Protein AF-0000000069740193 (afdb_homodimer)

Structure (mmCIF, N/CA/C/O backbone):
data_AF-0000000069740193-model_v1
#
loop_
_entity.id
_entity.type
_entity.pdbx_description
1 polymer 'Protein tweety homolog'
#
loop_
_atom_site.group_PDB
_atom_site.id
_atom_site.type_symbol
_atom_site.label_atom_id
_atom_site.label_alt_id
_atom_site.label_comp_id
_atom_site.label_asym_id
_atom_site.label_entity_id
_atom_site.label_seq_id
_atom_site.pdbx_PDB_ins_code
_atom_site.Cartn_x
_atom_site.Cartn_y
_atom_site.Cartn_z
_atom_site.occupancy
_atom_site.B_iso_or_equiv
_atom_site.auth_seq_id
_atom_site.auth_comp_id
_atom_site.auth_asym_id
_atom_site.auth_atom_id
_atom_site.pdbx_PDB_model_num
ATOM 1 N N . MET A 1 1 ? 3.867 -19.953 10.609 1 30.92 1 MET A N 1
ATOM 2 C CA . MET A 1 1 ? 4.184 -18.828 9.734 1 30.92 1 MET A CA 1
ATOM 3 C C . MET A 1 1 ? 3.037 -17.812 9.703 1 30.92 1 MET A C 1
ATOM 5 O O . MET A 1 1 ? 1.9 -18.172 9.391 1 30.92 1 MET A O 1
ATOM 9 N N . GLY A 1 2 ? 3.014 -16.766 10.438 1 38.56 2 GLY A N 1
ATOM 10 C CA . GLY A 1 2 ? 1.891 -15.953 10.867 1 38.56 2 GLY A CA 1
ATOM 11 C C . GLY A 1 2 ? 1.225 -15.203 9.727 1 38.56 2 GLY A C 1
ATOM 12 O O . GLY A 1 2 ? 1.818 -15.031 8.656 1 38.56 2 GLY A O 1
ATOM 13 N N . THR A 1 3 ? -0.02 -15.43 9.547 1 45.03 3 THR A N 1
ATOM 14 C CA . THR A 1 3 ? -0.941 -14.742 8.656 1 45.03 3 THR A CA 1
ATOM 15 C C . THR A 1 3 ? -0.575 -13.266 8.539 1 45.03 3 THR A C 1
ATOM 17 O O . THR A 1 3 ? -0.125 -12.648 9.508 1 45.03 3 THR A O 1
ATOM 20 N N . PRO A 1 4 ? -0.164 -12.859 7.422 1 53.81 4 PRO A N 1
ATOM 21 C CA . PRO A 1 4 ? 0.025 -11.414 7.273 1 53.81 4 PRO A CA 1
ATOM 22 C C . PRO A 1 4 ? -0.957 -10.602 8.117 1 53.81 4 PRO A C 1
ATOM 24 O O . PRO A 1 4 ? -2.064 -11.07 8.398 1 53.81 4 PRO A O 1
ATOM 27 N N . PRO A 1 5 ? -0.53 -9.664 8.898 1 59.38 5 PRO A N 1
ATOM 28 C CA . PRO A 1 5 ? -1.352 -8.922 9.852 1 59.38 5 PRO A CA 1
ATOM 29 C C . PRO A 1 5 ? -2.633 -8.375 9.234 1 59.38 5 PRO A C 1
ATOM 31 O O . PRO A 1 5 ? -2.588 -7.727 8.18 1 59.38 5 PRO A O 1
ATOM 34 N N . GLY A 1 6 ? -3.744 -9.125 9.305 1 67.19 6 GLY A N 1
ATOM 35 C CA . GLY A 1 6 ? -5.07 -8.695 8.898 1 67.19 6 GLY A CA 1
ATOM 36 C C . GLY A 1 6 ? -5.461 -7.348 9.477 1 67.19 6 GLY A C 1
ATOM 37 O O . GLY A 1 6 ? -4.688 -6.734 10.219 1 67.19 6 GLY A O 1
ATOM 38 N N . TYR A 1 7 ? -6.465 -6.801 9 1 82.06 7 TYR A N 1
ATOM 39 C CA . TYR A 1 7 ? -7.043 -5.566 9.516 1 82.06 7 TYR A CA 1
ATOM 40 C C . TYR A 1 7 ? -7.559 -5.754 10.938 1 82.06 7 TYR A C 1
ATOM 42 O O . TYR A 1 7 ? -8.234 -6.742 11.234 1 82.06 7 TYR A O 1
ATOM 50 N N . ARG A 1 8 ? -7.047 -4.879 11.891 1 84.31 8 ARG A N 1
ATOM 51 C CA . ARG A 1 8 ? -7.562 -4.789 13.25 1 84.31 8 ARG A CA 1
ATOM 52 C C . ARG A 1 8 ? -8.117 -3.396 13.539 1 84.31 8 ARG A C 1
ATOM 54 O O . ARG A 1 8 ? -7.449 -2.393 13.281 1 84.31 8 ARG A O 1
ATOM 61 N N . PRO A 1 9 ? -9.391 -3.402 14.062 1 90.44 9 PRO A N 1
ATOM 62 C CA . PRO A 1 9 ? -9.977 -2.09 14.344 1 90.44 9 PRO A CA 1
ATOM 63 C C . PRO A 1 9 ? -9.18 -1.294 15.375 1 90.44 9 PRO A C 1
ATOM 65 O O . PRO A 1 9 ? -8.672 -1.863 16.344 1 90.44 9 PRO A O 1
ATOM 68 N N . SER A 1 10 ? -9.086 -0.089 15.18 1 90.06 10 SER A N 1
ATOM 69 C CA . SER A 1 10 ? -8.359 0.802 16.078 1 90.06 10 SER A CA 1
ATOM 70 C C . SER A 1 10 ? -9.211 1.155 17.297 1 90.06 10 SER A C 1
ATOM 72 O O . SER A 1 10 ? -10.391 0.804 17.375 1 90.06 10 SER A O 1
ATOM 74 N N . ALA A 1 11 ? -8.578 1.86 18.25 1 91.94 11 ALA A N 1
ATOM 75 C CA . ALA A 1 11 ? -9.266 2.277 19.469 1 91.94 11 ALA A CA 1
ATOM 76 C C . ALA A 1 11 ? -10.375 3.275 19.156 1 91.94 11 ALA A C 1
ATOM 78 O O . ALA A 1 11 ? -11.43 3.254 19.797 1 91.94 11 ALA A O 1
ATOM 79 N N . TRP A 1 12 ? -10.156 4.047 18.203 1 92.31 12 TRP A N 1
ATOM 80 C CA . TRP A 1 12 ? -11.156 5.039 17.812 1 92.31 12 TRP A CA 1
ATOM 81 C C . TRP A 1 12 ? -12.391 4.367 17.234 1 92.31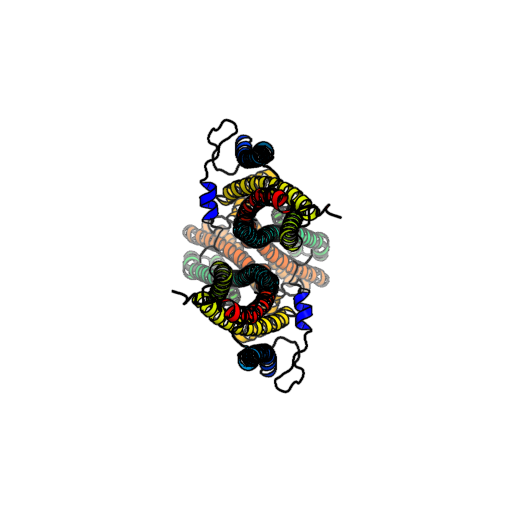 12 TRP A C 1
ATOM 83 O O . TRP A 1 12 ? -13.516 4.824 17.453 1 92.31 12 TRP A O 1
ATOM 93 N N . VAL A 1 13 ? -12.18 3.33 16.469 1 94.94 13 VAL A N 1
ATOM 94 C CA . VAL A 1 13 ? -13.305 2.588 15.898 1 94.94 13 VAL A CA 1
ATOM 95 C C . VAL A 1 13 ? -14.156 2 17.016 1 94.94 13 VAL A C 1
ATOM 97 O O . VAL A 1 13 ? -15.391 2.107 16.984 1 94.94 13 VAL A O 1
ATOM 100 N N . HIS A 1 14 ? -13.516 1.475 18.078 1 94.12 14 HIS A N 1
ATOM 101 C CA . HIS A 1 14 ? -14.242 0.867 19.188 1 94.12 14 HIS A CA 1
ATOM 102 C C . HIS A 1 14 ? -15.016 1.915 19.969 1 94.12 14 HIS A C 1
ATOM 104 O O . HIS A 1 14 ? -16.172 1.686 20.359 1 94.12 14 HIS A O 1
ATOM 110 N N . LEU A 1 15 ? -14.398 3.018 20.156 1 94.56 15 LEU A N 1
ATOM 111 C CA . LEU A 1 15 ? -15.023 4.086 20.922 1 94.56 15 LEU A CA 1
ATOM 112 C C . LEU A 1 15 ? -16.266 4.621 20.219 1 94.56 15 LEU A C 1
ATOM 114 O O . LEU A 1 15 ? -17.328 4.754 20.828 1 94.56 15 LEU A O 1
ATOM 118 N N . LEU A 1 16 ? -16.156 4.848 18.938 1 94.88 16 LEU A N 1
ATOM 119 C CA . LEU A 1 16 ? -17.25 5.426 18.188 1 94.88 16 LEU A CA 1
ATOM 120 C C . LEU A 1 16 ? -18.359 4.395 17.953 1 94.88 16 LEU A C 1
ATOM 122 O O . LEU A 1 16 ? -19.531 4.742 17.891 1 94.88 16 LEU A O 1
ATOM 126 N N . HIS A 1 17 ? -17.922 3.17 17.797 1 93.81 17 HIS A N 1
ATOM 127 C CA . HIS A 1 17 ? -18.891 2.092 17.578 1 93.81 17 HIS A CA 1
ATOM 128 C C . HIS A 1 17 ? -19.75 1.866 18.828 1 93.81 17 HIS A C 1
ATOM 130 O O . HIS A 1 17 ? -20.875 1.39 18.719 1 93.81 17 HIS A O 1
ATOM 136 N N . GLN A 1 18 ? -19.312 2.289 20 1 93.31 18 GLN A N 1
ATOM 137 C CA . GLN A 1 18 ? -20.031 2.07 21.25 1 93.31 18 GLN A CA 1
ATOM 138 C C . GLN A 1 18 ? -21.016 3.205 21.531 1 93.31 18 GLN A C 1
ATOM 140 O O . GLN A 1 18 ? -21.844 3.102 22.422 1 93.31 18 GLN A O 1
ATOM 145 N N . LEU A 1 19 ? -20.953 4.145 20.703 1 92.62 19 LEU A N 1
ATOM 146 C CA . LEU A 1 19 ? -21.875 5.262 20.906 1 92.62 19 LEU A CA 1
ATOM 147 C C . LEU A 1 19 ? -23.312 4.836 20.641 1 92.62 19 LEU A C 1
ATOM 149 O O . LEU A 1 19 ? -23.594 4.141 19.672 1 92.62 19 LEU A O 1
ATOM 153 N N . PRO A 1 20 ? -24.094 5.25 21.609 1 90.31 20 PRO A N 1
ATOM 154 C CA . PRO A 1 20 ? -25.5 4.867 21.422 1 90.31 20 PRO A CA 1
ATOM 155 C C . PRO A 1 20 ? -26.141 5.547 20.219 1 90.31 20 PRO A C 1
ATOM 157 O O . PRO A 1 20 ? -25.797 6.68 19.875 1 90.31 20 PRO A O 1
ATOM 160 N N . ARG A 1 21 ? -27.016 4.828 19.562 1 91.44 21 ARG A N 1
ATOM 161 C CA . ARG A 1 21 ? -27.734 5.316 18.391 1 91.44 21 ARG A CA 1
ATOM 162 C C . ARG A 1 21 ? -29.25 5.16 18.562 1 91.44 21 ARG A C 1
ATOM 164 O O . ARG A 1 21 ? -29.703 4.227 19.234 1 91.44 21 ARG A O 1
ATOM 171 N N . ALA A 1 22 ? -29.938 6.156 18.156 1 93.31 22 ALA A N 1
ATOM 172 C CA . ALA A 1 22 ? -31.391 6.133 18.281 1 93.31 22 ALA A CA 1
ATOM 173 C C . ALA A 1 22 ? -32.062 6.617 16.984 1 93.31 22 ALA A C 1
ATOM 175 O O . ALA A 1 22 ? -31.438 7.336 16.203 1 93.31 22 ALA A O 1
ATOM 176 N N . ASP A 1 23 ? -33.188 6.129 16.688 1 93.69 23 ASP A N 1
ATOM 177 C CA . ASP A 1 23 ? -33.969 6.59 15.531 1 93.69 23 ASP A CA 1
ATOM 178 C C . ASP A 1 23 ? -34.719 7.867 15.859 1 93.69 23 ASP A C 1
ATOM 180 O O . ASP A 1 23 ? -34.469 8.508 16.891 1 93.69 23 ASP A O 1
ATOM 184 N N . PHE A 1 24 ? -35.625 8.242 14.891 1 93 24 PHE A N 1
ATOM 185 C CA . PHE A 1 24 ? -36.375 9.5 15.078 1 93 24 PHE A CA 1
ATOM 186 C C . PHE A 1 24 ? -37.312 9.398 16.25 1 93 24 PHE A C 1
ATOM 188 O O . PHE A 1 24 ? -37.688 10.414 16.859 1 93 24 PHE A O 1
ATOM 195 N N . GLN A 1 25 ? -37.688 8.094 16.609 1 93.19 25 GLN A N 1
ATOM 196 C CA . GLN A 1 25 ? -38.562 7.852 17.75 1 93.19 25 GLN A CA 1
ATOM 197 C C . GLN A 1 25 ? -37.75 7.609 19.016 1 93.19 25 GLN A C 1
ATOM 199 O O . GLN A 1 25 ? -38.312 7.242 20.047 1 93.19 25 GLN A O 1
ATOM 204 N N . LEU A 1 26 ? -36.5 7.633 18.938 1 91.62 26 LEU A N 1
ATOM 205 C CA . LEU A 1 26 ? -35.562 7.504 20.047 1 91.62 26 LEU A CA 1
ATOM 206 C C . LEU A 1 26 ? -35.469 6.059 20.531 1 91.62 26 LEU A C 1
ATOM 208 O O . LEU A 1 26 ? -35.312 5.805 21.719 1 91.62 26 LEU A O 1
ATOM 212 N N . ARG A 1 27 ? -35.812 5.18 19.656 1 92 27 ARG A N 1
ATOM 213 C CA . ARG A 1 27 ? -35.625 3.762 19.922 1 92 27 ARG A CA 1
ATOM 214 C C . ARG A 1 27 ? -34.188 3.34 19.594 1 92 27 ARG A C 1
ATOM 216 O O . ARG A 1 27 ? -33.594 3.814 18.609 1 92 27 ARG A O 1
ATOM 223 N N . PRO A 1 28 ? -33.656 2.512 20.375 1 93.25 28 PRO A N 1
ATOM 224 C CA . PRO A 1 28 ? -32.281 2.092 20.141 1 93.25 28 PRO A CA 1
ATOM 225 C C . PRO A 1 28 ? -32.125 1.323 18.828 1 93.25 28 PRO A C 1
ATOM 227 O O . PRO A 1 28 ? -32.969 0.5 18.484 1 93.25 28 PRO A O 1
ATOM 230 N N . VAL A 1 29 ? -31.141 1.688 18.062 1 93.25 29 VAL A N 1
ATOM 231 C CA . VAL A 1 29 ? -30.797 1.035 16.797 1 93.25 29 VAL A CA 1
ATOM 232 C C . VAL A 1 29 ? -29.484 0.268 16.953 1 93.25 29 VAL A C 1
ATOM 234 O O . VAL A 1 29 ? -28.531 0.781 17.531 1 93.25 29 VAL A O 1
ATOM 237 N N . PRO A 1 30 ? -29.531 -0.948 16.5 1 90.56 30 PRO A N 1
ATOM 238 C CA . PRO A 1 30 ? -28.281 -1.711 16.594 1 90.56 30 PRO A CA 1
ATOM 239 C C . PRO A 1 30 ? -27.125 -1.04 15.852 1 90.56 30 PRO A C 1
ATOM 241 O O . PRO A 1 30 ? -27.344 -0.348 14.859 1 90.56 30 PRO A O 1
ATOM 244 N N . SER A 1 31 ? -25.875 -1.279 16.359 1 89.69 31 SER A N 1
ATOM 245 C CA . SER A 1 31 ? -24.688 -0.621 15.828 1 89.69 31 SER A CA 1
ATOM 246 C C . SER A 1 31 ? -24.156 -1.345 14.594 1 89.69 31 SER A C 1
ATOM 248 O O . SER A 1 31 ? -23.172 -0.915 13.992 1 89.69 31 SER A O 1
ATOM 250 N N . GLY A 1 32 ? -24.734 -2.412 14.172 1 91.12 32 GLY A N 1
ATOM 251 C CA . GLY A 1 32 ? -24.328 -3.09 12.945 1 91.12 32 GLY A CA 1
ATOM 252 C C . GLY A 1 32 ? -24.453 -2.223 11.711 1 91.12 32 GLY A C 1
ATOM 253 O O . GLY A 1 32 ? -25.453 -1.515 11.547 1 91.12 32 GLY A O 1
ATOM 254 N N . PHE A 1 33 ? -23.469 -2.195 10.93 1 94 33 PHE A N 1
ATOM 255 C CA . PHE A 1 33 ? -23.453 -1.357 9.734 1 94 33 PHE A CA 1
ATOM 256 C C . PHE A 1 33 ? -24.531 -1.798 8.75 1 94 33 PHE A C 1
ATOM 258 O O . PHE A 1 33 ? -24.484 -2.906 8.219 1 94 33 PHE A O 1
ATOM 265 N N . ALA A 1 34 ? -25.547 -0.989 8.586 1 92.94 34 ALA A N 1
ATOM 266 C CA . ALA A 1 34 ? -26.688 -1.279 7.715 1 92.94 34 ALA A CA 1
ATOM 267 C C . ALA A 1 34 ? -27.172 -0.019 7 1 92.94 34 ALA A C 1
ATOM 269 O O . ALA A 1 34 ? -28.266 0.472 7.258 1 92.94 34 ALA A O 1
ATOM 270 N N . PRO A 1 35 ? -26.453 0.386 5.957 1 91.69 35 PRO A N 1
ATOM 271 C CA . PRO A 1 35 ? -26.766 1.664 5.316 1 91.69 35 PRO A CA 1
ATOM 272 C C . PRO A 1 35 ? -28.062 1.618 4.523 1 91.69 35 PRO A C 1
ATOM 274 O O . PRO A 1 35 ? -28.672 2.662 4.25 1 91.69 35 PRO A O 1
ATOM 277 N N . GLN A 1 36 ? -28.578 0.521 4.246 1 91.12 36 GLN A N 1
ATOM 278 C CA . GLN A 1 36 ? -29.781 0.393 3.432 1 91.12 36 GLN A CA 1
ATOM 279 C C . GLN A 1 36 ? -31.031 0.378 4.305 1 91.12 36 GLN A C 1
ATOM 281 O O . GLN A 1 36 ? -32.125 0.642 3.82 1 91.12 36 GLN A O 1
ATOM 286 N N . GLU A 1 37 ? -30.828 0.103 5.543 1 93.75 37 GLU A N 1
ATOM 287 C CA . GLU A 1 37 ? -31.969 0.061 6.469 1 93.75 37 GLU A CA 1
ATOM 288 C C . GLU A 1 37 ? -32.406 1.467 6.867 1 93.75 37 GLU A C 1
ATOM 290 O O . GLU A 1 37 ? -31.562 2.322 7.164 1 93.75 37 GLU A O 1
ATOM 295 N N . ARG A 1 38 ? -33.688 1.696 6.941 1 94 38 ARG A N 1
ATOM 296 C CA . ARG A 1 38 ? -34.281 3.01 7.227 1 94 38 ARG A CA 1
ATOM 297 C C . ARG A 1 38 ? -33.969 3.436 8.656 1 94 38 ARG A C 1
ATOM 299 O O . ARG A 1 38 ? -33.688 4.605 8.914 1 94 38 ARG A O 1
ATOM 306 N N . GLU A 1 39 ? -34.031 2.494 9.492 1 94.75 39 GLU A N 1
ATOM 307 C CA . GLU A 1 39 ? -33.781 2.809 10.898 1 94.75 39 GLU A CA 1
ATOM 308 C C . GLU A 1 39 ? -32.344 3.258 11.094 1 94.75 39 GLU A C 1
ATOM 310 O O . GLU A 1 39 ? -32.062 4.18 11.867 1 94.75 39 GLU A O 1
ATOM 315 N N . TYR A 1 40 ? -31.453 2.643 10.422 1 95.25 40 TYR A N 1
ATOM 316 C CA . TYR A 1 40 ? -30.047 3.004 10.516 1 95.25 40 TYR A CA 1
ATOM 317 C C . TYR A 1 40 ? -29.797 4.379 9.906 1 95.25 40 TYR A C 1
ATOM 319 O O . TYR A 1 40 ? -29.031 5.18 10.461 1 95.25 40 TYR A O 1
ATOM 327 N N . GLN A 1 41 ? -30.422 4.699 8.852 1 96.31 41 GLN A N 1
ATOM 328 C CA . GLN A 1 41 ? -30.312 6.008 8.219 1 96.31 41 GLN A CA 1
ATOM 329 C C . GLN A 1 41 ? -30.844 7.109 9.133 1 96.31 41 GLN A C 1
ATOM 331 O O . GLN A 1 41 ? -30.266 8.195 9.203 1 96.31 41 GLN A O 1
ATOM 336 N N . GLN A 1 42 ? -31.938 6.781 9.758 1 95.94 42 GLN A N 1
ATOM 337 C CA . GLN A 1 42 ? -32.531 7.75 10.68 1 95.94 42 GLN A CA 1
ATOM 338 C C . GLN A 1 42 ? -31.578 8.047 11.836 1 95.94 42 GLN A C 1
ATOM 340 O O . GLN A 1 42 ? -31.5 9.18 12.305 1 95.94 42 GLN A O 1
ATOM 345 N N . ALA A 1 43 ? -30.953 7.016 12.219 1 95.62 43 ALA A N 1
ATOM 346 C CA . ALA A 1 43 ? -30 7.211 13.305 1 95.62 43 ALA A CA 1
ATOM 347 C C . ALA A 1 43 ? -28.875 8.156 12.883 1 95.62 43 ALA A C 1
ATOM 349 O O . ALA A 1 43 ? -28.438 9.008 13.664 1 95.62 43 ALA A O 1
ATOM 350 N N . LEU A 1 44 ? -28.375 8.023 11.703 1 95.62 44 LEU A N 1
ATOM 351 C CA . LEU A 1 44 ? -27.312 8.898 11.203 1 95.62 44 LEU A CA 1
ATOM 352 C C . LEU A 1 44 ? -27.844 10.312 10.977 1 95.62 44 LEU A C 1
ATOM 354 O O . LEU A 1 44 ? -27.141 11.289 11.25 1 95.62 44 LEU A O 1
ATOM 358 N N . LEU A 1 45 ? -29.062 10.414 10.516 1 96.25 45 LEU A N 1
ATOM 359 C CA . LEU A 1 45 ? -29.672 11.727 10.281 1 96.25 45 LEU A CA 1
ATOM 360 C C . LEU A 1 45 ? -29.922 12.453 11.602 1 96.25 45 LEU A C 1
ATOM 362 O O . LEU A 1 45 ? -29.875 13.68 11.656 1 96.25 45 LEU A O 1
ATOM 366 N N . LEU A 1 46 ? -30.188 11.672 12.586 1 95.56 46 LEU A N 1
ATOM 367 C CA . LEU A 1 46 ? -30.359 12.266 13.906 1 95.56 46 LEU A CA 1
ATOM 368 C C . LEU A 1 46 ? -29.078 12.922 14.383 1 95.56 46 LEU A C 1
ATOM 370 O O . LEU A 1 46 ? -29.109 13.953 15.055 1 95.56 46 LEU A O 1
ATOM 374 N N . VAL A 1 47 ? -27.938 12.32 14.078 1 94.5 47 VAL A N 1
ATOM 375 C CA . VAL A 1 47 ? -26.656 12.906 14.414 1 94.5 47 VAL A CA 1
ATOM 376 C C . VAL A 1 47 ? -26.484 14.242 13.695 1 94.5 47 VAL A C 1
ATOM 378 O O . VAL A 1 47 ? -26.031 15.227 14.297 1 94.5 47 VAL A O 1
ATOM 381 N N . VAL A 1 48 ? -26.875 14.328 12.484 1 95.69 48 VAL A N 1
ATOM 382 C CA . VAL A 1 48 ? -26.812 15.562 11.711 1 95.69 48 VAL A CA 1
ATOM 383 C C . VAL A 1 48 ? -27.766 16.594 12.312 1 95.69 48 VAL A C 1
ATOM 385 O O . VAL A 1 48 ? -27.422 17.781 12.406 1 95.69 48 VAL A O 1
ATOM 388 N N . ALA A 1 49 ? -28.906 16.094 12.766 1 95.19 49 ALA A N 1
ATOM 389 C CA . ALA A 1 49 ? -29.922 16.984 13.344 1 95.19 49 ALA A CA 1
ATOM 390 C C . ALA A 1 49 ? -29.422 17.609 14.648 1 95.19 49 ALA A C 1
ATOM 392 O O . ALA A 1 49 ? -29.734 18.75 14.969 1 95.19 49 ALA A O 1
ATOM 393 N N . LEU A 1 50 ? -28.703 16.812 15.375 1 93.88 50 LEU A N 1
ATOM 394 C CA . LEU A 1 50 ? -28.141 17.344 16.609 1 93.88 50 LEU A CA 1
ATOM 395 C C . LEU A 1 50 ? -27.203 18.516 16.328 1 93.88 50 LEU A C 1
ATOM 397 O O . LEU A 1 50 ? -27.188 19.484 17.078 1 93.88 50 LEU A O 1
ATOM 401 N N . ALA A 1 51 ? -26.422 18.406 15.25 1 94.5 51 ALA A N 1
ATOM 402 C CA . ALA A 1 51 ? -25.578 19.531 14.844 1 94.5 51 ALA A CA 1
ATOM 403 C C . ALA A 1 51 ? -26.422 20.719 14.414 1 94.5 51 ALA A C 1
ATOM 405 O O . ALA A 1 51 ? -26.062 21.875 14.68 1 94.5 51 ALA A O 1
ATOM 406 N N . GLY A 1 52 ? -27.547 20.406 13.805 1 94.06 52 GLY A N 1
ATOM 407 C CA . GLY A 1 52 ? -28.469 21.469 13.445 1 94.06 52 GLY A CA 1
ATOM 408 C C . GLY A 1 52 ? -29.047 22.188 14.656 1 94.06 52 GLY A C 1
ATOM 409 O O . GLY A 1 52 ? -29.172 23.422 14.648 1 94.06 52 GLY A O 1
ATOM 410 N N . LEU A 1 53 ? -29.344 21.422 15.656 1 94.5 53 LEU A N 1
ATOM 411 C CA . LEU A 1 53 ? -29.828 22.016 16.906 1 94.5 53 LEU A CA 1
ATOM 412 C C . LEU A 1 53 ? -28.766 22.906 17.531 1 94.5 53 LEU A C 1
ATOM 414 O O . LEU A 1 53 ? -29.078 23.969 18.078 1 94.5 53 LEU A O 1
ATOM 418 N N . GLY A 1 54 ? -27.578 22.422 17.422 1 92.62 54 GLY A N 1
ATOM 419 C CA . GLY A 1 54 ? -26.484 23.25 17.906 1 92.62 54 GLY A CA 1
ATOM 420 C C . GLY A 1 54 ? -26.359 24.562 17.156 1 92.62 54 GLY A C 1
ATOM 421 O O . GLY A 1 54 ? -26.109 25.609 17.766 1 92.62 54 GLY A O 1
ATOM 422 N N . LEU A 1 55 ? -26.547 24.516 15.805 1 92.25 55 LEU A N 1
ATOM 423 C CA . LEU A 1 55 ? -26.531 25.719 14.992 1 92.25 55 LEU A CA 1
ATOM 424 C C . LEU A 1 55 ? -27.656 26.672 15.406 1 92.25 55 LEU A C 1
ATOM 426 O O . LEU A 1 55 ? -27.422 27.859 15.602 1 92.25 55 LEU A O 1
ATOM 430 N N . GLY A 1 56 ? -28.859 26.094 15.625 1 92.94 56 GLY A N 1
ATOM 431 C CA . GLY A 1 56 ? -29.984 26.906 16.078 1 92.94 56 GLY A CA 1
ATOM 432 C C . GLY A 1 56 ? -29.75 27.578 17.406 1 92.94 56 GLY A C 1
ATOM 433 O O . GLY A 1 56 ? -30 28.781 17.562 1 92.94 56 GLY A O 1
ATOM 434 N N . LEU A 1 57 ? -29.203 26.844 18.281 1 91.81 57 LEU A N 1
ATOM 435 C CA . LEU A 1 57 ? -28.906 27.375 19.594 1 91.81 57 LEU A CA 1
ATOM 436 C C . LEU A 1 57 ? -27.859 28.484 19.5 1 91.81 57 LEU A C 1
ATOM 438 O O . LEU A 1 57 ? -27.969 29.5 20.203 1 91.81 57 LEU A O 1
ATOM 442 N N . SER A 1 58 ? -26.891 28.281 18.688 1 88.69 58 SER A N 1
ATOM 443 C CA . SER A 1 58 ? -25.844 29.281 18.531 1 88.69 58 SER A CA 1
ATOM 444 C C . SER A 1 58 ? -26.406 30.562 17.938 1 88.69 58 SER A C 1
ATOM 446 O O . SER A 1 58 ? -26.047 31.672 18.375 1 88.69 58 SER A O 1
ATOM 448 N N . LEU A 1 59 ? -27.281 30.422 17 1 87.12 59 LEU A N 1
ATOM 449 C CA . LEU A 1 59 ? -27.875 31.594 16.375 1 87.12 59 LEU A CA 1
ATOM 450 C C . LEU A 1 59 ? -28.797 32.344 17.344 1 87.12 59 LEU A C 1
ATOM 452 O O . LEU A 1 59 ? -28.828 33.562 17.359 1 87.12 59 LEU A O 1
ATOM 456 N N . ILE A 1 60 ? -29.469 31.594 18.188 1 91.12 60 ILE A N 1
ATOM 457 C CA . ILE A 1 60 ? -30.359 32.188 19.172 1 91.12 60 ILE A CA 1
ATOM 458 C C . ILE A 1 60 ? -29.531 32.938 20.203 1 91.12 60 ILE A C 1
ATOM 460 O O . ILE A 1 60 ? -29.891 34.062 20.609 1 91.12 60 ILE A O 1
ATOM 464 N N . LEU A 1 61 ? -28.469 32.344 20.625 1 86.31 61 LEU A N 1
ATOM 465 C CA . LEU A 1 61 ? -27.609 33 21.609 1 86.31 61 LEU A CA 1
ATOM 466 C C . LEU A 1 61 ? -26.969 34.25 21.047 1 86.31 61 LEU A C 1
ATOM 468 O O . LEU A 1 61 ? -26.844 35.281 21.734 1 86.31 61 LEU A O 1
ATOM 472 N N . ILE A 1 62 ? -26.609 34.188 19.797 1 81.38 62 ILE A N 1
ATOM 473 C CA . ILE A 1 62 ? -26.031 35.375 19.156 1 81.38 62 ILE A CA 1
ATOM 474 C C . ILE A 1 62 ? -27.078 36.469 19 1 81.38 62 ILE A C 1
ATOM 476 O O . ILE A 1 62 ? -26.828 37.625 19.266 1 81.38 62 ILE A O 1
ATOM 480 N N . ALA A 1 63 ? -28.297 36.062 18.641 1 83.81 63 ALA A N 1
ATOM 481 C CA . ALA A 1 63 ? -29.406 37.031 18.484 1 83.81 63 ALA A CA 1
ATOM 482 C C . ALA A 1 63 ? -29.766 37.656 19.828 1 83.81 63 ALA A C 1
ATOM 484 O O . ALA A 1 63 ? -29.969 38.875 19.922 1 83.81 63 ALA A O 1
ATOM 485 N N . ALA A 1 64 ? -29.844 36.906 20.859 1 85 64 ALA A N 1
ATOM 486 C CA . ALA A 1 64 ? -30.141 37.406 22.203 1 85 64 ALA A CA 1
ATOM 487 C C . ALA A 1 64 ? -29.078 38.375 22.688 1 85 64 ALA A C 1
ATOM 489 O O . ALA A 1 64 ? -29.406 39.406 23.281 1 85 64 ALA A O 1
ATOM 490 N N . TYR A 1 65 ? -27.891 38.031 22.391 1 77.94 65 TYR A N 1
ATOM 491 C CA . TYR A 1 65 ? -26.797 38.906 22.766 1 77.94 65 TYR A CA 1
ATOM 492 C C . TYR A 1 65 ? -26.891 40.25 22.016 1 77.94 65 TYR A C 1
ATOM 494 O O . TYR A 1 65 ? -26.703 41.312 22.609 1 77.94 65 TYR A O 1
ATOM 502 N N . LEU A 1 66 ? -27.25 40.25 20.734 1 74.38 66 LEU A N 1
ATOM 503 C CA . LEU A 1 66 ? -27.375 41.438 19.938 1 74.38 66 LEU A CA 1
ATOM 504 C C . LEU A 1 66 ? -28.547 42.312 20.406 1 74.38 66 LEU A C 1
ATOM 506 O O . LEU A 1 66 ? -28.438 43.531 20.453 1 74.38 66 LEU A O 1
ATOM 510 N N . ILE A 1 67 ? -29.531 41.719 20.828 1 80.81 67 ILE A N 1
ATOM 511 C CA . ILE A 1 67 ? -30.719 42.406 21.297 1 80.81 67 ILE A CA 1
ATOM 512 C C . ILE A 1 67 ? -30.406 43.094 22.641 1 80.81 67 ILE A C 1
ATOM 514 O O . ILE A 1 67 ? -30.766 44.25 22.859 1 80.81 67 ILE A O 1
ATOM 518 N N . ARG A 1 68 ? -29.766 42.375 23.484 1 77.56 68 ARG A N 1
ATOM 519 C CA . ARG A 1 68 ? -29.406 42.938 24.797 1 77.56 68 ARG A CA 1
ATOM 520 C C . ARG A 1 68 ? -28.484 44.125 24.656 1 77.56 68 ARG A C 1
ATOM 522 O O . ARG A 1 68 ? -28.625 45.125 25.359 1 77.56 68 ARG A O 1
ATOM 529 N N . VAL A 1 69 ? -27.578 44.031 23.781 1 68.12 69 VAL A N 1
ATOM 530 C CA . VAL A 1 69 ? -26.609 45.125 23.594 1 68.12 69 VAL A CA 1
ATOM 531 C C . VAL A 1 69 ? -27.281 46.312 22.906 1 68.12 69 VAL A C 1
ATOM 533 O O . VAL A 1 69 ? -26.984 47.469 23.219 1 68.12 69 VAL A O 1
ATOM 536 N N . CYS A 1 70 ? -28.125 46.062 22.016 1 62.78 70 CYS A N 1
ATOM 537 C CA . CYS A 1 70 ? -28.797 47.156 21.297 1 62.78 70 CYS A CA 1
ATOM 538 C C . CYS A 1 70 ? -29.828 47.812 22.188 1 62.78 70 CYS A C 1
ATOM 540 O O . CYS A 1 70 ? -29.984 49.062 22.156 1 62.78 70 CYS A O 1
ATOM 542 N N . CYS A 1 71 ? -30.5 47.062 22.938 1 61.44 71 CYS A N 1
ATOM 543 C CA . CYS A 1 71 ? -31.578 47.656 23.734 1 61.44 71 CYS A CA 1
ATOM 544 C C . CYS A 1 71 ? -31.031 48.25 25.031 1 61.44 71 CYS A C 1
ATOM 546 O O . CYS A 1 71 ? -31.578 49.25 25.531 1 61.44 71 CYS A O 1
ATOM 548 N N . CYS A 1 72 ? -30.203 47.531 25.719 1 54.22 72 CYS A N 1
ATOM 549 C CA . CYS A 1 72 ? -29.797 47.969 27.047 1 54.22 72 CYS A CA 1
ATOM 550 C C . CYS A 1 72 ? -28.766 49.094 26.938 1 54.22 72 CYS A C 1
ATOM 552 O O . CYS A 1 72 ? -28.234 49.562 27.953 1 54.22 72 CYS A O 1
ATOM 554 N N . GLN A 1 73 ? -28.188 49.344 25.828 1 51.69 73 GLN A N 1
ATOM 555 C CA . GLN A 1 73 ? -27.281 50.469 25.922 1 51.69 73 GLN A CA 1
ATOM 556 C C . GLN A 1 73 ? -28.062 51.781 26.094 1 51.69 73 GLN A C 1
ATOM 558 O O . GLN A 1 73 ? -28.766 52.219 25.172 1 51.69 73 GLN A O 1
ATOM 563 N N . PRO A 1 74 ? -28.5 52.188 27.266 1 50.69 74 PRO A N 1
ATOM 564 C CA . PRO A 1 74 ? -29.094 53.5 27.453 1 50.69 74 PRO A CA 1
ATOM 565 C C . PRO A 1 74 ? -28.312 54.594 26.734 1 50.69 74 PRO A C 1
ATOM 567 O O . PRO A 1 74 ? -27.094 54.5 26.594 1 50.69 74 PRO A O 1
ATOM 570 N N . PRO A 1 75 ? -29.047 55.344 25.875 1 49.66 75 PRO A N 1
ATOM 571 C CA . PRO A 1 75 ? -28.328 56.531 25.375 1 49.66 75 PRO A CA 1
ATOM 572 C C . PRO A 1 75 ? -27.562 57.281 26.484 1 49.66 75 PRO A C 1
ATOM 574 O O . PRO A 1 75 ? -28.188 57.844 27.391 1 49.66 75 PRO A O 1
ATOM 577 N N . GLY A 1 76 ? -26.766 56.688 27.25 1 44.75 76 GLY A N 1
ATOM 578 C CA . GLY A 1 76 ? -26.188 57.531 28.281 1 44.75 76 GLY A CA 1
ATOM 579 C C . GLY A 1 76 ? -25.625 58.844 27.734 1 44.75 76 GLY A C 1
ATOM 580 O O . GLY A 1 76 ? -25.406 58.969 26.531 1 44.75 76 GLY A O 1
ATOM 581 N N . PRO A 1 77 ? -25.812 60.031 28.484 1 46.62 77 PRO A N 1
ATOM 582 C CA . PRO A 1 77 ? -25.281 61.312 28.016 1 46.62 77 PRO A CA 1
ATOM 583 C C . PRO A 1 77 ? -23.875 61.219 27.453 1 46.62 77 PRO A C 1
ATOM 585 O O . PRO A 1 77 ? -23.125 60.281 27.797 1 46.62 77 PRO A O 1
ATOM 588 N N . PRO A 1 78 ? -23.594 61.844 26.297 1 45.16 78 PRO A N 1
ATOM 589 C CA . PRO A 1 78 ? -22.266 61.906 25.688 1 45.16 78 PRO A CA 1
ATOM 590 C C . PRO A 1 78 ? -21.141 62.125 26.703 1 45.16 78 PRO A C 1
ATOM 592 O O . PRO A 1 78 ? -20.062 62.562 26.344 1 45.16 78 PRO A O 1
ATOM 595 N N . GLY A 1 79 ? -21.391 62.094 28.047 1 41.06 79 GLY A N 1
ATOM 596 C CA . GLY A 1 79 ? -20.25 62.531 28.828 1 41.06 79 GLY A CA 1
ATOM 597 C C . GLY A 1 79 ? -18.984 61.75 28.484 1 41.06 79 GLY A C 1
ATOM 598 O O . GLY A 1 79 ? -19.016 60.812 27.719 1 41.06 79 GLY A O 1
ATOM 599 N N . THR A 1 80 ? -17.766 62.344 29.078 1 41.88 80 THR A N 1
ATOM 600 C CA . THR A 1 80 ? -16.359 61.969 28.953 1 41.88 80 THR A CA 1
ATOM 601 C C . THR A 1 80 ? -16.156 60.469 29.203 1 41.88 80 THR A C 1
ATOM 603 O O . THR A 1 80 ? -16.188 60.031 30.344 1 41.88 80 THR A O 1
ATOM 606 N N . LYS A 1 81 ? -16.812 59.625 28.625 1 45.69 81 LYS A N 1
ATOM 607 C CA . LYS A 1 81 ? -16.562 58.219 28.938 1 45.69 81 LYS A CA 1
ATOM 608 C C . LYS A 1 81 ? -15.086 57.875 28.812 1 45.69 81 LYS A C 1
ATOM 610 O O . LYS A 1 81 ? -14.484 58.094 27.766 1 45.69 81 LYS A O 1
ATOM 615 N N . SER A 1 82 ? -14.352 58.094 29.906 1 44.47 82 SER A N 1
ATOM 616 C CA . SER A 1 82 ? -12.984 57.594 29.953 1 44.47 82 SER A CA 1
ATOM 617 C C . SER A 1 82 ? -12.875 56.219 29.281 1 44.47 82 SER A C 1
ATOM 619 O O . SER A 1 82 ? -13.797 55.406 29.375 1 44.47 82 SER A O 1
ATOM 621 N N . PRO A 1 83 ? -12.023 56.156 28.281 1 45.16 83 PRO A N 1
ATOM 622 C CA . PRO A 1 83 ? -11.859 54.844 27.625 1 45.16 83 PRO A CA 1
ATOM 623 C C . PRO A 1 83 ? -11.836 53.688 28.609 1 45.16 83 PRO A C 1
ATOM 625 O O . PRO A 1 83 ? -11.148 53.75 29.641 1 45.16 83 PRO A O 1
ATOM 628 N N . PRO A 1 84 ? -12.891 53.094 29 1 44.41 84 PRO A N 1
ATOM 629 C CA . PRO A 1 84 ? -12.781 52 29.969 1 44.41 84 PRO A CA 1
ATOM 630 C C . PRO A 1 84 ? -11.484 51.219 29.812 1 44.41 84 PRO A C 1
ATOM 632 O O . PRO A 1 84 ? -10.922 51.156 28.719 1 44.41 84 PRO A O 1
ATOM 635 N N . PRO A 1 85 ? -10.664 51.125 30.859 1 46.12 85 PRO A N 1
ATOM 636 C CA . PRO A 1 85 ? -9.453 50.312 30.906 1 46.12 85 PRO A CA 1
ATOM 637 C C . PRO A 1 85 ? -9.602 49 30.141 1 46.12 85 PRO A C 1
ATOM 639 O O . PRO A 1 85 ? -8.703 48.156 30.188 1 46.12 85 PRO A O 1
ATOM 642 N N . GLY A 1 86 ? -10.664 48.688 29.531 1 47.19 86 GLY A N 1
ATOM 643 C CA . GLY A 1 86 ? -11.047 47.406 29 1 47.19 86 GLY A CA 1
ATOM 644 C C . GLY A 1 86 ? -10.438 47.094 27.641 1 47.19 86 GLY A C 1
ATOM 645 O O . GLY A 1 86 ? -10.789 46.125 27 1 47.19 86 GLY A O 1
ATOM 646 N N . GLY A 1 87 ? -9.812 48 27.047 1 52.47 87 GLY A N 1
ATOM 647 C CA . GLY A 1 87 ? -9.188 47.875 25.734 1 52.47 87 GLY A CA 1
ATOM 648 C C . GLY A 1 87 ? -8.203 46.719 25.672 1 52.47 87 GLY A C 1
ATOM 649 O O . GLY A 1 87 ? -8.125 46 24.656 1 52.47 87 GLY A O 1
ATOM 650 N N . GLY A 1 88 ? -7.453 46.469 26.766 1 60.62 88 GLY A N 1
ATOM 651 C CA . GLY A 1 88 ? -6.469 45.406 26.859 1 60.62 88 GLY A CA 1
ATOM 652 C C . GLY A 1 88 ? -7.078 44.031 26.797 1 60.62 88 GLY A C 1
ATOM 653 O O . GLY A 1 88 ? -6.535 43.125 26.141 1 60.62 88 GLY A O 1
ATOM 654 N N . CYS A 1 89 ? -8.266 43.906 27.391 1 69.38 89 CYS A N 1
ATOM 655 C CA . CYS A 1 89 ? -8.922 42.594 27.438 1 69.38 89 CYS A CA 1
ATOM 656 C C . CYS A 1 89 ? -9.445 42.188 26.078 1 69.38 89 CYS A C 1
ATOM 658 O O . CYS A 1 89 ? -9.344 41.031 25.688 1 69.38 89 CYS A O 1
ATOM 660 N N . VAL A 1 90 ? -9.875 43.188 25.297 1 70.31 90 VAL A N 1
ATOM 661 C CA . VAL A 1 90 ? -10.414 42.906 23.969 1 70.31 90 VAL A CA 1
ATOM 662 C C . VAL A 1 90 ? -9.273 42.469 23.047 1 70.31 90 VAL A C 1
ATOM 664 O O . VAL A 1 90 ? -9.43 41.531 22.25 1 70.31 90 VAL A O 1
ATOM 667 N N . THR A 1 91 ? -8.164 43.125 23.266 1 72.75 91 THR A N 1
ATOM 668 C CA . THR A 1 91 ? -7.02 42.781 22.422 1 72.75 91 THR A CA 1
ATOM 669 C C . THR A 1 91 ? -6.539 41.344 22.719 1 72.75 91 THR A C 1
ATOM 671 O O . THR A 1 91 ? -6.258 40.594 21.797 1 72.75 91 THR A O 1
ATOM 674 N N . TRP A 1 92 ? -6.578 41 23.969 1 76.12 92 TRP A N 1
ATOM 675 C CA . TRP A 1 92 ? -6.113 39.688 24.344 1 76.12 92 TRP A CA 1
ATOM 676 C C . TRP A 1 92 ? -7.113 38.594 23.906 1 76.12 92 TRP A C 1
ATOM 678 O O . TRP A 1 92 ? -6.723 37.5 23.562 1 76.12 92 TRP A O 1
ATOM 688 N N . SER A 1 93 ? -8.305 38.906 23.922 1 78.81 93 SER A N 1
ATOM 689 C CA . SER A 1 93 ? -9.312 37.969 23.453 1 78.81 93 SER A CA 1
ATOM 690 C C . SER A 1 93 ? -9.203 37.75 21.938 1 78.81 93 SER A C 1
ATOM 692 O O . SER A 1 93 ? -9.375 36.625 21.453 1 78.81 93 SER A O 1
ATOM 694 N N . CYS A 1 94 ? -8.828 38.812 21.266 1 78.25 94 CYS A N 1
ATOM 695 C CA . CYS A 1 94 ? -8.656 38.688 19.812 1 78.25 94 CYS A CA 1
ATOM 696 C C . CYS A 1 94 ? -7.418 37.875 19.469 1 78.25 94 CYS A C 1
ATOM 698 O O . CYS A 1 94 ? -7.438 37.062 18.547 1 78.25 94 CYS A O 1
ATOM 700 N N . ILE A 1 95 ? -6.438 38.125 20.25 1 78 95 ILE A N 1
ATOM 701 C CA . ILE A 1 95 ? -5.207 37.375 20.016 1 78 95 ILE A CA 1
ATOM 702 C C . ILE A 1 95 ? -5.441 35.875 20.281 1 78 95 ILE A C 1
ATOM 704 O O . ILE A 1 95 ? -5.004 35.031 19.5 1 78 95 ILE A O 1
ATOM 708 N N . ALA A 1 96 ? -6.125 35.562 21.312 1 79.75 96 ALA A N 1
ATOM 709 C CA . ALA A 1 96 ? -6.438 34.188 21.609 1 79.75 96 ALA A CA 1
ATOM 710 C C . ALA A 1 96 ? -7.281 33.562 20.516 1 79.75 96 ALA A C 1
ATOM 712 O O . ALA A 1 96 ? -7.043 32.406 20.109 1 79.75 96 ALA A O 1
ATOM 713 N N . ALA A 1 97 ? -8.172 34.281 20.031 1 81.69 97 ALA A N 1
ATOM 714 C CA . ALA A 1 97 ? -9.023 33.781 18.953 1 81.69 97 ALA A CA 1
ATOM 715 C C . ALA A 1 97 ? -8.211 33.531 17.672 1 81.69 97 ALA A C 1
ATOM 717 O O . ALA A 1 97 ? -8.453 32.562 16.953 1 81.69 97 ALA A O 1
ATOM 718 N N . LEU A 1 98 ? -7.312 34.469 17.453 1 83.19 98 LEU A N 1
ATOM 719 C CA . LEU A 1 98 ? -6.465 34.312 16.281 1 83.19 98 LEU A CA 1
ATOM 720 C C . LEU A 1 98 ? -5.582 33.062 16.391 1 83.19 98 LEU A C 1
ATOM 722 O O . LEU A 1 98 ? -5.41 32.344 15.422 1 83.19 98 LEU A O 1
ATOM 726 N N . LEU A 1 99 ? -5.098 32.812 17.578 1 83.38 99 LEU A N 1
ATOM 727 C CA . LEU A 1 99 ? -4.25 31.656 17.797 1 83.38 99 LEU A CA 1
ATOM 728 C C . LEU A 1 99 ? -5.051 30.359 17.641 1 83.38 99 LEU A C 1
ATOM 730 O O . LEU A 1 99 ? -4.574 29.406 17.031 1 83.38 99 LEU A O 1
ATOM 734 N N . ILE A 1 100 ? -6.195 30.344 18.141 1 84.12 100 ILE A N 1
ATOM 735 C CA . ILE A 1 100 ? -7.074 29.188 18.016 1 84.12 100 ILE A CA 1
ATOM 736 C C . ILE A 1 100 ? -7.461 28.984 16.547 1 84.12 100 ILE A C 1
ATOM 738 O O . ILE A 1 100 ? -7.539 27.859 16.062 1 84.12 100 ILE A O 1
ATOM 742 N N . GLY A 1 101 ? -7.684 30.094 15.883 1 84.56 101 GLY A N 1
ATOM 743 C CA . GLY A 1 101 ? -7.996 30.016 14.461 1 84.56 101 GLY A CA 1
ATOM 744 C C . GLY A 1 101 ? -6.867 29.438 13.641 1 84.56 101 GLY A C 1
ATOM 745 O O . GLY A 1 101 ? -7.102 28.578 12.773 1 84.56 101 GLY A O 1
ATOM 746 N N . CYS A 1 102 ? -5.672 29.812 13.945 1 84.12 102 CYS A N 1
ATOM 747 C CA . CYS A 1 102 ? -4.523 29.281 13.219 1 84.12 102 CYS A CA 1
ATOM 748 C C . CYS A 1 102 ? -4.328 27.797 13.516 1 84.12 102 CYS A C 1
ATOM 750 O O . CYS A 1 102 ? -4.031 27.016 12.609 1 84.12 102 CYS A O 1
ATOM 752 N N . ALA A 1 103 ? -4.508 27.484 14.789 1 85.75 103 ALA A N 1
ATOM 753 C CA . ALA A 1 103 ? -4.434 26.062 15.156 1 85.75 103 ALA A CA 1
ATOM 754 C C . ALA A 1 103 ? -5.512 25.266 14.438 1 85.75 103 ALA A C 1
ATOM 756 O O . ALA A 1 103 ? -5.254 24.156 13.961 1 85.75 103 ALA A O 1
ATOM 757 N N . GLY A 1 104 ? -6.645 25.797 14.383 1 89.75 104 GLY A N 1
ATOM 758 C CA . GLY A 1 104 ? -7.738 25.141 13.688 1 89.75 104 GLY A CA 1
ATOM 759 C C . GLY A 1 104 ? -7.465 24.953 12.203 1 89.75 104 GLY A C 1
ATOM 760 O O . GLY A 1 104 ? -7.73 23.875 11.656 1 89.75 104 GLY A O 1
ATOM 761 N N . ILE A 1 105 ? -6.949 25.906 11.578 1 90.5 105 ILE A N 1
ATOM 762 C CA . ILE A 1 105 ? -6.625 25.828 10.156 1 90.5 105 ILE A CA 1
ATOM 763 C C . ILE A 1 105 ? -5.605 24.703 9.93 1 90.5 105 ILE A C 1
ATOM 765 O O . ILE A 1 105 ? -5.746 23.906 9.008 1 90.5 105 ILE A O 1
ATOM 769 N N . GLY A 1 106 ? -4.555 24.672 10.75 1 90.38 106 GLY A N 1
ATOM 770 C CA . GLY A 1 106 ? -3.578 23.609 10.648 1 90.38 106 GLY A CA 1
ATOM 771 C C . GLY A 1 106 ? -4.184 22.219 10.805 1 90.38 106 GLY A C 1
ATOM 772 O O . GLY A 1 106 ? -3.9 21.328 10.016 1 90.38 106 GLY A O 1
ATOM 773 N N . ILE A 1 107 ? -5 22.078 11.789 1 92.94 107 ILE A N 1
ATOM 774 C CA . ILE A 1 107 ? -5.66 20.797 12.062 1 92.94 107 ILE A CA 1
ATOM 775 C C . ILE A 1 107 ? -6.59 20.453 10.898 1 92.94 107 ILE A C 1
ATOM 777 O O . ILE A 1 107 ? -6.664 19.297 10.492 1 92.94 107 ILE A O 1
ATOM 781 N N . GLY A 1 108 ? -7.301 21.453 10.406 1 94.75 108 GLY A N 1
ATOM 782 C CA . GLY A 1 108 ? -8.18 21.234 9.273 1 94.75 108 GLY A CA 1
ATOM 783 C C . GLY A 1 108 ? -7.445 20.797 8.016 1 94.75 108 GLY A C 1
ATOM 784 O O . GLY A 1 108 ? -7.914 19.906 7.297 1 94.75 108 GLY A O 1
ATOM 785 N N . PHE A 1 109 ? -6.324 21.438 7.781 1 93.75 109 PHE A N 1
ATOM 786 C CA . PHE A 1 109 ? -5.516 21.047 6.629 1 93.75 109 PHE A CA 1
ATOM 787 C C . PHE A 1 109 ? -5.023 19.609 6.77 1 93.75 109 PHE A C 1
ATOM 789 O O . PHE A 1 109 ? -5.055 18.844 5.809 1 93.75 109 PHE A O 1
ATOM 796 N N . TYR A 1 110 ? -4.547 19.312 7.988 1 92.88 110 TYR A N 1
ATOM 797 C CA . TYR A 1 110 ? -4.07 17.953 8.242 1 92.88 110 TYR A CA 1
ATOM 798 C C . TYR A 1 110 ? -5.188 16.938 8.055 1 92.88 110 TYR A C 1
ATOM 800 O O . TYR A 1 110 ? -5 15.914 7.387 1 92.88 110 TYR A O 1
ATOM 808 N N . GLY A 1 111 ? -6.32 17.172 8.617 1 95.5 111 GLY A N 1
ATOM 809 C CA . GLY A 1 111 ? -7.445 16.25 8.484 1 95.5 111 GLY A CA 1
ATOM 810 C C . GLY A 1 111 ? -7.906 16.078 7.051 1 95.5 111 GLY A C 1
ATOM 811 O O . GLY A 1 111 ? -8.227 14.961 6.633 1 95.5 111 GLY A O 1
ATOM 812 N N . ASN A 1 112 ? -7.961 17.156 6.34 1 96.62 112 ASN A N 1
ATOM 813 C CA . ASN A 1 112 ? -8.352 17.125 4.934 1 96.62 112 ASN A CA 1
ATOM 814 C C . ASN A 1 112 ? -7.371 16.297 4.109 1 96.62 112 ASN A C 1
ATOM 816 O O . ASN A 1 112 ? -7.785 15.492 3.264 1 96.62 112 ASN A O 1
ATOM 820 N N . SER A 1 113 ? -6.121 16.453 4.387 1 93.12 113 SER A N 1
ATOM 821 C CA . SER A 1 113 ? -5.086 15.727 3.66 1 93.12 113 SER A CA 1
ATOM 822 C C . SER A 1 113 ? -5.105 14.25 4.012 1 93.12 113 SER A C 1
ATOM 824 O O . SER A 1 113 ? -5 13.391 3.127 1 93.12 113 SER A O 1
ATOM 826 N N . GLU A 1 114 ? -5.258 13.969 5.301 1 93.56 114 GLU A N 1
ATOM 827 C CA . GLU A 1 114 ? -5.301 12.578 5.742 1 93.56 114 GLU A CA 1
ATOM 828 C C . GLU A 1 114 ? -6.496 11.844 5.145 1 93.56 114 GLU A C 1
ATOM 830 O O . GLU A 1 114 ? -6.375 10.688 4.723 1 93.56 114 GLU A O 1
ATOM 835 N N . THR A 1 115 ? -7.594 12.5 5.113 1 97.19 115 THR A N 1
ATOM 836 C CA . THR A 1 115 ? -8.781 11.906 4.508 1 97.19 115 THR A CA 1
ATOM 837 C C . THR A 1 115 ? -8.555 11.625 3.023 1 97.19 115 THR A C 1
ATOM 839 O O . THR A 1 115 ? -8.898 10.555 2.527 1 97.19 115 THR A O 1
ATOM 842 N N . SER A 1 116 ? -7.977 12.578 2.393 1 95.88 116 SER A N 1
ATOM 843 C CA . SER A 1 116 ? -7.703 12.422 0.968 1 95.88 116 SER A CA 1
ATOM 844 C C . SER A 1 116 ? -6.719 11.281 0.717 1 95.88 116 SER A C 1
ATOM 846 O O . SER A 1 116 ? -6.852 10.539 -0.261 1 95.88 116 SER A O 1
ATOM 848 N N . ASP A 1 117 ? -5.746 11.133 1.548 1 92 117 ASP A N 1
ATOM 849 C CA . ASP A 1 117 ? -4.785 10.031 1.445 1 92 117 ASP A CA 1
ATOM 850 C C . ASP A 1 117 ? -5.477 8.68 1.589 1 92 117 ASP A C 1
ATOM 852 O O . ASP A 1 117 ? -5.152 7.73 0.872 1 92 117 ASP A O 1
ATOM 856 N N . GLY A 1 118 ? -6.332 8.672 2.549 1 95.25 118 GLY A N 1
ATOM 857 C CA . GLY A 1 118 ? -7.074 7.434 2.732 1 95.25 118 GLY A CA 1
ATOM 858 C C . GLY A 1 118 ? -7.922 7.059 1.531 1 95.25 118 GLY A C 1
ATOM 859 O O . GLY A 1 118 ? -7.957 5.895 1.127 1 95.25 118 GLY A O 1
ATOM 860 N N . VAL A 1 119 ? -8.586 7.992 0.935 1 97.44 119 VAL A N 1
ATOM 861 C CA . VAL A 1 119 ? -9.422 7.75 -0.233 1 97.44 119 VAL A CA 1
ATOM 862 C C . VAL A 1 119 ? -8.547 7.375 -1.428 1 97.44 119 VAL A C 1
ATOM 864 O O . VAL A 1 119 ? -8.93 6.523 -2.236 1 97.44 119 VAL A O 1
ATOM 867 N N . SER A 1 120 ? -7.422 8.016 -1.527 1 93.38 120 SER A N 1
ATOM 868 C CA . SER A 1 120 ? -6.496 7.684 -2.604 1 93.38 120 SER A CA 1
ATOM 869 C C . SER A 1 120 ? -6 6.246 -2.48 1 93.38 120 SER A C 1
ATOM 871 O O . SER A 1 120 ? -5.852 5.547 -3.484 1 93.38 120 SER A O 1
ATOM 873 N N . GLN A 1 121 ? -5.727 5.891 -1.255 1 93.25 121 GLN A N 1
ATOM 874 C CA . GLN A 1 121 ? -5.309 4.512 -1.023 1 93.25 121 GLN A CA 1
ATOM 875 C C . GLN A 1 121 ? -6.418 3.531 -1.394 1 93.25 121 GLN A C 1
ATOM 877 O O . GLN A 1 121 ? -6.152 2.486 -1.993 1 93.25 121 GLN A O 1
ATOM 882 N N . LEU A 1 122 ? -7.617 3.857 -1.046 1 96.44 122 LEU A N 1
ATOM 883 C CA . LEU A 1 122 ? -8.766 3.039 -1.429 1 96.44 122 LEU A CA 1
ATOM 884 C C . LEU A 1 122 ? -8.883 2.949 -2.945 1 96.44 122 LEU A C 1
ATOM 886 O O . LEU A 1 122 ? -9.039 1.856 -3.498 1 96.44 122 LEU A O 1
ATOM 890 N N . SER A 1 123 ? -8.812 4.047 -3.566 1 96.31 123 SER A N 1
ATOM 891 C CA . SER A 1 123 ? -8.93 4.09 -5.02 1 96.31 123 SER A CA 1
ATOM 892 C C . SER A 1 123 ? -7.824 3.287 -5.691 1 96.31 123 SER A C 1
ATOM 894 O O . SER A 1 123 ? -8.078 2.541 -6.641 1 96.31 123 SER A O 1
ATOM 896 N N . SER A 1 124 ? -6.594 3.449 -5.172 1 91.69 124 SER A N 1
ATOM 897 C CA . SER A 1 124 ? -5.461 2.713 -5.723 1 91.69 124 SER A CA 1
ATOM 898 C C . SER A 1 124 ? -5.645 1.208 -5.551 1 91.69 124 SER A C 1
ATOM 900 O O . SER A 1 124 ? -5.328 0.431 -6.457 1 91.69 124 SER A O 1
ATOM 902 N N . ALA A 1 125 ? -6.094 0.781 -4.391 1 94.25 125 ALA A N 1
ATOM 903 C CA . ALA A 1 125 ? -6.344 -0.635 -4.129 1 94.25 125 ALA A CA 1
ATOM 904 C C . ALA A 1 125 ? -7.383 -1.195 -5.094 1 94.25 125 ALA A C 1
ATOM 906 O O . ALA A 1 125 ? -7.242 -2.316 -5.59 1 94.25 125 ALA A O 1
ATOM 907 N N . LEU A 1 126 ? -8.438 -0.422 -5.398 1 95.75 126 LEU A N 1
ATOM 908 C CA . LEU A 1 126 ? -9.484 -0.837 -6.324 1 95.75 126 LEU A CA 1
ATOM 909 C C . LEU A 1 126 ? -8.945 -0.947 -7.746 1 95.75 126 LEU A C 1
ATOM 911 O O . LEU A 1 126 ? -9.305 -1.867 -8.484 1 95.75 126 LEU A O 1
ATOM 915 N N . LEU A 1 127 ? -8.102 -0.056 -8.109 1 94.06 127 LEU A N 1
ATOM 916 C CA . LEU A 1 127 ? -7.5 -0.092 -9.438 1 94.06 127 LEU A CA 1
ATOM 917 C C . LEU A 1 127 ? -6.613 -1.322 -9.594 1 94.06 127 LEU A C 1
ATOM 919 O O . LEU A 1 127 ? -6.637 -1.979 -10.641 1 94.06 127 LEU A O 1
ATOM 923 N N . HIS A 1 128 ? -5.82 -1.632 -8.547 1 91.88 128 HIS A N 1
ATOM 924 C CA . HIS A 1 128 ? -4.98 -2.824 -8.586 1 91.88 128 HIS A CA 1
ATOM 925 C C . HIS A 1 128 ? -5.824 -4.09 -8.664 1 91.88 128 HIS A C 1
ATOM 927 O O . HIS A 1 128 ? -5.492 -5.02 -9.406 1 91.88 128 HIS A O 1
ATOM 933 N N . ALA A 1 129 ? -6.871 -4.098 -7.883 1 94.5 129 ALA A N 1
ATOM 934 C CA . ALA A 1 129 ? -7.773 -5.246 -7.934 1 94.5 129 ALA A CA 1
ATOM 935 C C . ALA A 1 129 ? -8.367 -5.418 -9.328 1 94.5 129 ALA A C 1
ATOM 937 O O . ALA A 1 129 ? -8.453 -6.539 -9.844 1 94.5 129 ALA A O 1
ATOM 938 N N . ASN A 1 130 ? -8.797 -4.309 -9.906 1 94.62 130 ASN A N 1
ATOM 939 C CA . ASN A 1 130 ? -9.344 -4.359 -11.266 1 94.62 130 ASN A CA 1
ATOM 940 C C . ASN A 1 130 ? -8.32 -4.883 -12.266 1 94.62 130 ASN A C 1
ATOM 942 O O . ASN A 1 130 ? -8.664 -5.641 -13.172 1 94.62 130 ASN A O 1
ATOM 946 N N . HIS A 1 131 ? -7.113 -4.445 -12.102 1 91.5 131 HIS A N 1
ATOM 947 C CA . HIS A 1 131 ? -6.051 -4.906 -12.992 1 91.5 131 HIS A CA 1
ATOM 948 C C . HIS A 1 131 ? -5.852 -6.414 -12.875 1 91.5 131 HIS A C 1
ATOM 950 O O . HIS A 1 131 ? -5.688 -7.102 -13.883 1 91.5 131 HIS A O 1
ATOM 956 N N . THR A 1 132 ? -5.801 -6.914 -11.703 1 93.81 132 THR A N 1
ATOM 957 C CA . THR A 1 132 ? -5.648 -8.344 -11.477 1 93.81 132 THR A CA 1
ATOM 958 C C . THR A 1 132 ? -6.805 -9.117 -12.102 1 93.81 132 THR A C 1
ATOM 960 O O . THR A 1 132 ? -6.586 -10.102 -12.82 1 93.81 132 THR A O 1
ATOM 963 N N . LEU A 1 133 ? -8.023 -8.664 -11.875 1 94.69 133 LEU A N 1
ATOM 964 C CA . LEU A 1 133 ? -9.211 -9.344 -12.383 1 94.69 133 LEU A CA 1
ATOM 965 C C . LEU A 1 133 ? -9.25 -9.305 -13.906 1 94.69 133 LEU A C 1
ATOM 967 O O . LEU A 1 133 ? -9.531 -10.312 -14.555 1 94.69 133 LEU A O 1
ATOM 971 N N . SER A 1 134 ? -8.93 -8.195 -14.469 1 93.44 134 SER A N 1
ATOM 972 C CA . SER A 1 134 ? -8.914 -8.062 -15.922 1 93.44 134 SER A CA 1
ATOM 973 C C . SER A 1 134 ? -7.797 -8.898 -16.531 1 93.44 134 SER A C 1
ATOM 975 O O . SER A 1 134 ? -7.953 -9.438 -17.641 1 93.44 134 SER A O 1
ATOM 977 N N . ALA A 1 135 ? -6.668 -8.961 -15.828 1 92.75 135 ALA A N 1
ATOM 978 C CA . ALA A 1 135 ? -5.543 -9.75 -16.312 1 92.75 135 ALA A CA 1
ATOM 979 C C . ALA A 1 135 ? -5.898 -11.234 -16.375 1 92.75 135 ALA A C 1
ATOM 981 O O . ALA A 1 135 ? -5.461 -11.953 -17.266 1 92.75 135 ALA A O 1
ATOM 982 N N . ILE A 1 136 ? -6.633 -11.719 -15.398 1 95.56 136 ILE A N 1
ATOM 983 C CA . ILE A 1 136 ? -7.082 -13.109 -15.398 1 95.56 136 ILE A CA 1
ATOM 984 C C . ILE A 1 136 ? -7.922 -13.375 -16.641 1 95.56 136 ILE A C 1
ATOM 986 O O . ILE A 1 136 ? -7.656 -14.328 -17.391 1 95.56 136 ILE A O 1
ATOM 990 N N . ASP A 1 137 ? -8.883 -12.516 -16.906 1 94.31 137 ASP A N 1
ATOM 991 C CA . ASP A 1 137 ? -9.789 -12.68 -18.031 1 94.31 137 ASP A CA 1
ATOM 992 C C . ASP A 1 137 ? -9.031 -12.633 -19.359 1 94.31 137 ASP A C 1
ATOM 994 O O . ASP A 1 137 ? -9.258 -13.461 -20.234 1 94.31 137 ASP A O 1
ATOM 998 N N . HIS A 1 138 ? -8.18 -11.719 -19.422 1 94.06 138 HIS A N 1
ATOM 999 C CA . HIS A 1 138 ? -7.41 -11.555 -20.656 1 94.06 138 HIS A CA 1
ATOM 1000 C C . HIS A 1 138 ? -6.5 -12.75 -20.906 1 94.06 138 HIS A C 1
ATOM 1002 O O . HIS A 1 138 ? -6.379 -13.227 -22.031 1 94.06 138 HIS A O 1
ATOM 1008 N N . LEU A 1 139 ? -5.852 -13.18 -19.875 1 95.12 139 LEU A N 1
ATOM 1009 C CA . LEU A 1 139 ? -4.93 -14.305 -20 1 95.12 139 LEU A CA 1
ATOM 1010 C C . LEU A 1 139 ? -5.672 -15.578 -20.375 1 95.12 139 LEU A C 1
ATOM 1012 O O . LEU A 1 139 ? -5.18 -16.375 -21.172 1 95.12 139 LEU A O 1
ATOM 1016 N N . VAL A 1 140 ? -6.82 -15.789 -19.797 1 96.88 140 VAL A N 1
ATOM 1017 C CA . VAL A 1 140 ? -7.629 -16.953 -20.141 1 96.88 140 VAL A CA 1
ATOM 1018 C C . VAL A 1 140 ? -8.055 -16.875 -21.609 1 96.88 140 VAL A C 1
ATOM 1020 O O . VAL A 1 140 ? -7.902 -17.859 -22.344 1 96.88 140 VAL A O 1
ATOM 1023 N N . LEU A 1 141 ? -8.539 -15.742 -22.062 1 95.62 141 LEU A N 1
ATOM 1024 C CA . LEU A 1 141 ? -8.984 -15.562 -23.438 1 95.62 141 LEU A CA 1
ATOM 1025 C C . LEU A 1 141 ? -7.836 -15.781 -24.406 1 95.62 141 LEU A C 1
ATOM 1027 O O . LEU A 1 141 ? -7.988 -16.469 -25.422 1 95.62 141 LEU A O 1
ATOM 1031 N N . GLU A 1 142 ? -6.746 -15.234 -24.078 1 95.31 142 GLU A N 1
ATOM 1032 C CA . GLU A 1 142 ? -5.574 -15.352 -24.953 1 95.31 142 GLU A CA 1
ATOM 1033 C C . GLU A 1 142 ? -5.102 -16.797 -25.047 1 95.31 142 GLU A C 1
ATOM 1035 O O . GLU A 1 142 ? -4.773 -17.281 -26.125 1 95.31 142 GLU A O 1
ATOM 1040 N N . THR A 1 143 ? -5.02 -17.484 -23.922 1 97.06 143 THR A N 1
ATOM 1041 C CA . THR A 1 143 ? -4.551 -18.875 -23.891 1 97.06 143 THR A CA 1
ATOM 1042 C C . THR A 1 143 ? -5.52 -19.781 -24.625 1 97.06 143 THR A C 1
ATOM 1044 O O . THR A 1 143 ? -5.102 -20.672 -25.375 1 97.06 143 THR A O 1
ATOM 1047 N N . VAL A 1 144 ? -6.809 -19.578 -24.422 1 96.5 144 VAL A N 1
ATOM 1048 C CA . VAL A 1 144 ? -7.828 -20.391 -25.078 1 96.5 144 VAL A CA 1
ATOM 1049 C C . VAL A 1 144 ? -7.762 -20.172 -26.594 1 96.5 144 VAL A C 1
ATOM 1051 O O . VAL A 1 144 ? -7.875 -21.125 -27.375 1 96.5 144 VAL A O 1
ATOM 1054 N N . GLU A 1 145 ? -7.574 -18.984 -26.984 1 96.19 145 GLU A N 1
ATOM 1055 C CA . GLU A 1 145 ? -7.477 -18.672 -28.406 1 96.19 145 GLU A CA 1
ATOM 1056 C C . GLU A 1 145 ? -6.23 -19.297 -29.031 1 96.19 145 GLU A C 1
ATOM 1058 O O . GLU A 1 145 ? -6.281 -19.828 -30.141 1 96.19 145 GLU A O 1
ATOM 1063 N N . ARG A 1 146 ? -5.141 -19.234 -28.328 1 95.5 146 ARG A N 1
ATOM 1064 C CA . ARG A 1 146 ? -3.891 -19.812 -28.812 1 95.5 146 ARG A CA 1
ATOM 1065 C C . ARG A 1 146 ? -4.008 -21.328 -28.938 1 95.5 146 ARG A C 1
ATOM 1067 O O . ARG A 1 146 ? -3.549 -21.922 -29.922 1 95.5 146 ARG A O 1
ATOM 1074 N N . LEU A 1 147 ? -4.574 -21.969 -27.953 1 95.88 147 LEU A N 1
ATOM 1075 C CA . LEU A 1 147 ? -4.785 -23.406 -27.984 1 95.88 147 LEU A CA 1
ATOM 1076 C C . LEU A 1 147 ? -5.754 -23.797 -29.094 1 95.88 147 LEU A C 1
ATOM 1078 O O . LEU A 1 147 ? -5.57 -24.812 -29.766 1 95.88 147 LEU A O 1
ATOM 1082 N N . GLY A 1 148 ? -6.766 -22.969 -29.25 1 94.88 148 GLY A N 1
ATOM 1083 C CA . GLY A 1 148 ? -7.719 -23.219 -30.328 1 94.88 148 GLY A CA 1
ATOM 1084 C C . GLY A 1 148 ? -7.09 -23.141 -31.703 1 94.88 148 GLY A C 1
ATOM 1085 O O . GLY A 1 148 ? -7.418 -23.953 -32.594 1 94.88 148 GLY A O 1
ATOM 1086 N N . GLU A 1 149 ? -6.277 -22.25 -31.891 1 95.38 149 GLU A N 1
ATOM 1087 C CA . GLU A 1 149 ? -5.574 -22.109 -33.156 1 95.38 149 GLU A CA 1
ATOM 1088 C C . GLU A 1 149 ? -4.656 -23.297 -33.406 1 95.38 149 GLU A C 1
ATOM 1090 O O . GLU A 1 149 ? -4.57 -23.797 -34.531 1 95.38 149 GLU A O 1
ATOM 1095 N N . ALA A 1 150 ? -3.947 -23.734 -32.375 1 95.06 150 ALA A N 1
ATOM 1096 C CA . ALA A 1 150 ? -3.064 -24.906 -32.5 1 95.06 150 ALA A CA 1
ATOM 1097 C C . ALA A 1 150 ? -3.85 -26.156 -32.875 1 95.06 150 ALA A C 1
ATOM 1099 O O . ALA A 1 150 ? -3.367 -26.984 -33.656 1 95.06 150 ALA A O 1
ATOM 1100 N N . VAL A 1 151 ? -5.027 -26.297 -32.375 1 93.25 151 VAL A N 1
ATOM 1101 C CA . VAL A 1 151 ? -5.883 -27.453 -32.656 1 93.25 151 VAL A CA 1
ATOM 1102 C C . VAL A 1 151 ? -6.379 -27.375 -34.094 1 93.25 151 VAL A C 1
ATOM 1104 O O . VAL A 1 151 ? -6.355 -28.375 -34.812 1 93.25 151 VAL A O 1
ATOM 1107 N N . ARG A 1 152 ? -6.691 -26.203 -34.594 1 94.19 152 ARG A N 1
ATOM 1108 C CA . ARG A 1 152 ? -7.293 -26.016 -35.906 1 94.19 152 ARG A CA 1
ATOM 1109 C C . ARG A 1 152 ? -6.238 -26.109 -37 1 94.19 152 ARG A C 1
ATOM 1111 O O . ARG A 1 152 ? -6.52 -26.578 -38.125 1 94.19 152 ARG A O 1
ATOM 1118 N N . THR A 1 153 ? -5.062 -25.781 -36.688 1 94.75 153 THR A N 1
ATOM 1119 C CA . THR A 1 153 ? -4.07 -25.672 -37.75 1 94.75 153 THR A CA 1
ATOM 1120 C C . THR A 1 153 ? -3.02 -26.781 -37.625 1 94.75 153 THR A C 1
ATOM 1122 O O . THR A 1 153 ? -3.076 -27.781 -38.344 1 94.75 153 THR A O 1
ATOM 1125 N N . GLU A 1 154 ? -2.252 -26.719 -36.5 1 95.31 154 GLU A N 1
ATOM 1126 C CA . GLU A 1 154 ? -1.096 -27.609 -36.375 1 95.31 154 GLU A CA 1
ATOM 1127 C C . GLU A 1 154 ? -1.525 -29.047 -36.125 1 95.31 154 GLU A C 1
ATOM 1129 O O . GLU A 1 154 ? -1 -29.969 -36.75 1 95.31 154 GLU A O 1
ATOM 1134 N N . LEU A 1 155 ? -2.473 -29.25 -35.281 1 95.5 155 LEU A N 1
ATOM 1135 C CA . LEU A 1 155 ? -2.889 -30.609 -34.969 1 95.5 155 LEU A CA 1
ATOM 1136 C C . LEU A 1 155 ? -3.643 -31.234 -36.156 1 95.5 155 LEU A C 1
ATOM 1138 O O . LEU A 1 155 ? -3.547 -32.438 -36.375 1 95.5 155 LEU A O 1
ATOM 1142 N N . THR A 1 156 ? -4.371 -30.438 -36.875 1 94.94 156 THR A N 1
ATOM 1143 C CA . THR A 1 156 ? -5.074 -30.922 -38.062 1 94.94 156 THR A CA 1
ATOM 1144 C C . THR A 1 156 ? -4.09 -31.281 -39.156 1 94.94 156 THR A C 1
ATOM 1146 O O . THR A 1 156 ? -4.238 -32.312 -39.812 1 94.94 156 THR A O 1
ATOM 1149 N N . THR A 1 157 ? -3.135 -30.469 -39.375 1 94.94 157 THR A N 1
ATOM 1150 C CA . THR A 1 157 ? -2.104 -30.766 -40.375 1 94.94 157 THR A CA 1
ATOM 1151 C C . THR A 1 157 ? -1.353 -32.031 -40 1 94.94 157 THR A C 1
ATOM 1153 O O . THR A 1 157 ? -1.04 -32.844 -40.875 1 94.94 157 THR A O 1
ATOM 1156 N N . LEU A 1 158 ? -1.027 -32.219 -38.75 1 94.62 158 LEU A N 1
ATOM 1157 C CA . LEU A 1 158 ? -0.305 -33.406 -38.281 1 94.62 158 LEU A CA 1
ATOM 1158 C C . LEU A 1 158 ? -1.133 -34.688 -38.531 1 94.62 158 LEU A C 1
ATOM 1160 O O . LEU A 1 158 ? -0.593 -35.719 -38.875 1 94.62 158 LEU A O 1
ATOM 1164 N N . GLU A 1 159 ? -2.426 -34.594 -38.25 1 94.06 159 GLU A N 1
ATOM 1165 C CA . GLU A 1 159 ? -3.307 -35.719 -38.469 1 94.06 159 GLU A CA 1
ATOM 1166 C C . GLU A 1 159 ? -3.322 -36.125 -39.969 1 94.06 159 GLU A C 1
ATOM 1168 O O . GLU A 1 159 ? -3.389 -37.312 -40.281 1 94.06 159 GLU A O 1
ATOM 1173 N N . GLU A 1 160 ? -3.213 -35.156 -40.875 1 93.5 160 GLU A N 1
ATOM 1174 C CA . GLU A 1 160 ? -3.213 -35.375 -42.312 1 93.5 160 GLU A CA 1
ATOM 1175 C C . GLU A 1 160 ? -1.892 -36 -42.75 1 93.5 160 GLU A C 1
ATOM 1177 O O . GLU A 1 160 ? -1.877 -36.906 -43.594 1 93.5 160 GLU A O 1
ATOM 1182 N N . VAL A 1 161 ? -0.868 -35.562 -42.188 1 93.44 161 VAL A N 1
ATOM 1183 C CA . VAL A 1 161 ? 0.459 -36.031 -42.594 1 93.44 161 VAL A CA 1
ATOM 1184 C C . VAL A 1 161 ? 0.677 -37.438 -42.094 1 93.44 161 VAL A C 1
ATOM 1186 O O . VAL A 1 161 ? 1.338 -38.25 -42.781 1 93.44 161 VAL A O 1
ATOM 1189 N N . LEU A 1 162 ? 0.072 -37.781 -40.938 1 94.31 162 LEU A N 1
ATOM 1190 C CA . LEU A 1 162 ? 0.326 -39.062 -40.281 1 94.31 162 LEU A CA 1
ATOM 1191 C C . LEU A 1 162 ? -0.804 -40.062 -40.594 1 94.31 162 LEU A C 1
ATOM 1193 O O . LEU A 1 162 ? -0.937 -41.094 -39.906 1 94.31 162 LEU A O 1
ATOM 1197 N N . THR A 1 163 ? -1.556 -39.875 -41.594 1 91.56 163 THR A N 1
ATOM 1198 C CA . THR A 1 163 ? -2.754 -40.656 -41.906 1 91.56 163 THR A CA 1
ATOM 1199 C C . THR A 1 163 ? -2.4 -42.125 -42.156 1 91.56 163 THR A C 1
ATOM 1201 O O . THR A 1 163 ? -3.207 -43 -41.906 1 91.56 163 THR A O 1
ATOM 1204 N N . GLN A 1 164 ? -1.243 -42.438 -42.531 1 91.62 164 GLN A N 1
ATOM 1205 C CA . GLN A 1 164 ? -0.844 -43.781 -42.938 1 91.62 164 GLN A CA 1
ATOM 1206 C C . GLN A 1 164 ? -0.553 -44.656 -41.719 1 91.62 164 GLN A C 1
ATOM 1208 O O . GLN A 1 164 ? -0.583 -45.875 -41.781 1 91.62 164 GLN A O 1
ATOM 1213 N N . ARG A 1 165 ? -0.224 -44 -40.656 1 93.5 165 ARG A N 1
ATOM 1214 C CA . ARG A 1 165 ? 0.09 -44.75 -39.438 1 93.5 165 ARG A CA 1
ATOM 1215 C C . ARG A 1 165 ? -0.978 -44.5 -38.375 1 93.5 165 ARG A C 1
ATOM 1217 O O . ARG A 1 165 ? -0.963 -43.5 -37.688 1 93.5 165 ARG A O 1
ATOM 1224 N N . THR A 1 166 ? -1.709 -45.406 -38.094 1 92.12 166 THR A N 1
ATOM 1225 C CA . THR A 1 166 ? -2.887 -45.281 -37.25 1 92.12 166 THR A CA 1
ATOM 1226 C C . THR A 1 166 ? -2.484 -44.969 -35.812 1 92.12 166 THR A C 1
ATOM 1228 O O . THR A 1 166 ? -3.197 -44.281 -35.094 1 92.12 166 THR A O 1
ATOM 1231 N N . GLU A 1 167 ? -1.372 -45.5 -35.344 1 92.31 167 GLU A N 1
ATOM 1232 C CA . GLU A 1 167 ? -0.918 -45.281 -33.969 1 92.31 167 GLU A CA 1
ATOM 1233 C C . GLU A 1 167 ? -0.541 -43.812 -33.75 1 92.31 167 GLU A C 1
ATOM 1235 O O . GLU A 1 167 ? -0.818 -43.281 -32.688 1 92.31 167 GLU A O 1
ATOM 1240 N N . LEU A 1 168 ? 0.028 -43.281 -34.781 1 94 168 LEU A N 1
ATOM 1241 C CA . LEU A 1 168 ? 0.45 -41.875 -34.688 1 94 168 LEU A CA 1
ATOM 1242 C C . LEU A 1 168 ? -0.749 -40.938 -34.75 1 94 168 LEU A C 1
ATOM 1244 O O . LEU A 1 168 ? -0.776 -39.906 -34.094 1 94 168 LEU A O 1
ATOM 1248 N N . VAL A 1 169 ? -1.755 -41.281 -35.531 1 94.62 169 VAL A N 1
ATOM 1249 C CA . VAL A 1 169 ? -2.984 -40.5 -35.625 1 94.62 169 VAL A CA 1
ATOM 1250 C C . VAL A 1 169 ? -3.717 -40.562 -34.281 1 94.62 169 VAL A C 1
ATOM 1252 O O . VAL A 1 169 ? -4.277 -39.531 -33.844 1 94.62 169 VAL A O 1
ATOM 1255 N N . ALA A 1 170 ? -3.688 -41.656 -33.594 1 93.94 170 ALA A N 1
ATOM 1256 C CA . ALA A 1 170 ? -4.324 -41.781 -32.281 1 93.94 170 ALA A CA 1
ATOM 1257 C C . ALA A 1 170 ? -3.652 -40.875 -31.25 1 93.94 170 ALA A C 1
ATOM 1259 O O . ALA A 1 170 ? -4.324 -40.281 -30.406 1 93.94 170 ALA A O 1
ATOM 1260 N N . ALA A 1 171 ? -2.379 -40.812 -31.281 1 93.31 171 ALA A N 1
ATOM 1261 C CA . ALA A 1 171 ? -1.641 -39.938 -30.375 1 93.31 171 ALA A CA 1
ATOM 1262 C C . ALA A 1 171 ? -1.981 -38.469 -30.625 1 93.31 171 ALA A C 1
ATOM 1264 O O . ALA A 1 171 ? -2.084 -37.688 -29.688 1 93.31 171 ALA A O 1
ATOM 1265 N N . THR A 1 172 ? -2.104 -38.094 -31.922 1 95.38 172 THR A N 1
ATOM 1266 C CA . THR A 1 172 ? -2.465 -36.719 -32.281 1 95.38 172 THR A CA 1
ATOM 1267 C C . THR A 1 172 ? -3.875 -36.375 -31.797 1 95.38 172 THR A C 1
ATOM 1269 O O . THR A 1 172 ? -4.125 -35.281 -31.297 1 95.38 172 THR A O 1
ATOM 1272 N N . ARG A 1 173 ? -4.762 -37.344 -31.938 1 95.19 173 ARG A N 1
ATOM 1273 C CA . ARG A 1 173 ? -6.125 -37.125 -31.469 1 95.19 173 ARG A CA 1
ATOM 1274 C C . ARG A 1 173 ? -6.164 -37.062 -29.938 1 95.19 173 ARG A C 1
ATOM 1276 O O . ARG A 1 173 ? -7 -36.344 -29.375 1 95.19 173 ARG A O 1
ATOM 1283 N N . GLY A 1 174 ? -5.293 -37.812 -29.297 1 94.25 174 GLY A N 1
ATOM 1284 C CA . GLY A 1 174 ? -5.16 -37.719 -27.859 1 94.25 174 GLY A CA 1
ATOM 1285 C C . GLY A 1 174 ? -4.73 -36.344 -27.391 1 94.25 174 GLY A C 1
ATOM 1286 O O . GLY A 1 174 ? -5.262 -35.812 -26.406 1 94.25 174 GLY A O 1
ATOM 1287 N N . ALA A 1 175 ? -3.777 -35.781 -28.094 1 95.5 175 ALA A N 1
ATOM 1288 C CA . ALA A 1 175 ? -3.33 -34.406 -27.797 1 95.5 175 ALA A CA 1
ATOM 1289 C C . ALA A 1 175 ? -4.453 -33.406 -28.016 1 95.5 175 ALA A C 1
ATOM 1291 O O . ALA A 1 175 ? -4.582 -32.438 -27.266 1 95.5 175 ALA A O 1
ATOM 1292 N N . ARG A 1 176 ? -5.219 -33.594 -29.031 1 95.81 176 ARG A N 1
ATOM 1293 C CA . ARG A 1 176 ? -6.363 -32.75 -29.328 1 95.81 176 ARG A CA 1
ATOM 1294 C C . ARG A 1 176 ? -7.383 -32.781 -28.188 1 95.81 176 ARG A C 1
ATOM 1296 O O . ARG A 1 176 ? -7.871 -31.734 -27.75 1 95.81 176 ARG A O 1
ATOM 1303 N N . ARG A 1 177 ? -7.664 -33.969 -27.688 1 95.69 177 ARG A N 1
ATOM 1304 C CA . ARG A 1 177 ? -8.609 -34.125 -26.578 1 95.69 177 ARG A CA 1
ATOM 1305 C C . ARG A 1 177 ? -8.109 -33.438 -25.328 1 95.69 177 ARG A C 1
ATOM 1307 O O . ARG A 1 177 ? -8.891 -32.812 -24.609 1 95.69 177 ARG A O 1
ATOM 1314 N N . GLN A 1 178 ? -6.863 -33.594 -25.125 1 96 178 GLN A N 1
ATOM 1315 C CA . GLN A 1 178 ? -6.285 -32.938 -23.953 1 96 178 GLN A CA 1
ATOM 1316 C C . GLN A 1 178 ? -6.328 -31.406 -24.094 1 96 178 GLN A C 1
ATOM 1318 O O . GLN A 1 178 ? -6.566 -30.688 -23.109 1 96 178 GLN A O 1
ATOM 1323 N N . ALA A 1 179 ? -5.984 -30.891 -25.25 1 96.75 179 ALA A N 1
ATOM 1324 C CA . ALA A 1 179 ? -6.039 -29.453 -25.484 1 96.75 179 ALA A CA 1
ATOM 1325 C C . ALA A 1 179 ? -7.449 -28.906 -25.266 1 96.75 179 ALA A C 1
ATOM 1327 O O . ALA A 1 179 ? -7.625 -27.812 -24.719 1 96.75 179 ALA A O 1
ATOM 1328 N N . GLU A 1 180 ? -8.438 -29.641 -25.703 1 95.56 180 GLU A N 1
ATOM 1329 C CA . GLU A 1 180 ? -9.828 -29.234 -25.5 1 95.56 180 GLU A CA 1
ATOM 1330 C C . GLU A 1 180 ? -10.195 -29.266 -24.016 1 95.56 180 GLU A C 1
ATOM 1332 O O . GLU A 1 180 ? -10.961 -28.422 -23.547 1 95.56 180 GLU A O 1
ATOM 1337 N N . ALA A 1 181 ? -9.68 -30.234 -23.328 1 95.25 181 ALA A N 1
ATOM 1338 C CA . ALA A 1 181 ? -9.922 -30.328 -21.891 1 95.25 181 ALA A CA 1
ATOM 1339 C C . ALA A 1 181 ? -9.336 -29.109 -21.156 1 95.25 181 ALA A C 1
ATOM 1341 O O . ALA A 1 181 ? -9.969 -28.562 -20.25 1 95.25 181 ALA A O 1
ATOM 1342 N N . VAL A 1 182 ? -8.133 -28.75 -21.516 1 97.25 182 VAL A N 1
ATOM 1343 C CA . VAL A 1 182 ? -7.5 -27.578 -20.906 1 97.25 182 VAL A CA 1
ATOM 1344 C C . VAL A 1 182 ? -8.336 -26.344 -21.188 1 97.25 182 VAL A C 1
ATOM 1346 O O . VAL A 1 182 ? -8.547 -25.516 -20.281 1 97.25 182 VAL A O 1
ATOM 1349 N N . THR A 1 183 ? -8.797 -26.156 -22.406 1 96.69 183 THR A N 1
ATOM 1350 C CA . THR A 1 183 ? -9.609 -25 -22.797 1 96.69 183 THR A CA 1
ATOM 1351 C C . THR A 1 183 ? -10.875 -24.922 -21.969 1 96.69 183 THR A C 1
ATOM 1353 O O . THR A 1 183 ? -11.258 -23.844 -21.5 1 96.69 183 THR A O 1
ATOM 1356 N N . GLN A 1 184 ? -11.477 -26.031 -21.75 1 96 184 GLN A N 1
ATOM 1357 C CA . GLN A 1 184 ? -12.703 -26.078 -20.953 1 96 184 GLN A CA 1
ATOM 1358 C C . GLN A 1 184 ? -12.43 -25.688 -19.5 1 96 184 GLN A C 1
ATOM 1360 O O . GLN A 1 184 ? -13.195 -24.938 -18.891 1 96 184 GLN A O 1
ATOM 1365 N N . GLN A 1 185 ? -11.344 -26.25 -18.953 1 96.69 185 GLN A N 1
ATOM 1366 C CA . GLN A 1 185 ? -11 -25.938 -17.578 1 96.69 185 GLN A CA 1
ATOM 1367 C C . GLN A 1 185 ? -10.625 -24.469 -17.422 1 96.69 185 GLN A C 1
ATOM 1369 O O . GLN A 1 185 ? -11 -23.828 -16.438 1 96.69 185 GLN A O 1
ATOM 1374 N N . LEU A 1 186 ? -9.867 -23.922 -18.375 1 96.69 186 LEU A N 1
ATOM 1375 C CA . LEU A 1 186 ? -9.422 -22.531 -18.312 1 96.69 186 LEU A CA 1
ATOM 1376 C C . LEU A 1 186 ? -10.602 -21.578 -18.391 1 96.69 186 LEU A C 1
ATOM 1378 O O . LEU A 1 186 ? -10.617 -20.531 -17.734 1 96.69 186 LEU A O 1
ATOM 1382 N N . GLN A 1 187 ? -11.578 -21.859 -19.203 1 94.5 187 GLN A N 1
ATOM 1383 C CA . GLN A 1 187 ? -12.766 -21.016 -19.328 1 94.5 187 GLN A CA 1
ATOM 1384 C C . GLN A 1 187 ? -13.508 -20.922 -18 1 94.5 187 GLN A C 1
ATOM 1386 O O . GLN A 1 187 ? -14.109 -19.891 -17.688 1 94.5 187 GLN A O 1
ATOM 1391 N N . GLY A 1 188 ? -13.383 -21.938 -17.219 1 92.31 188 GLY A N 1
ATOM 1392 C CA . GLY A 1 188 ? -14.016 -21.953 -15.914 1 92.31 188 GLY A CA 1
ATOM 1393 C C . GLY A 1 188 ? -13.273 -21.109 -14.883 1 92.31 188 GLY A C 1
ATOM 1394 O O . GLY A 1 188 ? -13.82 -20.797 -13.828 1 92.31 188 GLY A O 1
ATOM 1395 N N . LEU A 1 189 ? -12.078 -20.75 -15.242 1 94.88 189 LEU A N 1
ATOM 1396 C CA . LEU A 1 189 ? -11.266 -19.969 -14.312 1 94.88 189 LEU A CA 1
ATOM 1397 C C . LEU A 1 189 ? -11.555 -18.484 -14.453 1 94.88 189 LEU A C 1
ATOM 1399 O O . LEU A 1 189 ? -11.203 -17.688 -13.57 1 94.88 189 LEU A O 1
ATOM 1403 N N . ALA A 1 190 ? -12.156 -18.078 -15.562 1 93.06 190 ALA A N 1
ATOM 1404 C CA . ALA A 1 190 ? -12.516 -16.688 -15.781 1 93.06 190 ALA A CA 1
ATOM 1405 C C . ALA A 1 190 ? -13.805 -16.328 -15.047 1 93.06 190 ALA A C 1
ATOM 1407 O O . ALA A 1 190 ? -14.812 -15.992 -15.672 1 93.06 190 ALA A O 1
ATOM 1408 N N . PHE A 1 191 ? -13.766 -16.281 -13.727 1 91.25 191 PHE A N 1
ATOM 1409 C CA . PHE A 1 191 ? -14.953 -16.156 -12.875 1 91.25 191 PHE A CA 1
ATOM 1410 C C . PHE A 1 191 ? -15.484 -14.727 -12.906 1 91.25 191 PHE A C 1
ATOM 1412 O O . PHE A 1 191 ? -16.641 -14.492 -12.555 1 91.25 191 PHE A O 1
ATOM 1419 N N . TRP A 1 192 ? -14.711 -13.75 -13.297 1 91.06 192 TRP A N 1
ATOM 1420 C CA . TRP A 1 192 ? -15.094 -12.344 -13.258 1 91.06 192 TRP A CA 1
ATOM 1421 C C . TRP A 1 192 ? -15.68 -11.898 -14.594 1 91.06 192 TRP A C 1
ATOM 1423 O O . TRP A 1 192 ? -16.172 -10.773 -14.719 1 91.06 192 TRP A O 1
ATOM 1433 N N . GLN A 1 193 ? -15.625 -12.742 -15.5 1 88.06 193 GLN A N 1
ATOM 1434 C CA . GLN A 1 193 ? -16.156 -12.406 -16.812 1 88.06 193 GLN A CA 1
ATOM 1435 C C . GLN A 1 193 ? -17.672 -12.188 -16.75 1 88.06 193 GLN A C 1
ATOM 1437 O O . GLN A 1 193 ? -18.406 -13.031 -16.234 1 88.06 193 GLN A O 1
ATOM 1442 N N . GLY A 1 194 ? -18.125 -11.031 -17.172 1 84.56 194 GLY A N 1
ATOM 1443 C CA . GLY A 1 194 ? -19.547 -10.75 -17.234 1 84.56 194 GLY A CA 1
ATOM 1444 C C . GLY A 1 194 ? -20.094 -10.156 -15.945 1 84.56 194 GLY A C 1
ATOM 1445 O O . GLY A 1 194 ? -21.297 -9.898 -15.836 1 84.56 194 GLY A O 1
ATOM 1446 N N . VAL A 1 195 ? -19.25 -10.047 -14.984 1 88.94 195 VAL A N 1
ATOM 1447 C CA . VAL A 1 195 ? -19.688 -9.461 -13.727 1 88.94 195 VAL A CA 1
ATOM 1448 C C . VAL A 1 195 ? -19.969 -7.969 -13.922 1 88.94 195 VAL A C 1
ATOM 1450 O O . VAL A 1 195 ? -19.141 -7.25 -14.484 1 88.94 195 VAL A O 1
ATOM 1453 N N . PRO A 1 196 ? -21.078 -7.586 -13.453 1 86.38 196 PRO A N 1
ATOM 1454 C CA . PRO A 1 196 ? -21.484 -6.195 -13.68 1 86.38 196 PRO A CA 1
ATOM 1455 C C . PRO A 1 196 ? -20.719 -5.211 -12.797 1 86.38 196 PRO A C 1
ATOM 1457 O O . PRO A 1 196 ? -20.594 -4.031 -13.148 1 86.38 196 PRO A O 1
ATOM 1460 N N . LEU A 1 197 ? -20.172 -5.633 -11.766 1 84.75 197 LEU A N 1
ATOM 1461 C CA . LEU A 1 197 ? -19.453 -4.758 -10.852 1 84.75 197 LEU A CA 1
ATOM 1462 C C . LEU A 1 197 ? -18.031 -4.512 -11.352 1 84.75 197 LEU A C 1
ATOM 1464 O O . LEU A 1 197 ? -17.281 -5.461 -11.617 1 84.75 197 LEU A O 1
ATOM 1468 N N . SER A 1 198 ? -17.734 -3.242 -11.602 1 90 198 SER A N 1
ATOM 1469 C CA . SER A 1 198 ? -16.375 -2.883 -12.016 1 90 198 SER A CA 1
ATOM 1470 C C . SER A 1 198 ? -15.664 -2.09 -10.93 1 90 198 SER A C 1
ATOM 1472 O O . SER A 1 198 ? -16.031 -0.95 -10.641 1 90 198 SER A O 1
ATOM 1474 N N . PRO A 1 199 ? -14.648 -2.676 -10.328 1 93.56 199 PRO A N 1
ATOM 1475 C CA . PRO A 1 199 ? -13.875 -1.919 -9.336 1 93.56 199 PRO A CA 1
ATOM 1476 C C . PRO A 1 199 ? -13.328 -0.607 -9.898 1 93.56 199 PRO A C 1
ATOM 1478 O O . PRO A 1 199 ? -13.141 0.357 -9.156 1 93.56 199 PRO A O 1
ATOM 1481 N N . LEU A 1 200 ? -13.109 -0.544 -11.211 1 94.25 200 LEU A N 1
ATOM 1482 C CA . LEU A 1 200 ? -12.633 0.673 -11.867 1 94.25 200 LEU A CA 1
ATOM 1483 C C . LEU A 1 200 ? -13.664 1.789 -11.742 1 94.25 200 LEU A C 1
ATOM 1485 O O . LEU A 1 200 ? -13.32 2.93 -11.43 1 94.25 200 LEU A O 1
ATOM 1489 N N . GLN A 1 201 ? -14.906 1.418 -11.977 1 94.44 201 GLN A N 1
ATOM 1490 C CA . GLN A 1 201 ? -15.977 2.404 -11.883 1 94.44 201 GLN A CA 1
ATOM 1491 C C . GLN A 1 201 ? -16.141 2.898 -10.453 1 94.44 201 GLN A C 1
ATOM 1493 O O . GLN A 1 201 ? -16.375 4.09 -10.219 1 94.44 201 GLN A O 1
ATOM 1498 N N . VAL A 1 202 ? -16.047 1.993 -9.516 1 94.25 202 VAL A N 1
ATOM 1499 C CA . VAL A 1 202 ? -16.156 2.375 -8.117 1 94.25 202 VAL A CA 1
ATOM 1500 C C . VAL A 1 202 ? -15.016 3.312 -7.742 1 94.25 202 VAL A C 1
ATOM 1502 O O . VAL A 1 202 ? -15.227 4.309 -7.043 1 94.25 202 VAL A O 1
ATOM 1505 N N . ALA A 1 203 ? -13.773 3 -8.164 1 96.38 203 ALA A N 1
ATOM 1506 C CA . ALA A 1 203 ? -12.617 3.84 -7.883 1 96.38 203 ALA A CA 1
ATOM 1507 C C . ALA A 1 203 ? -12.797 5.238 -8.469 1 96.38 203 ALA A C 1
ATOM 1509 O O . ALA A 1 203 ? -12.477 6.234 -7.816 1 96.38 203 ALA A O 1
ATOM 1510 N N . GLU A 1 204 ? -13.32 5.355 -9.664 1 95.69 204 GLU A N 1
ATOM 1511 C CA . GLU A 1 204 ? -13.547 6.641 -10.32 1 95.69 204 GLU A CA 1
ATOM 1512 C C . GLU A 1 204 ? -14.617 7.453 -9.602 1 95.69 204 GLU A C 1
ATOM 1514 O O . GLU A 1 204 ? -14.469 8.664 -9.422 1 95.69 204 GLU A O 1
ATOM 1519 N N . ASP A 1 205 ? -15.664 6.801 -9.211 1 95.69 205 ASP A N 1
ATOM 1520 C CA . ASP A 1 205 ? -16.734 7.473 -8.484 1 95.69 205 ASP A CA 1
ATOM 1521 C C . ASP A 1 205 ? -16.234 8.023 -7.148 1 95.69 205 ASP A C 1
ATOM 1523 O O . ASP A 1 205 ? -16.547 9.156 -6.781 1 95.69 205 ASP A O 1
ATOM 1527 N N . VAL A 1 206 ? -15.531 7.176 -6.449 1 96.25 206 VAL A N 1
ATOM 1528 C CA . VAL A 1 206 ? -15.016 7.582 -5.148 1 96.25 206 VAL A CA 1
ATOM 1529 C C . VAL A 1 206 ? -14.055 8.758 -5.316 1 96.25 206 VAL A C 1
ATOM 1531 O O . VAL A 1 206 ? -14.094 9.711 -4.539 1 96.25 206 VAL A O 1
ATOM 1534 N N . SER A 1 207 ? -13.18 8.703 -6.309 1 96.06 207 SER A N 1
ATOM 1535 C CA . SER A 1 207 ? -12.227 9.773 -6.559 1 96.06 207 SER A CA 1
ATOM 1536 C C . SER A 1 207 ? -12.93 11.062 -6.965 1 96.06 207 SER A C 1
ATOM 1538 O O . SER A 1 207 ? -12.5 12.156 -6.598 1 96.06 207 SER A O 1
ATOM 1540 N N . PHE A 1 208 ? -14.023 10.953 -7.707 1 96.25 208 PHE A N 1
ATOM 1541 C CA . PHE A 1 208 ? -14.797 12.109 -8.141 1 96.25 208 PHE A CA 1
ATOM 1542 C C . PHE A 1 208 ? -15.398 12.836 -6.938 1 96.25 208 PHE A C 1
ATOM 1544 O O . PHE A 1 208 ? -15.273 14.055 -6.812 1 96.25 208 PHE A O 1
ATOM 1551 N N . VAL A 1 209 ? -16.031 12.102 -6.074 1 96.44 209 VAL A N 1
ATOM 1552 C CA . VAL A 1 209 ? -16.641 12.68 -4.883 1 96.44 209 VAL A CA 1
ATOM 1553 C C . VAL A 1 209 ? -15.562 13.297 -3.992 1 96.44 209 VAL A C 1
ATOM 1555 O O . VAL A 1 209 ? -15.766 14.359 -3.408 1 96.44 209 VAL A O 1
ATOM 1558 N N . GLU A 1 210 ? -14.453 12.594 -3.926 1 97.25 210 GLU A N 1
ATOM 1559 C CA . GLU A 1 210 ? -13.352 13.062 -3.08 1 97.25 210 GLU A CA 1
ATOM 1560 C C . GLU A 1 210 ? -12.789 14.383 -3.59 1 97.25 210 GLU A C 1
ATOM 1562 O O . GLU A 1 210 ? -12.422 15.25 -2.799 1 97.25 210 GLU A O 1
ATOM 1567 N N . GLU A 1 211 ? -12.703 14.633 -4.867 1 96.12 211 GLU A N 1
ATOM 1568 C CA . GLU A 1 211 ? -12.18 15.875 -5.422 1 96.12 211 GLU A CA 1
ATOM 1569 C C . GLU A 1 211 ? -13.031 17.062 -5 1 96.12 211 GLU A C 1
ATOM 1571 O O . GLU A 1 211 ? -12.492 18.125 -4.641 1 96.12 211 GLU A O 1
ATOM 1576 N N . TYR A 1 212 ? -14.281 16.875 -5.004 1 96.38 212 TYR A N 1
ATOM 1577 C CA . TYR A 1 212 ? -15.172 17.953 -4.609 1 96.38 212 TYR A CA 1
ATOM 1578 C C . TYR A 1 212 ? -15.141 18.156 -3.1 1 96.38 212 TYR A C 1
ATOM 1580 O O . TYR A 1 212 ? -15.172 19.297 -2.623 1 96.38 212 TYR A O 1
ATOM 1588 N N . ARG A 1 213 ? -15.133 17.078 -2.373 1 96.38 213 ARG A N 1
ATOM 1589 C CA . ARG A 1 213 ? -15.031 17.219 -0.925 1 96.38 213 ARG A CA 1
ATOM 1590 C C . ARG A 1 213 ? -13.742 17.938 -0.54 1 96.38 213 ARG A C 1
ATOM 1592 O O . ARG A 1 213 ? -13.766 18.859 0.282 1 96.38 213 ARG A O 1
ATOM 1599 N N . TRP A 1 214 ? -12.648 17.453 -1.055 1 96.75 214 TRP A N 1
ATOM 1600 C CA . TRP A 1 214 ? -11.344 18.047 -0.773 1 96.75 214 TRP A CA 1
ATOM 1601 C C . TRP A 1 214 ? -11.344 19.531 -1.104 1 96.75 214 TRP A C 1
ATOM 1603 O O . TRP A 1 214 ? -10.836 20.359 -0.327 1 96.75 214 TRP A O 1
ATOM 1613 N N . LEU A 1 215 ? -11.969 19.922 -2.219 1 96.62 215 LEU A N 1
ATOM 1614 C CA . LEU A 1 215 ? -12.031 21.312 -2.648 1 96.62 215 LEU A CA 1
ATOM 1615 C C . LEU A 1 215 ? -12.914 22.141 -1.712 1 96.62 215 LEU A C 1
ATOM 1617 O O . LEU A 1 215 ? -12.594 23.281 -1.394 1 96.62 215 LEU A O 1
ATOM 1621 N N . ALA A 1 216 ? -13.977 21.547 -1.317 1 96.38 216 ALA A N 1
ATOM 1622 C CA . ALA A 1 216 ? -14.883 22.234 -0.4 1 96.38 216 ALA A CA 1
ATOM 1623 C C . ALA A 1 216 ? -14.164 22.594 0.898 1 96.38 216 ALA A C 1
ATOM 1625 O O . ALA A 1 216 ? -14.336 23.703 1.416 1 96.38 216 ALA A O 1
ATOM 1626 N N . TYR A 1 217 ? -13.344 21.688 1.392 1 96.56 217 TYR A N 1
ATOM 1627 C CA . TYR A 1 217 ? -12.641 21.969 2.639 1 96.56 217 TYR A CA 1
ATOM 1628 C C . TYR A 1 217 ? -11.5 22.969 2.412 1 96.56 217 TYR A C 1
ATOM 1630 O O . TYR A 1 217 ? -11.195 23.766 3.289 1 96.56 217 TYR A O 1
ATOM 1638 N N . VAL A 1 218 ? -10.867 22.922 1.233 1 96.25 218 VAL A N 1
ATOM 1639 C CA . VAL A 1 218 ? -9.844 23.922 0.924 1 96.25 218 VAL A CA 1
ATOM 1640 C C . VAL A 1 218 ? -10.469 25.312 0.917 1 96.25 218 VAL A C 1
ATOM 1642 O O . VAL A 1 218 ? -9.891 26.25 1.469 1 96.25 218 VAL A O 1
ATOM 1645 N N . LEU A 1 219 ? -11.672 25.422 0.354 1 95.81 219 LEU A N 1
ATOM 1646 C CA . LEU A 1 219 ? -12.359 26.703 0.297 1 95.81 219 LEU A CA 1
ATOM 1647 C C . LEU A 1 219 ? -12.773 27.172 1.692 1 95.81 219 LEU A C 1
ATOM 1649 O O . LEU A 1 219 ? -12.664 28.344 2.018 1 95.81 219 LEU A O 1
ATOM 1653 N N . LEU A 1 220 ? -13.203 26.219 2.516 1 94.38 220 LEU A N 1
ATOM 1654 C CA . LEU A 1 220 ? -13.57 26.562 3.889 1 94.38 220 LEU A CA 1
ATOM 1655 C C . LEU A 1 220 ? -12.352 27.031 4.68 1 94.38 220 LEU A C 1
ATOM 1657 O O . LEU A 1 220 ? -12.445 27.984 5.449 1 94.38 220 LEU A O 1
ATOM 1661 N N . LEU A 1 221 ? -11.242 26.359 4.484 1 94.06 221 LEU A N 1
ATOM 1662 C CA . LEU A 1 221 ? -10.008 26.734 5.164 1 94.06 221 LEU A CA 1
ATOM 1663 C C . LEU A 1 221 ? -9.523 28.109 4.711 1 94.06 221 LEU A C 1
ATOM 1665 O O . LEU A 1 221 ? -9.07 28.906 5.531 1 94.06 221 LEU A O 1
ATOM 1669 N N . LEU A 1 222 ? -9.703 28.359 3.445 1 93.5 222 LEU A N 1
ATOM 1670 C CA . LEU A 1 222 ? -9.336 29.672 2.918 1 93.5 222 LEU A CA 1
ATOM 1671 C C . LEU A 1 222 ? -10.242 30.75 3.49 1 93.5 222 LEU A C 1
ATOM 1673 O O . LEU A 1 222 ? -9.781 31.859 3.803 1 93.5 222 LEU A O 1
ATOM 1677 N N . LEU A 1 223 ? -11.508 30.469 3.586 1 92.81 223 LEU A N 1
ATOM 1678 C CA . LEU A 1 223 ? -12.445 31.406 4.195 1 92.81 223 LEU A CA 1
ATOM 1679 C C . LEU A 1 223 ? -12.055 31.703 5.641 1 92.81 223 LEU A C 1
ATOM 1681 O O . LEU A 1 223 ? -12.109 32.844 6.078 1 92.81 223 LEU A O 1
ATOM 1685 N N . GLN A 1 224 ? -11.672 30.703 6.336 1 91.5 224 GLN A N 1
ATOM 1686 C CA . GLN A 1 224 ? -11.219 30.891 7.715 1 91.5 224 GLN A CA 1
ATOM 1687 C C . GLN A 1 224 ? -9.961 31.75 7.766 1 91.5 224 GLN A C 1
ATOM 1689 O O . GLN A 1 224 ? -9.797 32.562 8.672 1 91.5 224 GLN A O 1
ATOM 1694 N N . LEU A 1 225 ? -9.094 31.531 6.863 1 90.12 225 LEU A N 1
ATOM 1695 C CA . LEU A 1 225 ? -7.879 32.344 6.785 1 90.12 225 LEU A CA 1
ATOM 1696 C C . LEU A 1 225 ? -8.219 33.812 6.527 1 90.12 225 LEU A C 1
ATOM 1698 O O . LEU A 1 225 ? -7.586 34.688 7.098 1 90.12 225 LEU A O 1
ATOM 1702 N N . LEU A 1 226 ? -9.219 34.062 5.711 1 90.19 226 LEU A N 1
ATOM 1703 C CA . LEU A 1 226 ? -9.664 35.438 5.422 1 90.19 226 LEU A CA 1
ATOM 1704 C C . LEU A 1 226 ? -10.258 36.094 6.66 1 90.19 226 LEU A C 1
ATOM 1706 O O . LEU A 1 226 ? -10.016 37.25 6.926 1 90.19 226 LEU A O 1
ATOM 1710 N N . VAL A 1 227 ? -11 35.344 7.395 1 88 227 VAL A N 1
ATOM 1711 C CA . VAL A 1 227 ? -11.578 35.844 8.625 1 88 227 VAL A CA 1
ATOM 1712 C C . VAL A 1 227 ? -10.469 36.25 9.594 1 88 227 VAL A C 1
ATOM 1714 O O . VAL A 1 227 ? -10.523 37.312 10.203 1 88 227 VAL A O 1
ATOM 1717 N N . CYS A 1 228 ? -9.453 35.375 9.734 1 85.56 228 CYS A N 1
ATOM 1718 C CA . CYS A 1 228 ? -8.32 35.656 10.609 1 85.56 228 CYS A CA 1
ATOM 1719 C C . CYS A 1 228 ? -7.582 36.906 10.117 1 85.56 228 CYS A C 1
ATOM 1721 O O . CYS A 1 228 ? -7.191 37.75 10.922 1 85.56 228 CYS A O 1
ATOM 1723 N N . LEU A 1 229 ? -7.465 37.094 8.805 1 85.44 229 LEU A N 1
ATOM 1724 C CA . LEU A 1 229 ? -6.781 38.25 8.227 1 85.44 229 LEU A CA 1
ATOM 1725 C C . LEU A 1 229 ? -7.57 39.531 8.477 1 85.44 229 LEU A C 1
ATOM 1727 O O . LEU A 1 229 ? -6.996 40.562 8.836 1 85.44 229 LEU A O 1
ATOM 1731 N N . PHE A 1 230 ? -8.828 39.5 8.359 1 85.5 230 PHE A N 1
ATOM 1732 C CA . PHE A 1 230 ? -9.672 40.656 8.562 1 85.5 230 PHE A CA 1
ATOM 1733 C C . PHE A 1 230 ? -9.711 41.062 10.039 1 85.5 230 PHE A C 1
ATOM 1735 O O . PHE A 1 230 ? -9.805 42.219 10.375 1 85.5 230 PHE A O 1
ATOM 1742 N N . THR A 1 231 ? -9.688 40.031 10.891 1 81.75 231 THR A N 1
ATOM 1743 C CA . THR A 1 231 ? -9.625 40.312 12.32 1 81.75 231 THR A CA 1
ATOM 1744 C C . THR A 1 231 ? -8.328 41.062 12.672 1 81.75 231 THR A C 1
ATOM 1746 O O . THR A 1 231 ? -8.344 42.031 13.438 1 81.75 231 THR A O 1
ATOM 1749 N N . LEU A 1 232 ? -7.273 40.594 12.07 1 81.56 232 LEU A N 1
ATOM 1750 C CA . LEU A 1 232 ? -5.984 41.25 12.32 1 81.56 232 LEU A CA 1
ATOM 1751 C C . LEU A 1 232 ? -5.973 42.656 11.773 1 81.56 232 LEU A C 1
ATOM 1753 O O . LEU A 1 232 ? -5.5 43.594 12.445 1 81.56 232 LEU A O 1
ATOM 1757 N N . LEU A 1 233 ? -6.594 42.906 10.617 1 83.25 233 LEU A N 1
ATOM 1758 C CA . LEU A 1 233 ? -6.652 44.219 10 1 83.25 233 LEU A CA 1
ATOM 1759 C C . LEU A 1 233 ? -7.609 45.125 10.766 1 83.25 233 LEU A C 1
ATOM 1761 O O . LEU A 1 233 ? -7.371 46.344 10.875 1 83.25 233 LEU A O 1
ATOM 1765 N N . GLY A 1 234 ? -8.609 44.531 11.18 1 78.19 234 GLY A N 1
ATOM 1766 C CA . GLY A 1 234 ? -9.555 45.312 11.977 1 78.19 234 GLY A CA 1
ATOM 1767 C C . GLY A 1 234 ? -8.961 45.812 13.281 1 78.19 234 GLY A C 1
ATOM 1768 O O . GLY A 1 234 ? -9.227 46.938 13.688 1 78.19 234 GLY A O 1
ATOM 1769 N N . LEU A 1 235 ? -8.164 45 13.938 1 73.81 235 LEU A N 1
ATOM 1770 C CA . LEU A 1 235 ? -7.473 45.438 15.148 1 73.81 235 LEU A CA 1
ATOM 1771 C C . LEU A 1 235 ? -6.453 46.531 14.836 1 73.81 235 LEU A C 1
ATOM 1773 O O . LEU A 1 235 ? -6.258 47.438 15.641 1 73.81 235 LEU A O 1
ATOM 1777 N N . ALA A 1 236 ? -5.93 46.5 13.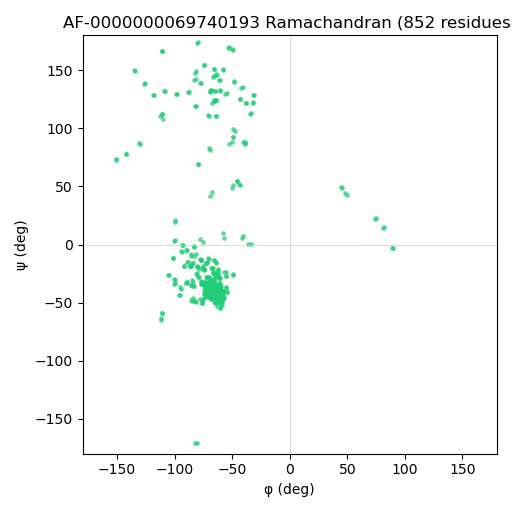633 1 75.31 236 ALA A N 1
ATOM 1778 C CA . ALA A 1 236 ? -4.883 47.438 13.266 1 75.31 236 ALA A CA 1
ATOM 1779 C C . ALA A 1 236 ? -5.488 48.75 12.766 1 75.31 236 ALA A C 1
ATOM 1781 O O . ALA A 1 236 ? -5.02 49.844 13.125 1 75.31 236 ALA A O 1
ATOM 1782 N N . LYS A 1 237 ? -6.465 48.75 11.859 1 78.62 237 LYS A N 1
ATOM 1783 C CA . LYS A 1 237 ? -6.941 49.938 11.18 1 78.62 237 LYS A CA 1
ATOM 1784 C C . LYS A 1 237 ? -8.258 50.438 11.781 1 78.62 237 LYS A C 1
ATOM 1786 O O . LYS A 1 237 ? -8.672 51.562 11.547 1 78.62 237 LYS A O 1
ATOM 1791 N N . GLN A 1 238 ? -8.844 49.719 12.547 1 71.69 238 GLN A N 1
ATOM 1792 C CA . GLN A 1 238 ? -10.117 50.062 13.164 1 71.69 238 GLN A CA 1
ATOM 1793 C C . GLN A 1 238 ? -11.117 50.594 12.125 1 71.69 238 GLN A C 1
ATOM 1795 O O . GLN A 1 238 ? -11.727 51.625 12.305 1 71.69 238 GLN A O 1
ATOM 1800 N N . SER A 1 239 ? -11.195 49.938 10.977 1 79.69 239 SER A N 1
ATOM 1801 C CA . SER A 1 239 ? -12.141 50.281 9.914 1 79.69 239 SER A CA 1
ATOM 1802 C C . SER A 1 239 ? -13.477 49.562 10.125 1 79.69 239 SER A C 1
ATOM 1804 O O . SER A 1 239 ? -13.523 48.375 10.398 1 79.69 239 SER A O 1
ATOM 1806 N N . LYS A 1 240 ? -14.555 50.375 10.023 1 79.31 240 LYS A N 1
ATOM 1807 C CA . LYS A 1 240 ? -15.906 49.844 10.188 1 79.31 240 LYS A CA 1
ATOM 1808 C C . LYS A 1 240 ? -16.219 48.812 9.117 1 79.31 240 LYS A C 1
ATOM 1810 O O . LYS A 1 240 ? -16.875 47.812 9.398 1 79.31 240 LYS A O 1
ATOM 1815 N N . TRP A 1 241 ? -15.812 49.062 7.918 1 84.25 241 TRP A N 1
ATOM 1816 C CA . TRP A 1 241 ? -16.062 48.156 6.809 1 84.25 241 TRP A CA 1
ATOM 1817 C C . TRP A 1 241 ? -15.398 46.812 7.047 1 84.25 241 TRP A C 1
ATOM 1819 O O . TRP A 1 241 ? -15.961 45.75 6.723 1 84.25 241 TRP A O 1
ATOM 1829 N N . LEU A 1 242 ? -14.281 46.781 7.609 1 83.75 242 LEU A N 1
ATOM 1830 C CA . LEU A 1 242 ? -13.555 45.531 7.887 1 83.75 242 LEU A CA 1
ATOM 1831 C C . LEU A 1 242 ? -14.258 44.719 8.961 1 83.75 242 LEU A C 1
ATOM 1833 O O . LEU A 1 242 ? -14.312 43.5 8.875 1 83.75 242 LEU A O 1
ATOM 1837 N N . VAL A 1 243 ? -14.844 45.344 9.828 1 78.56 243 VAL A N 1
ATOM 1838 C CA . VAL A 1 243 ? -15.539 44.688 10.922 1 78.56 243 VAL A CA 1
ATOM 1839 C C . VAL A 1 243 ? -16.828 44.031 10.398 1 78.56 243 VAL A C 1
ATOM 1841 O O . VAL A 1 243 ? -17.172 42.906 10.789 1 78.56 243 VAL A O 1
ATOM 1844 N N . ILE A 1 244 ? -17.516 44.812 9.547 1 83.81 244 ILE A N 1
ATOM 1845 C CA . ILE A 1 244 ? -18.734 44.281 8.961 1 83.81 244 ILE A CA 1
ATOM 1846 C C . ILE A 1 244 ? -18.406 43.031 8.141 1 83.81 244 ILE A C 1
ATOM 1848 O O . ILE A 1 244 ? -19.094 42 8.25 1 83.81 244 ILE A O 1
ATOM 1852 N N . MET A 1 245 ? -17.438 43.094 7.293 1 87.31 245 MET A N 1
ATOM 1853 C CA . MET A 1 245 ? -17.047 41.969 6.453 1 87.31 245 MET A CA 1
ATOM 1854 C C . MET A 1 245 ? -16.641 40.781 7.309 1 87.31 245 MET A C 1
ATOM 1856 O O . MET A 1 245 ? -17.016 39.656 7.008 1 87.31 245 MET A O 1
ATOM 1860 N N . MET A 1 246 ? -15.93 41.031 8.289 1 84.5 246 MET A N 1
ATOM 1861 C CA . MET A 1 246 ? -15.477 39.969 9.18 1 84.5 246 MET A CA 1
ATOM 1862 C C . MET A 1 246 ? -16.656 39.281 9.859 1 84.5 246 MET A C 1
ATOM 1864 O O . MET A 1 246 ? -16.672 38.062 10.016 1 84.5 246 MET A O 1
ATOM 1868 N N . THR A 1 247 ? -17.609 40.094 10.266 1 83.06 247 THR A N 1
ATOM 1869 C CA . THR A 1 247 ? -18.766 39.562 10.945 1 83.06 247 THR A CA 1
ATOM 1870 C C . THR A 1 247 ? -19.594 38.688 9.992 1 83.06 247 THR A C 1
ATOM 1872 O O . THR A 1 247 ? -20.062 37.594 10.367 1 83.06 247 THR A O 1
ATOM 1875 N N . VAL A 1 248 ? -19.766 39.188 8.828 1 88.06 248 VAL A N 1
ATOM 1876 C CA . VAL A 1 248 ? -20.547 38.469 7.844 1 88.06 248 VAL A CA 1
ATOM 1877 C C . VAL A 1 248 ? -19.844 37.156 7.5 1 88.06 248 VAL A C 1
ATOM 1879 O O . VAL A 1 248 ? -20.469 36.094 7.473 1 88.06 248 VAL A O 1
ATOM 1882 N N . MET A 1 249 ? -18.562 37.156 7.27 1 89.5 249 MET A N 1
ATOM 1883 C CA . MET A 1 249 ? -17.797 35.969 6.938 1 89.5 249 MET A CA 1
ATOM 1884 C C . MET A 1 249 ? -17.797 35 8.102 1 89.5 249 MET A C 1
ATOM 1886 O O . MET A 1 249 ? -17.844 33.781 7.898 1 89.5 249 MET A O 1
ATOM 1890 N N . SER A 1 250 ? -17.703 35.531 9.25 1 86.62 250 SER A N 1
ATOM 1891 C CA . SER A 1 250 ? -17.703 34.688 10.43 1 86.62 250 SER A CA 1
ATOM 1892 C C . SER A 1 250 ? -19.047 33.969 10.594 1 86.62 250 SER A C 1
ATOM 1894 O O . SER A 1 250 ? -19.094 32.812 11.039 1 86.62 250 SER A O 1
ATOM 1896 N N . LEU A 1 251 ? -20.094 34.656 10.266 1 88.19 251 LEU A N 1
ATOM 1897 C CA . LEU A 1 251 ? -21.422 34.031 10.328 1 88.19 251 LEU A CA 1
ATOM 1898 C C . LEU A 1 251 ? -21.531 32.938 9.297 1 88.19 251 LEU A C 1
ATOM 1900 O O . LEU A 1 251 ? -22.109 31.875 9.578 1 88.19 251 LEU A O 1
ATOM 1904 N N . VAL A 1 252 ? -20.984 33.156 8.172 1 92.25 252 VAL A N 1
ATOM 1905 C CA . VAL A 1 252 ? -21 32.125 7.125 1 92.25 252 VAL A CA 1
ATOM 1906 C C . VAL A 1 252 ? -20.172 30.922 7.578 1 92.25 252 VAL A C 1
ATOM 1908 O O . VAL A 1 252 ? -20.594 29.766 7.418 1 92.25 252 VAL A O 1
ATOM 1911 N N . VAL A 1 253 ? -19 31.172 8.133 1 90.75 253 VAL A N 1
ATOM 1912 C CA . VAL A 1 253 ? -18.141 30.109 8.625 1 90.75 253 VAL A CA 1
ATOM 1913 C C . VAL A 1 253 ? -18.844 29.344 9.734 1 90.75 253 VAL A C 1
ATOM 1915 O O . VAL A 1 253 ? -18.719 28.109 9.82 1 90.75 253 VAL A O 1
ATOM 1918 N N . LEU A 1 254 ? -19.547 30.031 10.547 1 90 254 LEU A N 1
ATOM 1919 C CA . LEU A 1 254 ? -20.266 29.391 11.641 1 90 254 LEU A CA 1
ATOM 1920 C C . LEU A 1 254 ? -21.312 28.422 11.102 1 90 254 LEU A C 1
ATOM 1922 O O . LEU A 1 254 ? -21.406 27.281 11.562 1 90 254 LEU A O 1
ATOM 1926 N N . VAL A 1 255 ? -22.062 28.844 10.148 1 92.38 255 VAL A N 1
ATOM 1927 C CA . VAL A 1 255 ? -23.094 28.016 9.555 1 92.38 255 VAL A CA 1
ATOM 1928 C C . VAL A 1 255 ? -22.453 26.797 8.867 1 92.38 255 VAL A C 1
ATOM 1930 O O . VAL A 1 255 ? -22.891 25.672 9.062 1 92.38 255 VAL A O 1
ATOM 1933 N N . LEU A 1 256 ? -21.438 27.062 8.125 1 93.19 256 LEU A N 1
ATOM 1934 C CA . LEU A 1 256 ? -20.766 26 7.395 1 93.19 256 LEU A CA 1
ATOM 1935 C C . LEU A 1 256 ? -20.094 25.031 8.352 1 93.19 256 LEU A C 1
ATOM 1937 O O . LEU A 1 256 ? -20.031 23.828 8.094 1 93.19 256 LEU A O 1
ATOM 1941 N N . SER A 1 257 ? -19.562 25.516 9.445 1 91.88 257 SER A N 1
ATOM 1942 C CA . SER A 1 257 ? -18.875 24.656 10.414 1 91.88 257 SER A CA 1
ATOM 1943 C C . SER A 1 257 ? -19.844 23.703 11.102 1 91.88 257 SER A C 1
ATOM 1945 O O . SER A 1 257 ? -19.516 22.547 11.344 1 91.88 257 SER A O 1
ATOM 1947 N N . TRP A 1 258 ? -21.031 24.203 11.414 1 93.5 258 TRP A N 1
ATOM 1948 C CA . TRP A 1 258 ? -22.031 23.328 12.008 1 93.5 258 TRP A CA 1
ATOM 1949 C C . TRP A 1 258 ? -22.5 22.281 11 1 93.5 258 TRP A C 1
ATOM 1951 O O . TRP A 1 258 ? -22.719 21.125 11.352 1 93.5 258 TRP A O 1
ATOM 1961 N N . GLY A 1 259 ? -22.703 22.719 9.781 1 93.81 259 GLY A N 1
ATOM 1962 C CA . GLY A 1 259 ? -23.062 21.766 8.734 1 93.81 259 GLY A CA 1
ATOM 1963 C C . GLY A 1 259 ? -22 20.703 8.523 1 93.81 259 GLY A C 1
ATOM 1964 O O . GLY A 1 259 ? -22.328 19.516 8.438 1 93.81 259 GLY A O 1
ATOM 1965 N N . SER A 1 260 ? -20.75 21.094 8.438 1 94.25 260 SER A N 1
ATOM 1966 C CA . SER A 1 260 ? -19.656 20.156 8.258 1 94.25 260 SER A CA 1
ATOM 1967 C C . SER A 1 260 ? -19.516 19.219 9.461 1 94.25 260 SER A C 1
ATOM 1969 O O . SER A 1 260 ? -19.234 18.031 9.305 1 94.25 260 SER A O 1
ATOM 1971 N N . LEU A 1 261 ? -19.734 19.781 10.641 1 95.31 261 LEU A N 1
ATOM 1972 C CA . LEU A 1 261 ? -19.656 18.984 11.859 1 95.31 261 LEU A CA 1
ATOM 1973 C C . LEU A 1 261 ? -20.688 17.844 11.836 1 95.31 261 LEU A C 1
ATOM 1975 O O . LEU A 1 261 ? -20.359 16.703 12.172 1 95.31 261 LEU A O 1
ATOM 1979 N N . GLY A 1 262 ? -21.875 18.188 11.477 1 96.38 262 GLY A N 1
ATOM 1980 C CA . GLY A 1 262 ? -22.906 17.172 11.391 1 96.38 262 GLY A CA 1
ATOM 1981 C C . GLY A 1 262 ? -22.609 16.094 10.375 1 96.38 262 GLY A C 1
ATOM 1982 O O . GLY A 1 262 ? -22.75 14.906 10.664 1 96.38 262 GLY A O 1
ATOM 1983 N N . LEU A 1 263 ? -22.156 16.5 9.219 1 95.5 263 LEU A N 1
ATOM 1984 C CA . LEU A 1 263 ? -21.844 15.547 8.156 1 95.5 263 LEU A CA 1
ATOM 1985 C C . LEU A 1 263 ? -20.656 14.68 8.539 1 95.5 263 LEU A C 1
ATOM 1987 O O . LEU A 1 263 ? -20.672 13.461 8.336 1 95.5 263 LEU A O 1
ATOM 1991 N N . GLU A 1 264 ? -19.641 15.266 9.156 1 96.62 264 GLU A N 1
ATOM 1992 C CA . GLU A 1 264 ? -18.469 14.508 9.57 1 96.62 264 GLU A CA 1
ATOM 1993 C C . GLU A 1 264 ? -18.797 13.539 10.695 1 96.62 264 GLU A C 1
ATOM 1995 O O . GLU A 1 264 ? -18.328 12.398 10.703 1 96.62 264 GLU A O 1
ATOM 2000 N N . ALA A 1 265 ? -19.531 14.047 11.594 1 96.5 265 ALA A N 1
ATOM 2001 C CA . ALA A 1 265 ? -19.891 13.195 12.719 1 96.5 265 ALA A CA 1
ATOM 2002 C C . ALA A 1 265 ? -20.703 11.984 12.25 1 96.5 265 ALA A C 1
ATOM 2004 O O . ALA A 1 265 ? -20.422 10.852 12.656 1 96.5 265 ALA A O 1
ATOM 2005 N N . ALA A 1 266 ? -21.656 12.219 11.438 1 96.81 266 ALA A N 1
ATOM 2006 C CA . ALA A 1 266 ? -22.469 11.117 10.914 1 96.81 266 ALA A CA 1
ATOM 2007 C C . ALA A 1 266 ? -21.609 10.148 10.109 1 96.81 266 ALA A C 1
ATOM 2009 O O . ALA A 1 266 ? -21.75 8.93 10.234 1 96.81 266 ALA A O 1
ATOM 2010 N N . THR A 1 267 ? -20.75 10.648 9.289 1 96.88 267 THR A N 1
ATOM 2011 C CA . THR A 1 267 ? -19.875 9.812 8.469 1 96.88 267 THR A CA 1
ATOM 2012 C C . THR A 1 267 ? -18.906 9.023 9.344 1 96.88 267 THR A C 1
ATOM 2014 O O . THR A 1 267 ? -18.625 7.855 9.07 1 96.88 267 THR A O 1
ATOM 2017 N N . ALA A 1 268 ? -18.359 9.68 10.391 1 97.19 268 ALA A N 1
ATOM 2018 C CA . ALA A 1 268 ? -17.438 9 11.297 1 97.19 268 ALA A CA 1
ATOM 2019 C C . ALA A 1 268 ? -18.125 7.863 12.039 1 97.19 268 ALA A C 1
ATOM 2021 O O . ALA A 1 268 ? -17.562 6.781 12.195 1 97.19 268 ALA A O 1
ATOM 2022 N N . VAL A 1 269 ? -19.312 8.086 12.477 1 95.94 269 VAL A N 1
ATOM 2023 C CA . VAL A 1 269 ? -20.078 7.047 13.156 1 95.94 269 VAL A CA 1
ATOM 2024 C C . VAL A 1 269 ? -20.375 5.906 12.195 1 95.94 269 VAL A C 1
ATOM 2026 O O . VAL A 1 269 ? -20.172 4.734 12.516 1 95.94 269 VAL A O 1
ATOM 2029 N N . GLY A 1 270 ? -20.875 6.25 11.062 1 96.5 270 GLY A N 1
ATOM 2030 C CA . GLY A 1 270 ? -21.156 5.23 10.07 1 96.5 270 GLY A CA 1
ATOM 2031 C C . GLY A 1 270 ? -19.922 4.438 9.672 1 96.5 270 GLY A C 1
ATOM 2032 O O . GLY A 1 270 ? -19.984 3.209 9.562 1 96.5 270 GLY A O 1
ATOM 2033 N N . LEU A 1 271 ? -18.828 5.141 9.422 1 97.31 271 LEU A N 1
ATOM 2034 C CA . LEU A 1 271 ? -17.578 4.492 9.039 1 97.31 271 LEU A CA 1
ATOM 2035 C C . LEU A 1 271 ? -17.062 3.596 10.156 1 97.31 271 LEU A C 1
ATOM 2037 O O . LEU A 1 271 ? -16.516 2.525 9.898 1 97.31 271 LEU A O 1
ATOM 2041 N N . SER A 1 272 ? -17.203 4.051 11.367 1 96.62 272 SER A N 1
ATOM 2042 C CA . SER A 1 272 ? -16.781 3.232 12.492 1 96.62 272 SER A CA 1
ATOM 2043 C C . SER A 1 272 ? -17.594 1.95 12.586 1 96.62 272 SER A C 1
ATOM 2045 O O . SER A 1 272 ? -17.078 0.894 12.945 1 96.62 272 SER A O 1
ATOM 2047 N N . ASP A 1 273 ? -18.828 2.008 12.312 1 96.44 273 ASP A N 1
ATOM 2048 C CA . ASP A 1 273 ? -19.656 0.813 12.273 1 96.44 273 ASP A CA 1
ATOM 2049 C C . ASP A 1 273 ? -19.203 -0.148 11.18 1 96.44 273 ASP A C 1
ATOM 2051 O O . ASP A 1 273 ? -19.125 -1.359 11.398 1 96.44 273 ASP A O 1
ATOM 2055 N N . PHE A 1 274 ? -18.953 0.336 10.07 1 96.5 274 PHE A N 1
ATOM 2056 C CA . PHE A 1 274 ? -18.438 -0.48 8.977 1 96.5 274 PHE A CA 1
ATOM 2057 C C . PHE A 1 274 ? -17.109 -1.124 9.367 1 96.5 274 PHE A C 1
ATOM 2059 O O . PHE A 1 274 ? -16.906 -2.316 9.141 1 96.5 274 PHE A O 1
ATOM 2066 N N . CYS A 1 275 ? -16.188 -0.305 9.992 1 96.81 275 CYS A N 1
ATOM 2067 C CA . CYS A 1 275 ? -14.812 -0.724 10.289 1 96.81 275 CYS A CA 1
ATOM 2068 C C . CYS A 1 275 ? -14.789 -1.717 11.438 1 96.81 275 CYS A C 1
ATOM 2070 O O . CYS A 1 275 ? -13.781 -2.395 11.656 1 96.81 275 CYS A O 1
ATOM 2072 N N . SER A 1 276 ? -15.836 -1.828 12.18 1 94.31 276 SER A N 1
ATOM 2073 C CA . SER A 1 276 ? -15.898 -2.791 13.281 1 94.31 276 SER A CA 1
ATOM 2074 C C . SER A 1 276 ? -15.945 -4.223 12.75 1 94.31 276 SER A C 1
ATOM 2076 O O . SER A 1 276 ? -15.375 -5.133 13.367 1 94.31 276 SER A O 1
ATOM 2078 N N . SER A 1 277 ? -16.609 -4.457 11.695 1 92.25 277 SER A N 1
ATOM 2079 C CA . SER A 1 277 ? -16.672 -5.754 11.039 1 92.25 277 SER A CA 1
ATOM 2080 C C . SER A 1 277 ? -16.906 -5.602 9.539 1 92.25 277 SER A C 1
ATOM 2082 O O . SER A 1 277 ? -17.969 -5.945 9.031 1 92.25 277 SER A O 1
ATOM 2084 N N . PRO A 1 278 ? -15.852 -5.188 8.898 1 93.56 278 PRO A N 1
ATOM 2085 C CA . PRO A 1 278 ? -16.016 -4.855 7.477 1 93.56 278 PRO A CA 1
ATOM 2086 C C . PRO A 1 278 ? -16.219 -6.09 6.602 1 93.56 278 PRO A C 1
ATOM 2088 O O . PRO A 1 278 ? -16.922 -6.031 5.594 1 93.56 278 PRO A O 1
ATOM 2091 N N . ASP A 1 279 ? -15.695 -7.301 6.973 1 90.94 279 ASP A N 1
ATOM 2092 C CA . ASP A 1 279 ? -15.68 -8.492 6.125 1 90.94 279 ASP A CA 1
ATOM 2093 C C . ASP A 1 279 ? -17.094 -8.969 5.828 1 90.94 279 ASP A C 1
ATOM 2095 O O . ASP A 1 279 ? -17.422 -9.281 4.684 1 90.94 279 ASP A O 1
ATOM 2099 N N . THR A 1 280 ? -17.859 -9.016 6.863 1 87.69 280 THR A N 1
ATOM 2100 C CA . THR A 1 280 ? -19.219 -9.539 6.703 1 87.69 280 THR A CA 1
ATOM 2101 C C . THR A 1 280 ? -20.016 -8.664 5.75 1 87.69 280 THR A C 1
ATOM 2103 O O . THR A 1 280 ? -20.719 -9.172 4.863 1 87.69 280 THR A O 1
ATOM 2106 N N . TYR A 1 281 ? -19.938 -7.422 5.875 1 90.5 281 TYR A N 1
ATOM 2107 C CA . TYR A 1 281 ? -20.703 -6.508 5.035 1 90.5 281 TYR A CA 1
ATOM 2108 C C . TYR A 1 281 ? -20.203 -6.551 3.594 1 90.5 281 TYR A C 1
ATOM 2110 O O . TYR A 1 281 ? -21.016 -6.621 2.658 1 90.5 281 TYR A O 1
ATOM 2118 N N . VAL A 1 282 ? -18.938 -6.488 3.418 1 92.06 282 VAL A N 1
ATOM 2119 C CA . VAL A 1 282 ? -18.375 -6.438 2.074 1 92.06 282 VAL A CA 1
ATOM 2120 C C . VAL A 1 282 ? -18.656 -7.746 1.342 1 92.06 282 VAL A C 1
ATOM 2122 O O . VAL A 1 282 ? -18.938 -7.746 0.14 1 92.06 282 VAL A O 1
ATOM 2125 N N . LEU A 1 283 ? -18.562 -8.836 2.088 1 92 283 LEU A N 1
ATOM 2126 C CA . LEU A 1 283 ? -18.859 -10.141 1.502 1 92 283 LEU A CA 1
ATOM 2127 C C . LEU A 1 283 ? -20.312 -10.211 1.028 1 92 283 LEU A C 1
ATOM 2129 O O . LEU A 1 283 ? -20.578 -10.625 -0.102 1 92 283 LEU A O 1
ATOM 2133 N N . ASN A 1 284 ? -21.188 -9.742 1.834 1 90.69 284 ASN A N 1
ATOM 2134 C CA . ASN A 1 284 ? -22.594 -9.766 1.49 1 90.69 284 ASN A CA 1
ATOM 2135 C C . ASN A 1 284 ? -22.906 -8.828 0.331 1 90.69 284 ASN A C 1
ATOM 2137 O O . ASN A 1 284 ? -23.656 -9.188 -0.585 1 90.69 284 ASN A O 1
ATOM 2141 N N . LEU A 1 285 ? -22.359 -7.68 0.373 1 90.5 285 LEU A N 1
ATOM 2142 C CA . LEU A 1 285 ? -22.594 -6.699 -0.682 1 90.5 285 LEU A CA 1
ATOM 2143 C C . LEU A 1 285 ? -22.047 -7.195 -2.016 1 90.5 285 LEU A C 1
ATOM 2145 O O . LEU A 1 285 ? -22.703 -7.059 -3.051 1 90.5 285 LEU A O 1
ATOM 2149 N N . THR A 1 286 ? -20.859 -7.75 -1.969 1 92 286 THR A N 1
ATOM 2150 C CA . THR A 1 286 ? -20.234 -8.234 -3.193 1 92 286 THR A CA 1
ATOM 2151 C C . THR A 1 286 ? -21 -9.43 -3.756 1 92 286 THR A C 1
ATOM 2153 O O . THR A 1 286 ? -21.141 -9.562 -4.973 1 92 286 THR A O 1
ATOM 2156 N N . GLN A 1 287 ? -21.453 -10.289 -2.881 1 92.88 287 GLN A N 1
ATOM 2157 C CA . GLN A 1 287 ? -22.234 -11.43 -3.322 1 92.88 287 GLN A CA 1
ATOM 2158 C C . GLN A 1 287 ? -23.531 -10.984 -3.996 1 92.88 287 GLN A C 1
ATOM 2160 O O . GLN A 1 287 ? -23.922 -11.523 -5.039 1 92.88 287 GLN A O 1
ATOM 2165 N N . GLU A 1 288 ? -24.141 -10.031 -3.436 1 90.38 288 GLU A N 1
ATOM 2166 C CA . GLU A 1 288 ? -25.406 -9.516 -3.965 1 90.38 288 GLU A CA 1
ATOM 2167 C C . GLU A 1 288 ? -25.188 -8.812 -5.301 1 90.38 288 GLU A C 1
ATOM 2169 O O . GLU A 1 288 ? -25.984 -8.977 -6.23 1 90.38 288 GLU A O 1
ATOM 2174 N N . GLU A 1 289 ? -24.125 -8.117 -5.457 1 89.19 289 GLU A N 1
ATOM 2175 C CA . GLU A 1 289 ? -23.906 -7.289 -6.637 1 89.19 289 GLU A CA 1
ATOM 2176 C C . GLU A 1 289 ? -23.297 -8.109 -7.773 1 89.19 289 GLU A C 1
ATOM 2178 O O . GLU A 1 289 ? -23.531 -7.824 -8.945 1 89.19 289 GLU A O 1
ATOM 2183 N N . THR A 1 290 ? -22.469 -9.047 -7.461 1 91.06 290 THR A N 1
ATOM 2184 C CA . THR A 1 290 ? -21.75 -9.781 -8.492 1 91.06 290 THR A CA 1
ATOM 2185 C C . THR A 1 290 ? -22.422 -11.133 -8.758 1 91.06 290 THR A C 1
ATOM 2187 O O . THR A 1 290 ? -22.297 -11.68 -9.859 1 91.06 290 THR A O 1
ATOM 2190 N N . GLY A 1 291 ? -23 -11.75 -7.777 1 91 291 GLY A N 1
ATOM 2191 C CA . GLY A 1 291 ? -23.578 -13.07 -7.914 1 91 291 GLY A CA 1
ATOM 2192 C C . GLY A 1 291 ? -22.562 -14.195 -7.824 1 91 291 GLY A C 1
ATOM 2193 O O . GLY A 1 291 ? -22.859 -15.336 -8.172 1 91 291 GLY A O 1
ATOM 2194 N N . LEU A 1 292 ? -21.391 -13.859 -7.359 1 91.81 292 LEU A N 1
ATOM 2195 C CA . LEU A 1 292 ? -20.344 -14.867 -7.246 1 91.81 292 LEU A CA 1
ATOM 2196 C C . LEU A 1 292 ? -20.609 -15.797 -6.062 1 91.81 292 LEU A C 1
ATOM 2198 O O . LEU A 1 292 ? -21.266 -15.406 -5.094 1 91.81 292 LEU A O 1
ATOM 2202 N N . GLY A 1 293 ? -20.094 -16.969 -6.156 1 90.75 293 GLY A N 1
ATOM 2203 C CA . GLY A 1 293 ? -20.25 -17.938 -5.086 1 90.75 293 GLY A CA 1
ATOM 2204 C C . GLY A 1 293 ? -19.547 -17.531 -3.803 1 90.75 293 GLY A C 1
ATOM 2205 O O . GLY A 1 293 ? -18.531 -16.828 -3.84 1 90.75 293 GLY A O 1
ATOM 2206 N N . SER A 1 294 ? -20.078 -17.984 -2.695 1 90.75 294 SER A N 1
ATOM 2207 C CA . SER A 1 294 ? -19.516 -17.656 -1.386 1 90.75 294 SER A CA 1
ATOM 2208 C C . SER A 1 294 ? -18.125 -18.266 -1.215 1 90.75 294 SER A C 1
ATOM 2210 O O . SER A 1 294 ? -17.297 -17.703 -0.494 1 90.75 294 SER A O 1
ATOM 2212 N N . ASP A 1 295 ? -17.875 -19.297 -1.896 1 92.25 295 ASP A N 1
ATOM 2213 C CA . ASP A 1 295 ? -16.578 -19.953 -1.798 1 92.25 295 ASP A CA 1
ATOM 2214 C C . ASP A 1 295 ? -15.477 -19.078 -2.398 1 92.25 295 ASP A C 1
ATOM 2216 O O . ASP A 1 295 ? -14.398 -18.953 -1.821 1 92.25 295 ASP A O 1
ATOM 2220 N N . ILE A 1 296 ? -15.844 -18.562 -3.521 1 93.81 296 ILE A N 1
ATOM 2221 C CA . ILE A 1 296 ? -14.867 -17.719 -4.195 1 93.81 296 ILE A CA 1
ATOM 2222 C C . ILE A 1 296 ? -14.633 -16.453 -3.387 1 93.81 296 ILE A C 1
ATOM 2224 O O . ILE A 1 296 ? -13.492 -16.031 -3.182 1 93.81 296 ILE A O 1
ATOM 2228 N N . LEU A 1 297 ? -15.695 -15.922 -2.865 1 93.5 297 LEU A N 1
ATOM 2229 C CA . LEU A 1 297 ? -15.602 -14.68 -2.105 1 93.5 297 LEU A CA 1
ATOM 2230 C C . LEU A 1 297 ? -14.859 -14.906 -0.792 1 93.5 297 LEU A C 1
ATOM 2232 O O . LEU A 1 297 ? -13.992 -14.109 -0.419 1 93.5 297 LEU A O 1
ATOM 2236 N N . ASN A 1 298 ? -15.148 -15.945 -0.118 1 91.94 298 ASN A N 1
ATOM 2237 C CA . ASN A 1 298 ? -14.453 -16.266 1.124 1 91.94 298 ASN A CA 1
ATOM 2238 C C . ASN A 1 298 ? -12.969 -16.516 0.884 1 91.94 298 ASN A C 1
ATOM 2240 O O . ASN A 1 298 ? -12.133 -16.172 1.717 1 91.94 298 ASN A O 1
ATOM 2244 N N . TYR A 1 299 ? -12.688 -17.125 -0.191 1 93.5 299 TYR A N 1
ATOM 2245 C CA . TYR A 1 299 ? -11.297 -17.406 -0.541 1 93.5 299 TYR A CA 1
ATOM 2246 C C . TYR A 1 299 ? -10.484 -16.125 -0.642 1 93.5 299 TYR A C 1
ATOM 2248 O O . TYR A 1 299 ? -9.375 -16.031 -0.118 1 93.5 299 TYR A O 1
ATOM 2256 N N . TYR A 1 300 ? -11.031 -15.055 -1.213 1 93.19 300 TYR A N 1
ATOM 2257 C CA . TYR A 1 300 ? -10.266 -13.836 -1.48 1 93.19 300 TYR A CA 1
ATOM 2258 C C . TYR A 1 300 ? -10.336 -12.883 -0.296 1 93.19 300 TYR A C 1
ATOM 2260 O O . TYR A 1 300 ? -9.375 -12.164 -0.013 1 93.19 300 TYR A O 1
ATOM 2268 N N . PHE A 1 301 ? -11.422 -12.836 0.439 1 91.81 301 PHE A N 1
ATOM 2269 C CA . PHE A 1 301 ? -11.562 -11.867 1.519 1 91.81 301 PHE A CA 1
ATOM 2270 C C . PHE A 1 301 ? -10.922 -12.391 2.799 1 91.81 301 PHE A C 1
ATOM 2272 O O . PHE A 1 301 ? -10.367 -11.617 3.582 1 91.81 301 PHE A O 1
ATOM 2279 N N . LEU A 1 302 ? -10.914 -13.633 3.006 1 88.88 302 LEU A N 1
ATOM 2280 C CA . LEU A 1 302 ? -10.32 -14.172 4.223 1 88.88 302 LEU A CA 1
ATOM 2281 C C . LEU A 1 302 ? -8.883 -14.617 3.973 1 88.88 302 LEU A C 1
ATOM 2283 O O . LEU A 1 302 ? -7.98 -14.273 4.738 1 88.88 302 LEU A O 1
ATOM 2287 N N . CYS A 1 303 ? -8.672 -15.312 2.809 1 89.44 303 CYS A N 1
ATOM 2288 C CA . CYS A 1 303 ? -7.371 -15.773 2.348 1 89.44 303 CYS A CA 1
ATOM 2289 C C . CYS A 1 303 ? -6.59 -16.422 3.484 1 89.44 303 CYS A C 1
ATOM 2291 O O . CYS A 1 303 ? -5.441 -16.047 3.746 1 89.44 303 CYS A O 1
ATOM 2293 N N . ASN A 1 304 ? -7.184 -17.328 4.238 1 82.5 304 ASN A N 1
ATOM 2294 C CA . ASN A 1 304 ? -6.539 -18.062 5.328 1 82.5 304 ASN A CA 1
ATOM 2295 C C . ASN A 1 304 ? -6.363 -19.547 4.984 1 82.5 304 ASN A C 1
ATOM 2297 O O . ASN A 1 304 ? -6.812 -20 3.928 1 82.5 304 ASN A O 1
ATOM 2301 N N . GLN A 1 305 ? -5.578 -20.219 5.746 1 75.06 305 GLN A N 1
ATOM 2302 C CA . GLN A 1 305 ? -5.246 -21.625 5.488 1 75.06 305 GLN A CA 1
ATOM 2303 C C . GLN A 1 305 ? -6.473 -22.516 5.645 1 75.06 305 GLN A C 1
ATOM 2305 O O . GLN A 1 305 ? -6.504 -23.641 5.129 1 75.06 305 GLN A O 1
ATOM 2310 N N . ALA A 1 306 ? -7.473 -21.922 6.223 1 77.19 306 ALA A N 1
ATOM 2311 C CA . ALA A 1 306 ? -8.664 -22.734 6.492 1 77.19 306 ALA A CA 1
ATOM 2312 C C . ALA A 1 306 ? -9.586 -22.781 5.277 1 77.19 306 ALA A C 1
ATOM 2314 O O . ALA A 1 306 ? -10.438 -23.656 5.168 1 77.19 306 ALA A O 1
ATOM 2315 N N . VAL A 1 307 ? -9.344 -21.844 4.449 1 84.81 307 VAL A N 1
ATOM 2316 C CA . VAL A 1 307 ? -10.203 -21.797 3.273 1 84.81 307 VAL A CA 1
ATOM 2317 C C . VAL A 1 307 ? -9.508 -22.453 2.088 1 84.81 307 VAL A C 1
ATOM 2319 O O . VAL A 1 307 ? -8.336 -22.188 1.821 1 84.81 307 VAL A O 1
ATOM 2322 N N . SER A 1 308 ? -10.219 -23.297 1.532 1 88.31 308 SER A N 1
ATOM 2323 C CA . SER A 1 308 ? -9.664 -24.016 0.398 1 88.31 308 SER A CA 1
ATOM 2324 C C . SER A 1 308 ? -9.766 -23.203 -0.887 1 88.31 308 SER A C 1
ATOM 2326 O O . SER A 1 308 ? -10.68 -22.391 -1.041 1 88.31 308 SER A O 1
ATOM 2328 N N . ASN A 1 309 ? -8.852 -23.375 -1.773 1 92.12 309 ASN A N 1
ATOM 2329 C CA . ASN A 1 309 ? -8.844 -22.734 -3.086 1 92.12 309 ASN A CA 1
ATOM 2330 C C . ASN A 1 309 ? -9.922 -23.312 -3.996 1 92.12 309 ASN A C 1
ATOM 2332 O O . ASN A 1 309 ? -9.852 -24.484 -4.367 1 92.12 309 ASN A O 1
ATOM 2336 N N . PRO A 1 310 ? -10.906 -22.562 -4.312 1 94.19 310 PRO A N 1
ATOM 2337 C CA . PRO A 1 310 ? -11.992 -23.078 -5.145 1 94.19 310 PRO A CA 1
ATOM 2338 C C . PRO A 1 310 ? -11.531 -23.453 -6.555 1 94.19 310 PRO A C 1
ATOM 2340 O O . PRO A 1 310 ? -12.227 -24.188 -7.262 1 94.19 310 PRO A O 1
ATOM 2343 N N . PHE A 1 311 ? -10.383 -23.016 -6.977 1 95.69 311 PHE A N 1
ATOM 2344 C CA . PHE A 1 311 ? -9.898 -23.25 -8.336 1 95.69 311 PHE A CA 1
ATOM 2345 C C . PHE A 1 311 ? -8.898 -24.406 -8.359 1 95.69 311 PHE A C 1
ATOM 2347 O O . PHE A 1 311 ? -8.383 -24.766 -9.422 1 95.69 311 PHE A O 1
ATOM 2354 N N . GLN A 1 312 ? -8.68 -25.031 -7.266 1 94.31 312 GLN A N 1
ATOM 2355 C CA . GLN A 1 312 ? -7.621 -26.031 -7.137 1 94.31 312 GLN A CA 1
ATOM 2356 C C . GLN A 1 312 ? -7.855 -27.203 -8.086 1 94.31 312 GLN A C 1
ATOM 2358 O O . GLN A 1 312 ? -6.926 -27.672 -8.75 1 94.31 312 GLN A O 1
ATOM 2363 N N . GLN A 1 313 ? -9.039 -27.656 -8.148 1 93.94 313 GLN A N 1
ATOM 2364 C CA . GLN A 1 313 ? -9.359 -28.812 -8.984 1 93.94 313 GLN A CA 1
ATOM 2365 C C . GLN A 1 313 ? -9.141 -28.5 -10.461 1 93.94 313 GLN A C 1
ATOM 2367 O O . GLN A 1 313 ? -8.516 -29.281 -11.18 1 93.94 313 GLN A O 1
ATOM 2372 N N . ARG A 1 314 ? -9.633 -27.359 -10.875 1 95.94 314 ARG A N 1
ATOM 2373 C CA . ARG A 1 314 ? -9.484 -26.969 -12.273 1 95.94 314 ARG A CA 1
ATOM 2374 C C . ARG A 1 314 ? -8.016 -26.75 -12.625 1 95.94 314 ARG A C 1
ATOM 2376 O O . ARG A 1 314 ? -7.586 -27.062 -13.734 1 95.94 314 ARG A O 1
ATOM 2383 N N . LEU A 1 315 ? -7.309 -26.25 -11.695 1 96.5 315 LEU A N 1
ATOM 2384 C CA . LEU A 1 315 ? -5.887 -26 -11.914 1 96.5 315 LEU A CA 1
ATOM 2385 C C . LEU A 1 315 ? -5.117 -27.312 -12.039 1 96.5 315 LEU A C 1
ATOM 2387 O O . LEU A 1 315 ? -4.277 -27.469 -12.93 1 96.5 315 LEU A O 1
ATOM 2391 N N . THR A 1 316 ? -5.445 -28.234 -11.164 1 95.81 316 THR A N 1
ATOM 2392 C CA . THR A 1 316 ? -4.77 -29.516 -11.18 1 95.81 316 THR A CA 1
ATOM 2393 C C . THR A 1 316 ? -5.082 -30.281 -12.469 1 95.81 316 THR A C 1
ATOM 2395 O O . THR A 1 316 ? -4.191 -30.875 -13.078 1 95.81 316 THR A O 1
ATOM 2398 N N . LEU A 1 317 ? -6.336 -30.203 -12.875 1 95.88 317 LEU A N 1
ATOM 2399 C CA . LEU A 1 317 ? -6.738 -30.875 -14.109 1 95.88 317 LEU A CA 1
ATOM 2400 C C . LEU A 1 317 ? -6.051 -30.266 -15.32 1 95.88 317 LEU A C 1
ATOM 2402 O O . LEU A 1 317 ? -5.625 -30.969 -16.234 1 95.88 317 LEU A O 1
ATOM 2406 N N . SER A 1 318 ? -5.969 -28.953 -15.336 1 96.69 318 SER A N 1
ATOM 2407 C CA . SER A 1 318 ? -5.293 -28.266 -16.422 1 96.69 318 SER A CA 1
ATOM 2408 C C . SER A 1 318 ? -3.807 -28.609 -16.469 1 96.69 318 SER A C 1
ATOM 2410 O O . SER A 1 318 ? -3.244 -28.844 -17.531 1 96.69 318 SER A O 1
ATOM 2412 N N . GLN A 1 319 ? -3.236 -28.672 -15.328 1 95.88 319 GLN A N 1
ATOM 2413 C CA . GLN A 1 319 ? -1.814 -28.984 -15.227 1 95.88 319 GLN A CA 1
ATOM 2414 C C . GLN A 1 319 ? -1.525 -30.391 -15.734 1 95.88 319 GLN A C 1
ATOM 2416 O O . GLN A 1 319 ? -0.557 -30.609 -16.469 1 95.88 319 GLN A O 1
ATOM 2421 N N . ARG A 1 320 ? -2.307 -31.312 -15.359 1 94.75 320 ARG A N 1
ATOM 2422 C CA . ARG A 1 320 ? -2.135 -32.688 -15.781 1 94.75 320 ARG A CA 1
ATOM 2423 C C . ARG A 1 320 ? -2.355 -32.812 -17.281 1 94.75 320 ARG A C 1
ATOM 2425 O O . ARG A 1 320 ? -1.609 -33.531 -17.969 1 94.75 320 ARG A O 1
ATOM 2432 N N . ALA A 1 321 ? -3.334 -32.094 -17.766 1 96.06 321 ALA A N 1
ATOM 2433 C CA . ALA A 1 321 ? -3.604 -32.125 -19.203 1 96.06 321 ALA A CA 1
ATOM 2434 C C . ALA A 1 321 ? -2.432 -31.547 -20 1 96.06 321 ALA A C 1
ATOM 2436 O O . ALA A 1 321 ? -2.057 -32.094 -21.047 1 96.06 321 ALA A O 1
ATOM 2437 N N . LEU A 1 322 ? -1.859 -30.5 -19.562 1 96.31 322 LEU A N 1
ATOM 2438 C CA . LEU A 1 322 ? -0.719 -29.891 -20.219 1 96.31 322 LEU A CA 1
ATOM 2439 C C . LEU A 1 322 ? 0.482 -30.828 -20.234 1 96.31 322 LEU A C 1
ATOM 2441 O O . LEU A 1 322 ? 1.178 -30.953 -21.25 1 96.31 322 LEU A O 1
ATOM 2445 N N . ALA A 1 323 ? 0.675 -31.516 -19.125 1 94.81 323 ALA A N 1
ATOM 2446 C CA . ALA A 1 323 ? 1.779 -32.469 -19.031 1 94.81 323 ALA A CA 1
ATOM 2447 C C . ALA A 1 323 ? 1.569 -33.656 -19.984 1 94.81 323 ALA A C 1
ATOM 2449 O O . ALA A 1 323 ? 2.525 -34.156 -20.578 1 94.81 323 ALA A O 1
ATOM 2450 N N . ASN A 1 324 ? 0.322 -34.062 -20.094 1 93.69 324 ASN A N 1
ATOM 2451 C CA . ASN A 1 324 ? 0.002 -35.156 -21.016 1 93.69 324 ASN A CA 1
ATOM 2452 C C . ASN A 1 324 ? 0.235 -34.75 -22.469 1 93.69 324 ASN A C 1
ATOM 2454 O O . ASN A 1 324 ? 0.688 -35.562 -23.266 1 93.69 324 ASN A O 1
ATOM 2458 N N . ILE A 1 325 ? -0.119 -33.5 -22.781 1 95.44 325 ILE A N 1
ATOM 2459 C CA . ILE A 1 325 ? 0.132 -33.031 -24.141 1 95.44 325 ILE A CA 1
ATOM 2460 C C . ILE A 1 325 ? 1.63 -33.062 -24.422 1 95.44 325 ILE A C 1
ATOM 2462 O O . ILE A 1 325 ? 2.045 -33.5 -25.516 1 95.44 325 ILE A O 1
ATOM 2466 N N . HIS A 1 326 ? 2.416 -32.688 -23.484 1 94.12 326 HIS A N 1
ATOM 2467 C CA . HIS A 1 326 ? 3.863 -32.688 -23.641 1 94.12 326 HIS A CA 1
ATOM 2468 C C . HIS A 1 326 ? 4.387 -34.094 -23.906 1 94.12 326 HIS A C 1
ATOM 2470 O O . HIS A 1 326 ? 5.207 -34.312 -24.797 1 94.12 326 HIS A O 1
ATOM 2476 N N . SER A 1 327 ? 3.893 -35.031 -23.094 1 91.81 327 SER A N 1
ATOM 2477 C CA . SER A 1 327 ? 4.312 -36.406 -23.25 1 91.81 327 SER A CA 1
ATOM 2478 C C . SER A 1 327 ? 3.928 -36.969 -24.609 1 91.81 327 SER A C 1
ATOM 2480 O O . SER A 1 327 ? 4.695 -37.719 -25.234 1 91.81 327 SER A O 1
ATOM 2482 N N . GLN A 1 328 ? 2.771 -36.625 -25.078 1 92.62 328 GLN A N 1
ATOM 2483 C CA . GLN A 1 328 ? 2.301 -37.094 -26.391 1 92.62 328 GLN A CA 1
ATOM 2484 C C . GLN A 1 328 ? 3.137 -36.5 -27.516 1 92.62 328 GLN A C 1
ATOM 2486 O O . GLN A 1 328 ? 3.5 -37.188 -28.469 1 92.62 328 GLN A O 1
ATOM 2491 N N . LEU A 1 329 ? 3.434 -35.188 -27.391 1 93.81 329 LEU A N 1
ATOM 2492 C CA . LEU A 1 329 ? 4.219 -34.531 -28.406 1 93.81 329 LEU A CA 1
ATOM 2493 C C . LEU A 1 329 ? 5.637 -35.094 -28.469 1 93.81 329 LEU A C 1
ATOM 2495 O O . LEU A 1 329 ? 6.215 -35.219 -29.547 1 93.81 329 LEU A O 1
ATOM 2499 N N . GLN A 1 330 ? 6.164 -35.469 -27.312 1 92.38 330 GLN A N 1
ATOM 2500 C CA . GLN A 1 330 ? 7.496 -36.062 -27.281 1 92.38 330 GLN A CA 1
ATOM 2501 C C . GLN A 1 330 ? 7.496 -37.438 -27.938 1 92.38 330 GLN A C 1
ATOM 2503 O O . GLN A 1 330 ? 8.445 -37.781 -28.641 1 92.38 330 GLN A O 1
ATOM 2508 N N . GLY A 1 331 ? 6.465 -38.188 -27.688 1 91.81 331 GLY A N 1
ATOM 2509 C CA . GLY A 1 331 ? 6.328 -39.469 -28.344 1 91.81 331 GLY A CA 1
ATOM 2510 C C . GLY A 1 331 ? 6.195 -39.375 -29.859 1 91.81 331 GLY A C 1
ATOM 2511 O O . GLY A 1 331 ? 6.797 -40.156 -30.594 1 91.81 331 GLY A O 1
ATOM 2512 N N . LEU A 1 332 ? 5.457 -38.375 -30.281 1 93.44 332 LEU A N 1
ATOM 2513 C CA . LEU A 1 332 ? 5.266 -38.156 -31.719 1 93.44 332 LEU A CA 1
ATOM 2514 C C . LEU A 1 332 ? 6.566 -37.719 -32.375 1 93.44 332 LEU A C 1
ATOM 2516 O O . LEU A 1 332 ? 6.863 -38.125 -33.5 1 93.44 332 LEU A O 1
ATOM 2520 N N . GLU A 1 333 ? 7.289 -36.844 -31.719 1 93.38 333 GLU A N 1
ATOM 2521 C CA . GLU A 1 333 ? 8.57 -36.375 -32.25 1 93.38 333 GLU A CA 1
ATOM 2522 C C . GLU A 1 333 ? 9.555 -37.531 -32.438 1 93.38 333 GLU A C 1
ATOM 2524 O O . GLU A 1 333 ? 10.258 -37.594 -33.438 1 93.38 333 GLU A O 1
ATOM 2529 N N . ARG A 1 334 ? 9.586 -38.5 -31.547 1 92.62 334 ARG A N 1
ATOM 2530 C CA . ARG A 1 334 ? 10.523 -39.594 -31.562 1 92.62 334 ARG A CA 1
ATOM 2531 C C . ARG A 1 334 ? 10.117 -40.625 -32.625 1 92.62 334 ARG A C 1
ATOM 2533 O O . ARG A 1 334 ? 10.969 -41.188 -33.312 1 92.62 334 ARG A O 1
ATOM 2540 N N . GLU A 1 335 ? 8.828 -40.812 -32.844 1 93.06 335 GLU A N 1
ATOM 2541 C CA . GLU A 1 335 ? 8.344 -41.906 -33.688 1 93.06 335 GLU A CA 1
ATOM 2542 C C . GLU A 1 335 ? 7.996 -41.406 -35.094 1 93.06 335 GLU A C 1
ATOM 2544 O O . GLU A 1 335 ? 8.109 -42.156 -36.062 1 93.06 335 GLU A O 1
ATOM 2549 N N . ALA A 1 336 ? 7.586 -40.188 -35.188 1 92.06 336 ALA A N 1
ATOM 2550 C CA . ALA A 1 336 ? 7.055 -39.688 -36.438 1 92.06 336 ALA A CA 1
ATOM 2551 C C . ALA A 1 336 ? 8.133 -39 -37.25 1 92.06 336 ALA A C 1
ATOM 2553 O O . ALA A 1 336 ? 8.172 -39.125 -38.5 1 92.06 336 ALA A O 1
ATOM 2554 N N . VAL A 1 337 ? 9.031 -38.281 -36.719 1 90.62 337 VAL A N 1
ATOM 2555 C CA . VAL A 1 337 ? 9.953 -37.375 -37.406 1 90.62 337 VAL A CA 1
ATOM 2556 C C . VAL A 1 337 ? 10.883 -38.188 -38.312 1 90.62 337 VAL A C 1
ATOM 2558 O O . VAL A 1 337 ? 11.148 -37.781 -39.438 1 90.62 337 VAL A O 1
ATOM 2561 N N . PRO A 1 338 ? 11.383 -39.375 -37.875 1 92.19 338 PRO A N 1
ATOM 2562 C CA . PRO A 1 338 ? 12.258 -40.156 -38.75 1 92.19 338 PRO A CA 1
ATOM 2563 C C . PRO A 1 338 ? 11.539 -40.688 -39.969 1 92.19 338 PRO A C 1
ATOM 2565 O O . PRO A 1 338 ? 12.141 -40.844 -41.062 1 92.19 338 PRO A O 1
ATOM 2568 N N . HIS A 1 339 ? 10.25 -40.875 -39.969 1 92.44 339 HIS A N 1
ATOM 2569 C CA . HIS A 1 339 ? 9.5 -41.5 -41.062 1 92.44 339 HIS A CA 1
ATOM 2570 C C . HIS A 1 339 ? 8.719 -40.438 -41.844 1 92.44 339 HIS A C 1
ATOM 2572 O O . HIS A 1 339 ? 8.383 -40.656 -43 1 92.44 339 HIS A O 1
ATOM 2578 N N . PHE A 1 340 ? 8.391 -39.344 -41.188 1 93.81 340 PHE A N 1
ATOM 2579 C CA . PHE A 1 340 ? 7.617 -38.281 -41.812 1 93.81 340 PHE A CA 1
ATOM 2580 C C . PHE A 1 340 ? 8.281 -36.938 -41.594 1 93.81 340 PHE A C 1
ATOM 2582 O O . PHE A 1 340 ? 7.852 -36.156 -40.719 1 93.81 340 PHE A O 1
ATOM 2589 N N . PRO A 1 341 ? 9.164 -36.531 -42.375 1 92.62 341 PRO A N 1
ATOM 2590 C CA . PRO A 1 341 ? 9.891 -35.281 -42.188 1 92.62 341 PRO A CA 1
ATOM 2591 C C . PRO A 1 341 ? 8.977 -34.062 -42.25 1 92.62 341 PRO A C 1
ATOM 2593 O O . PRO A 1 341 ? 9.273 -33.031 -41.625 1 92.62 341 PRO A O 1
ATOM 2596 N N . SER A 1 342 ? 7.859 -34.094 -42.906 1 92.25 342 SER A N 1
ATOM 2597 C CA . SER A 1 342 ? 6.93 -33 -43 1 92.25 342 SER A CA 1
ATOM 2598 C C . SER A 1 342 ? 6.227 -32.719 -41.688 1 92.25 342 SER A C 1
ATOM 2600 O O . SER A 1 342 ? 5.648 -31.641 -41.5 1 92.25 342 SER A O 1
ATOM 2602 N N . ALA A 1 343 ? 6.367 -33.625 -40.781 1 93.75 343 ALA A N 1
ATOM 2603 C CA . ALA A 1 343 ? 5.715 -33.469 -39.469 1 93.75 343 ALA A CA 1
ATOM 2604 C C . ALA A 1 343 ? 6.566 -32.656 -38.5 1 93.75 343 ALA A C 1
ATOM 2606 O O . ALA A 1 343 ? 6.074 -32.156 -37.5 1 93.75 343 ALA A O 1
ATOM 2607 N N . GLN A 1 344 ? 7.742 -32.375 -38.875 1 94 344 GLN A N 1
ATOM 2608 C CA . GLN A 1 344 ? 8.68 -31.703 -37.969 1 94 344 GLN A CA 1
ATOM 2609 C C . GLN A 1 344 ? 8.25 -30.266 -37.719 1 94 344 GLN A C 1
ATOM 2611 O O . GLN A 1 344 ? 8.281 -29.797 -36.562 1 94 344 GLN A O 1
ATOM 2616 N N . LYS A 1 345 ? 7.898 -29.531 -38.688 1 94 345 LYS A N 1
ATOM 2617 C CA . LYS A 1 345 ? 7.543 -28.125 -38.531 1 94 345 LYS A CA 1
ATOM 2618 C C . LYS A 1 345 ? 6.309 -27.953 -37.656 1 94 345 LYS A C 1
ATOM 2620 O O . LYS A 1 345 ? 6.332 -27.188 -36.688 1 94 345 LYS A O 1
ATOM 2625 N N . PRO A 1 346 ? 5.242 -28.672 -37.938 1 94.88 346 PRO A N 1
ATOM 2626 C CA . PRO A 1 346 ? 4.086 -28.547 -37.062 1 94.88 346 PRO A CA 1
ATOM 2627 C C . PRO A 1 346 ? 4.391 -28.984 -35.625 1 94.88 346 PRO A C 1
ATOM 2629 O O . PRO A 1 346 ? 3.859 -28.406 -34.688 1 94.88 346 PRO A O 1
ATOM 2632 N N . LEU A 1 347 ? 5.211 -29.938 -35.438 1 95.75 347 LEU A N 1
ATOM 2633 C CA . LEU A 1 347 ? 5.555 -30.422 -34.125 1 95.75 347 LEU A CA 1
ATOM 2634 C C . LEU A 1 347 ? 6.348 -29.375 -33.344 1 95.75 347 LEU A C 1
ATOM 2636 O O . LEU A 1 347 ? 6.125 -29.172 -32.156 1 95.75 347 LEU A O 1
ATOM 2640 N N . LEU A 1 348 ? 7.25 -28.719 -34 1 95.56 348 LEU A N 1
ATOM 2641 C CA . LEU A 1 348 ? 8.023 -27.656 -33.375 1 95.56 348 LEU A CA 1
ATOM 2642 C C . LEU A 1 348 ? 7.117 -26.484 -33 1 95.56 348 LEU A C 1
ATOM 2644 O O . LEU A 1 348 ? 7.281 -25.891 -31.922 1 95.56 348 LEU A O 1
ATOM 2648 N N . SER A 1 349 ? 6.23 -26.156 -33.844 1 95.88 349 SER A N 1
ATOM 2649 C CA . SER A 1 349 ? 5.277 -25.094 -33.562 1 95.88 349 SER A CA 1
ATOM 2650 C C . SER A 1 349 ? 4.387 -25.438 -32.375 1 95.88 349 SER A C 1
ATOM 2652 O O . SER A 1 349 ? 4.074 -24.578 -31.547 1 95.88 349 SER A O 1
ATOM 2654 N N . LEU A 1 350 ? 3.973 -26.656 -32.312 1 96.12 350 LEU A N 1
ATOM 2655 C CA . LEU A 1 350 ? 3.139 -27.109 -31.203 1 96.12 350 LEU A CA 1
ATOM 2656 C C . LEU A 1 350 ? 3.914 -27.078 -29.891 1 96.12 350 LEU A C 1
ATOM 2658 O O . LEU A 1 350 ? 3.357 -26.75 -28.844 1 96.12 350 LEU A O 1
ATOM 2662 N N . GLU A 1 351 ? 5.148 -27.422 -29.969 1 95.31 351 GLU A N 1
ATOM 2663 C CA . GLU A 1 351 ? 5.984 -27.375 -28.781 1 95.31 351 GLU A CA 1
ATOM 2664 C C . GLU A 1 351 ? 6.141 -25.938 -28.281 1 95.31 351 GLU A C 1
ATOM 2666 O O . GLU A 1 351 ? 6.145 -25.688 -27.078 1 95.31 351 GLU A O 1
ATOM 2671 N N . GLU A 1 352 ? 6.305 -25.047 -29.172 1 95 352 GLU A N 1
ATOM 2672 C CA . GLU A 1 352 ? 6.395 -23.641 -28.797 1 95 352 GLU A CA 1
ATOM 2673 C C . GLU A 1 352 ? 5.09 -23.156 -28.188 1 95 352 GLU A C 1
ATOM 2675 O O . GLU A 1 352 ? 5.105 -22.422 -27.188 1 95 352 GLU A O 1
ATOM 2680 N N . THR A 1 353 ? 4.008 -23.469 -28.766 1 96 353 THR A N 1
ATOM 2681 C CA . THR A 1 353 ? 2.701 -23.109 -28.234 1 96 353 THR A CA 1
ATOM 2682 C C . THR A 1 353 ? 2.504 -23.688 -26.828 1 96 353 THR A C 1
ATOM 2684 O O . THR A 1 353 ? 1.946 -23.031 -25.953 1 96 353 THR A O 1
ATOM 2687 N N . LEU A 1 354 ? 2.936 -24.922 -26.672 1 95.94 354 LEU A N 1
ATOM 2688 C CA . LEU A 1 354 ? 2.818 -25.562 -25.375 1 95.94 354 LEU A CA 1
ATOM 2689 C C . LEU A 1 354 ? 3.652 -24.828 -24.328 1 95.94 354 LEU A C 1
ATOM 2691 O O . LEU A 1 354 ? 3.205 -24.641 -23.188 1 95.94 354 LEU A O 1
ATOM 2695 N N . ASN A 1 355 ? 4.824 -24.422 -24.719 1 93.62 355 ASN A N 1
ATOM 2696 C CA . ASN A 1 355 ? 5.691 -23.688 -23.812 1 93.62 355 ASN A CA 1
ATOM 2697 C C . ASN A 1 355 ? 5.051 -22.359 -23.391 1 93.62 355 ASN A C 1
ATOM 2699 O O . ASN A 1 355 ? 5.082 -22.016 -22.203 1 93.62 355 ASN A O 1
ATOM 2703 N N . VAL A 1 356 ? 4.488 -21.656 -24.297 1 94.06 356 VAL A N 1
ATOM 2704 C CA . VAL A 1 356 ? 3.828 -20.391 -24 1 94.06 356 VAL A CA 1
ATOM 2705 C C . VAL A 1 356 ? 2.596 -20.641 -23.141 1 94.06 356 VAL A C 1
ATOM 2707 O O . VAL A 1 356 ? 2.328 -19.891 -22.188 1 94.06 356 VAL A O 1
ATOM 2710 N N . THR A 1 357 ? 1.876 -21.641 -23.453 1 96.12 357 THR A N 1
ATOM 2711 C CA . THR A 1 357 ? 0.676 -21.969 -22.688 1 96.12 357 THR A CA 1
ATOM 2712 C C . THR A 1 357 ? 1.03 -22.344 -21.25 1 96.12 357 THR A C 1
ATOM 2714 O O . THR A 1 357 ? 0.315 -21.984 -20.328 1 96.12 357 THR A O 1
ATOM 2717 N N . GLU A 1 358 ? 2.086 -23.109 -21.109 1 95.19 358 GLU A N 1
ATOM 2718 C CA . GLU A 1 358 ? 2.535 -23.453 -19.75 1 95.19 358 GLU A CA 1
ATOM 2719 C C . GLU A 1 358 ? 2.959 -22.219 -18.984 1 95.19 358 GLU A C 1
ATOM 2721 O O . GLU A 1 358 ? 2.68 -22.094 -17.781 1 95.19 358 GLU A O 1
ATOM 2726 N N . GLY A 1 359 ? 3.605 -21.328 -19.656 1 93.19 359 GLY A N 1
ATOM 272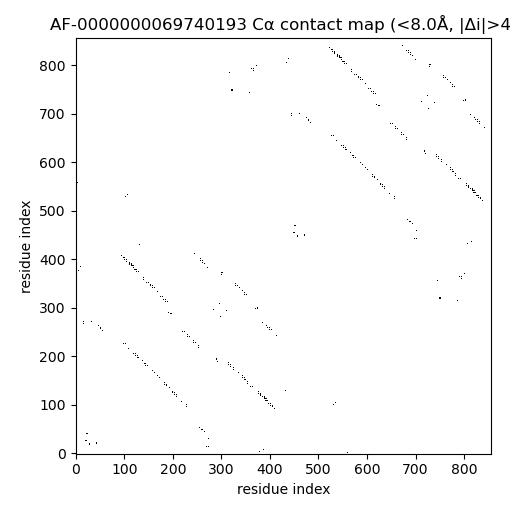7 C CA . GLY A 1 359 ? 3.943 -20.062 -19.031 1 93.19 359 GLY A CA 1
ATOM 2728 C C . GLY A 1 359 ? 2.727 -19.25 -18.625 1 93.19 359 GLY A C 1
ATOM 2729 O O . GLY A 1 359 ? 2.678 -18.719 -17.516 1 93.19 359 GLY A O 1
ATOM 2730 N N . ASN A 1 360 ? 1.8 -19.188 -19.547 1 95.06 360 ASN A N 1
ATOM 2731 C CA . ASN A 1 360 ? 0.551 -18.484 -19.25 1 95.06 360 ASN A CA 1
ATOM 2732 C C . ASN A 1 360 ? -0.179 -19.156 -18.078 1 95.06 360 ASN A C 1
ATOM 2734 O O . ASN A 1 360 ? -0.81 -18.469 -17.266 1 95.06 360 ASN A O 1
ATOM 2738 N N . PHE A 1 361 ? -0.109 -20.438 -18.047 1 96.5 361 PHE A N 1
ATOM 2739 C CA . PHE A 1 361 ? -0.749 -21.188 -16.969 1 96.5 361 PHE A CA 1
ATOM 2740 C C . PHE A 1 361 ? -0.149 -20.797 -15.625 1 96.5 361 PHE A C 1
ATOM 2742 O O . PHE A 1 361 ? -0.878 -20.578 -14.656 1 96.5 361 PHE A O 1
ATOM 2749 N N . HIS A 1 362 ? 1.145 -20.734 -15.547 1 95.69 362 HIS A N 1
ATOM 2750 C CA . HIS A 1 362 ? 1.793 -20.328 -14.305 1 95.69 362 HIS A CA 1
ATOM 2751 C C . HIS A 1 362 ? 1.393 -18.922 -13.906 1 95.69 362 HIS A C 1
ATOM 2753 O O . HIS A 1 362 ? 1.197 -18.641 -12.727 1 95.69 362 HIS A O 1
ATOM 2759 N N . GLN A 1 363 ? 1.313 -18.062 -14.898 1 94.19 363 GLN A N 1
ATOM 2760 C CA . GLN A 1 363 ? 0.866 -16.703 -14.617 1 94.19 363 GLN A CA 1
ATOM 2761 C C . GLN A 1 363 ? -0.569 -16.688 -14.102 1 94.19 363 GLN A C 1
ATOM 2763 O O . GLN A 1 363 ? -0.9 -15.922 -13.188 1 94.19 363 GLN A O 1
ATOM 2768 N N . LEU A 1 364 ? -1.375 -17.484 -14.672 1 96.44 364 LEU A N 1
ATOM 2769 C CA . LEU A 1 364 ? -2.77 -17.578 -14.25 1 96.44 364 LEU A CA 1
ATOM 2770 C C . LEU A 1 364 ? -2.871 -18.094 -12.82 1 96.44 364 LEU A C 1
ATOM 2772 O O . LEU A 1 364 ? -3.676 -17.609 -12.031 1 96.44 364 LEU A O 1
ATOM 2776 N N . VAL A 1 365 ? -2.084 -19.109 -12.5 1 96.88 365 VAL A N 1
ATOM 2777 C CA . VAL A 1 365 ? -2.057 -19.656 -11.141 1 96.88 365 VAL A CA 1
ATOM 2778 C C . VAL A 1 365 ? -1.682 -18.562 -10.148 1 96.88 365 VAL A C 1
ATOM 2780 O O . VAL A 1 365 ? -2.27 -18.453 -9.07 1 96.88 365 VAL A O 1
ATOM 2783 N N . ALA A 1 366 ? -0.764 -17.734 -10.508 1 95.12 366 ALA A N 1
ATOM 2784 C CA . ALA A 1 366 ? -0.314 -16.641 -9.648 1 95.12 366 ALA A CA 1
ATOM 2785 C C . ALA A 1 366 ? -1.415 -15.609 -9.453 1 95.12 366 ALA A C 1
ATOM 2787 O O . ALA A 1 366 ? -1.63 -15.117 -8.344 1 95.12 366 ALA A O 1
ATOM 2788 N N . LEU A 1 367 ? -2.09 -15.266 -10.531 1 95.25 367 LEU A N 1
ATOM 2789 C CA . LEU A 1 367 ? -3.123 -14.242 -10.477 1 95.25 367 LEU A CA 1
ATOM 2790 C C . LEU A 1 367 ? -4.336 -14.727 -9.688 1 95.25 367 LEU A C 1
ATOM 2792 O O . LEU A 1 367 ? -5.012 -13.938 -9.023 1 95.25 367 LEU A O 1
ATOM 2796 N N . LEU A 1 368 ? -4.574 -16 -9.688 1 96.44 368 LEU A N 1
ATOM 2797 C CA . LEU A 1 368 ? -5.758 -16.578 -9.055 1 96.44 368 LEU A CA 1
ATOM 2798 C C . LEU A 1 368 ? -5.527 -16.797 -7.566 1 96.44 368 LEU A C 1
ATOM 2800 O O . LEU A 1 368 ? -6.477 -17.016 -6.812 1 96.44 368 LEU A O 1
ATOM 2804 N N . HIS A 1 369 ? -4.293 -16.75 -7.203 1 94.44 369 HIS A N 1
ATOM 2805 C CA . HIS A 1 369 ? -4.016 -16.922 -5.781 1 94.44 369 HIS A CA 1
ATOM 2806 C C . HIS A 1 369 ? -4.621 -15.789 -4.965 1 94.44 369 HIS A C 1
ATOM 2808 O O . HIS A 1 369 ? -4.629 -14.633 -5.398 1 94.44 369 HIS A O 1
ATOM 2814 N N . CYS A 1 370 ? -5.066 -16.062 -3.752 1 93.44 370 CYS A N 1
ATOM 2815 C CA . CYS A 1 370 ? -5.875 -15.133 -2.973 1 93.44 370 CYS A CA 1
ATOM 2816 C C . CYS A 1 370 ? -5.02 -14 -2.422 1 93.44 370 CYS A C 1
ATOM 2818 O O . CYS A 1 370 ? -5.535 -12.922 -2.1 1 93.44 370 CYS A O 1
ATOM 2820 N N . ARG A 1 371 ? -3.738 -14.109 -2.281 1 88.94 371 ARG A N 1
ATOM 2821 C CA . ARG A 1 371 ? -2.848 -13.172 -1.604 1 88.94 371 ARG A CA 1
ATOM 2822 C C . ARG A 1 371 ? -2.883 -11.805 -2.27 1 88.94 371 ARG A C 1
ATOM 2824 O O . ARG A 1 371 ? -2.92 -10.773 -1.588 1 88.94 371 ARG A O 1
ATOM 2831 N N . GLY A 1 372 ? -2.873 -11.766 -3.627 1 90.06 372 GLY A N 1
ATOM 2832 C CA . GLY A 1 372 ? -2.875 -10.5 -4.355 1 90.06 372 GLY A CA 1
ATOM 2833 C C . GLY A 1 372 ? -4.094 -9.648 -4.062 1 90.06 372 GLY A C 1
ATOM 2834 O O . GLY A 1 372 ? -3.967 -8.523 -3.57 1 90.06 372 GLY A O 1
ATOM 2835 N N . LEU A 1 373 ? -5.23 -10.227 -4.262 1 93.38 373 LEU A N 1
ATOM 2836 C CA . LEU A 1 373 ? -6.48 -9.5 -4.062 1 93.38 373 LEU A CA 1
ATOM 2837 C C . LEU A 1 373 ? -6.723 -9.227 -2.58 1 93.38 373 LEU A C 1
ATOM 2839 O O . LEU A 1 373 ? -7.293 -8.195 -2.221 1 93.38 373 LEU A O 1
ATOM 2843 N N . HIS A 1 374 ? -6.277 -10.164 -1.757 1 92.56 374 HIS A N 1
ATOM 2844 C CA . HIS A 1 374 ? -6.43 -9.961 -0.32 1 92.56 374 HIS A CA 1
ATOM 2845 C C . HIS A 1 374 ? -5.574 -8.797 0.168 1 92.56 374 HIS A C 1
ATOM 2847 O O . HIS A 1 374 ? -5.977 -8.07 1.078 1 92.56 374 HIS A O 1
ATOM 2853 N N . LYS A 1 375 ? -4.402 -8.695 -0.337 1 89.94 375 LYS A N 1
ATOM 2854 C CA . LYS A 1 375 ? -3.537 -7.566 -0.006 1 89.94 375 LYS A CA 1
ATOM 2855 C C . LYS A 1 375 ? -4.188 -6.242 -0.396 1 89.94 375 LYS A C 1
ATOM 2857 O O . LYS A 1 375 ? -4.117 -5.266 0.352 1 89.94 375 LYS A O 1
ATOM 2862 N N . ASP A 1 376 ? -4.766 -6.152 -1.58 1 93.06 376 ASP A N 1
ATOM 2863 C CA . ASP A 1 376 ? -5.469 -4.953 -2.016 1 93.06 376 ASP A CA 1
ATOM 2864 C C . ASP A 1 376 ? -6.664 -4.656 -1.11 1 93.06 376 ASP A C 1
ATOM 2866 O O . ASP A 1 376 ? -6.945 -3.496 -0.803 1 93.06 376 ASP A O 1
ATOM 2870 N N . TYR A 1 377 ? -7.375 -5.691 -0.718 1 95.06 377 TYR A N 1
ATOM 2871 C CA . TYR A 1 377 ? -8.484 -5.535 0.215 1 95.06 377 TYR A CA 1
ATOM 2872 C C . TYR A 1 377 ? -8.016 -4.934 1.532 1 95.06 377 TYR A C 1
ATOM 2874 O O . TYR A 1 377 ? -8.633 -4.004 2.055 1 95.06 377 TYR A O 1
ATOM 2882 N N . GLY A 1 378 ? -6.977 -5.477 2.045 1 92.44 378 GLY A N 1
ATOM 2883 C CA . GLY A 1 378 ? -6.402 -4.938 3.266 1 92.44 378 GLY A CA 1
ATOM 2884 C C . GLY A 1 378 ? -5.992 -3.48 3.141 1 92.44 378 GLY A C 1
ATOM 2885 O O . GLY A 1 378 ? -6.211 -2.688 4.062 1 92.44 378 GLY A O 1
ATOM 2886 N N . ALA A 1 379 ? -5.352 -3.154 2.041 1 90.62 379 ALA A N 1
ATOM 2887 C CA . ALA A 1 379 ? -4.941 -1.774 1.792 1 90.62 379 ALA A CA 1
ATOM 2888 C C . ALA A 1 379 ? -6.148 -0.844 1.734 1 90.62 379 ALA A C 1
ATOM 2890 O O . ALA A 1 379 ? -6.094 0.283 2.232 1 90.62 379 ALA A O 1
ATOM 2891 N N . ALA A 1 380 ? -7.227 -1.285 1.074 1 95.31 380 ALA A N 1
ATOM 2892 C CA . ALA A 1 380 ? -8.453 -0.501 0.998 1 95.31 380 ALA A CA 1
ATOM 2893 C C . ALA A 1 380 ? -9.023 -0.238 2.389 1 95.31 380 ALA A C 1
ATOM 2895 O O . ALA A 1 380 ? -9.445 0.88 2.691 1 95.31 380 ALA A O 1
ATOM 2896 N N . LEU A 1 381 ? -9.008 -1.265 3.234 1 95.31 381 LEU A N 1
ATOM 2897 C CA . LEU A 1 381 ? -9.539 -1.131 4.586 1 95.31 381 LEU A CA 1
ATOM 2898 C C . LEU A 1 381 ? -8.672 -0.189 5.418 1 95.31 381 LEU A C 1
ATOM 2900 O O . LEU A 1 381 ? -9.195 0.61 6.199 1 95.31 381 LEU A O 1
ATOM 2904 N N . ARG A 1 382 ? -7.387 -0.27 5.285 1 92.06 382 ARG A N 1
ATOM 2905 C CA . ARG A 1 382 ? -6.5 0.638 6.008 1 92.06 382 ARG A CA 1
ATOM 2906 C C . ARG A 1 382 ? -6.73 2.084 5.578 1 92.06 382 ARG A C 1
ATOM 2908 O O . ARG A 1 382 ? -6.711 2.994 6.41 1 92.06 382 ARG A O 1
ATOM 2915 N N . GLY A 1 383 ? -6.895 2.238 4.293 1 93.94 383 GLY A N 1
ATOM 2916 C CA . GLY A 1 383 ? -7.203 3.572 3.807 1 93.94 383 GLY A CA 1
ATOM 2917 C C . GLY A 1 383 ? -8.484 4.141 4.387 1 93.94 383 GLY A C 1
ATOM 2918 O O . GLY A 1 383 ? -8.516 5.293 4.828 1 93.94 383 GLY A O 1
ATOM 2919 N N . LEU A 1 384 ? -9.508 3.348 4.48 1 95.94 384 LEU A N 1
ATOM 2920 C CA . LEU A 1 384 ? -10.812 3.799 4.938 1 95.94 384 LEU A CA 1
ATOM 2921 C C . LEU A 1 384 ? -10.867 3.848 6.461 1 95.94 384 LEU A C 1
ATOM 2923 O O . LEU A 1 384 ? -11.242 4.867 7.043 1 95.94 384 LEU A O 1
ATOM 2927 N N . CYS A 1 385 ? -10.453 2.795 7.102 1 96.12 385 CYS A N 1
ATOM 2928 C CA . CYS A 1 385 ? -10.719 2.607 8.523 1 96.12 385 CYS A CA 1
ATOM 2929 C C . CYS A 1 385 ? -9.617 3.234 9.367 1 96.12 385 CYS A C 1
ATOM 2931 O O . CYS A 1 385 ? -9.789 3.438 10.57 1 96.12 385 CYS A O 1
ATOM 2933 N N . GLU A 1 386 ? -8.523 3.551 8.773 1 92.81 386 GLU A N 1
ATOM 2934 C CA . GLU A 1 386 ? -7.449 4.191 9.523 1 92.81 386 GLU A CA 1
ATOM 2935 C C . GLU A 1 386 ? -7.254 5.641 9.086 1 92.81 386 GLU A C 1
ATOM 2937 O O . GLU A 1 386 ? -7.613 6.57 9.812 1 92.81 386 GLU A O 1
ATOM 2942 N N . ASP A 1 387 ? -6.977 5.855 7.848 1 93.19 387 ASP A N 1
ATOM 2943 C CA . ASP A 1 387 ? -6.625 7.188 7.375 1 93.19 387 ASP A CA 1
ATOM 2944 C C . ASP A 1 387 ? -7.863 8.07 7.254 1 93.19 387 ASP A C 1
ATOM 2946 O O . ASP A 1 387 ? -7.879 9.203 7.758 1 93.19 387 ASP A O 1
ATOM 2950 N N . VAL A 1 388 ? -8.836 7.578 6.613 1 97.5 388 VAL A N 1
ATOM 2951 C CA . VAL A 1 388 ? -10.039 8.383 6.441 1 97.5 388 VAL A CA 1
ATOM 2952 C C . VAL A 1 388 ? -10.664 8.672 7.805 1 97.5 388 VAL A C 1
ATOM 2954 O O . VAL A 1 388 ? -11.047 9.812 8.086 1 97.5 388 VAL A O 1
ATOM 2957 N N . LEU A 1 389 ? -10.781 7.668 8.641 1 97.25 389 LEU A N 1
ATOM 2958 C CA . LEU A 1 389 ? -11.375 7.863 9.961 1 97.25 389 LEU A CA 1
ATOM 2959 C C . LEU A 1 389 ? -10.57 8.867 10.781 1 97.25 389 LEU A C 1
ATOM 2961 O O . LEU A 1 389 ? -11.141 9.758 11.406 1 97.25 389 LEU A O 1
ATOM 2965 N N . GLU A 1 390 ? -9.312 8.75 10.773 1 94.5 390 GLU A N 1
ATOM 2966 C CA . GLU A 1 390 ? -8.461 9.711 11.469 1 94.5 390 GLU A CA 1
ATOM 2967 C C . GLU A 1 390 ? -8.648 11.125 10.914 1 94.5 390 GLU A C 1
ATOM 2969 O O . GLU A 1 390 ? -8.734 12.086 11.672 1 94.5 390 GLU A O 1
ATOM 2974 N N . GLY A 1 391 ? -8.664 11.188 9.602 1 96.56 391 GLY A N 1
ATOM 2975 C CA . GLY A 1 391 ? -8.914 12.484 8.984 1 96.56 391 GLY A CA 1
ATOM 2976 C C . GLY A 1 391 ? -10.234 13.102 9.398 1 96.56 391 GLY A C 1
ATOM 2977 O O . GLY A 1 391 ? -10.305 14.297 9.695 1 96.56 391 GLY A O 1
ATOM 2978 N N . LEU A 1 392 ? -11.227 12.297 9.477 1 97.5 392 LEU A N 1
ATOM 2979 C CA . LEU A 1 392 ? -12.547 12.773 9.867 1 97.5 392 LEU A CA 1
ATOM 2980 C C . LEU A 1 392 ? -12.539 13.266 11.312 1 97.5 392 LEU A C 1
ATOM 2982 O O . LEU A 1 392 ? -13.195 14.258 11.641 1 97.5 392 LEU A O 1
ATOM 2986 N N . LEU A 1 393 ? -11.812 12.602 12.141 1 96.69 393 LEU A N 1
ATOM 2987 C CA . LEU A 1 393 ? -11.727 13.023 13.539 1 96.69 393 LEU A CA 1
ATOM 2988 C C . LEU A 1 393 ? -11.031 14.375 13.656 1 96.69 393 LEU A C 1
ATOM 2990 O O . LEU A 1 393 ? -11.453 15.227 14.445 1 96.69 393 LEU A O 1
ATOM 2994 N N . PHE A 1 394 ? -10.039 14.578 12.852 1 95.94 394 PHE A N 1
ATOM 2995 C CA . PHE A 1 394 ? -9.367 15.867 12.859 1 95.94 394 PHE A CA 1
ATOM 2996 C C . PHE A 1 394 ? -10.258 16.953 12.258 1 95.94 394 PHE A C 1
ATOM 2998 O O . PHE A 1 394 ? -10.227 18.109 12.695 1 95.94 394 PHE A O 1
ATOM 3005 N N . LEU A 1 395 ? -11.039 16.578 11.289 1 96.88 395 LEU A N 1
ATOM 3006 C CA . LEU A 1 395 ? -11.969 17.547 10.703 1 96.88 395 LEU A CA 1
ATOM 3007 C C . LEU A 1 395 ? -13.07 17.906 11.695 1 96.88 395 LEU A C 1
ATOM 3009 O O . LEU A 1 395 ? -13.547 19.031 11.719 1 96.88 395 LEU A O 1
ATOM 3013 N N . LEU A 1 396 ? -13.453 16.922 12.508 1 96.25 396 LEU A N 1
ATOM 3014 C CA . LEU A 1 396 ? -14.398 17.203 13.586 1 96.25 396 LEU A CA 1
ATOM 3015 C C . LEU A 1 396 ? -13.82 18.203 14.578 1 96.25 396 LEU A C 1
ATOM 3017 O O . LEU A 1 396 ? -14.5 19.156 14.977 1 96.25 396 LEU A O 1
ATOM 3021 N N . LEU A 1 397 ? -12.602 18.031 14.891 1 94.12 397 LEU A N 1
ATOM 3022 C CA . LEU A 1 397 ? -11.922 18.953 15.797 1 94.12 397 LEU A CA 1
ATOM 3023 C C . LEU A 1 397 ? -11.805 20.328 15.172 1 94.12 397 LEU A C 1
ATOM 3025 O O . LEU A 1 397 ? -11.992 21.344 15.859 1 94.12 397 LEU A O 1
ATOM 3029 N N . PHE A 1 398 ? -11.555 20.375 13.898 1 94.56 398 PHE A N 1
ATOM 3030 C CA . PHE A 1 398 ? -11.492 21.625 13.156 1 94.56 398 PHE A CA 1
ATOM 3031 C C . PHE A 1 398 ? -12.82 22.359 13.219 1 94.56 398 PHE A C 1
ATOM 3033 O O . PHE A 1 398 ? -12.852 23.547 13.531 1 94.56 398 PHE A O 1
ATOM 3040 N N . SER A 1 399 ? -13.852 21.641 12.992 1 92.69 399 SER A N 1
ATOM 3041 C CA . SER A 1 399 ? -15.172 22.266 13 1 92.69 399 SER A CA 1
ATOM 3042 C C . SER A 1 399 ? -15.539 22.766 14.391 1 92.69 399 SER A C 1
ATOM 3044 O O . SER A 1 399 ? -16.156 23.828 14.531 1 92.69 399 SER A O 1
ATOM 3046 N N . LEU A 1 400 ? -15.086 22.141 15.422 1 89.69 400 LEU A N 1
ATOM 3047 C CA . LEU A 1 400 ? -15.352 22.547 16.797 1 89.69 400 LEU A CA 1
ATOM 3048 C C . LEU A 1 400 ? -14.57 23.812 17.141 1 89.69 400 LEU A C 1
ATOM 3050 O O . LEU A 1 400 ? -15.109 24.719 17.781 1 89.69 400 LEU A O 1
ATOM 3054 N N . LEU A 1 401 ? -13.398 23.859 16.656 1 87.94 401 LEU A N 1
ATOM 3055 C CA . LEU A 1 401 ? -12.562 25.016 16.922 1 87.94 401 LEU A CA 1
ATOM 3056 C C . LEU A 1 401 ? -13.062 26.25 16.172 1 87.94 401 LEU A C 1
ATOM 3058 O O . LEU A 1 401 ? -13.047 27.359 16.703 1 87.94 401 LEU A O 1
ATOM 3062 N N . LEU A 1 402 ? -13.5 26.078 15 1 84.12 402 LEU A N 1
ATOM 3063 C CA . LEU A 1 402 ? -14.039 27.172 14.195 1 84.12 402 LEU A CA 1
ATOM 3064 C C . LEU A 1 402 ? -15.25 27.797 14.867 1 84.12 402 LEU A C 1
ATOM 3066 O O . LEU A 1 402 ? -15.414 29.016 14.844 1 84.12 402 LEU A O 1
ATOM 3070 N N . ARG A 1 403 ? -15.953 27.016 15.461 1 80.69 403 ARG A N 1
ATOM 3071 C CA . ARG A 1 403 ? -17.156 27.484 16.141 1 80.69 403 ARG A CA 1
ATOM 3072 C C . ARG A 1 403 ? -16.812 28.375 17.328 1 80.69 403 ARG A C 1
ATOM 3074 O O . ARG A 1 403 ? -17.422 29.422 17.531 1 80.69 403 ARG A O 1
ATOM 3081 N N . GLY A 1 404 ? -15.867 27.953 18.031 1 73.38 404 GLY A N 1
ATOM 3082 C CA . GLY A 1 404 ? -15.422 28.766 19.156 1 73.38 404 GLY A CA 1
ATOM 3083 C C . GLY A 1 404 ? -14.93 30.141 18.734 1 73.38 404 GLY A C 1
ATOM 3084 O O . GLY A 1 404 ? -15.242 31.141 19.375 1 73.38 404 GLY A O 1
ATOM 3085 N N . GLN A 1 405 ? -14.32 30.172 17.656 1 73.81 405 GLN A N 1
ATOM 3086 C CA . GLN A 1 405 ? -13.758 31.422 17.156 1 73.81 405 GLN A CA 1
ATOM 3087 C C . GLN A 1 405 ? -14.852 32.344 16.625 1 73.81 405 GLN A C 1
ATOM 3089 O O . GLN A 1 405 ? -14.852 33.531 16.891 1 73.81 405 GLN A O 1
ATOM 3094 N N . ALA A 1 406 ? -15.703 31.75 15.867 1 68.75 406 ALA A N 1
ATOM 3095 C CA . ALA A 1 406 ? -16.766 32.531 15.25 1 68.75 406 ALA A CA 1
ATOM 3096 C C . ALA A 1 406 ? -17.656 33.188 16.312 1 68.75 406 ALA A C 1
ATOM 3098 O O . ALA A 1 406 ? -18.094 34.312 16.172 1 68.75 406 ALA A O 1
ATOM 3099 N N . ARG A 1 407 ? -17.828 32.531 17.359 1 66.38 407 ARG A N 1
ATOM 3100 C CA . ARG A 1 407 ? -18.625 33.062 18.453 1 66.38 407 ARG A CA 1
ATOM 3101 C C . ARG A 1 407 ? -17.906 34.219 19.156 1 66.38 407 ARG A C 1
ATOM 3103 O O . ARG A 1 407 ? -18.547 35.219 19.516 1 66.38 407 ARG A O 1
ATOM 3110 N N . ALA A 1 408 ? -16.625 34.031 19.219 1 66.75 408 ALA A N 1
ATOM 3111 C CA . ALA A 1 408 ? -15.844 35.094 19.859 1 66.75 408 ALA A CA 1
ATOM 3112 C C . ALA A 1 408 ? -15.867 36.375 19.031 1 66.75 408 ALA A C 1
ATOM 3114 O O . ALA A 1 408 ? -16 37.469 19.578 1 66.75 408 ALA A O 1
ATOM 3115 N N . TRP A 1 409 ? -15.922 36.25 17.734 1 64.81 409 TRP A N 1
ATOM 3116 C CA . TRP A 1 409 ? -15.906 37.406 16.875 1 64.81 409 TRP A CA 1
ATOM 3117 C C . TRP A 1 409 ? -17.266 38.094 16.844 1 64.81 409 TRP A C 1
ATOM 3119 O O . TRP A 1 409 ? -17.375 39.312 16.703 1 64.81 409 TRP A O 1
ATOM 3129 N N . GLY A 1 410 ? -18.219 37.281 17 1 60.81 410 GLY A N 1
ATOM 3130 C CA . GLY A 1 410 ? -19.531 37.875 17.125 1 60.81 410 GLY A CA 1
ATOM 3131 C C . GLY A 1 410 ? -19.688 38.781 18.344 1 60.81 410 GLY A C 1
ATOM 3132 O O . GLY A 1 410 ? -20.281 39.844 18.281 1 60.81 410 GLY A O 1
ATOM 3133 N N . TRP A 1 411 ? -18.906 38.438 19.312 1 59.19 411 TRP A N 1
ATOM 3134 C CA . TRP A 1 411 ? -18.969 39.219 20.562 1 59.19 411 TRP A CA 1
ATOM 3135 C C . TRP A 1 411 ? -18.094 40.469 20.469 1 59.19 411 TRP A C 1
ATOM 3137 O O . TRP A 1 411 ? -18.484 41.531 20.922 1 59.19 411 TRP A O 1
ATOM 3147 N N . LEU A 1 412 ? -16.953 40.375 19.781 1 58.12 412 LEU A N 1
ATOM 3148 C CA . LEU A 1 412 ? -15.984 41.469 19.719 1 58.12 412 LEU A CA 1
ATOM 3149 C C . LEU A 1 412 ? -16.453 42.562 18.766 1 58.12 412 LEU A C 1
ATOM 3151 O O . LEU A 1 412 ? -16.188 43.75 18.984 1 58.12 412 LEU A O 1
ATOM 3155 N N . GLY A 1 413 ? -16.875 42.219 17.578 1 55.12 413 GLY A N 1
ATOM 3156 C CA . GLY A 1 413 ? -17.359 43.188 16.609 1 55.12 413 GLY A CA 1
ATOM 3157 C C . GLY A 1 413 ? -18.391 44.156 17.188 1 55.12 413 GLY A C 1
ATOM 3158 O O . GLY A 1 413 ? -18.438 45.312 16.812 1 55.12 413 GLY A O 1
ATOM 3159 N N . ARG A 1 414 ? -19.078 43.875 18.109 1 51.19 414 ARG A N 1
ATOM 3160 C CA . ARG A 1 414 ? -20.172 44.656 18.688 1 51.19 414 ARG A CA 1
ATOM 3161 C C . ARG A 1 414 ? -19.656 45.594 19.766 1 51.19 414 ARG A C 1
ATOM 3163 O O . ARG A 1 414 ? -20.141 46.719 19.922 1 51.19 414 ARG A O 1
ATOM 3170 N N . GLY A 1 415 ? -18.625 45.125 20.422 1 47.41 415 GLY A N 1
ATOM 3171 C CA . GLY A 1 415 ? -18.062 46 21.406 1 47.41 415 GLY A CA 1
ATOM 3172 C C . GLY A 1 415 ? -17.297 47.156 20.797 1 47.41 415 GLY A C 1
ATOM 3173 O O . GLY A 1 415 ? -17.25 48.25 21.375 1 47.41 415 GLY A O 1
ATOM 3174 N N . SER A 1 416 ? -16.766 47.031 19.688 1 46.75 416 SER A N 1
ATOM 3175 C CA . SER A 1 416 ? -16 48.094 19.047 1 46.75 416 SER A CA 1
ATOM 3176 C C . SER A 1 416 ? -16.922 49.125 18.406 1 46.75 416 SER A C 1
ATOM 3178 O O . SER A 1 416 ? -16.469 50.156 17.922 1 46.75 416 SER A O 1
ATOM 3180 N N . SER A 1 417 ? -18.078 48.938 18.094 1 43.12 417 SER A N 1
ATOM 3181 C CA . SER A 1 417 ? -18.922 50.062 17.734 1 43.12 417 SER A CA 1
ATOM 3182 C C . SER A 1 417 ? -18.953 51.125 18.844 1 43.12 417 SER A C 1
ATOM 3184 O O . SER A 1 417 ? -19.156 52.312 18.578 1 43.12 417 SER A O 1
ATOM 3186 N N . SER A 1 418 ? -18.688 50.75 20.047 1 38.78 418 SER A N 1
ATOM 3187 C CA . SER A 1 418 ? -18.578 51.75 21.078 1 38.78 418 SER A CA 1
ATOM 3188 C C . SER A 1 418 ? -17.219 52.438 21.062 1 38.78 418 SER A C 1
ATOM 3190 O O . SER A 1 418 ? -17.031 53.5 21.656 1 38.78 418 SER A O 1
ATOM 3192 N N . LEU A 1 419 ? -16.172 51.875 20.438 1 37.56 419 LEU A N 1
ATOM 3193 C CA . LEU A 1 419 ? -14.852 52.469 20.344 1 37.56 419 LEU A CA 1
ATOM 3194 C C . LEU A 1 419 ? -14.844 53.594 19.281 1 37.56 419 LEU A C 1
ATOM 3196 O O . LEU A 1 419 ? -13.969 54.438 19.297 1 37.56 419 LEU A O 1
ATOM 3200 N N . THR A 1 420 ? -15.562 53.469 18.266 1 37.19 420 THR A N 1
ATOM 3201 C CA . THR A 1 420 ? -15.539 54.531 17.266 1 37.19 420 THR A CA 1
ATOM 3202 C C . THR A 1 420 ? -16.328 55.75 17.75 1 37.19 420 THR A C 1
ATOM 3204 O O . THR A 1 420 ? -16.594 56.688 16.984 1 37.19 420 THR A O 1
ATOM 3207 N N . ALA A 1 421 ? -16.906 55.812 18.953 1 35.22 421 ALA A N 1
ATOM 3208 C CA . ALA A 1 421 ? -17.422 57.125 19.359 1 35.22 421 ALA A CA 1
ATOM 3209 C C . ALA A 1 421 ? -16.297 58.125 19.625 1 35.22 421 ALA A C 1
ATOM 3211 O O . ALA A 1 421 ? -15.875 58.312 20.766 1 35.22 421 ALA A O 1
ATOM 3212 N N . TRP A 1 422 ? -15.242 58.156 18.766 1 30.25 422 TRP A N 1
ATOM 3213 C CA . TRP A 1 422 ? -14.344 59.281 18.891 1 30.25 422 TRP A CA 1
ATOM 3214 C C . TRP A 1 422 ? -15.102 60.594 18.797 1 30.25 422 TRP A C 1
ATOM 3216 O O . TRP A 1 422 ? -16.109 60.688 18.078 1 30.25 422 TRP A O 1
ATOM 3226 N N . PRO A 1 423 ? -14.914 61.562 19.719 1 31.2 423 PRO A N 1
ATOM 3227 C CA . PRO A 1 423 ? -15.492 62.906 19.672 1 31.2 423 PRO A CA 1
ATOM 3228 C C . PRO A 1 423 ? -15.281 63.594 18.328 1 31.2 423 PRO A C 1
ATOM 3230 O O . PRO A 1 423 ? -14.227 63.438 17.703 1 31.2 423 PRO A O 1
ATOM 3233 N N . THR A 1 424 ? -16.219 63.625 17.422 1 29.3 424 THR A N 1
ATOM 3234 C CA . THR A 1 424 ? -16.219 64.625 16.359 1 29.3 424 THR A CA 1
ATOM 3235 C C . THR A 1 424 ? -15.766 66 16.906 1 29.3 424 THR A C 1
ATOM 3237 O O . THR A 1 424 ? -16.359 66.5 17.844 1 29.3 424 THR A O 1
ATOM 3240 N N . LEU A 1 425 ? -14.43 66.312 16.922 1 28.17 425 LEU A N 1
ATOM 3241 C CA . LEU A 1 425 ? -13.953 67.688 17.031 1 28.17 425 LEU A CA 1
ATOM 3242 C C . LEU A 1 425 ? -14.727 68.562 16.078 1 28.17 425 LEU A C 1
ATOM 3244 O O . LEU A 1 425 ? -14.516 68.562 14.867 1 28.17 425 LEU A O 1
ATOM 3248 N N . GLU A 1 426 ? -16.047 68.625 16.094 1 27.53 426 GLU A N 1
ATOM 3249 C CA . GLU A 1 426 ? -16.672 69.75 15.445 1 27.53 426 GLU A CA 1
ATOM 3250 C C . GLU A 1 426 ? -16.172 71.062 16.047 1 27.53 426 GLU A C 1
ATOM 3252 O O . GLU A 1 426 ? -16.719 72.125 15.75 1 27.53 426 GLU A O 1
ATOM 3257 N N . GLY A 1 427 ? -15.117 71.25 16.938 1 25.53 427 GLY A N 1
ATOM 3258 C CA . GLY A 1 427 ? -14.914 72.625 17.219 1 25.53 427 GLY A CA 1
ATOM 3259 C C . GLY A 1 427 ? -14.523 73.438 15.992 1 25.53 427 GLY A C 1
ATOM 3260 O O . GLY A 1 427 ? -14.492 74.688 16.031 1 25.53 427 GLY A O 1
ATOM 3261 N N . THR A 1 428 ? -13.977 73 14.797 1 22.94 428 THR A N 1
ATOM 3262 C CA . THR A 1 428 ? -13.922 74.188 13.945 1 22.94 428 THR A CA 1
ATOM 3263 C C . THR A 1 428 ? -15.281 74.438 13.289 1 22.94 428 THR A C 1
ATOM 3265 O O . THR A 1 428 ? -16 73.5 12.961 1 22.94 428 THR A O 1
ATOM 3268 N N . MET B 1 1 ? -2.697 -4.473 -22.172 1 31.48 1 MET B N 1
ATOM 3269 C CA . MET B 1 1 ? -3.064 -4.469 -20.75 1 31.48 1 MET B CA 1
ATOM 3270 C C . MET B 1 1 ? -1.994 -3.777 -19.922 1 31.48 1 MET B C 1
ATOM 3272 O O . MET B 1 1 ? -0.824 -4.16 -19.953 1 31.48 1 MET B O 1
ATOM 3276 N N . GLY B 1 2 ? -2.066 -2.549 -19.594 1 38.47 2 GLY B N 1
ATOM 3277 C CA . GLY B 1 2 ? -1.009 -1.63 -19.203 1 38.47 2 GLY B CA 1
ATOM 3278 C C . GLY B 1 2 ? -0.347 -2.002 -17.891 1 38.47 2 GLY B C 1
ATOM 3279 O O . GLY B 1 2 ? -0.904 -2.77 -17.109 1 38.47 2 GLY B O 1
ATOM 3280 N N . THR B 1 3 ? 0.921 -2.16 -17.906 1 45 3 THR B N 1
ATOM 3281 C CA . THR B 1 3 ? 1.83 -2.35 -16.781 1 45 3 THR B CA 1
ATOM 3282 C C . THR B 1 3 ? 1.36 -1.555 -15.57 1 45 3 THR B C 1
ATOM 3284 O O . THR B 1 3 ? 0.858 -0.438 -15.711 1 45 3 THR B O 1
ATOM 3287 N N . PRO B 1 4 ? 0.961 -2.215 -14.578 1 53.88 4 PRO B N 1
ATOM 3288 C CA . PRO B 1 4 ? 0.669 -1.442 -13.367 1 53.88 4 PRO B CA 1
ATOM 3289 C C . PRO B 1 4 ? 1.556 -0.207 -13.227 1 53.88 4 PRO B C 1
ATOM 3291 O O . PRO B 1 4 ? 2.686 -0.194 -13.727 1 53.88 4 PRO B O 1
ATOM 3294 N N . PRO B 1 5 ? 1.041 0.964 -13.016 1 59.22 5 PRO B N 1
ATOM 3295 C CA . PRO B 1 5 ? 1.774 2.232 -13.008 1 59.22 5 PRO B CA 1
ATOM 3296 C C . PRO B 1 5 ? 3.029 2.184 -12.141 1 59.22 5 PRO B C 1
ATOM 3298 O O . PRO B 1 5 ? 2.967 1.764 -10.984 1 59.22 5 PRO B O 1
ATOM 3301 N N . GLY B 1 6 ? 4.188 1.86 -12.734 1 67 6 GLY B N 1
ATOM 3302 C CA . GLY B 1 6 ? 5.484 1.912 -12.078 1 67 6 GLY B CA 1
ATOM 3303 C C . GLY B 1 6 ? 5.746 3.23 -11.375 1 67 6 GLY B C 1
ATOM 3304 O O . GLY B 1 6 ? 4.898 4.125 -11.383 1 67 6 GLY B O 1
ATOM 3305 N N . TYR B 1 7 ? 6.723 3.273 -10.609 1 82.06 7 TYR B N 1
ATOM 3306 C CA . TYR B 1 7 ? 7.176 4.488 -9.938 1 82.06 7 TYR B CA 1
ATOM 3307 C C . TYR B 1 7 ? 7.652 5.523 -10.945 1 82.06 7 TYR B C 1
ATOM 3309 O O . TYR B 1 7 ? 8.391 5.199 -11.875 1 82.06 7 TYR B O 1
ATOM 3317 N N . ARG B 1 8 ? 7.031 6.766 -10.875 1 84.38 8 ARG B N 1
ATOM 3318 C CA . ARG B 1 8 ? 7.488 7.93 -11.633 1 84.38 8 ARG B CA 1
ATOM 3319 C C . ARG B 1 8 ? 7.922 9.055 -10.695 1 84.38 8 ARG B C 1
ATOM 3321 O O . ARG B 1 8 ? 7.188 9.422 -9.781 1 84.38 8 ARG B O 1
ATOM 3328 N N . PRO B 1 9 ? 9.164 9.555 -10.977 1 90.44 9 PRO B N 1
ATOM 3329 C CA . PRO B 1 9 ? 9.633 10.633 -10.102 1 90.44 9 PRO B CA 1
ATOM 3330 C C . PRO B 1 9 ? 8.734 11.867 -10.148 1 90.44 9 PRO B C 1
ATOM 3332 O O . PRO B 1 9 ? 8.242 12.242 -11.219 1 90.44 9 PRO B O 1
ATOM 3335 N N . SER B 1 10 ? 8.555 12.445 -9.094 1 90.06 10 SER B N 1
ATOM 3336 C CA . SER B 1 10 ? 7.73 13.648 -8.984 1 90.06 10 SER B CA 1
ATOM 3337 C C . SER B 1 10 ? 8.5 14.883 -9.438 1 90.06 10 SER B C 1
ATOM 3339 O O . SER B 1 10 ? 9.695 14.812 -9.711 1 90.06 10 SER B O 1
ATOM 3341 N N . ALA B 1 11 ? 7.777 16.016 -9.492 1 91.88 11 ALA B N 1
ATOM 3342 C CA . ALA B 1 11 ? 8.375 17.281 -9.898 1 91.88 11 ALA B CA 1
ATOM 3343 C C . ALA B 1 11 ? 9.422 17.75 -8.883 1 91.88 11 ALA B C 1
ATOM 3345 O O . ALA B 1 11 ? 10.445 18.312 -9.258 1 91.88 11 ALA B O 1
ATOM 3346 N N . TRP B 1 12 ? 9.195 17.453 -7.695 1 92.44 12 TRP B N 1
ATOM 3347 C CA . TRP B 1 12 ? 10.125 17.844 -6.645 1 92.44 12 TRP B CA 1
ATOM 3348 C C . TRP B 1 12 ? 11.438 17.062 -6.758 1 92.44 12 TRP B C 1
ATOM 3350 O O . TRP B 1 12 ? 12.508 17.609 -6.492 1 92.44 12 TRP B O 1
ATOM 3360 N N . VAL B 1 13 ? 11.328 15.82 -7.105 1 95.06 13 VAL B N 1
ATOM 3361 C CA . VAL B 1 13 ? 12.523 15 -7.289 1 95.06 13 VAL B CA 1
ATOM 3362 C C . VAL B 1 13 ? 13.383 15.578 -8.414 1 95.06 13 VAL B C 1
ATOM 3364 O O . VAL B 1 13 ? 14.594 15.711 -8.266 1 95.06 13 VAL B O 1
ATOM 3367 N N . HIS B 1 14 ? 12.734 16.031 -9.508 1 94.12 14 HIS B N 1
ATOM 3368 C CA . HIS B 1 14 ? 13.461 16.578 -10.641 1 94.12 14 HIS B CA 1
ATOM 3369 C C . HIS B 1 14 ? 14.125 17.906 -10.281 1 94.12 14 HIS B C 1
ATOM 3371 O O . HIS B 1 14 ? 15.273 18.156 -10.664 1 94.12 14 HIS B O 1
ATOM 3377 N N . LEU B 1 15 ? 13.414 18.672 -9.555 1 94.62 15 LEU B N 1
ATOM 3378 C CA . LEU B 1 15 ? 13.93 19.984 -9.172 1 94.62 15 LEU B CA 1
ATOM 3379 C C . LEU B 1 15 ? 15.148 19.859 -8.266 1 94.62 15 LEU B C 1
ATOM 3381 O O . LEU B 1 15 ? 16.172 20.5 -8.508 1 94.62 15 LEU B O 1
ATOM 3385 N N . LEU B 1 16 ? 15.07 18.984 -7.305 1 94.88 16 LEU B N 1
ATOM 3386 C CA . LEU B 1 16 ? 16.156 18.844 -6.34 1 94.88 16 LEU B CA 1
ATOM 3387 C C . LEU B 1 16 ? 17.344 18.109 -6.961 1 94.88 16 LEU B C 1
ATOM 3389 O O . LEU B 1 16 ? 18.484 18.359 -6.605 1 94.88 16 LEU B O 1
ATOM 3393 N N . HIS B 1 17 ? 17.016 17.203 -7.848 1 93.88 17 HIS B N 1
ATOM 3394 C CA . HIS B 1 17 ? 18.062 16.438 -8.523 1 93.88 17 HIS B CA 1
ATOM 3395 C C . HIS B 1 17 ? 18.891 17.328 -9.438 1 93.88 17 HIS B C 1
ATOM 3397 O O . HIS B 1 17 ? 20.047 17.047 -9.703 1 93.88 17 HIS B O 1
ATOM 3403 N N . GLN B 1 18 ? 18.375 18.484 -9.836 1 93.31 18 GLN B N 1
ATOM 3404 C CA . GLN B 1 18 ? 19.062 19.375 -10.758 1 93.31 18 GLN B CA 1
ATOM 3405 C C . GLN B 1 18 ? 19.938 20.375 -10.008 1 93.31 18 GLN B C 1
ATOM 3407 O O . GLN B 1 18 ? 20.734 21.078 -10.617 1 93.31 18 GLN B O 1
ATOM 3412 N N . LEU B 1 19 ? 19.844 20.312 -8.766 1 92.5 19 LEU B N 1
ATOM 3413 C CA . LEU B 1 19 ? 20.656 21.234 -7.98 1 92.5 19 LEU B CA 1
ATOM 3414 C C . LEU B 1 19 ? 22.141 20.875 -8.102 1 92.5 19 LEU B C 1
ATOM 3416 O O . LEU B 1 19 ? 22.516 19.703 -8.023 1 92.5 19 LEU B O 1
ATOM 3420 N N . PRO B 1 20 ? 22.859 21.953 -8.344 1 90.25 20 PRO B N 1
ATOM 3421 C CA . PRO B 1 20 ? 24.297 21.688 -8.484 1 90.25 20 PRO B CA 1
ATOM 3422 C C . PRO B 1 20 ? 24.938 21.219 -7.176 1 90.25 20 PRO B C 1
ATOM 3424 O O . PRO B 1 20 ? 24.5 21.625 -6.094 1 90.25 20 PRO B O 1
ATOM 3427 N N . ARG B 1 21 ? 25.875 20.328 -7.293 1 91.44 21 ARG B N 1
ATOM 3428 C CA . ARG B 1 21 ? 26.609 19.781 -6.156 1 91.44 21 ARG B CA 1
ATOM 3429 C C . ARG B 1 21 ? 28.109 19.938 -6.328 1 91.44 21 ARG B C 1
ATOM 3431 O O . ARG B 1 21 ? 28.625 19.922 -7.453 1 91.44 21 ARG B O 1
ATOM 3438 N N . ALA B 1 22 ? 28.734 20.281 -5.277 1 93.31 22 ALA B N 1
ATOM 3439 C CA . ALA B 1 22 ? 30.172 20.469 -5.309 1 93.31 22 ALA B CA 1
ATOM 3440 C C . ALA B 1 22 ? 30.844 19.812 -4.102 1 93.31 22 ALA B C 1
ATOM 3442 O O . ALA B 1 22 ? 30.203 19.609 -3.07 1 93.31 22 ALA B O 1
ATOM 3443 N N . ASP B 1 23 ? 32.031 19.375 -4.254 1 93.56 23 ASP B N 1
ATOM 3444 C CA . ASP B 1 23 ? 32.812 18.812 -3.145 1 93.56 23 ASP B CA 1
ATOM 3445 C C . ASP B 1 23 ? 33.469 19.922 -2.318 1 93.56 23 ASP B C 1
ATOM 3447 O O . ASP B 1 23 ? 33.125 21.094 -2.473 1 93.56 23 ASP B O 1
ATOM 3451 N N . PHE B 1 24 ? 34.375 19.484 -1.393 1 92.88 24 PHE B N 1
ATOM 3452 C CA . PHE B 1 24 ? 34.969 20.453 -0.503 1 92.88 24 PHE B CA 1
ATOM 3453 C C . PHE B 1 24 ? 35.906 21.391 -1.278 1 92.88 24 PHE B C 1
ATOM 3455 O O . PHE B 1 24 ? 36.156 22.516 -0.848 1 92.88 24 PHE B O 1
ATOM 3462 N N . GLN B 1 25 ? 36.344 20.875 -2.502 1 93.06 25 GLN B N 1
ATOM 3463 C CA . GLN B 1 25 ? 37.219 21.688 -3.367 1 93.06 25 GLN B CA 1
ATOM 3464 C C . GLN B 1 25 ? 36.375 22.469 -4.375 1 93.06 25 GLN B C 1
ATOM 3466 O O . GLN B 1 25 ? 36.906 23.094 -5.293 1 93.06 25 GLN B O 1
ATOM 3471 N N . LEU B 1 26 ? 35.094 22.328 -4.355 1 91.56 26 LEU B N 1
ATOM 3472 C CA . LEU B 1 26 ? 34.125 23.047 -5.18 1 91.56 26 LEU B CA 1
ATOM 3473 C C . LEU B 1 26 ? 34.156 22.516 -6.609 1 91.56 26 LEU B C 1
ATOM 3475 O O . LEU B 1 26 ? 33.969 23.281 -7.559 1 91.56 26 LEU B O 1
ATOM 3479 N N . ARG B 1 27 ? 34.625 21.328 -6.738 1 91.94 27 ARG B N 1
ATOM 3480 C CA . ARG B 1 27 ? 34.5 20.641 -8.023 1 91.94 27 ARG B CA 1
ATOM 3481 C C . ARG B 1 27 ? 33.125 20.016 -8.195 1 91.94 27 ARG B C 1
ATOM 3483 O O . ARG B 1 27 ? 32.562 19.5 -7.238 1 91.94 27 ARG B O 1
ATOM 3490 N N . PRO B 1 28 ? 32.625 20.062 -9.367 1 93.19 28 PRO B N 1
ATOM 3491 C CA . PRO B 1 28 ? 31.297 19.5 -9.594 1 93.19 28 PRO B CA 1
ATOM 3492 C C . PRO B 1 28 ? 31.25 18 -9.391 1 93.19 28 PRO B C 1
ATOM 3494 O O . PRO B 1 28 ? 32.188 17.281 -9.789 1 93.19 28 PRO B O 1
ATOM 3497 N N . VAL B 1 29 ? 30.281 17.531 -8.648 1 93.25 29 VAL B N 1
ATOM 3498 C CA . VAL B 1 29 ? 30.031 16.109 -8.391 1 93.25 29 VAL B CA 1
ATOM 3499 C C . VAL B 1 29 ? 28.781 15.656 -9.141 1 93.25 29 VAL B C 1
ATOM 3501 O O . VAL B 1 29 ? 27.766 16.344 -9.133 1 93.25 29 VAL B O 1
ATOM 3504 N N . PRO B 1 30 ? 28.938 14.555 -9.805 1 90.56 30 PRO B N 1
ATOM 3505 C CA . PRO B 1 30 ? 27.75 14.055 -10.508 1 90.56 30 PRO B CA 1
ATOM 3506 C C . PRO B 1 30 ? 26.578 13.805 -9.57 1 90.56 30 PRO B C 1
ATOM 3508 O O . PRO B 1 30 ? 26.766 13.477 -8.398 1 90.56 30 PRO B O 1
ATOM 3511 N N . SER B 1 31 ? 25.328 13.953 -10.117 1 89.69 31 SER B N 1
ATOM 3512 C CA . SER B 1 31 ? 24.109 13.852 -9.32 1 89.69 31 SER B CA 1
ATOM 3513 C C . SER B 1 31 ? 23.688 12.398 -9.133 1 89.69 31 SER B C 1
ATOM 3515 O O . SER B 1 31 ? 22.703 12.117 -8.453 1 89.69 31 SER B O 1
ATOM 3517 N N . GLY B 1 32 ? 24.359 11.445 -9.688 1 91.06 32 GLY B N 1
ATOM 3518 C CA . GLY B 1 32 ? 24.047 10.039 -9.469 1 91.06 32 GLY B CA 1
ATOM 3519 C C . GLY B 1 32 ? 24.156 9.625 -8.016 1 91.06 32 GLY B C 1
ATOM 3520 O O . GLY B 1 32 ? 25.109 10.008 -7.328 1 91.06 32 GLY B O 1
ATOM 3521 N N . PHE B 1 33 ? 23.203 8.945 -7.543 1 93.94 33 PHE B N 1
ATOM 3522 C CA . PHE B 1 33 ? 23.172 8.531 -6.148 1 93.94 33 PHE B CA 1
ATOM 3523 C C . PHE B 1 33 ? 24.328 7.574 -5.84 1 93.94 33 PHE B C 1
ATOM 3525 O O . PHE B 1 33 ? 24.375 6.469 -6.379 1 93.94 33 PHE B O 1
ATOM 3532 N N . ALA B 1 34 ? 25.281 8.031 -5.066 1 92.94 34 ALA B N 1
ATOM 3533 C CA . ALA B 1 34 ? 26.469 7.254 -4.711 1 92.94 34 ALA B CA 1
ATOM 3534 C C . ALA B 1 34 ? 26.875 7.512 -3.262 1 92.94 34 ALA B C 1
ATOM 3536 O O . ALA B 1 34 ? 27.922 8.102 -3 1 92.94 34 ALA B O 1
ATOM 3537 N N . PRO B 1 35 ? 26.172 6.891 -2.326 1 91.56 35 PRO B N 1
ATOM 3538 C CA . PRO B 1 35 ? 26.406 7.199 -0.915 1 91.56 35 PRO B CA 1
ATOM 3539 C C . PRO B 1 35 ? 27.75 6.652 -0.407 1 91.56 35 PRO B C 1
ATOM 3541 O O . PRO B 1 35 ? 28.266 7.133 0.602 1 91.56 35 PRO B O 1
ATOM 3544 N N . GLN B 1 36 ? 28.344 5.797 -1.068 1 91.12 36 GLN B N 1
ATOM 3545 C CA . GLN B 1 36 ? 29.578 5.176 -0.617 1 91.12 36 GLN B CA 1
ATOM 3546 C C . GLN B 1 36 ? 30.797 5.945 -1.125 1 91.12 36 GLN B C 1
ATOM 3548 O O . GLN B 1 36 ? 31.891 5.812 -0.578 1 91.12 36 GLN B O 1
ATOM 3553 N N . GLU B 1 37 ? 30.578 6.73 -2.123 1 93.69 37 GLU B N 1
ATOM 3554 C CA . GLU B 1 37 ? 31.672 7.512 -2.689 1 93.69 37 GLU B CA 1
ATOM 3555 C C . GLU B 1 37 ? 32 8.727 -1.822 1 93.69 37 GLU B C 1
ATOM 3557 O O . GLU B 1 37 ? 31.078 9.422 -1.367 1 93.69 37 GLU B O 1
ATOM 3562 N N . ARG B 1 38 ? 33.25 9.039 -1.638 1 94.19 38 ARG B N 1
ATOM 3563 C CA . ARG B 1 38 ? 33.688 10.117 -0.769 1 94.19 38 ARG B CA 1
ATOM 3564 C C . ARG B 1 38 ? 33.312 11.484 -1.339 1 94.19 38 ARG B C 1
ATOM 3566 O O . ARG B 1 38 ? 32.906 12.383 -0.596 1 94.19 38 ARG B O 1
ATOM 3573 N N . GLU B 1 39 ? 33.438 11.562 -2.602 1 94.69 39 GLU B N 1
ATOM 3574 C CA . GLU B 1 39 ? 33.094 12.828 -3.236 1 94.69 39 GLU B CA 1
ATOM 3575 C C . GLU B 1 39 ? 31.625 13.148 -3.059 1 94.69 39 GLU B C 1
ATOM 3577 O O . GLU B 1 39 ? 31.25 14.305 -2.836 1 94.69 39 GLU B O 1
ATOM 3582 N N . TYR B 1 40 ? 30.812 12.172 -3.148 1 95.25 40 TYR B N 1
ATOM 3583 C CA . TYR B 1 40 ? 29.375 12.359 -2.977 1 95.25 40 TYR B CA 1
ATOM 3584 C C . TYR B 1 40 ? 29.047 12.719 -1.531 1 95.25 40 TYR B C 1
ATOM 3586 O O . TYR B 1 40 ? 28.203 13.578 -1.276 1 95.25 40 TYR B O 1
ATOM 3594 N N . GLN B 1 41 ? 29.688 12.141 -0.601 1 96.31 41 GLN B N 1
ATOM 3595 C CA . GLN B 1 41 ? 29.5 12.445 0.812 1 96.31 41 GLN B CA 1
ATOM 3596 C C . GLN B 1 41 ? 29.906 13.883 1.127 1 96.31 41 GLN B C 1
ATOM 3598 O O . GLN B 1 41 ? 29.25 14.57 1.911 1 96.31 41 GLN B O 1
ATOM 3603 N N . GLN B 1 42 ? 31 14.25 0.525 1 95.88 42 GLN B N 1
ATOM 3604 C CA . GLN B 1 42 ? 31.469 15.617 0.729 1 95.88 42 GLN B CA 1
ATOM 3605 C C . GLN B 1 42 ? 30.453 16.625 0.2 1 95.88 42 GLN B C 1
ATOM 3607 O O . GLN B 1 42 ? 30.281 17.703 0.79 1 95.88 42 GLN B O 1
ATOM 3612 N N . ALA B 1 43 ? 29.906 16.25 -0.87 1 95.56 43 ALA B N 1
ATOM 3613 C CA . ALA B 1 43 ? 28.891 17.141 -1.429 1 95.56 43 ALA B CA 1
ATOM 3614 C C . ALA B 1 43 ? 27.719 17.312 -0.471 1 95.56 43 ALA B C 1
ATOM 3616 O O . ALA B 1 43 ? 27.188 18.406 -0.308 1 95.56 43 ALA B O 1
ATOM 3617 N N . LEU B 1 44 ? 27.281 16.266 0.154 1 95.56 44 LEU B N 1
ATOM 3618 C CA . LEU B 1 44 ? 26.188 16.328 1.107 1 95.56 44 LEU B CA 1
ATOM 3619 C C . LEU B 1 44 ? 26.594 17.078 2.373 1 95.56 44 LEU B C 1
ATOM 3621 O O . LEU B 1 44 ? 25.812 17.844 2.938 1 95.56 44 LEU B O 1
ATOM 3625 N N . LEU B 1 45 ? 27.828 16.875 2.779 1 96.25 45 LEU B N 1
ATOM 3626 C CA . LEU B 1 45 ? 28.328 17.547 3.971 1 96.25 45 LEU B CA 1
ATOM 3627 C C . LEU B 1 45 ? 28.484 19.047 3.727 1 96.25 45 LEU B C 1
ATOM 3629 O O . LEU B 1 45 ? 28.328 19.844 4.652 1 96.25 45 LEU B O 1
ATOM 3633 N N . LEU B 1 46 ? 28.766 19.359 2.521 1 95.5 46 LEU B N 1
ATOM 3634 C CA . LEU B 1 46 ? 28.844 20.766 2.174 1 95.5 46 LEU B CA 1
ATOM 3635 C C . LEU B 1 46 ? 27.484 21.453 2.338 1 95.5 46 LEU B C 1
ATOM 3637 O O . LEU B 1 46 ? 27.422 22.609 2.73 1 95.5 46 LEU B O 1
ATOM 3641 N N . VAL B 1 47 ? 26.422 20.75 2.012 1 94.5 47 VAL B N 1
ATOM 3642 C CA . VAL B 1 47 ? 25.078 21.281 2.211 1 94.5 47 VAL B CA 1
ATOM 3643 C C . VAL B 1 47 ? 24.844 21.531 3.697 1 94.5 47 VAL B C 1
ATOM 3645 O O . VAL B 1 47 ? 24.297 22.578 4.078 1 94.5 47 VAL B O 1
ATOM 3648 N N . VAL B 1 48 ? 25.281 20.656 4.535 1 95.69 48 VAL B N 1
ATOM 3649 C CA . VAL B 1 48 ? 25.141 20.812 5.98 1 95.69 48 VAL B CA 1
ATOM 3650 C C . VAL B 1 48 ? 25.984 22 6.457 1 95.69 48 VAL B C 1
ATOM 3652 O O . VAL B 1 48 ? 25.562 22.766 7.312 1 95.69 48 VAL B O 1
ATOM 3655 N N . ALA B 1 49 ? 27.156 22.125 5.828 1 95.19 49 ALA B N 1
ATOM 3656 C CA . ALA B 1 49 ? 28.062 23.203 6.203 1 95.19 49 ALA B CA 1
ATOM 3657 C C . ALA B 1 49 ? 27.469 24.578 5.855 1 95.19 49 ALA B C 1
ATOM 3659 O O . ALA B 1 49 ? 27.688 25.547 6.57 1 95.19 49 ALA B O 1
ATOM 3660 N N . LEU B 1 50 ? 26.797 24.594 4.766 1 93.94 50 LEU B N 1
ATOM 3661 C CA . LEU B 1 50 ? 26.141 25.844 4.387 1 93.94 50 LEU B CA 1
ATOM 3662 C C . LEU B 1 50 ? 25.125 26.281 5.449 1 93.94 50 LEU B C 1
ATOM 3664 O O . LEU B 1 50 ? 25 27.469 5.738 1 93.94 50 LEU B O 1
ATOM 3668 N N . ALA B 1 51 ? 24.406 25.312 6 1 94.56 51 ALA B N 1
ATOM 3669 C CA . ALA B 1 51 ? 23.484 25.625 7.098 1 94.56 51 ALA B CA 1
ATOM 3670 C C . ALA B 1 51 ? 24.25 26.094 8.328 1 94.56 51 ALA B C 1
ATOM 3672 O O . ALA B 1 51 ? 23.797 26.984 9.055 1 94.56 51 ALA B O 1
ATOM 3673 N N . GLY B 1 52 ? 25.422 25.5 8.5 1 94.12 52 GLY B N 1
ATOM 3674 C CA . GLY B 1 52 ? 26.266 25.953 9.586 1 94.12 52 GLY B CA 1
ATOM 3675 C C . GLY B 1 52 ? 26.75 27.391 9.414 1 94.12 52 GLY B C 1
ATOM 3676 O O . GLY B 1 52 ? 26.781 28.156 10.383 1 94.12 52 GLY B O 1
ATOM 3677 N N . LEU B 1 53 ? 27.062 27.719 8.203 1 94.56 53 LEU B N 1
ATOM 3678 C CA . LEU B 1 53 ? 27.453 29.094 7.906 1 94.56 53 LEU B CA 1
ATOM 3679 C C . LEU B 1 53 ? 26.297 30.062 8.18 1 94.56 53 LEU B C 1
ATOM 3681 O O . LEU B 1 53 ? 26.5 31.172 8.672 1 94.56 53 LEU B O 1
ATOM 3685 N N . GLY B 1 54 ? 25.156 29.578 7.824 1 92.75 54 GLY B N 1
ATOM 3686 C CA . GLY B 1 54 ? 23.969 30.375 8.133 1 92.75 54 GLY B CA 1
ATOM 3687 C C . GLY B 1 54 ? 23.781 30.594 9.617 1 92.75 54 GLY B C 1
ATOM 3688 O O . GLY B 1 54 ? 23.422 31.703 10.047 1 92.75 54 GLY B O 1
ATOM 3689 N N . LEU B 1 55 ? 24.016 29.531 10.422 1 92.38 55 LEU B N 1
ATOM 3690 C CA . LEU B 1 55 ? 23.938 29.656 11.875 1 92.38 55 LEU B CA 1
ATOM 3691 C C . LEU B 1 55 ? 24.969 30.656 12.398 1 92.38 55 LEU B C 1
ATOM 3693 O O . LEU B 1 55 ? 24.641 31.531 13.203 1 92.38 55 LEU B O 1
ATOM 3697 N N . GLY B 1 56 ? 26.219 30.562 11.859 1 93 56 GLY B N 1
ATOM 3698 C CA . GLY B 1 56 ? 27.25 31.5 12.25 1 93 56 GLY B CA 1
ATOM 3699 C C . GLY B 1 56 ? 26.906 32.938 11.938 1 93 56 GLY B C 1
ATOM 3700 O O . GLY B 1 56 ? 27.062 33.812 12.789 1 93 56 GLY B O 1
ATOM 3701 N N . LEU B 1 57 ? 26.391 33.125 10.797 1 92 57 LEU B N 1
ATOM 3702 C CA . LEU B 1 57 ? 26 34.469 10.383 1 92 57 LEU B CA 1
ATOM 3703 C C . LEU B 1 57 ? 24.875 35 11.266 1 92 57 LEU B C 1
ATOM 3705 O O . LEU B 1 57 ? 24.875 36.188 11.633 1 92 57 LEU B O 1
ATOM 3709 N N . SER B 1 58 ? 23.953 34.156 11.57 1 88.94 58 SER B N 1
ATOM 3710 C CA . SER B 1 58 ? 22.844 34.562 12.422 1 88.94 58 SER B CA 1
ATOM 3711 C C . SER B 1 58 ? 23.328 34.938 13.812 1 88.94 58 SER B C 1
ATOM 3713 O O . SER B 1 58 ? 22.875 35.938 14.383 1 88.94 58 SER B O 1
ATOM 3715 N N . LEU B 1 59 ? 24.25 34.188 14.312 1 87.25 59 LEU B N 1
ATOM 3716 C CA . LEU B 1 59 ? 24.766 34.469 15.648 1 87.25 59 LEU B CA 1
ATOM 3717 C C . LEU B 1 59 ? 25.578 35.75 15.648 1 87.25 59 LEU B C 1
ATOM 3719 O O . LEU B 1 59 ? 25.516 36.531 16.609 1 87.25 59 LEU B O 1
ATOM 3723 N N . ILE B 1 60 ? 26.297 36 14.57 1 91.25 60 ILE B N 1
ATOM 3724 C CA . ILE B 1 60 ? 27.094 37.219 14.453 1 91.25 60 ILE B CA 1
ATOM 3725 C C . ILE B 1 60 ? 26.172 38.438 14.367 1 91.25 60 ILE B C 1
ATOM 3727 O O . ILE B 1 60 ? 26.422 39.469 15 1 91.25 60 ILE B O 1
ATOM 3731 N N . LEU B 1 61 ? 25.125 38.312 13.609 1 86.5 61 LEU B N 1
ATOM 3732 C CA . LEU B 1 61 ? 24.188 39.406 13.461 1 86.5 61 LEU B CA 1
ATOM 3733 C C . LEU B 1 61 ? 23.469 39.719 14.781 1 86.5 61 LEU B C 1
ATOM 3735 O O . LEU B 1 61 ? 23.25 40.875 15.125 1 86.5 61 LEU B O 1
ATOM 3739 N N . ILE B 1 62 ? 23.156 38.656 15.5 1 81.69 62 ILE B N 1
ATOM 3740 C CA . ILE B 1 62 ? 22.516 38.844 16.797 1 81.69 62 ILE B CA 1
ATOM 3741 C C . ILE B 1 62 ? 23.5 39.469 17.781 1 81.69 62 ILE B C 1
ATOM 3743 O O . ILE B 1 62 ? 23.125 40.406 18.516 1 81.69 62 ILE B O 1
ATOM 3747 N N . ALA B 1 63 ? 24.75 39.062 17.734 1 84.06 63 ALA B N 1
ATOM 3748 C CA . ALA B 1 63 ? 25.781 39.625 18.625 1 84.06 63 ALA B CA 1
ATOM 3749 C C . ALA B 1 63 ? 26.031 41.094 18.297 1 84.06 63 ALA B C 1
ATOM 3751 O O . ALA B 1 63 ? 26.141 41.938 19.188 1 84.06 63 ALA B O 1
ATOM 3752 N N . ALA B 1 64 ? 26.125 41.438 17.047 1 85.12 64 ALA B N 1
ATOM 3753 C CA . ALA B 1 64 ? 26.344 42.812 16.609 1 85.12 64 ALA B CA 1
ATOM 3754 C C . ALA B 1 64 ? 25.188 43.688 17.047 1 85.12 64 ALA B C 1
ATOM 3756 O O . ALA B 1 64 ? 25.391 44.844 17.484 1 85.12 64 ALA B O 1
ATOM 3757 N N . TYR B 1 65 ? 24.047 43.156 16.906 1 78 65 TYR B N 1
ATOM 3758 C CA . TYR B 1 65 ? 22.875 43.906 17.328 1 78 65 TYR B CA 1
ATOM 3759 C C . TYR B 1 65 ? 22.875 44.156 18.828 1 78 65 TYR B C 1
ATOM 3761 O O . TYR B 1 65 ? 22.594 45.281 19.281 1 78 65 TYR B O 1
ATOM 3769 N N . LEU B 1 66 ? 23.297 43.188 19.656 1 74.5 66 LEU B N 1
ATOM 3770 C CA . LEU B 1 66 ? 23.344 43.312 21.109 1 74.5 66 LEU B CA 1
ATOM 3771 C C . LEU B 1 66 ? 24.422 44.312 21.516 1 74.5 66 LEU B C 1
ATOM 3773 O O . LEU B 1 66 ? 24.219 45.094 22.453 1 74.5 66 LEU B O 1
ATOM 3777 N N . ILE B 1 67 ? 25.453 44.344 20.828 1 80.62 67 ILE B N 1
ATOM 3778 C CA . ILE B 1 67 ? 26.547 45.25 21.125 1 80.62 67 ILE B CA 1
ATOM 3779 C C . ILE B 1 67 ? 26.141 46.688 20.797 1 80.62 67 ILE B C 1
ATOM 3781 O O . ILE B 1 67 ? 26.391 47.625 21.578 1 80.62 67 ILE B O 1
ATOM 3785 N N . ARG B 1 68 ? 25.531 46.875 19.703 1 77.5 68 ARG B N 1
ATOM 3786 C CA . ARG B 1 68 ? 25.078 48.219 19.297 1 77.5 68 ARG B CA 1
ATOM 3787 C C . ARG B 1 68 ? 24.062 48.781 20.281 1 77.5 68 ARG B C 1
ATOM 3789 O O . ARG B 1 68 ? 24.109 49.969 20.625 1 77.5 68 ARG B O 1
ATOM 3796 N N . VAL B 1 69 ? 23.203 47.969 20.719 1 68.12 69 VAL B N 1
ATOM 3797 C CA . VAL B 1 69 ? 22.156 48.406 21.641 1 68.12 69 VAL B CA 1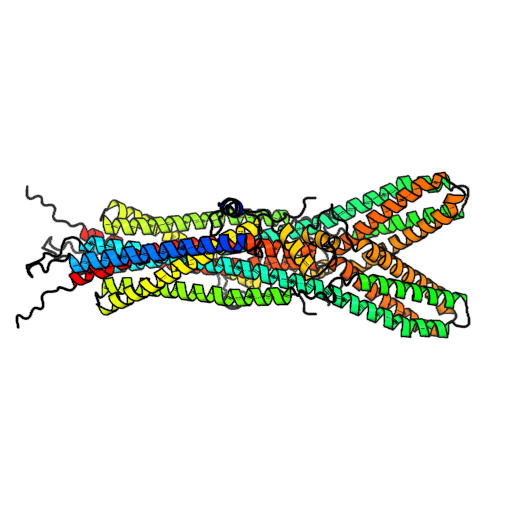
ATOM 3798 C C . VAL B 1 69 ? 22.766 48.656 23.016 1 68.12 69 VAL B C 1
ATOM 3800 O O . VAL B 1 69 ? 22.359 49.625 23.703 1 68.12 69 VAL B O 1
ATOM 3803 N N . CYS B 1 70 ? 23.641 47.906 23.438 1 62.78 70 CYS B N 1
ATOM 3804 C CA . CYS B 1 70 ? 24.281 48.062 24.734 1 62.78 70 CYS B CA 1
ATOM 3805 C C . CYS B 1 70 ? 25.203 49.281 24.75 1 62.78 70 CYS B C 1
ATOM 3807 O O . CYS B 1 70 ? 25.266 50.031 25.719 1 62.78 70 CYS B O 1
ATOM 3809 N N . CYS B 1 71 ? 25.906 49.469 23.719 1 61.56 71 CYS B N 1
ATOM 3810 C CA . CYS B 1 71 ? 26.906 50.531 23.688 1 61.56 71 CYS B CA 1
ATOM 3811 C C . CYS B 1 71 ? 26.25 51.844 23.328 1 61.56 71 CYS B C 1
ATOM 3813 O O . CYS B 1 71 ? 26.672 52.906 23.812 1 61.56 71 CYS B O 1
ATOM 3815 N N . CYS B 1 72 ? 25.453 51.875 22.312 1 54.28 72 CYS B N 1
ATOM 3816 C CA . CYS B 1 72 ? 24.953 53.156 21.812 1 54.28 72 CYS B CA 1
ATOM 3817 C C . CYS B 1 72 ? 23.828 53.688 22.703 1 54.28 72 CYS B C 1
ATOM 3819 O O . CYS B 1 72 ? 23.234 54.719 22.406 1 54.28 72 CYS B O 1
ATOM 3821 N N . GLN B 1 73 ? 23.297 52.938 23.562 1 51.62 73 GLN B N 1
ATOM 3822 C CA . GLN B 1 73 ? 22.297 53.625 24.359 1 51.62 73 GLN B CA 1
ATOM 3823 C C . GLN B 1 73 ? 22.938 54.656 25.297 1 51.62 73 GLN B C 1
ATOM 3825 O O . GLN B 1 73 ? 23.656 54.281 26.234 1 51.62 73 GLN B O 1
ATOM 3830 N N . PRO B 1 74 ? 23.281 55.844 24.859 1 50.62 74 PRO B N 1
ATOM 3831 C CA . PRO B 1 74 ? 23.766 56.875 25.797 1 50.62 74 PRO B CA 1
ATOM 3832 C C . PRO B 1 74 ? 22.938 56.938 27.078 1 50.62 74 PRO B C 1
ATOM 3834 O O . PRO B 1 74 ? 21.734 56.656 27.047 1 50.62 74 PRO B O 1
ATOM 3837 N N . PRO B 1 75 ? 23.625 56.812 28.234 1 49.78 75 PRO B N 1
ATOM 3838 C CA . PRO B 1 75 ? 22.844 57.094 29.438 1 49.78 75 PRO B CA 1
ATOM 3839 C C . PRO B 1 75 ? 21.969 58.344 29.281 1 49.78 75 PRO B C 1
ATOM 3841 O O . PRO B 1 75 ? 22.5 59.469 29.172 1 49.78 75 PRO B O 1
ATOM 3844 N N . GLY B 1 76 ? 21.203 58.5 28.312 1 44.84 76 GLY B N 1
ATOM 3845 C CA . GLY B 1 76 ? 20.5 59.781 28.312 1 44.84 76 GLY B CA 1
ATOM 3846 C C . GLY B 1 76 ? 19.859 60.125 29.641 1 44.84 76 GLY B C 1
ATOM 3847 O O . GLY B 1 76 ? 19.672 59.25 30.484 1 44.84 76 GLY B O 1
ATOM 3848 N N . PRO B 1 77 ? 19.922 61.469 30.094 1 46.72 77 PRO B N 1
ATOM 3849 C CA . PRO B 1 77 ? 19.312 61.875 31.359 1 46.72 77 PRO B CA 1
ATOM 3850 C C . PRO B 1 77 ? 17.938 61.219 31.594 1 46.72 77 PRO B C 1
ATOM 3852 O O . PRO B 1 77 ? 17.266 60.875 30.625 1 46.72 77 PRO B O 1
ATOM 3855 N N . PRO B 1 78 ? 17.656 60.719 32.812 1 45.5 78 PRO B N 1
ATOM 3856 C CA . PRO B 1 78 ? 16.359 60.156 33.188 1 45.5 78 PRO B CA 1
ATOM 3857 C C . PRO B 1 78 ? 15.18 60.969 32.656 1 45.5 78 PRO B C 1
ATOM 3859 O O . PRO B 1 78 ? 14.078 60.906 33.219 1 45.5 78 PRO B O 1
ATOM 3862 N N . GLY B 1 79 ? 15.383 62.031 31.828 1 41.28 79 GLY B N 1
ATOM 3863 C CA . GLY B 1 79 ? 14.164 62.812 31.656 1 41.28 79 GLY B CA 1
ATOM 3864 C C . GLY B 1 79 ? 12.977 61.969 31.219 1 41.28 79 GLY B C 1
ATOM 3865 O O . GLY B 1 79 ? 13.133 60.781 30.906 1 41.28 79 GLY B O 1
ATOM 3866 N N . THR B 1 80 ? 11.703 62.688 31.266 1 41.72 80 THR B N 1
ATOM 3867 C CA . THR B 1 80 ? 10.336 62.25 31.031 1 41.72 80 THR B CA 1
ATOM 3868 C C . THR B 1 80 ? 10.234 61.5 29.703 1 41.72 80 THR B C 1
ATOM 3870 O O . THR B 1 80 ? 10.242 62.125 28.641 1 41.72 80 THR B O 1
ATOM 3873 N N . LYS B 1 81 ? 11.008 60.594 29.375 1 45.41 81 LYS B N 1
ATOM 3874 C CA . LYS B 1 81 ? 10.844 59.969 28.078 1 45.41 81 LYS B CA 1
ATOM 3875 C C . LYS B 1 81 ? 9.398 59.531 27.844 1 45.41 81 LYS B C 1
ATOM 3877 O O . LYS B 1 81 ? 8.852 58.75 28.641 1 45.41 81 LYS B O 1
ATOM 3882 N N . SER B 1 82 ? 8.609 60.438 27.312 1 44.69 82 SER B N 1
ATOM 3883 C CA . SER B 1 82 ? 7.285 60.031 26.844 1 44.69 82 SER B CA 1
ATOM 3884 C C . SER B 1 82 ? 7.312 58.656 26.188 1 44.69 82 SER B C 1
ATOM 3886 O O . SER B 1 82 ? 8.297 58.281 25.531 1 44.69 82 SER B O 1
ATOM 3888 N N . PRO B 1 83 ? 6.512 57.75 26.75 1 45.16 83 PRO B N 1
ATOM 3889 C CA . PRO B 1 83 ? 6.48 56.438 26.141 1 45.16 83 PRO B CA 1
ATOM 3890 C C . PRO B 1 83 ? 6.527 56.469 24.609 1 45.16 83 PRO B C 1
ATOM 3892 O O . PRO B 1 83 ? 5.785 57.25 23.984 1 45.16 83 PRO B O 1
ATOM 3895 N N . PRO B 1 84 ? 7.609 56.5 23.984 1 44.5 84 PRO B N 1
ATOM 3896 C CA . PRO B 1 84 ? 7.562 56.562 22.516 1 44.5 84 PRO B CA 1
ATOM 3897 C C . PRO B 1 84 ? 6.352 55.844 21.922 1 44.5 84 PRO B C 1
ATOM 3899 O O . PRO B 1 84 ? 5.832 54.906 22.531 1 44.5 84 PRO B O 1
ATOM 3902 N N . PRO B 1 85 ? 5.508 56.531 21.156 1 46.41 85 PRO B N 1
ATOM 3903 C CA . PRO B 1 85 ? 4.387 55.969 20.406 1 46.41 85 PRO B CA 1
ATOM 3904 C C . PRO B 1 85 ? 4.684 54.562 19.891 1 46.41 85 PRO B C 1
ATOM 3906 O O . PRO B 1 85 ? 3.869 53.969 19.172 1 46.41 85 PRO B O 1
ATOM 3909 N N . GLY B 1 86 ? 5.781 53.969 20.109 1 47.25 86 GLY B N 1
ATOM 3910 C CA . GLY B 1 86 ? 6.312 52.781 19.469 1 47.25 86 GLY B CA 1
ATOM 3911 C C . GLY B 1 86 ? 5.777 51.5 20.062 1 47.25 86 GLY B C 1
ATOM 3912 O O . GLY B 1 86 ? 6.234 50.406 19.719 1 47.25 86 GLY B O 1
ATOM 3913 N N . GLY B 1 87 ? 5.105 51.562 21.125 1 52.34 87 GLY B N 1
ATOM 3914 C CA . GLY B 1 87 ? 4.539 50.406 21.797 1 52.34 87 GLY B CA 1
ATOM 3915 C C . GLY B 1 87 ? 3.648 49.562 20.906 1 52.34 87 GLY B C 1
ATOM 3916 O O . GLY B 1 87 ? 3.668 48.312 20.984 1 52.34 87 GLY B O 1
ATOM 3917 N N . GLY B 1 88 ? 2.893 50.219 20.016 1 60.62 88 GLY B N 1
ATOM 3918 C CA . GLY B 1 88 ? 1.991 49.531 19.078 1 60.62 88 GLY B CA 1
ATOM 3919 C C . GLY B 1 88 ? 2.713 48.688 18.062 1 60.62 88 GLY B C 1
ATOM 3920 O O . GLY B 1 88 ? 2.268 47.562 17.75 1 60.62 88 GLY B O 1
ATOM 3921 N N . CYS B 1 89 ? 3.881 49.156 17.656 1 69.62 89 CYS B N 1
ATOM 3922 C CA . CYS B 1 89 ? 4.633 48.438 16.625 1 69.62 89 CYS B CA 1
ATOM 3923 C C . CYS B 1 89 ? 5.238 47.156 17.188 1 69.62 89 CYS B C 1
ATOM 3925 O O . CYS B 1 89 ? 5.238 46.125 16.516 1 69.62 89 CYS B O 1
ATOM 3927 N N . VAL B 1 90 ? 5.621 47.219 18.469 1 70.25 90 VAL B N 1
ATOM 3928 C CA . VAL B 1 90 ? 6.223 46.031 19.078 1 70.25 90 VAL B CA 1
ATOM 3929 C C . VAL B 1 90 ? 5.16 44.969 19.297 1 70.25 90 VAL B C 1
ATOM 3931 O O . VAL B 1 90 ? 5.414 43.781 19.062 1 70.25 90 VAL B O 1
ATOM 3934 N N . THR B 1 91 ? 4.004 45.438 19.609 1 72.81 91 THR B N 1
ATOM 3935 C CA . THR B 1 91 ? 2.916 44.5 19.828 1 72.81 91 THR B CA 1
ATOM 3936 C C . THR B 1 91 ? 2.537 43.812 18.516 1 72.81 91 THR B C 1
ATOM 3938 O O . THR B 1 91 ? 2.352 42.594 18.469 1 72.81 91 THR B O 1
ATOM 3941 N N . TRP B 1 92 ? 2.549 44.562 17.469 1 76 92 TRP B N 1
ATOM 3942 C CA . TRP B 1 92 ? 2.174 44 16.172 1 76 92 TRP B CA 1
ATOM 3943 C C . TRP B 1 92 ? 3.268 43.094 15.648 1 76 92 TRP B C 1
ATOM 3945 O O . TRP B 1 92 ? 2.979 42.094 14.984 1 76 92 TRP B O 1
ATOM 3955 N N . SER B 1 93 ? 4.43 43.375 15.922 1 79.06 93 SER B N 1
ATOM 3956 C CA . SER B 1 93 ? 5.523 42.5 15.516 1 79.06 93 SER B CA 1
ATOM 3957 C C . SER B 1 93 ? 5.488 41.188 16.281 1 79.06 93 SER B C 1
ATOM 3959 O O . SER B 1 93 ? 5.766 40.125 15.719 1 79.06 93 SER B O 1
ATOM 3961 N N . CYS B 1 94 ? 5.066 41.25 17.516 1 78.25 94 CYS B N 1
ATOM 3962 C CA . CYS B 1 94 ? 4.961 40.062 18.312 1 78.25 94 CYS B CA 1
ATOM 3963 C C . CYS B 1 94 ? 3.797 39.188 17.844 1 78.25 94 CYS B C 1
ATOM 3965 O O . CYS B 1 94 ? 3.916 37.969 17.781 1 78.25 94 CYS B O 1
ATOM 3967 N N . ILE B 1 95 ? 2.775 39.844 17.531 1 77.94 95 ILE B N 1
ATOM 3968 C CA . ILE B 1 95 ? 1.611 39.125 17.047 1 77.94 95 ILE B CA 1
ATOM 3969 C C . ILE B 1 95 ? 1.949 38.438 15.727 1 77.94 95 ILE B C 1
ATOM 3971 O O . ILE B 1 95 ? 1.606 37.25 15.531 1 77.94 95 ILE B O 1
ATOM 3975 N N . ALA B 1 96 ? 2.607 39.094 14.867 1 79.81 96 ALA B N 1
ATOM 3976 C CA . ALA B 1 96 ? 3.016 38.5 13.594 1 79.81 96 ALA B CA 1
ATOM 3977 C C . ALA B 1 96 ? 3.945 37.312 13.82 1 79.81 96 ALA B C 1
ATOM 3979 O O . ALA B 1 96 ? 3.809 36.281 13.164 1 79.81 96 ALA B O 1
ATOM 3980 N N . ALA B 1 97 ? 4.793 37.469 14.727 1 81.75 97 ALA B N 1
ATOM 3981 C CA . ALA B 1 97 ? 5.719 36.375 15.039 1 81.75 97 ALA B CA 1
ATOM 3982 C C . ALA B 1 97 ? 4.98 35.156 15.609 1 81.75 97 ALA B C 1
ATOM 3984 O O . ALA B 1 97 ? 5.316 34.031 15.297 1 81.75 97 ALA B O 1
ATOM 3985 N N . LEU B 1 98 ? 4.027 35.5 16.422 1 83.19 98 LEU B N 1
ATOM 3986 C CA . LEU B 1 98 ? 3.238 34.406 17.016 1 83.19 98 LEU B CA 1
ATOM 3987 C C . LEU B 1 98 ? 2.449 33.656 15.938 1 83.19 98 LEU B C 1
ATOM 3989 O O . LEU B 1 98 ? 2.373 32.438 15.953 1 83.19 98 LEU B O 1
ATOM 3993 N N . LEU B 1 99 ? 1.941 34.406 14.977 1 83.31 99 LEU B N 1
ATOM 3994 C CA . LEU B 1 99 ? 1.181 33.781 13.898 1 83.31 99 LEU B CA 1
ATOM 3995 C C . LEU B 1 99 ? 2.084 32.938 13.023 1 83.31 99 LEU B C 1
ATOM 3997 O O . LEU B 1 99 ? 1.71 31.812 12.633 1 83.31 99 LEU B O 1
ATOM 4001 N N . ILE B 1 100 ? 3.209 33.375 12.742 1 84.19 100 ILE B N 1
ATOM 4002 C CA . ILE B 1 100 ? 4.18 32.656 11.945 1 84.19 100 ILE B CA 1
ATOM 4003 C C . ILE B 1 100 ? 4.633 31.406 12.727 1 84.19 100 ILE B C 1
ATOM 4005 O O . ILE B 1 100 ? 4.816 30.328 12.141 1 84.19 100 ILE B O 1
ATOM 4009 N N . GLY B 1 101 ? 4.793 31.594 14 1 84.62 101 GLY B N 1
ATOM 4010 C CA . GLY B 1 101 ? 5.16 30.469 14.844 1 84.62 101 GLY B CA 1
ATOM 4011 C C . GLY B 1 101 ? 4.113 29.359 14.852 1 84.62 101 GLY B C 1
ATOM 4012 O O . GLY B 1 101 ? 4.445 28.188 14.734 1 84.62 101 GLY B O 1
ATOM 4013 N N . CYS B 1 102 ? 2.879 29.734 14.914 1 84.12 102 CYS B N 1
ATOM 4014 C CA . CYS B 1 102 ? 1.801 28.766 14.906 1 84.12 102 CYS B CA 1
ATOM 4015 C C . CYS B 1 102 ? 1.718 28.047 13.555 1 84.12 102 CYS B C 1
ATOM 4017 O O . CYS B 1 102 ? 1.516 26.844 13.492 1 84.12 102 CYS B O 1
ATOM 4019 N N . ALA B 1 103 ? 1.879 28.875 12.516 1 85.81 103 ALA B N 1
ATOM 4020 C CA . ALA B 1 103 ? 1.903 28.281 11.18 1 85.81 103 ALA B CA 1
ATOM 4021 C C . ALA B 1 103 ? 3.066 27.297 11.039 1 85.81 103 ALA B C 1
ATOM 4023 O O . ALA B 1 103 ? 2.912 26.219 10.461 1 85.81 103 ALA B O 1
ATOM 4024 N N . GLY B 1 104 ? 4.152 27.672 11.547 1 89.75 104 GLY B N 1
ATOM 4025 C CA . GLY B 1 104 ? 5.316 26.812 11.516 1 89.75 104 GLY B CA 1
ATOM 4026 C C . GLY B 1 104 ? 5.113 25.516 12.273 1 89.75 104 GLY B C 1
ATOM 4027 O O . GLY B 1 104 ? 5.477 24.438 11.789 1 89.75 104 GLY B O 1
ATOM 4028 N N . ILE B 1 105 ? 4.547 25.578 13.391 1 90.56 105 ILE B N 1
ATOM 4029 C CA . ILE B 1 105 ? 4.281 24.391 14.195 1 90.56 105 ILE B CA 1
ATOM 4030 C C . ILE B 1 105 ? 3.359 23.438 13.422 1 90.56 105 ILE B C 1
ATOM 4032 O O . ILE B 1 105 ? 3.596 22.234 13.383 1 90.56 105 ILE B O 1
ATOM 4036 N N . GLY B 1 106 ? 2.291 23.984 12.844 1 90.44 106 GLY B N 1
ATOM 4037 C CA . GLY B 1 106 ? 1.403 23.172 12.039 1 90.44 106 GLY B CA 1
ATOM 4038 C C . GLY B 1 106 ? 2.107 22.484 10.883 1 90.44 106 GLY B C 1
ATOM 4039 O O . GLY B 1 106 ? 1.923 21.281 10.664 1 90.44 106 GLY B O 1
ATOM 4040 N N . ILE B 1 107 ? 2.895 23.219 10.188 1 92.94 107 ILE B N 1
ATOM 4041 C CA . ILE B 1 107 ? 3.645 22.703 9.055 1 92.94 107 ILE B CA 1
ATOM 4042 C C . ILE B 1 107 ? 4.637 21.641 9.531 1 92.94 107 ILE B C 1
ATOM 4044 O O . ILE B 1 107 ? 4.812 20.609 8.891 1 92.94 107 ILE B O 1
ATOM 4048 N N . GLY B 1 108 ? 5.285 21.922 10.656 1 94.75 108 GLY B N 1
ATOM 4049 C CA . GLY B 1 108 ? 6.223 20.969 11.227 1 94.75 108 GLY B CA 1
ATOM 4050 C C . GLY B 1 108 ? 5.566 19.656 11.633 1 94.75 108 GLY B C 1
ATOM 4051 O O . GLY B 1 108 ? 6.125 18.594 11.406 1 94.75 108 GLY B O 1
ATOM 4052 N N . PHE B 1 109 ? 4.406 19.781 12.234 1 93.75 109 PHE B N 1
ATOM 4053 C CA . PHE B 1 109 ? 3.67 18.594 12.625 1 93.75 109 PHE B CA 1
ATOM 4054 C C . PHE B 1 109 ? 3.285 17.781 11.391 1 93.75 109 PHE B C 1
ATOM 4056 O O . PHE B 1 109 ? 3.408 16.547 11.391 1 93.75 109 PHE B O 1
ATOM 4063 N N . TYR B 1 110 ? 2.791 18.5 10.375 1 92.94 110 TYR B N 1
ATOM 4064 C CA . TYR B 1 110 ? 2.41 17.828 9.133 1 92.94 110 TYR B CA 1
ATOM 4065 C C . TYR B 1 110 ? 3.611 17.125 8.5 1 92.94 110 TYR B C 1
ATOM 4067 O O . TYR B 1 110 ? 3.525 15.961 8.109 1 92.94 110 TYR B O 1
ATOM 4075 N N . GLY B 1 111 ? 4.703 17.797 8.383 1 95.5 111 GLY B N 1
ATOM 4076 C CA . GLY B 1 111 ? 5.902 17.219 7.801 1 95.5 111 GLY B CA 1
ATOM 4077 C C . GLY B 1 111 ? 6.422 16.016 8.57 1 95.5 111 GLY B C 1
ATOM 4078 O O . GLY B 1 111 ? 6.844 15.023 7.977 1 95.5 111 GLY B O 1
ATOM 4079 N N . ASN B 1 112 ? 6.418 16.141 9.859 1 96.62 112 ASN B N 1
ATOM 4080 C CA . ASN B 1 112 ? 6.855 15.039 10.719 1 96.62 112 ASN B CA 1
ATOM 4081 C C . ASN B 1 112 ? 5.977 13.805 10.547 1 96.62 112 ASN B C 1
ATOM 4083 O O . ASN B 1 112 ? 6.484 12.688 10.469 1 96.62 112 ASN B O 1
ATOM 4087 N N . SER B 1 113 ? 4.707 14.031 10.461 1 93.12 113 SER B N 1
ATOM 4088 C CA . SER B 1 113 ? 3.764 12.93 10.305 1 93.12 113 SER B CA 1
ATOM 4089 C C . SER B 1 113 ? 3.887 12.289 8.922 1 93.12 113 SER B C 1
ATOM 4091 O O . SER B 1 113 ? 3.879 11.062 8.805 1 93.12 113 SER B O 1
ATOM 4093 N N . GLU B 1 114 ? 4.008 13.141 7.91 1 93.56 114 GLU B N 1
ATOM 4094 C CA . GLU B 1 114 ? 4.145 12.625 6.551 1 93.56 114 GLU B CA 1
ATOM 4095 C C . GLU B 1 114 ? 5.41 11.797 6.395 1 93.56 114 GLU B C 1
ATOM 4097 O O . GLU B 1 114 ? 5.398 10.75 5.746 1 93.56 114 GLU B O 1
ATOM 4102 N N . THR B 1 115 ? 6.465 12.258 6.969 1 97.12 115 THR B N 1
ATOM 4103 C CA . THR B 1 115 ? 7.715 11.508 6.93 1 97.12 115 THR B CA 1
ATOM 4104 C C . THR B 1 115 ? 7.562 10.164 7.625 1 97.12 115 THR B C 1
ATOM 4106 O O . THR B 1 115 ? 8.016 9.141 7.113 1 97.12 115 THR B O 1
ATOM 4109 N N . SER B 1 116 ? 6.934 10.219 8.734 1 95.81 116 SER B N 1
ATOM 4110 C CA . SER B 1 116 ? 6.727 8.984 9.484 1 95.81 116 SER B CA 1
ATOM 4111 C C . SER B 1 116 ? 5.844 8.008 8.711 1 95.81 116 SER B C 1
ATOM 4113 O O . SER B 1 116 ? 6.07 6.797 8.75 1 95.81 116 SER B O 1
ATOM 4115 N N . ASP B 1 117 ? 4.863 8.492 8.039 1 92 117 ASP B N 1
ATOM 4116 C CA . ASP B 1 117 ? 3.994 7.656 7.211 1 92 117 ASP B CA 1
ATOM 4117 C C . ASP B 1 117 ? 4.785 6.984 6.094 1 92 117 ASP B C 1
ATOM 4119 O O . ASP B 1 117 ? 4.562 5.809 5.785 1 92 117 ASP B O 1
ATOM 4123 N N . GLY B 1 118 ? 5.594 7.793 5.516 1 95.25 118 GLY B N 1
ATOM 4124 C CA . GLY B 1 118 ? 6.426 7.227 4.461 1 95.25 118 GLY B CA 1
ATOM 4125 C C . GLY B 1 118 ? 7.34 6.121 4.953 1 95.25 118 GLY B C 1
ATOM 4126 O O . GLY B 1 118 ? 7.484 5.09 4.297 1 95.25 118 GLY B O 1
ATOM 4127 N N . VAL B 1 119 ? 7.953 6.289 6.078 1 97.44 119 VAL B N 1
ATOM 4128 C CA . VAL B 1 119 ? 8.852 5.289 6.648 1 97.44 119 VAL B CA 1
ATOM 4129 C C . VAL B 1 119 ? 8.055 4.055 7.066 1 97.44 119 VAL B C 1
ATOM 4131 O O . VAL B 1 119 ? 8.523 2.924 6.918 1 97.44 119 VAL B O 1
ATOM 4134 N N . SER B 1 120 ? 6.883 4.289 7.586 1 93.31 120 SER B N 1
ATOM 4135 C CA . SER B 1 120 ? 6.027 3.17 7.961 1 93.31 120 SER B CA 1
ATOM 4136 C C . SER B 1 120 ? 5.641 2.34 6.742 1 93.31 120 SER B C 1
ATOM 4138 O O . SER B 1 120 ? 5.578 1.11 6.812 1 93.31 120 SER B O 1
ATOM 4140 N N . GLN B 1 121 ? 5.348 3.051 5.691 1 93.12 121 GLN B N 1
ATOM 4141 C CA . GLN B 1 121 ? 5.031 2.348 4.453 1 93.12 121 GLN B CA 1
ATOM 4142 C C . GLN B 1 121 ? 6.223 1.535 3.959 1 93.12 121 GLN B C 1
ATOM 4144 O O . GLN B 1 121 ? 6.062 0.401 3.504 1 93.12 121 GLN B O 1
ATOM 4149 N N . LEU B 1 122 ? 7.383 2.102 4.043 1 96.5 122 LEU B N 1
ATOM 4150 C CA . LEU B 1 122 ? 8.602 1.385 3.688 1 96.5 122 LEU B CA 1
ATOM 4151 C C . LEU B 1 122 ? 8.781 0.151 4.566 1 96.5 122 LEU B C 1
ATOM 4153 O O . LEU B 1 122 ? 9.039 -0.944 4.059 1 96.5 122 LEU B O 1
ATOM 4157 N N . SER B 1 123 ? 8.648 0.337 5.809 1 96.31 123 SER B N 1
ATOM 4158 C CA . SER B 1 123 ? 8.812 -0.765 6.75 1 96.31 123 SER B CA 1
ATOM 4159 C C . SER B 1 123 ? 7.797 -1.87 6.492 1 96.31 123 SER B C 1
ATOM 4161 O O . SER B 1 123 ? 8.141 -3.055 6.508 1 96.31 123 SER B O 1
ATOM 4163 N N . SER B 1 124 ? 6.547 -1.46 6.25 1 91.75 124 SER B N 1
ATOM 4164 C CA . SER B 1 124 ? 5.492 -2.434 5.973 1 91.75 124 SER B CA 1
ATOM 4165 C C . SER B 1 124 ? 5.785 -3.213 4.695 1 91.75 124 SER B C 1
ATOM 4167 O O . SER B 1 124 ? 5.566 -4.426 4.637 1 91.75 124 SER B O 1
ATOM 4169 N N . ALA B 1 125 ? 6.223 -2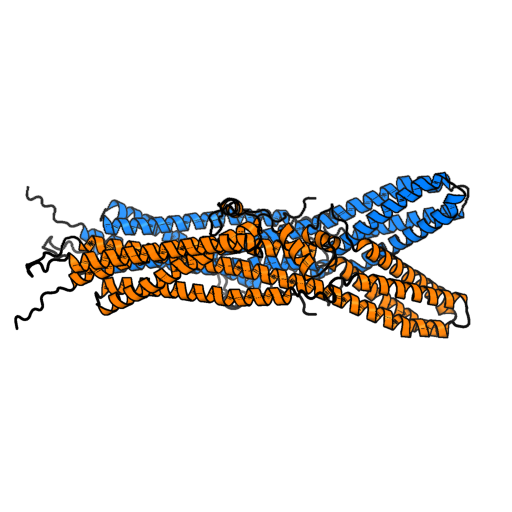.531 3.656 1 94.25 125 ALA B N 1
ATOM 4170 C CA . ALA B 1 125 ? 6.57 -3.186 2.398 1 94.25 125 ALA B CA 1
ATOM 4171 C C . ALA B 1 125 ? 7.684 -4.207 2.6 1 94.25 125 ALA B C 1
ATOM 4173 O O . ALA B 1 125 ? 7.645 -5.301 2.023 1 94.25 125 ALA B O 1
ATOM 4174 N N . LEU B 1 126 ? 8.695 -3.879 3.426 1 95.81 126 LEU B N 1
ATOM 4175 C CA . LEU B 1 126 ? 9.805 -4.781 3.719 1 95.81 126 LEU B CA 1
ATOM 4176 C C . LEU B 1 126 ? 9.32 -6 4.496 1 95.81 126 LEU B C 1
ATOM 4178 O O . LEU B 1 126 ? 9.773 -7.121 4.25 1 95.81 126 LEU B O 1
ATOM 4182 N N . LEU B 1 127 ? 8.422 -5.809 5.383 1 94.06 127 LEU B N 1
ATOM 4183 C CA . LEU B 1 127 ? 7.867 -6.914 6.156 1 94.06 127 LEU B CA 1
ATOM 4184 C C . LEU B 1 127 ? 7.086 -7.867 5.258 1 94.06 127 LEU B C 1
ATOM 4186 O O . LEU B 1 127 ? 7.199 -9.086 5.395 1 94.06 127 LEU B O 1
ATOM 4190 N N . HIS B 1 128 ? 6.293 -7.301 4.344 1 91.88 128 HIS B N 1
ATOM 4191 C CA . HIS B 1 128 ? 5.551 -8.133 3.402 1 91.88 128 HIS B CA 1
ATOM 4192 C C . HIS B 1 128 ? 6.492 -8.914 2.494 1 91.88 128 HIS B C 1
ATOM 4194 O O . HIS B 1 128 ? 6.262 -10.094 2.217 1 91.88 128 HIS B O 1
ATOM 4200 N N . ALA B 1 129 ? 7.504 -8.227 2.041 1 94.5 129 ALA B N 1
ATOM 4201 C CA . ALA B 1 129 ? 8.492 -8.906 1.209 1 94.5 129 ALA B CA 1
ATOM 4202 C C . ALA B 1 129 ? 9.148 -10.055 1.966 1 94.5 129 ALA B C 1
ATOM 4204 O O . ALA B 1 129 ? 9.344 -11.141 1.412 1 94.5 129 ALA B O 1
ATOM 4205 N N . ASN B 1 130 ? 9.516 -9.797 3.217 1 94.69 130 ASN B N 1
ATOM 4206 C CA . ASN B 1 130 ? 10.109 -10.844 4.039 1 94.69 130 ASN B CA 1
ATOM 4207 C C . ASN B 1 130 ? 9.164 -12.031 4.211 1 94.69 130 ASN B C 1
ATOM 4209 O O . ASN B 1 130 ? 9.594 -13.18 4.195 1 94.69 130 ASN B O 1
ATOM 4213 N N . HIS B 1 131 ? 7.922 -11.727 4.406 1 91.5 131 HIS B N 1
ATOM 4214 C CA . HIS B 1 131 ? 6.93 -12.789 4.555 1 91.5 131 HIS B CA 1
ATOM 4215 C C . HIS B 1 131 ? 6.844 -13.641 3.295 1 91.5 131 HIS B C 1
ATOM 4217 O O . HIS B 1 131 ? 6.766 -14.867 3.377 1 91.5 131 HIS B O 1
ATOM 4223 N N . THR B 1 132 ? 6.789 -13.039 2.178 1 93.81 132 THR B N 1
ATOM 4224 C CA . THR B 1 132 ? 6.742 -13.758 0.911 1 93.81 132 THR B CA 1
ATOM 4225 C C . THR B 1 132 ? 7.977 -14.633 0.741 1 93.81 132 THR B C 1
ATOM 4227 O O . THR B 1 132 ? 7.863 -15.82 0.41 1 93.81 132 THR B O 1
ATOM 4230 N N . LEU B 1 133 ? 9.156 -14.086 1.004 1 94.69 133 LEU B N 1
ATOM 4231 C CA . LEU B 1 133 ? 10.406 -14.82 0.83 1 94.69 133 LEU B CA 1
ATOM 4232 C C . LEU B 1 133 ? 10.5 -15.977 1.814 1 94.69 133 LEU B C 1
ATOM 4234 O O . LEU B 1 133 ? 10.875 -17.094 1.438 1 94.69 133 LEU B O 1
ATOM 4238 N N . SER B 1 134 ? 10.109 -15.742 3.021 1 93.44 134 SER B N 1
ATOM 4239 C CA . SER B 1 134 ? 10.133 -16.797 4.031 1 93.44 134 SER B CA 1
ATOM 4240 C C . SER B 1 134 ? 9.109 -17.891 3.721 1 93.44 134 SER B C 1
ATOM 4242 O O . SER B 1 134 ? 9.352 -19.062 3.982 1 93.44 134 SER B O 1
ATOM 4244 N N . ALA B 1 135 ? 7.969 -17.453 3.18 1 92.75 135 ALA B N 1
ATOM 4245 C CA . ALA B 1 135 ? 6.93 -18.406 2.82 1 92.75 135 ALA B CA 1
ATOM 4246 C C . ALA B 1 135 ? 7.398 -19.344 1.709 1 92.75 135 ALA B C 1
ATOM 4248 O O . ALA B 1 135 ? 7.051 -20.531 1.692 1 92.75 135 ALA B O 1
ATOM 4249 N N . ILE B 1 136 ? 8.133 -18.828 0.754 1 95.62 136 ILE B N 1
ATOM 4250 C CA . ILE B 1 136 ? 8.688 -19.656 -0.312 1 95.62 136 ILE B CA 1
ATOM 4251 C C . ILE B 1 136 ? 9.586 -20.734 0.287 1 95.62 136 ILE B C 1
ATOM 4253 O O . ILE B 1 136 ? 9.422 -21.922 -0.004 1 95.62 136 ILE B O 1
ATOM 4257 N N . ASP B 1 137 ? 10.492 -20.328 1.157 1 94.31 137 ASP B N 1
ATOM 4258 C CA . ASP B 1 137 ? 11.453 -21.234 1.769 1 94.31 137 ASP B CA 1
ATOM 4259 C C . ASP B 1 137 ? 10.734 -22.297 2.602 1 94.31 137 ASP B C 1
ATOM 4261 O O . ASP B 1 137 ? 11.055 -23.484 2.512 1 94.31 137 ASP B O 1
ATOM 4265 N N . HIS B 1 138 ? 9.812 -21.859 3.324 1 94.06 138 HIS B N 1
ATOM 4266 C CA . HIS B 1 138 ? 9.078 -22.781 4.188 1 94.06 138 HIS B CA 1
ATOM 4267 C C . HIS B 1 138 ? 8.273 -23.781 3.367 1 94.06 138 HIS B C 1
ATOM 4269 O O . HIS B 1 138 ? 8.227 -24.969 3.697 1 94.06 138 HIS B O 1
ATOM 4275 N N . LEU B 1 139 ? 7.621 -23.281 2.369 1 95.19 139 LEU B N 1
ATOM 4276 C CA . LEU B 1 139 ? 6.797 -24.141 1.532 1 95.19 139 LEU B CA 1
ATOM 4277 C C . LEU B 1 139 ? 7.648 -25.172 0.802 1 95.19 139 LEU B C 1
ATOM 4279 O O . LEU B 1 139 ? 7.246 -26.328 0.657 1 95.19 139 LEU B O 1
ATOM 4283 N N . VAL B 1 140 ? 8.789 -24.766 0.312 1 96.88 140 VAL B N 1
ATOM 4284 C CA . VAL B 1 140 ? 9.703 -25.688 -0.355 1 96.88 140 VAL B CA 1
ATOM 4285 C C . VAL B 1 140 ? 10.164 -26.766 0.63 1 96.88 140 VAL B C 1
ATOM 4287 O O . VAL B 1 140 ? 10.117 -27.953 0.327 1 96.88 140 VAL B O 1
ATOM 4290 N N . LEU B 1 141 ? 10.57 -26.375 1.827 1 95.56 141 LEU B N 1
ATOM 4291 C CA . LEU B 1 141 ? 11.055 -27.312 2.838 1 95.56 141 LEU B CA 1
ATOM 4292 C C . LEU B 1 141 ? 9.961 -28.297 3.236 1 95.56 141 LEU B C 1
ATOM 4294 O O . LEU B 1 141 ? 10.203 -29.5 3.324 1 95.56 141 LEU B O 1
ATOM 4298 N N . GLU B 1 142 ? 8.82 -27.781 3.422 1 95.31 142 GLU B N 1
ATOM 4299 C CA . GLU B 1 142 ? 7.695 -28.609 3.824 1 95.31 142 GLU B CA 1
ATOM 4300 C C . GLU B 1 142 ? 7.336 -29.609 2.734 1 95.31 142 GLU B C 1
ATOM 4302 O O . GLU B 1 142 ? 7.09 -30.797 3.021 1 95.31 142 GLU B O 1
ATOM 4307 N N . THR B 1 143 ? 7.27 -29.172 1.499 1 97.06 143 THR B N 1
ATOM 4308 C CA . THR B 1 143 ? 6.906 -30.047 0.381 1 97.06 143 THR B CA 1
ATOM 4309 C C . THR B 1 143 ? 7.969 -31.109 0.156 1 97.06 143 THR B C 1
ATOM 4311 O O . THR B 1 143 ? 7.645 -32.281 -0.09 1 97.06 143 THR B O 1
ATOM 4314 N N . VAL B 1 144 ? 9.234 -30.719 0.24 1 96.5 144 VAL B N 1
ATOM 4315 C CA . VAL B 1 144 ? 10.336 -31.656 0.06 1 96.5 144 VAL B CA 1
ATOM 4316 C C . VAL B 1 144 ? 10.305 -32.719 1.169 1 96.5 144 VAL B C 1
ATOM 4318 O O . VAL B 1 144 ? 10.523 -33.906 0.915 1 96.5 144 VAL B O 1
ATOM 4321 N N . GLU B 1 145 ? 10.039 -32.312 2.336 1 96.19 145 GLU B N 1
ATOM 4322 C CA . GLU B 1 145 ? 9.969 -33.219 3.461 1 96.19 145 GLU B CA 1
ATOM 4323 C C . GLU B 1 145 ? 8.797 -34.188 3.309 1 96.19 145 GLU B C 1
ATOM 4325 O O . GLU B 1 145 ? 8.93 -35.406 3.582 1 96.19 145 GLU B O 1
ATOM 4330 N N . ARG B 1 146 ? 7.68 -33.688 2.885 1 95.56 146 ARG B N 1
ATOM 4331 C CA . ARG B 1 146 ? 6.496 -34.531 2.686 1 95.56 146 ARG B CA 1
ATOM 4332 C C . ARG B 1 146 ? 6.73 -35.562 1.586 1 95.56 146 ARG B C 1
ATOM 4334 O O . ARG B 1 146 ? 6.355 -36.719 1.729 1 95.56 146 ARG B O 1
ATOM 4341 N N . LEU B 1 147 ? 7.312 -35.125 0.493 1 95.88 147 LEU B N 1
ATOM 4342 C CA . LEU B 1 147 ? 7.629 -36.031 -0.605 1 95.88 147 LEU B CA 1
ATOM 4343 C C . LEU B 1 147 ? 8.664 -37.062 -0.176 1 95.88 147 LEU B C 1
ATOM 4345 O O . LEU B 1 147 ? 8.586 -38.25 -0.565 1 95.88 147 LEU B O 1
ATOM 4349 N N . GLY B 1 148 ? 9.617 -36.594 0.6 1 94.81 148 GLY B N 1
ATOM 4350 C CA . GLY B 1 148 ? 10.625 -37.531 1.112 1 94.81 148 GLY B CA 1
ATOM 4351 C C . GLY B 1 148 ? 10.039 -38.594 2 1 94.81 148 GLY B C 1
ATOM 4352 O O . GLY B 1 148 ? 10.461 -39.75 1.927 1 94.81 148 GLY B O 1
ATOM 4353 N N . GLU B 1 149 ? 9.172 -38.25 2.795 1 95.31 149 GLU B N 1
ATOM 4354 C CA . GLU B 1 149 ? 8.508 -39.219 3.666 1 95.31 149 GLU B CA 1
ATOM 4355 C C . GLU B 1 149 ? 7.691 -40.219 2.859 1 95.31 149 GLU B C 1
ATOM 4357 O O . GLU B 1 149 ? 7.68 -41.406 3.172 1 95.31 149 GLU B O 1
ATOM 4362 N N . ALA B 1 150 ? 6.98 -39.75 1.845 1 95.12 150 ALA B N 1
ATOM 4363 C CA . ALA B 1 150 ? 6.191 -40.625 0.979 1 95.12 150 ALA B CA 1
ATOM 4364 C C . ALA B 1 150 ? 7.082 -41.625 0.27 1 95.12 150 ALA B C 1
ATOM 4366 O O . ALA B 1 150 ? 6.691 -42.781 0.083 1 95.12 150 ALA B O 1
ATOM 4367 N N . VAL B 1 151 ? 8.25 -41.219 -0.128 1 93.25 151 VAL B N 1
ATOM 4368 C CA . VAL B 1 151 ? 9.195 -42.094 -0.811 1 93.25 151 VAL B CA 1
ATOM 4369 C C . VAL B 1 151 ? 9.734 -43.156 0.168 1 93.25 151 VAL B C 1
ATOM 4371 O O . VAL B 1 151 ? 9.812 -44.344 -0.159 1 93.25 151 VAL B O 1
ATOM 4374 N N . ARG B 1 152 ? 9.977 -42.781 1.405 1 94.12 152 ARG B N 1
ATOM 4375 C CA . ARG B 1 152 ? 10.609 -43.656 2.391 1 94.12 152 ARG B CA 1
ATOM 4376 C C . ARG B 1 152 ? 9.602 -44.656 2.971 1 94.12 152 ARG B C 1
ATOM 4378 O O . ARG B 1 152 ? 9.961 -45.781 3.293 1 94.12 152 ARG B O 1
ATOM 4385 N N . THR B 1 153 ? 8.391 -44.281 2.988 1 94.69 153 THR B N 1
ATOM 4386 C CA . THR B 1 153 ? 7.434 -45.125 3.697 1 94.69 153 THR B CA 1
ATOM 4387 C C . THR B 1 153 ? 6.469 -45.781 2.719 1 94.69 153 THR B C 1
ATOM 4389 O O . THR B 1 153 ? 6.625 -46.969 2.381 1 94.69 153 THR B O 1
ATOM 4392 N N . GLU B 1 154 ? 5.668 -44.938 2.027 1 95.25 154 GLU B N 1
ATOM 4393 C CA . GLU B 1 154 ? 4.578 -45.469 1.218 1 95.25 154 GLU B CA 1
ATOM 4394 C C . GLU B 1 154 ? 5.109 -46.156 -0.047 1 95.25 154 GLU B C 1
ATOM 4396 O O . GLU B 1 154 ? 4.68 -47.25 -0.401 1 95.25 154 GLU B O 1
ATOM 4401 N N . LEU B 1 155 ? 6.031 -45.531 -0.694 1 95.5 155 LEU B N 1
ATOM 4402 C CA . LEU B 1 155 ? 6.539 -46.094 -1.939 1 95.5 155 LEU B CA 1
ATOM 4403 C C . LEU B 1 155 ? 7.379 -47.344 -1.667 1 95.5 155 LEU B C 1
ATOM 4405 O O . LEU B 1 155 ? 7.379 -48.281 -2.465 1 95.5 155 LEU B O 1
ATOM 4409 N N . THR B 1 156 ? 8.078 -47.344 -0.565 1 94.88 156 THR B N 1
ATOM 4410 C CA . THR B 1 156 ? 8.859 -48.531 -0.19 1 94.88 156 THR B CA 1
ATOM 4411 C C . THR B 1 156 ? 7.945 -49.688 0.184 1 94.88 156 THR B C 1
ATOM 4413 O O . THR B 1 156 ? 8.195 -50.844 -0.203 1 94.88 156 THR B O 1
ATOM 4416 N N . THR B 1 157 ? 6.938 -49.406 0.916 1 94.88 157 THR B N 1
ATOM 4417 C CA . THR B 1 157 ? 5.969 -50.438 1.273 1 94.88 157 THR B CA 1
ATOM 4418 C C . THR B 1 157 ? 5.305 -51.031 0.026 1 94.88 157 THR B C 1
ATOM 4420 O O . THR B 1 157 ? 5.086 -52.219 -0.067 1 94.88 157 THR B O 1
ATOM 4423 N N . LEU B 1 158 ? 4.957 -50.188 -0.92 1 94.56 158 LEU B N 1
ATOM 4424 C CA . LEU B 1 158 ? 4.312 -50.625 -2.154 1 94.56 158 LEU B CA 1
ATOM 4425 C C . LEU B 1 158 ? 5.242 -51.5 -2.971 1 94.56 158 LEU B C 1
ATOM 4427 O O . LEU B 1 158 ? 4.801 -52.5 -3.576 1 94.56 158 LEU B O 1
ATOM 4431 N N . GLU B 1 159 ? 6.516 -51.156 -3.031 1 93.94 159 GLU B N 1
ATOM 4432 C CA . GLU B 1 159 ? 7.488 -51.969 -3.738 1 93.94 159 GLU B CA 1
ATOM 4433 C C . GLU B 1 159 ? 7.59 -53.375 -3.117 1 93.94 159 GLU B C 1
ATOM 4435 O O . GLU B 1 159 ? 7.762 -54.375 -3.83 1 93.94 159 GLU B O 1
ATOM 4440 N N . GLU B 1 160 ? 7.441 -53.469 -1.789 1 93.38 160 GLU B N 1
ATOM 4441 C CA . GLU B 1 160 ? 7.516 -54.75 -1.083 1 93.38 160 GLU B CA 1
ATOM 4442 C C . GLU B 1 160 ? 6.262 -55.594 -1.324 1 93.38 160 GLU B C 1
ATOM 4444 O O . GLU B 1 160 ? 6.348 -56.812 -1.503 1 93.38 160 GLU B O 1
ATOM 4449 N N . VAL B 1 161 ? 5.18 -54.938 -1.373 1 93.25 161 VAL B N 1
ATOM 4450 C CA . VAL B 1 161 ? 3.908 -55.625 -1.532 1 93.25 161 VAL B CA 1
ATOM 4451 C C . VAL B 1 161 ? 3.783 -56.156 -2.961 1 93.25 161 VAL B C 1
ATOM 4453 O O . VAL B 1 161 ? 3.209 -57.219 -3.188 1 93.25 161 VAL B O 1
ATOM 4456 N N . LEU B 1 162 ? 4.367 -55.406 -3.939 1 94.19 162 LEU B N 1
ATOM 4457 C CA . LEU B 1 162 ? 4.188 -55.75 -5.352 1 94.19 162 LEU B CA 1
ATOM 4458 C C . LEU B 1 162 ? 5.398 -56.5 -5.891 1 94.19 162 LEU B C 1
ATOM 4460 O O . LEU B 1 162 ? 5.578 -56.594 -7.109 1 94.19 162 LEU B O 1
ATOM 4464 N N . THR B 1 163 ? 6.184 -57.094 -5.094 1 91.44 163 THR B N 1
ATOM 4465 C CA . THR B 1 163 ? 7.445 -57.719 -5.473 1 91.44 163 THR B CA 1
ATOM 4466 C C . THR B 1 163 ? 7.215 -58.875 -6.461 1 91.44 163 THR B C 1
ATOM 4468 O O . THR B 1 163 ? 8.07 -59.156 -7.293 1 91.44 163 THR B O 1
ATOM 4471 N N . GLN B 1 164 ? 6.098 -59.438 -6.52 1 91.38 164 GLN B N 1
ATOM 4472 C CA . GLN B 1 164 ? 5.812 -60.625 -7.34 1 91.38 164 GLN B CA 1
ATOM 4473 C C . GLN B 1 164 ? 5.539 -60.219 -8.789 1 91.38 164 GLN B C 1
ATOM 4475 O O . GLN B 1 164 ? 5.668 -61.062 -9.695 1 91.38 164 GLN B O 1
ATOM 4480 N N . ARG B 1 165 ? 5.125 -59.062 -8.969 1 93.38 165 ARG B N 1
ATOM 4481 C CA . ARG B 1 165 ? 4.82 -58.562 -10.312 1 93.38 165 ARG B CA 1
ATOM 4482 C C . ARG B 1 165 ? 5.828 -57.5 -10.758 1 93.38 165 ARG B C 1
ATOM 4484 O O . ARG B 1 165 ? 5.715 -56.344 -10.383 1 93.38 165 ARG B O 1
ATOM 4491 N N . THR B 1 166 ? 6.609 -57.812 -11.602 1 92 166 THR B N 1
ATOM 4492 C CA . THR B 1 166 ? 7.742 -56.969 -12 1 92 166 THR B CA 1
ATOM 4493 C C . THR B 1 166 ? 7.266 -55.688 -12.664 1 92 166 THR B C 1
ATOM 4495 O O . THR B 1 166 ? 7.891 -54.625 -12.516 1 92 166 THR B O 1
ATOM 4498 N N . GLU B 1 167 ? 6.172 -55.719 -13.414 1 92.12 167 GLU B N 1
ATOM 4499 C CA . GLU B 1 167 ? 5.652 -54.562 -14.109 1 92.12 167 GLU B CA 1
ATOM 4500 C C . GLU B 1 167 ? 5.16 -53.5 -13.125 1 92.12 167 GLU B C 1
ATOM 4502 O O . GLU B 1 167 ? 5.355 -52.312 -13.336 1 92.12 167 GLU B O 1
ATOM 4507 N N . LEU B 1 168 ? 4.59 -54 -12.062 1 93.88 168 LEU B N 1
ATOM 4508 C CA . LEU B 1 168 ? 4.062 -53.094 -11.047 1 93.88 168 LEU B CA 1
ATOM 4509 C C . LEU B 1 168 ? 5.188 -52.5 -10.227 1 93.88 168 LEU B C 1
ATOM 4511 O O . LEU B 1 168 ? 5.113 -51.312 -9.828 1 93.88 168 LEU B O 1
ATOM 4515 N N . VAL B 1 169 ? 6.254 -53.25 -9.984 1 94.56 169 VAL B N 1
ATOM 4516 C CA . VAL B 1 169 ? 7.422 -52.719 -9.273 1 94.56 169 VAL B CA 1
ATOM 4517 C C . VAL B 1 169 ? 8.102 -51.656 -10.117 1 94.56 169 VAL B C 1
ATOM 4519 O O . VAL B 1 169 ? 8.57 -50.625 -9.578 1 94.56 169 VAL B O 1
ATOM 4522 N N . ALA B 1 170 ? 8.133 -51.781 -11.414 1 93.88 170 ALA B N 1
ATOM 4523 C CA . ALA B 1 170 ? 8.727 -50.781 -12.305 1 93.88 170 ALA B CA 1
ATOM 4524 C C . ALA B 1 170 ? 7.953 -49.469 -12.258 1 93.88 170 ALA B C 1
ATOM 4526 O O . ALA B 1 170 ? 8.547 -48.406 -12.312 1 93.88 170 ALA B O 1
ATOM 4527 N N . ALA B 1 171 ? 6.684 -49.562 -12.25 1 93.25 171 ALA B N 1
ATOM 4528 C CA . ALA B 1 171 ? 5.848 -48.375 -12.156 1 93.25 171 ALA B CA 1
ATOM 4529 C C . ALA B 1 171 ? 6.086 -47.656 -10.836 1 93.25 171 ALA B C 1
ATOM 4531 O O . ALA B 1 171 ? 6.094 -46.406 -10.797 1 93.25 171 ALA B O 1
ATOM 4532 N N . THR B 1 172 ? 6.219 -48.406 -9.727 1 95.31 172 THR B N 1
ATOM 4533 C CA . THR B 1 172 ? 6.484 -47.812 -8.414 1 95.31 172 THR B CA 1
ATOM 4534 C C . THR B 1 172 ? 7.852 -47.125 -8.406 1 95.31 172 THR B C 1
ATOM 4536 O O . THR B 1 172 ? 7.996 -46.031 -7.848 1 95.31 172 THR B O 1
ATOM 4539 N N . ARG B 1 173 ? 8.82 -47.75 -9.023 1 95.12 173 ARG B N 1
ATOM 4540 C CA . ARG B 1 173 ? 10.141 -47.156 -9.117 1 95.12 173 ARG B CA 1
ATOM 4541 C C . ARG B 1 173 ? 10.125 -45.906 -10 1 95.12 173 ARG B C 1
ATOM 4543 O O . ARG B 1 173 ? 10.875 -44.969 -9.766 1 95.12 173 ARG B O 1
ATOM 4550 N N . GLY B 1 174 ? 9.281 -45.938 -11.023 1 94.19 174 GLY B N 1
ATOM 4551 C CA . GLY B 1 174 ? 9.094 -44.75 -11.844 1 94.19 174 GLY B CA 1
ATOM 4552 C C . GLY B 1 174 ? 8.547 -43.562 -11.07 1 94.19 174 GLY B C 1
ATOM 4553 O O . GLY B 1 174 ? 9 -42.438 -11.25 1 94.19 174 GLY B O 1
ATOM 4554 N N . ALA B 1 175 ? 7.578 -43.844 -10.234 1 95.44 175 ALA B N 1
ATOM 4555 C CA . ALA B 1 175 ? 7.02 -42.812 -9.383 1 95.44 175 ALA B CA 1
ATOM 4556 C C . ALA B 1 175 ? 8.07 -42.281 -8.414 1 95.44 175 ALA B C 1
ATOM 4558 O O . ALA B 1 175 ? 8.094 -41.062 -8.117 1 95.44 175 ALA B O 1
ATOM 4559 N N . ARG B 1 176 ? 8.891 -43.125 -7.895 1 95.81 176 ARG B N 1
ATOM 4560 C CA . ARG B 1 176 ? 9.977 -42.719 -6.996 1 95.81 176 ARG B CA 1
ATOM 4561 C C . ARG B 1 176 ? 10.953 -41.781 -7.695 1 95.81 176 ARG B C 1
ATOM 4563 O O . ARG B 1 176 ? 11.344 -40.75 -7.133 1 95.81 176 ARG B O 1
ATOM 4570 N N . ARG B 1 177 ? 11.305 -42.094 -8.938 1 95.62 177 ARG B N 1
ATOM 4571 C CA . ARG B 1 177 ? 12.219 -41.281 -9.711 1 95.62 177 ARG B CA 1
ATOM 4572 C C . ARG B 1 177 ? 11.625 -39.906 -9.969 1 95.62 177 ARG B C 1
ATOM 4574 O O . ARG B 1 177 ? 12.328 -38.875 -9.891 1 95.62 177 ARG B O 1
ATOM 4581 N N . GLN B 1 178 ? 10.375 -39.938 -10.266 1 96 178 GLN B N 1
ATOM 4582 C CA . GLN B 1 178 ? 9.711 -38.656 -10.5 1 96 178 GLN B CA 1
ATOM 4583 C C . GLN B 1 178 ? 9.641 -37.812 -9.227 1 96 178 GLN B C 1
ATOM 4585 O O . GLN B 1 178 ? 9.789 -36.594 -9.266 1 96 178 GLN B O 1
ATOM 4590 N N . ALA B 1 179 ? 9.305 -38.438 -8.109 1 96.69 179 ALA B N 1
ATOM 4591 C CA . ALA B 1 179 ? 9.258 -37.719 -6.832 1 96.69 179 ALA B CA 1
ATOM 4592 C C . ALA B 1 179 ? 10.609 -37.125 -6.492 1 96.69 179 ALA B C 1
ATOM 4594 O O . ALA B 1 179 ? 10.68 -36 -5.973 1 96.69 179 ALA B O 1
ATOM 4595 N N . GLU B 1 180 ? 11.664 -37.844 -6.754 1 95.5 180 GLU B N 1
ATOM 4596 C CA . GLU B 1 180 ? 13.016 -37.312 -6.52 1 95.5 180 GLU B CA 1
ATOM 4597 C C . GLU B 1 180 ? 13.328 -36.156 -7.453 1 95.5 180 GLU B C 1
ATOM 4599 O O . GLU B 1 180 ? 14.008 -35.188 -7.059 1 95.5 180 GLU B O 1
ATOM 4604 N N . ALA B 1 181 ? 12.859 -36.25 -8.656 1 95.25 181 ALA B N 1
ATOM 4605 C CA . ALA B 1 181 ? 13.047 -35.156 -9.609 1 95.25 181 ALA B CA 1
ATOM 4606 C C . ALA B 1 181 ? 12.352 -33.875 -9.133 1 95.25 181 ALA B C 1
ATOM 4608 O O . ALA B 1 181 ? 12.906 -32.781 -9.242 1 95.25 181 ALA B O 1
ATOM 4609 N N . VAL B 1 182 ? 11.148 -34.031 -8.68 1 97.19 182 VAL B N 1
ATOM 4610 C CA . VAL B 1 182 ? 10.398 -32.875 -8.164 1 97.19 182 VAL B CA 1
ATOM 4611 C C . VAL B 1 182 ? 11.156 -32.25 -6.992 1 97.19 182 VAL B C 1
ATOM 4613 O O . VAL B 1 182 ? 11.266 -31.031 -6.898 1 97.19 182 VAL B O 1
ATOM 4616 N N . THR B 1 183 ? 11.641 -33.062 -6.074 1 96.56 183 THR B N 1
ATOM 4617 C CA . THR B 1 183 ? 12.375 -32.594 -4.902 1 96.56 183 THR B CA 1
ATOM 4618 C C . THR B 1 183 ? 13.602 -31.797 -5.312 1 96.56 183 THR B C 1
ATOM 4620 O O . THR B 1 183 ? 13.891 -30.75 -4.738 1 96.56 183 THR B O 1
ATOM 4623 N N . GLN B 1 184 ? 14.281 -32.281 -6.293 1 95.94 184 GLN B N 1
ATOM 4624 C CA . GLN B 1 184 ? 15.477 -31.594 -6.77 1 95.94 184 GLN B CA 1
ATOM 4625 C C . GLN B 1 184 ? 15.125 -30.234 -7.387 1 95.94 184 GLN B C 1
ATOM 4627 O O . GLN B 1 184 ? 15.812 -29.234 -7.145 1 95.94 184 GLN B O 1
ATOM 4632 N N . GLN B 1 185 ? 14.062 -30.234 -8.203 1 96.62 185 GLN B N 1
ATOM 4633 C CA . GLN B 1 185 ? 13.648 -28.984 -8.836 1 96.62 185 GLN B CA 1
ATOM 4634 C C . GLN B 1 185 ? 13.156 -27.984 -7.797 1 96.62 185 GLN B C 1
ATOM 4636 O O . GLN B 1 185 ? 13.445 -26.797 -7.891 1 96.62 185 GLN B O 1
ATOM 4641 N N . LEU B 1 186 ? 12.398 -28.453 -6.809 1 96.69 186 LEU B N 1
ATOM 4642 C CA . LEU B 1 186 ? 11.844 -27.578 -5.777 1 96.69 186 LEU B CA 1
ATOM 4643 C C . LEU B 1 186 ? 12.953 -26.969 -4.93 1 96.69 186 LEU B C 1
ATOM 4645 O O . LEU B 1 186 ? 12.867 -25.797 -4.535 1 96.69 186 LEU B O 1
ATOM 4649 N N . GLN B 1 187 ? 13.977 -27.703 -4.621 1 94.44 187 GLN B N 1
ATOM 4650 C CA . GLN B 1 187 ? 15.094 -27.188 -3.842 1 94.44 187 GLN B CA 1
ATOM 4651 C C . GLN B 1 187 ? 15.781 -26.031 -4.566 1 94.44 187 GLN B C 1
ATOM 4653 O O . GLN B 1 187 ? 16.297 -25.109 -3.928 1 94.44 187 GLN B O 1
ATOM 4658 N N . GLY B 1 188 ? 15.703 -26.062 -5.852 1 92.25 188 GLY B N 1
ATOM 4659 C CA . GLY B 1 188 ? 16.281 -25 -6.652 1 92.25 188 GLY B CA 1
ATOM 4660 C C . GLY B 1 188 ? 15.445 -23.734 -6.672 1 92.25 188 GLY B C 1
ATOM 4661 O O . GLY B 1 188 ? 15.93 -22.672 -7.059 1 92.25 188 GLY B O 1
ATOM 4662 N N . LEU B 1 189 ? 14.242 -23.875 -6.207 1 94.88 189 LEU B N 1
ATOM 4663 C CA . LEU B 1 189 ? 13.344 -22.734 -6.207 1 94.88 189 LEU B CA 1
ATOM 4664 C C . LEU B 1 189 ? 13.523 -21.891 -4.949 1 94.88 189 LEU B C 1
ATOM 4666 O O . LEU B 1 189 ? 13.086 -20.734 -4.895 1 94.88 189 LEU B O 1
ATOM 4670 N N . ALA B 1 190 ? 14.133 -22.484 -3.92 1 93.06 190 ALA B N 1
ATOM 4671 C CA . ALA B 1 190 ? 14.391 -21.75 -2.68 1 93.06 190 ALA B CA 1
ATOM 4672 C C . ALA B 1 190 ? 15.625 -20.859 -2.814 1 93.06 190 ALA B C 1
ATOM 4674 O O . ALA B 1 190 ? 16.625 -21.078 -2.123 1 93.06 190 ALA B O 1
ATOM 4675 N N . PHE B 1 191 ? 15.539 -19.812 -3.6 1 91.25 191 PHE B N 1
ATOM 4676 C CA . PHE B 1 191 ? 16.672 -18.984 -3.982 1 91.25 191 PHE B CA 1
ATOM 4677 C C . PHE B 1 191 ? 17.094 -18.078 -2.832 1 91.25 191 PHE B C 1
ATOM 4679 O O . PHE B 1 191 ? 18.219 -17.562 -2.816 1 91.25 191 PHE B O 1
ATOM 4686 N N . TRP B 1 192 ? 16.266 -17.844 -1.846 1 91.06 192 TRP B N 1
ATOM 4687 C CA . TRP B 1 192 ? 16.531 -16.906 -0.756 1 91.06 192 TRP B CA 1
ATOM 4688 C C . TRP B 1 192 ? 17.125 -17.625 0.444 1 91.06 192 TRP B C 1
ATOM 4690 O O . TRP B 1 192 ? 17.547 -17 1.421 1 91.06 192 TRP B O 1
ATOM 4700 N N . GLN B 1 193 ? 17.188 -18.875 0.35 1 88.06 193 GLN B N 1
ATOM 4701 C CA . GLN B 1 193 ? 17.734 -19.641 1.453 1 88.06 193 GLN B CA 1
ATOM 4702 C C . GLN B 1 193 ? 19.219 -19.344 1.641 1 88.06 193 GLN B C 1
ATOM 4704 O O . GLN B 1 193 ? 20 -19.406 0.685 1 88.06 193 GLN B O 1
ATOM 4709 N N . GLY B 1 194 ? 19.594 -18.922 2.826 1 84.5 194 GLY B N 1
ATOM 4710 C CA . GLY B 1 194 ? 21 -18.672 3.141 1 84.5 194 GLY B CA 1
ATOM 4711 C C . GLY B 1 194 ? 21.453 -17.266 2.828 1 84.5 194 GLY B C 1
ATOM 4712 O O . GLY B 1 194 ? 22.625 -16.922 3.01 1 84.5 194 GLY B O 1
ATOM 4713 N N . VAL B 1 195 ? 20.562 -16.516 2.279 1 88.94 195 VAL B N 1
ATOM 4714 C CA . VAL B 1 195 ? 20.922 -15.125 1.974 1 88.94 195 VAL B CA 1
ATOM 4715 C C . VAL B 1 195 ? 21.078 -14.336 3.27 1 88.94 195 VAL B C 1
ATOM 4717 O O . VAL B 1 195 ? 20.219 -14.398 4.152 1 88.94 195 VAL B O 1
ATOM 4720 N N . PRO B 1 196 ? 22.141 -13.648 3.326 1 86.62 196 PRO B N 1
ATOM 4721 C CA . PRO B 1 196 ? 22.438 -12.93 4.574 1 86.62 196 PRO B CA 1
ATOM 4722 C C . PRO B 1 196 ? 21.562 -11.695 4.762 1 86.62 196 PRO B C 1
ATOM 4724 O O . PRO B 1 196 ? 21.359 -11.242 5.891 1 86.62 196 PRO B O 1
ATOM 4727 N N . LEU B 1 197 ? 21.016 -11.188 3.773 1 84.88 197 LEU B N 1
ATOM 4728 C CA . LEU B 1 197 ? 20.188 -9.992 3.854 1 84.88 197 LEU B CA 1
ATOM 4729 C C . LEU B 1 197 ? 18.766 -10.336 4.305 1 84.88 197 LEU B C 1
ATOM 4731 O O . LEU B 1 197 ? 18.125 -11.195 3.709 1 84.88 197 LEU B O 1
ATOM 4735 N N . SER B 1 198 ? 18.391 -9.766 5.441 1 90.06 198 SER B N 1
ATOM 4736 C CA . SER B 1 198 ? 17.031 -9.977 5.934 1 90.06 198 SER B CA 1
ATOM 4737 C C . SER B 1 198 ? 16.219 -8.688 5.852 1 90.06 198 SER B C 1
ATOM 4739 O O . SER B 1 198 ? 16.469 -7.734 6.582 1 90.06 198 SER B O 1
ATOM 4741 N N . PRO B 1 199 ? 15.219 -8.656 4.973 1 93.5 199 PRO B N 1
ATOM 4742 C CA . PRO B 1 199 ? 14.352 -7.48 4.922 1 93.5 199 PRO B CA 1
ATOM 4743 C C . PRO B 1 199 ? 13.727 -7.148 6.273 1 93.5 199 PRO B C 1
ATOM 4745 O O . PRO B 1 199 ? 13.438 -5.98 6.555 1 93.5 199 PRO B O 1
ATOM 4748 N N . LEU B 1 200 ? 13.555 -8.156 7.133 1 94.31 200 LEU B N 1
ATOM 4749 C CA . LEU B 1 200 ? 13.016 -7.953 8.469 1 94.31 200 LEU B CA 1
ATOM 4750 C C . LEU B 1 200 ? 13.953 -7.09 9.312 1 94.31 200 LEU B C 1
ATOM 4752 O O . LEU B 1 200 ? 13.508 -6.164 9.992 1 94.31 200 LEU B O 1
ATOM 4756 N N . GLN B 1 201 ? 15.219 -7.398 9.219 1 94.5 201 GLN B N 1
ATOM 4757 C CA . GLN B 1 201 ? 16.203 -6.637 9.977 1 94.5 201 GLN B CA 1
ATOM 4758 C C . GLN B 1 201 ? 16.281 -5.199 9.477 1 94.5 201 GLN B C 1
ATOM 4760 O O . GLN B 1 201 ? 16.422 -4.266 10.281 1 94.5 201 GLN B O 1
ATOM 4765 N N . VAL B 1 202 ? 16.234 -5.035 8.18 1 94.25 202 VAL B N 1
ATOM 4766 C CA . VAL B 1 202 ? 16.266 -3.691 7.613 1 94.25 202 VAL B CA 1
ATOM 4767 C C . VAL B 1 202 ? 15.031 -2.906 8.07 1 94.25 202 VAL B C 1
ATOM 4769 O O . VAL B 1 202 ? 15.133 -1.728 8.422 1 94.25 202 VAL B O 1
ATOM 4772 N N . ALA B 1 203 ? 13.844 -3.527 8.039 1 96.31 203 ALA B N 1
ATOM 4773 C CA . ALA B 1 203 ? 12.609 -2.879 8.477 1 96.31 203 ALA B CA 1
ATOM 4774 C C . ALA B 1 203 ? 12.703 -2.461 9.938 1 96.31 203 ALA B C 1
ATOM 4776 O O . ALA B 1 203 ? 12.281 -1.36 10.305 1 96.31 203 ALA B O 1
ATOM 4777 N N . GLU B 1 204 ? 13.258 -3.287 10.797 1 95.69 204 GLU B N 1
ATOM 4778 C CA . GLU B 1 204 ? 13.406 -2.99 12.219 1 95.69 204 GLU B CA 1
ATOM 4779 C C . GLU B 1 204 ? 14.383 -1.841 12.445 1 95.69 204 GLU B C 1
ATOM 4781 O O . GLU B 1 204 ? 14.141 -0.966 13.273 1 95.69 204 GLU B O 1
ATOM 4786 N N . ASP B 1 205 ? 15.461 -1.858 11.734 1 95.69 205 ASP B N 1
ATOM 4787 C CA . ASP B 1 205 ? 16.453 -0.792 11.852 1 95.69 205 ASP B CA 1
ATOM 4788 C C . ASP B 1 205 ? 15.859 0.554 11.438 1 95.69 205 ASP B C 1
ATOM 4790 O O . ASP B 1 205 ? 16.078 1.565 12.109 1 95.69 205 ASP B O 1
ATOM 4794 N N . VAL B 1 206 ? 15.195 0.531 10.312 1 96.19 206 VAL B N 1
ATOM 4795 C CA . VAL B 1 206 ? 14.602 1.762 9.797 1 96.19 206 VAL B CA 1
ATOM 4796 C C . VAL B 1 206 ? 13.555 2.281 10.789 1 96.19 206 VAL B C 1
ATOM 4798 O O . VAL B 1 206 ? 13.492 3.484 11.055 1 96.19 206 VAL B O 1
ATOM 4801 N N . SER B 1 207 ? 12.734 1.406 11.328 1 96.06 207 SER B N 1
ATOM 4802 C CA . SER B 1 207 ? 11.703 1.801 12.281 1 96.06 207 SER B CA 1
ATOM 4803 C C . SER B 1 207 ? 12.32 2.334 13.57 1 96.06 207 SER B C 1
ATOM 4805 O O . SER B 1 207 ? 11.789 3.262 14.18 1 96.06 207 SER B O 1
ATOM 4807 N N . PHE B 1 208 ? 13.438 1.77 13.984 1 96.19 208 PHE B N 1
ATOM 4808 C CA . PHE B 1 208 ? 14.133 2.207 15.188 1 96.19 208 PHE B CA 1
ATOM 4809 C C . PHE B 1 208 ? 14.641 3.639 15.031 1 96.19 208 PHE B C 1
ATOM 4811 O O . PHE B 1 208 ? 14.406 4.48 15.898 1 96.19 208 PHE B O 1
ATOM 4818 N N . VAL B 1 209 ? 15.297 3.908 13.953 1 96.38 209 VAL B N 1
ATOM 4819 C CA . VAL B 1 209 ? 15.82 5.246 13.688 1 96.38 209 VAL B CA 1
ATOM 4820 C C . VAL B 1 209 ? 14.664 6.238 13.57 1 96.38 209 VAL B C 1
ATOM 4822 O O . VAL B 1 209 ? 14.766 7.371 14.047 1 96.38 209 VAL B O 1
ATOM 4825 N N . GLU B 1 210 ? 13.602 5.773 12.938 1 97.25 210 GLU B N 1
ATOM 4826 C CA . GLU B 1 210 ? 12.453 6.641 12.734 1 97.25 210 GLU B CA 1
ATOM 4827 C C . GLU B 1 210 ? 11.797 7.016 14.062 1 97.25 210 GLU B C 1
ATOM 4829 O O . GLU B 1 210 ? 11.344 8.148 14.234 1 97.25 210 GLU B O 1
ATOM 4834 N N . GLU B 1 211 ? 11.734 6.168 15.047 1 96.06 211 GLU B N 1
ATOM 4835 C CA . GLU B 1 211 ? 11.133 6.465 16.344 1 96.06 211 GLU B CA 1
ATOM 4836 C C . GLU B 1 211 ? 11.875 7.598 17.047 1 96.06 211 GLU B C 1
ATOM 4838 O O . GLU B 1 211 ? 11.25 8.492 17.625 1 96.06 211 GLU B O 1
ATOM 4843 N N . TYR B 1 212 ? 13.141 7.566 16.938 1 96.38 212 TYR B N 1
ATOM 4844 C CA . TYR B 1 212 ? 13.93 8.609 17.578 1 96.38 212 TYR B CA 1
ATOM 4845 C C . TYR B 1 212 ? 13.828 9.922 16.812 1 96.38 212 TYR B C 1
ATOM 4847 O O . TYR B 1 212 ? 13.758 11 17.406 1 96.38 212 TYR B O 1
ATOM 4855 N N . ARG B 1 213 ? 13.891 9.812 15.5 1 96.31 213 ARG B N 1
ATOM 4856 C CA . ARG B 1 213 ? 13.719 11.031 14.703 1 96.31 213 ARG B CA 1
ATOM 4857 C C . ARG B 1 213 ? 12.367 11.68 14.977 1 96.31 213 ARG B C 1
ATOM 4859 O O . ARG B 1 213 ? 12.289 12.891 15.188 1 96.31 213 ARG B O 1
ATOM 4866 N N . TRP B 1 214 ? 11.328 10.898 14.875 1 96.75 214 TRP B N 1
ATOM 4867 C CA . TRP B 1 214 ? 9.977 11.391 15.117 1 96.75 214 TRP B CA 1
ATOM 4868 C C . TRP B 1 214 ? 9.875 12.055 16.484 1 96.75 214 TRP B C 1
ATOM 4870 O O . TRP B 1 214 ? 9.281 13.133 16.625 1 96.75 214 TRP B O 1
ATOM 4880 N N . LEU B 1 215 ? 10.516 11.461 17.516 1 96.62 215 LEU B N 1
ATOM 4881 C CA . LEU B 1 215 ? 10.477 11.992 18.875 1 96.62 215 LEU B CA 1
ATOM 4882 C C . LEU B 1 215 ? 11.266 13.297 18.953 1 96.62 215 LEU B C 1
ATOM 4884 O O . LEU B 1 215 ? 10.844 14.234 19.641 1 96.62 215 LEU B O 1
ATOM 4888 N N . ALA B 1 216 ? 12.352 13.32 18.281 1 96.38 216 ALA B N 1
ATOM 4889 C CA . ALA B 1 216 ? 13.164 14.539 18.297 1 96.38 216 ALA B CA 1
ATOM 4890 C C . ALA B 1 216 ? 12.375 15.727 17.734 1 96.38 216 ALA B C 1
ATOM 4892 O O . ALA B 1 216 ? 12.438 16.828 18.297 1 96.38 216 ALA B O 1
ATOM 4893 N N . TYR B 1 217 ? 11.609 15.492 16.703 1 96.62 217 TYR B N 1
ATOM 4894 C CA . TYR B 1 217 ? 10.836 16.578 16.109 1 96.62 217 TYR B CA 1
ATOM 4895 C C . TYR B 1 217 ? 9.641 16.938 16.984 1 96.62 217 TYR B C 1
ATOM 4897 O O . TYR B 1 217 ? 9.234 18.094 17.062 1 96.62 217 TYR B O 1
ATOM 4905 N N . VAL B 1 218 ? 9.055 15.938 17.656 1 96.25 218 VAL B N 1
ATOM 4906 C CA . VAL B 1 218 ? 7.969 16.234 18.594 1 96.25 218 VAL B CA 1
ATOM 4907 C C . VAL B 1 218 ? 8.477 17.141 19.703 1 96.25 218 VAL B C 1
ATOM 4909 O O . VAL B 1 218 ? 7.816 18.109 20.078 1 96.25 218 VAL B O 1
ATOM 4912 N N . LEU B 1 219 ? 9.688 16.859 20.203 1 95.94 219 LEU B N 1
ATOM 4913 C CA . LEU B 1 219 ? 10.281 17.672 21.266 1 95.94 219 LEU B CA 1
ATOM 4914 C C . LEU B 1 219 ? 10.609 19.078 20.766 1 95.94 219 LEU B C 1
ATOM 4916 O O . LEU B 1 219 ? 10.398 20.047 21.484 1 95.94 219 LEU B O 1
ATOM 4920 N N . LEU B 1 220 ? 11.078 19.172 19.531 1 94.44 220 LEU B N 1
ATOM 4921 C CA . LEU B 1 220 ? 11.375 20.469 18.953 1 94.44 220 LEU B CA 1
ATOM 4922 C C . LEU B 1 220 ? 10.094 21.297 18.781 1 94.44 220 LEU B C 1
ATOM 4924 O O . LEU B 1 220 ? 10.078 22.5 19.047 1 94.44 220 LEU B O 1
ATOM 4928 N N . LEU B 1 221 ? 9.039 20.641 18.344 1 94.12 221 LEU B N 1
ATOM 4929 C CA . LEU B 1 221 ? 7.754 21.312 18.156 1 94.12 221 LEU B CA 1
ATOM 4930 C C . LEU B 1 221 ? 7.188 21.766 19.5 1 94.12 221 LEU B C 1
ATOM 4932 O O . LEU B 1 221 ? 6.645 22.875 19.594 1 94.12 221 LEU B O 1
ATOM 4936 N N . LEU B 1 222 ? 7.395 20.953 20.484 1 93.69 222 LEU B N 1
ATOM 4937 C CA . LEU B 1 222 ? 6.953 21.328 21.828 1 93.69 222 LEU B CA 1
ATOM 4938 C C . LEU B 1 222 ? 7.75 22.516 22.359 1 93.69 222 LEU B C 1
ATOM 4940 O O . LEU B 1 222 ? 7.191 23.391 23 1 93.69 222 LEU B O 1
ATOM 4944 N N . LEU B 1 223 ? 9.023 22.5 22.109 1 93 223 LEU B N 1
ATOM 4945 C CA . LEU B 1 223 ? 9.859 23.625 22.5 1 93 223 LEU B CA 1
ATOM 4946 C C . LEU B 1 223 ? 9.398 24.906 21.812 1 93 223 LEU B C 1
ATOM 4948 O O . LEU B 1 223 ? 9.344 25.969 22.453 1 93 223 LEU B O 1
ATOM 4952 N N . GLN B 1 224 ? 9.07 24.812 20.578 1 91.56 224 GLN B N 1
ATOM 4953 C CA . GLN B 1 224 ? 8.555 25.969 19.859 1 91.56 224 GLN B CA 1
ATOM 4954 C C . GLN B 1 224 ? 7.23 26.453 20.438 1 91.56 224 GLN B C 1
ATOM 4956 O O . GLN B 1 224 ? 6.973 27.656 20.5 1 91.56 224 GLN B O 1
ATOM 4961 N N . LEU B 1 225 ? 6.414 25.531 20.812 1 90.31 225 LEU B N 1
ATOM 4962 C CA . LEU B 1 225 ? 5.145 25.875 21.438 1 90.31 225 LEU B CA 1
ATOM 4963 C C . LEU B 1 225 ? 5.375 26.609 22.75 1 90.31 225 LEU B C 1
ATOM 4965 O O . LEU B 1 225 ? 4.664 27.562 23.078 1 90.31 225 LEU B O 1
ATOM 4969 N N . LEU B 1 226 ? 6.383 26.219 23.516 1 90.31 226 LEU B N 1
ATOM 4970 C CA . LEU B 1 226 ? 6.73 26.859 24.781 1 90.31 226 LEU B CA 1
ATOM 4971 C C . LEU B 1 226 ? 7.23 28.281 24.531 1 90.31 226 LEU B C 1
ATOM 4973 O O . LEU B 1 226 ? 6.887 29.203 25.281 1 90.31 226 LEU B O 1
ATOM 4977 N N . VAL B 1 227 ? 8 28.453 23.531 1 88.12 227 VAL B N 1
ATOM 4978 C CA . VAL B 1 227 ? 8.5 29.781 23.188 1 88.12 227 VAL B CA 1
ATOM 4979 C C . VAL B 1 227 ? 7.324 30.703 22.859 1 88.12 227 VAL B C 1
ATOM 4981 O O . VAL B 1 227 ? 7.277 31.844 23.328 1 88.12 227 VAL B O 1
ATOM 4984 N N . CYS B 1 228 ? 6.371 30.172 22.031 1 85.62 228 CYS B N 1
ATOM 4985 C CA . CYS B 1 228 ? 5.195 30.969 21.688 1 85.62 228 CYS B CA 1
ATOM 4986 C C . CYS B 1 228 ? 4.375 31.297 22.938 1 85.62 228 CYS B C 1
ATOM 4988 O O . CYS B 1 228 ? 3.891 32.406 23.078 1 85.62 228 CYS B O 1
ATOM 4990 N N . LEU B 1 229 ? 4.293 30.375 23.891 1 85.62 229 LEU B N 1
ATOM 4991 C CA . LEU B 1 229 ? 3.541 30.578 25.125 1 85.62 229 LEU B CA 1
ATOM 4992 C C . LEU B 1 229 ? 4.219 31.625 26 1 85.62 229 LEU B C 1
ATOM 4994 O O . LEU B 1 229 ? 3.553 32.5 26.547 1 85.62 229 LEU B O 1
ATOM 4998 N N . PHE B 1 230 ? 5.48 31.609 26.094 1 85.75 230 PHE B N 1
ATOM 4999 C CA . PHE B 1 230 ? 6.219 32.562 26.922 1 85.75 230 PHE B CA 1
ATOM 5000 C C . PHE B 1 230 ? 6.18 33.969 26.312 1 85.75 230 PHE B C 1
ATOM 5002 O O . PHE B 1 230 ? 6.16 34.969 27.031 1 85.75 230 PHE B O 1
ATOM 5009 N N . THR B 1 231 ? 6.195 34 24.984 1 82 231 THR B N 1
ATOM 5010 C CA . THR B 1 231 ? 6.059 35.281 24.328 1 82 231 THR B CA 1
ATOM 5011 C C . THR B 1 231 ? 4.699 35.906 24.625 1 82 231 THR B C 1
ATOM 5013 O O . THR B 1 231 ? 4.609 37.125 24.906 1 82 231 THR B O 1
ATOM 5016 N N . LEU B 1 232 ? 3.701 35.094 24.609 1 81.69 232 LEU B N 1
ATOM 5017 C CA . LEU B 1 232 ? 2.361 35.594 24.906 1 81.69 232 LEU B CA 1
ATOM 5018 C C . LEU B 1 232 ? 2.258 36.031 26.359 1 81.69 232 LEU B C 1
ATOM 5020 O O . LEU B 1 232 ? 1.695 37.094 26.641 1 81.69 232 LEU B O 1
ATOM 5024 N N . LEU B 1 233 ? 2.908 35.312 27.281 1 83.56 233 LEU B N 1
ATOM 5025 C CA . LEU B 1 233 ? 2.887 35.656 28.688 1 83.56 233 LEU B CA 1
ATOM 5026 C C . LEU B 1 233 ? 3.746 36.875 28.969 1 83.56 233 LEU B C 1
ATOM 5028 O O . LEU B 1 233 ? 3.41 37.688 29.828 1 83.56 233 LEU B O 1
ATOM 5032 N N . GLY B 1 234 ? 4.762 36.938 28.281 1 78.38 234 GLY B N 1
ATOM 5033 C CA . GLY B 1 234 ? 5.613 38.094 28.422 1 78.38 234 GLY B CA 1
ATOM 5034 C C . GLY B 1 234 ? 4.941 39.375 27.984 1 78.38 234 GLY B C 1
ATOM 5035 O O . GLY B 1 234 ? 5.109 40.438 28.625 1 78.38 234 GLY B O 1
ATOM 5036 N N . LEU B 1 235 ? 4.191 39.344 26.922 1 73.94 235 LEU B N 1
ATOM 5037 C CA . LEU B 1 235 ? 3.424 40.5 26.469 1 73.94 235 LEU B CA 1
ATOM 5038 C C . LEU B 1 235 ? 2.336 40.844 27.484 1 73.94 235 LEU B C 1
ATOM 5040 O O . LEU B 1 235 ? 2.041 42.031 27.688 1 73.94 235 LEU B O 1
ATOM 5044 N N . ALA B 1 236 ? 1.852 39.844 28.188 1 75.56 236 ALA B N 1
ATOM 5045 C CA . ALA B 1 236 ? 0.751 40.062 29.125 1 75.56 236 ALA B CA 1
ATOM 5046 C C . ALA B 1 236 ? 1.269 40.531 30.469 1 75.56 236 ALA B C 1
ATOM 5048 O O . ALA B 1 236 ? 0.708 41.438 31.078 1 75.56 236 ALA B O 1
ATOM 5049 N N . LYS B 1 237 ? 2.289 39.875 31.062 1 78.88 237 LYS B N 1
ATOM 5050 C CA . LYS B 1 237 ? 2.699 40.125 32.438 1 78.88 237 LYS B CA 1
ATOM 5051 C C . LYS B 1 237 ? 3.953 41 32.5 1 78.88 237 LYS B C 1
ATOM 5053 O O . LYS B 1 237 ? 4.289 41.531 33.562 1 78.88 237 LYS B O 1
ATOM 5058 N N . GLN B 1 238 ? 4.555 41.188 31.5 1 72.06 238 GLN B N 1
ATOM 5059 C CA . GLN B 1 238 ? 5.773 42 31.422 1 72.06 238 GLN B CA 1
ATOM 5060 C C . GLN B 1 238 ? 6.766 41.562 32.5 1 72.06 238 GLN B C 1
ATOM 5062 O O . GLN B 1 238 ? 7.289 42.406 33.25 1 72.06 238 GLN B O 1
ATOM 5067 N N . SER B 1 239 ? 6.945 40.281 32.719 1 79.94 239 SER B N 1
ATOM 5068 C CA . SER B 1 239 ? 7.898 39.75 33.688 1 79.94 239 SER B CA 1
ATOM 5069 C C . SER B 1 239 ? 9.281 39.562 33.062 1 79.94 239 SER B C 1
ATOM 5071 O O . SER B 1 239 ? 9.406 39.031 31.953 1 79.94 239 SER B O 1
ATOM 5073 N N . LYS B 1 240 ? 10.273 40.062 33.781 1 79.5 240 LYS B N 1
ATOM 5074 C CA . LYS B 1 240 ? 11.656 39.969 33.344 1 79.5 240 LYS B CA 1
ATOM 5075 C C . LYS B 1 240 ? 12.094 38.5 33.188 1 79.5 240 LYS B C 1
ATOM 5077 O O . LYS B 1 240 ? 12.812 38.156 32.25 1 79.5 240 LYS B O 1
ATOM 5082 N N . TRP B 1 241 ? 11.719 37.719 34.125 1 84.25 241 TRP B N 1
ATOM 5083 C CA . TRP B 1 241 ? 12.078 36.281 34.125 1 84.25 241 TRP B CA 1
ATOM 5084 C C . TRP B 1 241 ? 11.508 35.594 32.875 1 84.25 241 TRP B C 1
ATOM 5086 O O . TRP B 1 241 ? 12.164 34.75 32.281 1 84.25 241 TRP B O 1
ATOM 5096 N N . LEU B 1 242 ? 10.383 35.938 32.469 1 84 242 LEU B N 1
ATOM 5097 C CA . LEU B 1 242 ? 9.742 35.312 31.297 1 84 242 LEU B CA 1
ATOM 5098 C C . LEU B 1 242 ? 10.469 35.719 30.016 1 84 242 LEU B C 1
ATOM 5100 O O . LEU B 1 242 ? 10.617 34.906 29.109 1 84 242 LEU B O 1
ATOM 5104 N N . VAL B 1 243 ? 10.969 36.844 30 1 78.81 243 VAL B N 1
ATOM 5105 C CA . VAL B 1 243 ? 11.664 37.344 28.812 1 78.81 243 VAL B CA 1
ATOM 5106 C C . VAL B 1 243 ? 13.016 36.625 28.688 1 78.81 243 VAL B C 1
ATOM 5108 O O . VAL B 1 243 ? 13.43 36.281 27.594 1 78.81 243 VAL B O 1
ATOM 5111 N N . ILE B 1 244 ? 13.672 36.5 29.844 1 83.94 244 ILE B N 1
ATOM 5112 C CA . ILE B 1 244 ? 14.953 35.812 29.844 1 83.94 244 ILE B CA 1
ATOM 5113 C C . ILE B 1 244 ? 14.766 34.375 29.359 1 83.94 244 ILE B C 1
ATOM 5115 O O . ILE B 1 244 ? 15.523 33.875 28.531 1 83.94 244 ILE B O 1
ATOM 5119 N N . MET B 1 245 ? 13.812 33.688 29.906 1 87.44 245 MET B N 1
ATOM 5120 C CA . MET B 1 245 ? 13.547 32.281 29.531 1 87.44 245 MET B CA 1
ATOM 5121 C C . MET B 1 245 ? 13.203 32.188 28.047 1 87.44 245 MET B C 1
ATOM 5123 O O . MET B 1 245 ? 13.672 31.281 27.359 1 87.44 245 MET B O 1
ATOM 5127 N N . MET B 1 246 ? 12.438 33.031 27.609 1 84.56 246 MET B N 1
ATOM 5128 C CA . MET B 1 246 ? 12.031 33.062 26.219 1 84.56 246 MET B CA 1
ATOM 5129 C C . MET B 1 246 ? 13.242 33.25 25.297 1 84.56 246 MET B C 1
ATOM 5131 O O . MET B 1 246 ? 13.344 32.625 24.25 1 84.56 246 MET B O 1
ATOM 5135 N N . THR B 1 247 ? 14.109 34.156 25.719 1 83.38 247 THR B N 1
ATOM 5136 C CA . THR B 1 247 ? 15.281 34.438 24.906 1 83.38 247 THR B CA 1
ATOM 5137 C C . THR B 1 247 ? 16.203 33.219 24.859 1 83.38 247 THR B C 1
ATOM 5139 O O . THR B 1 247 ? 16.734 32.875 23.797 1 83.38 247 THR B O 1
ATOM 5142 N N . VAL B 1 248 ? 16.375 32.625 25.984 1 88.25 248 VAL B N 1
ATOM 5143 C CA . VAL B 1 248 ? 17.25 31.469 26.047 1 88.25 248 VAL B CA 1
ATOM 5144 C C . VAL B 1 248 ? 16.672 30.344 25.219 1 88.25 248 VAL B C 1
ATOM 5146 O O . VAL B 1 248 ? 17.375 29.719 24.422 1 88.25 248 VAL B O 1
ATOM 5149 N N . MET B 1 249 ? 15.406 30.078 25.312 1 89.62 249 MET B N 1
ATOM 5150 C CA . MET B 1 249 ? 14.75 29.016 24.547 1 89.62 249 MET B CA 1
ATOM 5151 C C . MET B 1 249 ? 14.773 29.312 23.062 1 89.62 249 MET B C 1
ATOM 5153 O O . MET B 1 249 ? 14.922 28.406 22.234 1 89.62 249 MET B O 1
ATOM 5157 N N . SER B 1 250 ? 14.602 30.547 22.781 1 87.06 250 SER B N 1
ATOM 5158 C CA . SER B 1 250 ? 14.625 30.938 21.375 1 87.06 250 SER B CA 1
ATOM 5159 C C . SER B 1 250 ? 16.016 30.719 20.766 1 87.06 250 SER B C 1
ATOM 5161 O O . SER B 1 250 ? 16.125 30.375 19.594 1 87.06 250 SER B O 1
ATOM 5163 N N . LEU B 1 251 ? 17.016 30.984 21.562 1 88.38 251 LEU B N 1
ATOM 5164 C CA . LEU B 1 251 ? 18.375 30.75 21.078 1 88.38 251 LEU B CA 1
ATOM 5165 C C . LEU B 1 251 ? 18.625 29.266 20.859 1 88.38 251 LEU B C 1
ATOM 5167 O O . LEU B 1 251 ? 19.266 28.875 19.875 1 88.38 251 LEU B O 1
ATOM 5171 N N . VAL B 1 252 ? 18.094 28.469 21.703 1 92.38 252 VAL B N 1
ATOM 5172 C CA . VAL B 1 252 ? 18.219 27.031 21.562 1 92.38 252 VAL B CA 1
ATOM 5173 C C . VAL B 1 252 ? 17.484 26.562 20.297 1 92.38 252 VAL B C 1
ATOM 5175 O O . VAL B 1 252 ? 18 25.766 19.531 1 92.38 252 VAL B O 1
ATOM 5178 N N . VAL B 1 253 ? 16.281 27.078 20.109 1 91 253 VAL B N 1
ATOM 5179 C CA . VAL B 1 253 ? 15.477 26.734 18.938 1 91 253 VAL B CA 1
ATOM 5180 C C . VAL B 1 253 ? 16.203 27.172 17.672 1 91 253 VAL B C 1
ATOM 5182 O O . VAL B 1 253 ? 16.172 26.469 16.656 1 91 253 VAL B O 1
ATOM 5185 N N . LEU B 1 254 ? 16.828 28.281 17.734 1 90.25 254 LEU B N 1
ATOM 5186 C CA . LEU B 1 254 ? 17.547 28.797 16.578 1 90.25 254 LEU B CA 1
ATOM 5187 C C . LEU B 1 254 ? 18.688 27.859 16.188 1 90.25 254 LEU B C 1
ATOM 5189 O O . LEU B 1 254 ? 18.844 27.516 15.023 1 90.25 254 LEU B O 1
ATOM 5193 N N . VAL B 1 255 ? 19.422 27.438 17.156 1 92.5 255 VAL B N 1
ATOM 5194 C CA . VAL B 1 255 ? 20.547 26.531 16.906 1 92.5 255 VAL B CA 1
ATOM 5195 C C . VAL B 1 255 ? 20.016 25.203 16.375 1 92.5 255 VAL B C 1
ATOM 5197 O O . VAL B 1 255 ? 20.547 24.688 15.375 1 92.5 255 VAL B O 1
ATOM 5200 N N . LEU B 1 256 ? 19.031 24.703 16.984 1 93.31 256 LEU B N 1
ATOM 5201 C CA . LEU B 1 256 ? 18.469 23.422 16.594 1 93.31 256 LEU B CA 1
ATOM 5202 C C . LEU B 1 256 ? 17.828 23.516 15.203 1 93.31 256 LEU B C 1
ATOM 5204 O O . LEU B 1 256 ? 17.875 22.562 14.43 1 93.31 256 LEU B O 1
ATOM 5208 N N . SER B 1 257 ? 17.234 24.625 14.891 1 92.06 257 SER B N 1
ATOM 5209 C CA . SER B 1 257 ? 16.578 24.797 13.602 1 92.06 257 SER B CA 1
ATOM 5210 C C . SER B 1 257 ? 17.594 24.812 12.461 1 92.06 257 SER B C 1
ATOM 5212 O O . SER B 1 257 ? 17.344 24.266 11.391 1 92.06 257 SER B O 1
ATOM 5214 N N . TRP B 1 258 ? 18.719 25.469 12.695 1 93.62 258 TRP B N 1
ATOM 5215 C CA . TRP B 1 258 ? 19.766 25.469 11.68 1 93.62 258 TRP B CA 1
ATOM 5216 C C . TRP B 1 258 ? 20.344 24.062 11.508 1 93.62 258 TRP B C 1
ATOM 5218 O O . TRP B 1 258 ? 20.625 23.641 10.391 1 93.62 258 TRP B O 1
ATOM 5228 N N . GLY B 1 259 ? 20.547 23.391 12.617 1 93.94 259 GLY B N 1
ATOM 5229 C CA . GLY B 1 259 ? 21.016 22.016 12.539 1 93.94 259 GLY B CA 1
ATOM 5230 C C . GLY B 1 259 ? 20.062 21.109 11.797 1 93.94 259 GLY B C 1
ATOM 5231 O O . GLY B 1 259 ? 20.484 20.328 10.938 1 93.94 259 GLY B O 1
ATOM 5232 N N . SER B 1 260 ? 18.797 21.188 12.109 1 94.31 260 SER B N 1
ATOM 5233 C CA . SER B 1 260 ? 17.781 20.375 11.445 1 94.31 260 SER B CA 1
ATOM 5234 C C . SER B 1 260 ? 17.672 20.734 9.961 1 94.31 260 SER B C 1
ATOM 5236 O O . SER B 1 260 ? 17.484 19.859 9.117 1 94.31 260 SER B O 1
ATOM 5238 N N . LEU B 1 261 ? 17.797 22.016 9.672 1 95.38 261 LEU B N 1
ATOM 5239 C CA . LEU B 1 261 ? 17.734 22.469 8.289 1 95.38 261 LEU B CA 1
ATOM 5240 C C . LEU B 1 261 ? 18.844 21.844 7.457 1 95.38 261 LEU B C 1
ATOM 5242 O O . LEU B 1 261 ? 18.594 21.375 6.344 1 95.38 261 LEU B O 1
ATOM 5246 N N . GLY B 1 262 ? 20.016 21.859 7.988 1 96.44 262 GLY B N 1
ATOM 5247 C CA . GLY B 1 262 ? 21.125 21.25 7.285 1 96.44 262 GLY B CA 1
ATOM 5248 C C . GLY B 1 262 ? 20.938 19.75 7.055 1 96.44 262 GLY B C 1
ATOM 5249 O O . GLY B 1 262 ? 21.188 19.266 5.953 1 96.44 262 GLY B O 1
ATOM 5250 N N . LEU B 1 263 ? 20.516 19.078 8.086 1 95.56 263 LEU B N 1
ATOM 5251 C CA . LEU B 1 263 ? 20.312 17.625 7.988 1 95.56 263 LEU B CA 1
ATOM 5252 C C . LEU B 1 263 ? 19.172 17.297 7.027 1 95.56 263 LEU B C 1
ATOM 5254 O O . LEU B 1 263 ? 19.297 16.391 6.203 1 95.56 263 LEU B O 1
ATOM 5258 N N . GLU B 1 264 ? 18.109 18.062 7.066 1 96.62 264 GLU B N 1
ATOM 5259 C CA . GLU B 1 264 ? 16.969 17.844 6.172 1 96.62 264 GLU B CA 1
ATOM 5260 C C . GLU B 1 264 ? 17.344 18.141 4.723 1 96.62 264 GLU B C 1
ATOM 5262 O O . GLU B 1 264 ? 16.969 17.406 3.812 1 96.62 264 GLU B O 1
ATOM 5267 N N . ALA B 1 265 ? 17.984 19.219 4.59 1 96.5 265 ALA B N 1
ATOM 5268 C CA . ALA B 1 265 ? 18.375 19.594 3.232 1 96.5 265 ALA B CA 1
ATOM 5269 C C . ALA B 1 265 ? 19.281 18.547 2.611 1 96.5 265 ALA B C 1
ATOM 5271 O O . ALA B 1 265 ? 19.094 18.141 1.464 1 96.5 265 ALA B O 1
ATOM 5272 N N . ALA B 1 266 ? 20.266 18.125 3.332 1 96.81 266 ALA B N 1
ATOM 5273 C CA . ALA B 1 266 ? 21.172 17.094 2.83 1 96.81 266 ALA B CA 1
ATOM 5274 C C . ALA B 1 266 ? 20.422 15.797 2.543 1 96.81 266 ALA B C 1
ATOM 5276 O O . ALA B 1 266 ? 20.656 15.148 1.521 1 96.81 266 ALA B O 1
ATOM 5277 N N . THR B 1 267 ? 19.562 15.398 3.416 1 96.88 267 THR B N 1
ATOM 5278 C CA . THR B 1 267 ? 18.781 14.172 3.242 1 96.88 267 THR B CA 1
ATOM 5279 C C . THR B 1 267 ? 17.844 14.289 2.047 1 96.88 267 THR B C 1
ATOM 5281 O O . THR B 1 267 ? 17.672 13.328 1.292 1 96.88 267 THR B O 1
ATOM 5284 N N . ALA B 1 268 ? 17.203 15.469 1.883 1 97.12 268 ALA B N 1
ATOM 5285 C CA . ALA B 1 268 ? 16.312 15.688 0.755 1 97.12 268 ALA B CA 1
ATOM 5286 C C . ALA B 1 268 ? 17.062 15.617 -0.571 1 97.12 268 ALA B C 1
ATOM 5288 O O . ALA B 1 268 ? 16.562 15.031 -1.538 1 97.12 268 ALA B O 1
ATOM 5289 N N . VAL B 1 269 ? 18.203 16.188 -0.625 1 95.94 269 VAL B N 1
ATOM 5290 C CA . VAL B 1 269 ? 19.016 16.141 -1.835 1 95.94 269 VAL B CA 1
ATOM 5291 C C . VAL B 1 269 ? 19.453 14.703 -2.113 1 95.94 269 VAL B C 1
ATOM 5293 O O . VAL B 1 269 ? 19.312 14.219 -3.238 1 95.94 269 VAL B O 1
ATOM 5296 N N . GLY B 1 270 ? 19.969 14.07 -1.129 1 96.5 270 GLY B N 1
ATOM 5297 C CA . GLY B 1 270 ? 20.359 12.68 -1.294 1 96.5 270 GLY B CA 1
ATOM 5298 C C . GLY B 1 270 ? 19.203 11.781 -1.717 1 96.5 270 GLY B C 1
ATOM 5299 O O . GLY B 1 270 ? 19.359 10.945 -2.605 1 96.5 270 GLY B O 1
ATOM 5300 N N . LEU B 1 271 ? 18.078 11.938 -1.051 1 97.31 271 LEU B N 1
ATOM 5301 C CA . LEU B 1 271 ? 16.906 11.141 -1.364 1 97.31 271 LEU B CA 1
ATOM 5302 C C . LEU B 1 271 ? 16.406 11.422 -2.781 1 97.31 271 LEU B C 1
ATOM 5304 O O . LEU B 1 271 ? 15.953 10.508 -3.477 1 97.31 271 LEU B O 1
ATOM 5308 N N . SER B 1 272 ? 16.469 12.656 -3.166 1 96.62 272 SER B N 1
ATOM 5309 C CA . SER B 1 272 ? 16.062 13 -4.527 1 96.62 272 SER B CA 1
ATOM 5310 C C . SER B 1 272 ? 16.969 12.352 -5.559 1 96.62 272 SER B C 1
ATOM 5312 O O . SER B 1 272 ? 16.516 11.938 -6.625 1 96.62 272 SER B O 1
ATOM 5314 N N . ASP B 1 273 ? 18.188 12.266 -5.285 1 96.5 273 ASP B N 1
ATOM 5315 C CA . ASP B 1 273 ? 19.125 11.562 -6.164 1 96.5 273 ASP B CA 1
ATOM 5316 C C . ASP B 1 273 ? 18.781 10.078 -6.254 1 96.5 273 ASP B C 1
ATOM 5318 O O . ASP B 1 273 ? 18.797 9.492 -7.34 1 96.5 273 ASP B O 1
ATOM 5322 N N . PHE B 1 274 ? 18.547 9.484 -5.195 1 96.5 274 PHE B N 1
ATOM 5323 C CA . PHE B 1 274 ? 18.125 8.086 -5.176 1 96.5 274 PHE B CA 1
ATOM 5324 C C . PHE B 1 274 ? 16.844 7.891 -5.973 1 96.5 274 PHE B C 1
ATOM 5326 O O . PHE B 1 274 ? 16.734 6.957 -6.77 1 96.5 274 PHE B O 1
ATOM 5333 N N . CYS B 1 275 ? 15.844 8.812 -5.754 1 96.81 275 CYS B N 1
ATOM 5334 C CA . CYS B 1 275 ? 14.5 8.68 -6.32 1 96.81 275 CYS B CA 1
ATOM 5335 C C . CYS B 1 275 ? 14.508 8.961 -7.816 1 96.81 275 CYS B C 1
ATOM 5337 O O . CYS B 1 275 ? 13.555 8.633 -8.523 1 96.81 275 CYS B O 1
ATOM 5339 N N . SER B 1 276 ? 15.531 9.562 -8.32 1 94.31 276 SER B N 1
ATOM 5340 C CA . SER B 1 276 ? 15.625 9.82 -9.758 1 94.31 276 SER B CA 1
ATOM 5341 C C . SER B 1 276 ? 15.805 8.531 -10.547 1 94.31 276 SER B C 1
ATOM 5343 O O . SER B 1 276 ? 15.289 8.398 -11.656 1 94.31 276 SER B O 1
ATOM 5345 N N . SER B 1 277 ? 16.516 7.609 -10.047 1 92.25 277 SER B N 1
ATOM 5346 C CA . SER B 1 277 ? 16.719 6.293 -10.648 1 92.25 277 SER B CA 1
ATOM 5347 C C . SER B 1 277 ? 16.984 5.238 -9.578 1 92.25 277 SER B C 1
ATOM 5349 O O . SER B 1 277 ? 18.109 4.719 -9.484 1 92.25 277 SER B O 1
ATOM 5351 N N . PRO B 1 278 ? 15.938 4.914 -8.891 1 93.56 278 PRO B N 1
ATOM 5352 C CA . PRO B 1 278 ? 16.125 4.027 -7.746 1 93.56 278 PRO B CA 1
ATOM 5353 C C . PRO B 1 278 ? 16.453 2.592 -8.164 1 93.56 278 PRO B C 1
ATOM 5355 O O . PRO B 1 278 ? 17.188 1.896 -7.465 1 93.56 278 PRO B O 1
ATOM 5358 N N . ASP B 1 279 ? 16 2.094 -9.359 1 90.75 279 ASP B N 1
ATOM 5359 C CA . ASP B 1 279 ? 16.109 0.694 -9.758 1 90.75 279 ASP B CA 1
ATOM 5360 C C . ASP B 1 279 ? 17.562 0.272 -9.906 1 90.75 279 ASP B C 1
ATOM 5362 O O . ASP B 1 279 ? 17.953 -0.791 -9.422 1 90.75 279 ASP B O 1
ATOM 5366 N N . THR B 1 280 ? 18.297 1.114 -10.555 1 87.62 280 THR B N 1
ATOM 5367 C CA . THR B 1 280 ? 19.688 0.77 -10.82 1 87.62 280 THR B CA 1
ATOM 5368 C C . THR B 1 280 ? 20.469 0.626 -9.508 1 87.62 280 THR B C 1
ATOM 5370 O O . THR B 1 280 ? 21.234 -0.326 -9.336 1 87.62 280 THR B O 1
ATOM 5373 N N . TYR B 1 281 ? 20.281 1.49 -8.617 1 90.44 281 TYR B N 1
ATOM 5374 C CA . TYR B 1 281 ? 21 1.458 -7.352 1 90.44 281 TYR B CA 1
ATOM 5375 C C . TYR B 1 281 ? 20.562 0.266 -6.504 1 90.44 281 TYR B C 1
ATOM 5377 O O . TYR B 1 281 ? 21.406 -0.445 -5.945 1 90.44 281 TYR B O 1
ATOM 5385 N N . VAL B 1 282 ? 19.297 0.067 -6.395 1 91.94 282 VAL B N 1
ATOM 5386 C CA . VAL B 1 282 ? 18.781 -0.995 -5.535 1 91.94 282 VAL B CA 1
ATOM 5387 C C . VAL B 1 282 ? 19.203 -2.355 -6.094 1 91.94 282 VAL B C 1
ATOM 5389 O O . VAL B 1 282 ? 19.516 -3.273 -5.336 1 91.94 282 VAL B O 1
ATOM 5392 N N . LEU B 1 283 ? 19.156 -2.459 -7.418 1 91.94 283 LEU B N 1
ATOM 5393 C CA . LEU B 1 283 ? 19.578 -3.701 -8.062 1 91.94 283 LEU B CA 1
ATOM 5394 C C . LEU B 1 283 ? 21.047 -4.004 -7.766 1 91.94 283 LEU B C 1
ATOM 5396 O O . LEU B 1 283 ? 21.391 -5.121 -7.375 1 91.94 283 LEU B O 1
ATOM 5400 N N . ASN B 1 284 ? 21.844 -3.016 -7.871 1 90.56 284 ASN B N 1
ATOM 5401 C CA . ASN B 1 284 ? 23.266 -3.189 -7.625 1 90.56 284 ASN B CA 1
ATOM 5402 C C . ASN B 1 284 ? 23.547 -3.492 -6.156 1 90.56 284 ASN B C 1
ATOM 5404 O O . ASN B 1 284 ? 24.344 -4.375 -5.84 1 90.56 284 ASN B O 1
ATOM 5408 N N . LEU B 1 285 ? 22.922 -2.797 -5.301 1 90.5 285 LEU B N 1
ATOM 5409 C CA . LEU B 1 285 ? 23.125 -2.998 -3.871 1 90.5 285 LEU B CA 1
ATOM 5410 C C . LEU B 1 285 ? 22.656 -4.391 -3.449 1 90.5 285 LEU B C 1
ATOM 5412 O O . LEU B 1 285 ? 23.344 -5.062 -2.672 1 90.5 285 LEU B O 1
ATOM 5416 N N . THR B 1 286 ? 21.516 -4.773 -3.961 1 91.94 286 THR B N 1
ATOM 5417 C CA . THR B 1 286 ? 20.984 -6.078 -3.602 1 91.94 286 THR B CA 1
ATOM 5418 C C . THR B 1 286 ? 21.859 -7.203 -4.156 1 91.94 286 THR B C 1
ATOM 5420 O O . THR B 1 286 ? 22.047 -8.219 -3.494 1 91.94 286 THR B O 1
ATOM 5423 N N . GLN B 1 287 ? 22.328 -7.02 -5.355 1 92.81 287 GLN B N 1
ATOM 5424 C CA . GLN B 1 287 ? 23.219 -8.016 -5.945 1 92.81 287 GLN B CA 1
ATOM 5425 C C . GLN B 1 287 ? 24.5 -8.164 -5.125 1 92.81 287 GLN B C 1
ATOM 5427 O O . GLN B 1 287 ? 24.969 -9.281 -4.883 1 92.81 287 GLN B O 1
ATOM 5432 N N . GLU B 1 288 ? 25.016 -7.086 -4.715 1 90.25 288 GLU B N 1
ATOM 5433 C CA . GLU B 1 288 ? 26.25 -7.09 -3.934 1 90.25 288 GLU B CA 1
ATOM 5434 C C . GLU B 1 288 ? 26.031 -7.715 -2.559 1 90.25 288 GLU B C 1
ATOM 5436 O O . GLU B 1 288 ? 26.875 -8.484 -2.082 1 90.25 288 GLU B O 1
ATOM 5441 N N . GLU B 1 289 ? 24.922 -7.492 -1.957 1 89.19 289 GLU B N 1
ATOM 5442 C CA . GLU B 1 289 ? 24.672 -7.922 -0.584 1 89.19 289 GLU B CA 1
ATOM 5443 C C . GLU B 1 289 ? 24.172 -9.359 -0.541 1 89.19 289 GLU B C 1
ATOM 5445 O O . GLU B 1 289 ? 24.438 -10.086 0.421 1 89.19 289 GLU B O 1
ATOM 5450 N N . THR B 1 290 ? 23.422 -9.758 -1.5 1 91 290 THR B N 1
ATOM 5451 C CA . THR B 1 290 ? 22.797 -11.078 -1.461 1 91 290 THR B CA 1
ATOM 5452 C C . THR B 1 290 ? 23.578 -12.062 -2.324 1 91 290 THR B C 1
ATOM 5454 O O . THR B 1 290 ? 23.547 -13.273 -2.08 1 91 290 THR B O 1
ATOM 5457 N N . GLY B 1 291 ? 24.156 -11.633 -3.396 1 90.88 291 GLY B N 1
ATOM 5458 C CA . GLY B 1 291 ? 24.859 -12.516 -4.324 1 90.88 291 GLY B CA 1
ATOM 5459 C C . GLY B 1 291 ? 23.922 -13.219 -5.293 1 90.88 291 GLY B C 1
ATOM 5460 O O . GLY B 1 291 ? 24.328 -14.18 -5.957 1 90.88 291 GLY B O 1
ATOM 5461 N N . LEU B 1 292 ? 22.719 -12.742 -5.375 1 91.69 292 LEU B N 1
ATOM 5462 C CA . LEU B 1 292 ? 21.75 -13.352 -6.273 1 91.69 292 LEU B CA 1
ATOM 5463 C C . LEU B 1 292 ? 22.047 -12.984 -7.723 1 91.69 292 LEU B C 1
ATOM 5465 O O . LEU B 1 292 ? 22.641 -11.938 -7.992 1 91.69 292 LEU B O 1
ATOM 5469 N N . GLY B 1 293 ? 21.625 -13.828 -8.602 1 90.62 293 GLY B N 1
ATOM 5470 C CA . GLY B 1 293 ? 21.812 -13.57 -10.023 1 90.62 293 GLY B CA 1
ATOM 5471 C C . GLY B 1 293 ? 21.031 -12.367 -10.523 1 90.62 293 GLY B C 1
ATOM 5472 O O . GLY B 1 293 ? 19.969 -12.047 -9.992 1 90.62 293 GLY B O 1
ATOM 5473 N N . SER B 1 294 ? 21.562 -11.734 -11.539 1 90.69 294 SER B N 1
ATOM 5474 C CA . SER B 1 294 ? 20.938 -10.555 -12.117 1 90.69 294 SER B CA 1
ATOM 5475 C C . SER B 1 294 ? 19.594 -10.898 -12.75 1 90.69 294 SER B C 1
ATOM 5477 O O . SER B 1 294 ? 18.688 -10.062 -12.805 1 90.69 294 SER B O 1
ATOM 5479 N N . ASP B 1 295 ? 19.453 -12.102 -13.148 1 92.19 295 ASP B N 1
ATOM 5480 C CA . ASP B 1 295 ? 18.203 -12.523 -13.773 1 92.19 295 ASP B CA 1
ATOM 5481 C C . ASP B 1 295 ? 17.047 -12.539 -12.766 1 92.19 295 ASP B C 1
ATOM 5483 O O . ASP B 1 295 ? 15.945 -12.094 -13.07 1 92.19 295 ASP B O 1
ATOM 5487 N N . ILE B 1 296 ? 17.406 -13.07 -11.648 1 93.81 296 ILE B N 1
ATOM 5488 C CA . ILE B 1 296 ? 16.391 -13.156 -10.609 1 93.81 296 ILE B CA 1
ATOM 5489 C C . ILE B 1 296 ? 16.031 -11.75 -10.125 1 93.81 296 ILE B C 1
ATOM 5491 O O . ILE B 1 296 ? 14.859 -11.422 -9.969 1 93.81 296 ILE B O 1
ATOM 5495 N N . LEU B 1 297 ? 17.047 -10.93 -9.992 1 93.44 297 LEU B N 1
ATOM 5496 C CA . LEU B 1 297 ? 16.828 -9.578 -9.5 1 93.44 297 LEU B CA 1
ATOM 5497 C C . LEU B 1 297 ? 16.047 -8.75 -10.523 1 93.44 297 LEU B C 1
ATOM 5499 O O . LEU B 1 297 ? 15.117 -8.023 -10.164 1 93.44 297 LEU B O 1
ATOM 5503 N N . ASN B 1 298 ? 16.406 -8.836 -11.734 1 91.88 298 ASN B N 1
ATOM 5504 C CA . ASN B 1 298 ? 15.688 -8.117 -12.781 1 91.88 298 ASN B CA 1
ATOM 5505 C C . ASN B 1 298 ? 14.234 -8.578 -12.891 1 91.88 298 ASN B C 1
ATOM 5507 O O . ASN B 1 298 ? 13.344 -7.777 -13.172 1 91.88 298 ASN B O 1
ATOM 5511 N N . TYR B 1 299 ? 14.039 -9.82 -12.703 1 93.56 299 TYR B N 1
ATOM 5512 C CA . TYR B 1 299 ? 12.695 -10.375 -12.766 1 93.56 299 TYR B CA 1
ATOM 5513 C C . TYR B 1 299 ? 11.789 -9.719 -11.727 1 93.56 299 TYR B C 1
ATOM 5515 O O . TYR B 1 299 ? 10.656 -9.344 -12.031 1 93.56 299 TYR B O 1
ATOM 5523 N N . TYR B 1 300 ? 12.273 -9.469 -10.516 1 93.12 300 TYR B N 1
ATOM 5524 C CA . TYR B 1 300 ? 11.43 -8.984 -9.43 1 93.12 300 TYR B CA 1
ATOM 5525 C C . TYR B 1 300 ? 11.375 -7.461 -9.414 1 93.12 300 TYR B C 1
ATOM 5527 O O . TYR B 1 300 ? 10.352 -6.871 -9.062 1 93.12 300 TYR B O 1
ATOM 5535 N N . PHE B 1 301 ? 12.422 -6.773 -9.797 1 91.69 301 PHE B N 1
ATOM 5536 C CA . PHE B 1 301 ? 12.445 -5.32 -9.711 1 91.69 301 PHE B CA 1
ATOM 5537 C C . PHE B 1 301 ? 11.789 -4.691 -10.938 1 91.69 301 PHE B C 1
ATOM 5539 O O . PHE B 1 301 ? 11.148 -3.648 -10.836 1 91.69 301 PHE B O 1
ATOM 5546 N N . LEU B 1 302 ? 11.875 -5.289 -12.047 1 88.75 302 LEU B N 1
ATOM 5547 C CA . LEU B 1 302 ? 11.281 -4.727 -13.25 1 88.75 302 LEU B CA 1
ATOM 5548 C C . LEU B 1 302 ? 9.891 -5.305 -13.492 1 88.75 302 LEU B C 1
ATOM 5550 O O . LEU B 1 302 ? 8.938 -4.562 -13.727 1 88.75 302 LEU B O 1
ATOM 5554 N N . CYS B 1 303 ? 9.773 -6.66 -13.312 1 89.38 303 CYS B N 1
ATOM 5555 C CA . CYS B 1 303 ? 8.523 -7.41 -13.438 1 89.38 303 CYS B CA 1
ATOM 5556 C C . CY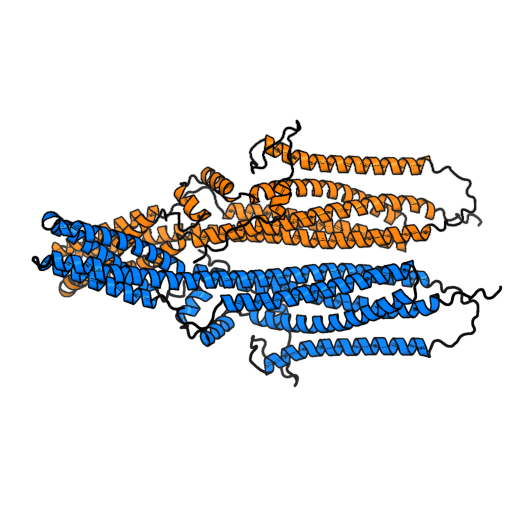S B 1 303 ? 7.75 -6.977 -14.672 1 89.38 303 CYS B C 1
ATOM 5558 O O . CYS B 1 303 ? 6.574 -6.621 -14.578 1 89.38 303 CYS B O 1
ATOM 5560 N N . ASN B 1 304 ? 8.375 -6.902 -15.844 1 82.5 304 ASN B N 1
ATOM 5561 C CA . ASN B 1 304 ? 7.742 -6.555 -17.109 1 82.5 304 ASN B CA 1
ATOM 5562 C C . ASN B 1 304 ? 7.688 -7.75 -18.062 1 82.5 304 ASN B C 1
ATOM 5564 O O . ASN B 1 304 ? 8.203 -8.82 -17.734 1 82.5 304 ASN B O 1
ATOM 5568 N N . GLN B 1 305 ? 6.922 -7.652 -19.094 1 75.25 305 GLN B N 1
ATOM 5569 C CA . GLN B 1 305 ? 6.703 -8.742 -20.031 1 75.25 305 GLN B CA 1
ATOM 5570 C C . GLN B 1 305 ? 7.984 -9.078 -20.781 1 75.25 305 GLN B C 1
ATOM 5572 O O . GLN B 1 305 ? 8.117 -10.18 -21.328 1 75.25 305 GLN B O 1
ATOM 5577 N N . ALA B 1 306 ? 8.922 -8.188 -20.656 1 77.25 306 ALA B N 1
ATOM 5578 C CA . ALA B 1 306 ? 10.148 -8.383 -21.422 1 77.25 306 ALA B CA 1
ATOM 5579 C C . ALA B 1 306 ? 11.125 -9.289 -20.656 1 77.25 306 ALA B C 1
ATOM 5581 O O . ALA B 1 306 ? 12.039 -9.859 -21.266 1 77.25 306 ALA B O 1
ATOM 5582 N N . VAL B 1 307 ? 10.852 -9.375 -19.422 1 84.81 307 VAL B N 1
ATOM 5583 C CA . VAL B 1 307 ? 11.758 -10.188 -18.609 1 84.81 307 VAL B CA 1
ATOM 5584 C C . VAL B 1 307 ? 11.172 -11.586 -18.422 1 84.81 307 VAL B C 1
ATOM 5586 O O . VAL B 1 307 ? 9.992 -11.727 -18.094 1 84.81 307 VAL B O 1
ATOM 5589 N N . SER B 1 308 ? 11.984 -12.477 -18.703 1 88.44 308 SER B N 1
ATOM 5590 C CA . SER B 1 308 ? 11.531 -13.859 -18.578 1 88.44 308 SER B CA 1
ATOM 5591 C C . SER B 1 308 ? 11.625 -14.352 -17.141 1 88.44 308 SER B C 1
ATOM 5593 O O . SER B 1 308 ? 12.477 -13.898 -16.375 1 88.44 308 SER B O 1
ATOM 5595 N N . ASN B 1 309 ? 10.75 -15.211 -16.75 1 92.19 309 ASN B N 1
ATOM 5596 C CA . ASN B 1 309 ? 10.742 -15.844 -15.445 1 92.19 309 ASN B CA 1
ATOM 5597 C C . ASN B 1 309 ? 11.891 -16.844 -15.289 1 92.19 309 ASN B C 1
ATOM 5599 O O . ASN B 1 309 ? 11.93 -17.859 -15.977 1 92.19 309 ASN B O 1
ATOM 5603 N N . PRO B 1 310 ? 12.836 -16.547 -14.477 1 94.19 310 PRO B N 1
ATOM 5604 C CA . PRO B 1 310 ? 13.984 -17.438 -14.32 1 94.19 310 PRO B CA 1
ATOM 5605 C C . PRO B 1 310 ? 13.602 -18.797 -13.75 1 94.19 310 PRO B C 1
ATOM 5607 O O . PRO B 1 310 ? 14.375 -19.75 -13.859 1 94.19 310 PRO B O 1
ATOM 5610 N N . PHE B 1 311 ? 12.438 -18.953 -13.195 1 95.75 311 PHE B N 1
ATOM 5611 C CA . PHE B 1 311 ? 12.016 -20.188 -12.547 1 95.75 311 PHE B CA 1
ATOM 5612 C C . PHE B 1 311 ? 11.109 -21 -13.469 1 95.75 311 PHE B C 1
ATOM 5614 O O . PHE B 1 311 ? 10.664 -22.094 -13.102 1 95.75 311 PHE B O 1
ATOM 5621 N N . GLN B 1 312 ? 10.898 -20.562 -14.641 1 94.38 312 GLN B N 1
ATOM 5622 C CA . GLN B 1 312 ? 9.914 -21.156 -15.539 1 94.38 312 GLN B CA 1
ATOM 5623 C C . GLN B 1 312 ? 10.266 -22.594 -15.859 1 94.38 312 GLN B C 1
ATOM 5625 O O . GLN B 1 312 ? 9.398 -23.469 -15.844 1 94.38 312 GLN B O 1
ATOM 5630 N N . GLN B 1 313 ? 11.5 -22.844 -16.141 1 94 313 GLN B N 1
ATOM 5631 C CA . GLN B 1 313 ? 11.93 -24.188 -16.516 1 94 313 GLN B CA 1
ATOM 5632 C C . GLN B 1 313 ? 11.742 -25.156 -15.359 1 94 313 GLN B C 1
ATOM 5634 O O . GLN B 1 313 ? 11.211 -26.25 -15.539 1 94 313 GLN B O 1
ATOM 5639 N N . ARG B 1 314 ? 12.141 -24.75 -14.188 1 95.94 314 ARG B N 1
ATOM 5640 C CA . ARG B 1 314 ? 12.016 -25.609 -13.023 1 95.94 314 ARG B CA 1
ATOM 5641 C C . ARG B 1 314 ? 10.555 -25.859 -12.672 1 95.94 314 ARG B C 1
ATOM 5643 O O . ARG B 1 314 ? 10.188 -26.953 -12.242 1 95.94 314 ARG B O 1
ATOM 5650 N N . LEU B 1 315 ? 9.773 -24.875 -12.891 1 96.5 315 LEU B N 1
ATOM 5651 C CA . LEU B 1 315 ? 8.352 -25 -12.609 1 96.5 315 LEU B CA 1
ATOM 5652 C C . LEU B 1 315 ? 7.688 -25.969 -13.586 1 96.5 315 LEU B C 1
ATOM 5654 O O . LEU B 1 315 ? 6.895 -26.812 -13.18 1 96.5 315 LEU B O 1
ATOM 5658 N N . THR B 1 316 ? 8.047 -25.828 -14.836 1 95.88 316 THR B N 1
ATOM 5659 C CA . THR B 1 316 ? 7.477 -26.688 -15.859 1 95.88 316 THR B CA 1
ATOM 5660 C C . THR B 1 316 ? 7.895 -28.141 -15.633 1 95.88 316 THR B C 1
ATOM 5662 O O . THR B 1 316 ? 7.074 -29.047 -15.75 1 95.88 316 THR B O 1
ATOM 5665 N N . LEU B 1 317 ? 9.156 -28.328 -15.273 1 95.94 317 LEU B N 1
ATOM 5666 C CA . LEU B 1 317 ? 9.648 -29.672 -15.023 1 95.94 317 LEU B CA 1
ATOM 5667 C C . LEU B 1 317 ? 8.961 -30.281 -13.812 1 95.94 317 LEU B C 1
ATOM 5669 O O . LEU B 1 317 ? 8.625 -31.469 -13.82 1 95.94 317 LEU B O 1
ATOM 5673 N N . SER B 1 318 ? 8.773 -29.5 -12.789 1 96.69 318 SER B N 1
ATOM 5674 C CA . SER B 1 318 ? 8.086 -29.984 -11.594 1 96.69 318 SER B CA 1
ATOM 5675 C C . SER B 1 318 ? 6.633 -30.344 -11.898 1 96.69 318 SER B C 1
ATOM 5677 O O . SER B 1 318 ? 6.129 -31.359 -11.422 1 96.69 318 SER B O 1
ATOM 5679 N N . GLN B 1 319 ? 6.039 -29.531 -12.672 1 95.88 319 GLN B N 1
ATOM 5680 C CA . GLN B 1 319 ? 4.641 -29.75 -13.039 1 95.88 319 GLN B CA 1
ATOM 5681 C C . GLN B 1 319 ? 4.48 -31.031 -13.836 1 95.88 319 GLN B C 1
ATOM 5683 O O . GLN B 1 319 ? 3.557 -31.812 -13.578 1 95.88 319 GLN B O 1
ATOM 5688 N N . ARG B 1 320 ? 5.312 -31.25 -14.75 1 94.75 320 ARG B N 1
ATOM 5689 C CA . ARG B 1 320 ? 5.262 -32.438 -15.562 1 94.75 320 ARG B CA 1
ATOM 5690 C C . ARG B 1 320 ? 5.547 -33.688 -14.727 1 94.75 320 ARG B C 1
ATOM 5692 O O . ARG B 1 320 ? 4.879 -34.719 -14.883 1 94.75 320 ARG B O 1
ATOM 5699 N N . ALA B 1 321 ? 6.48 -33.531 -13.812 1 96.12 321 ALA B N 1
ATOM 5700 C CA . ALA B 1 321 ? 6.805 -34.656 -12.938 1 96.12 321 ALA B CA 1
ATOM 5701 C C . ALA B 1 321 ? 5.625 -35.031 -12.039 1 96.12 321 ALA B C 1
ATOM 5703 O O . ALA B 1 321 ? 5.328 -36.188 -11.828 1 96.12 321 ALA B O 1
ATOM 5704 N N . LEU B 1 322 ? 4.957 -34.062 -11.508 1 96.31 322 LEU B N 1
ATOM 5705 C CA . LEU B 1 322 ? 3.799 -34.281 -10.656 1 96.31 322 LEU B CA 1
ATOM 5706 C C . LEU B 1 322 ? 2.676 -34.969 -11.43 1 96.31 322 LEU B C 1
ATOM 5708 O O . LEU B 1 322 ? 2.027 -35.875 -10.914 1 96.31 322 LEU B O 1
ATOM 5712 N N . ALA B 1 323 ? 2.488 -34.531 -12.672 1 94.88 323 ALA B N 1
ATOM 5713 C CA . ALA B 1 323 ? 1.458 -35.156 -13.508 1 94.88 323 ALA B CA 1
ATOM 5714 C C . ALA B 1 323 ? 1.791 -36.594 -13.82 1 94.88 323 ALA B C 1
ATOM 5716 O O . ALA B 1 323 ? 0.898 -37.438 -13.891 1 94.88 323 ALA B O 1
ATOM 5717 N N . ASN B 1 324 ? 3.07 -36.844 -14.023 1 93.69 324 ASN B N 1
ATOM 5718 C CA . ASN B 1 324 ? 3.506 -38.219 -14.297 1 93.69 324 ASN B CA 1
ATOM 5719 C C . ASN B 1 324 ? 3.297 -39.125 -13.094 1 93.69 324 ASN B C 1
ATOM 5721 O O . ASN B 1 324 ? 2.936 -40.281 -13.242 1 93.69 324 ASN B O 1
ATOM 5725 N N . ILE B 1 325 ? 3.562 -38.594 -11.906 1 95.44 325 ILE B N 1
ATOM 5726 C CA . ILE B 1 325 ? 3.326 -39.344 -10.695 1 95.44 325 ILE B CA 1
ATOM 5727 C C . ILE B 1 325 ? 1.849 -39.719 -10.602 1 95.44 325 ILE B C 1
ATOM 5729 O O . ILE B 1 325 ? 1.507 -40.875 -10.273 1 95.44 325 ILE B O 1
ATOM 5733 N N . HIS B 1 326 ? 1.003 -38.812 -10.914 1 94.06 326 HIS B N 1
ATOM 5734 C CA . HIS B 1 326 ? -0.434 -39.062 -10.867 1 94.06 326 HIS B CA 1
ATOM 5735 C C . HIS B 1 326 ? -0.835 -40.156 -11.828 1 94.06 326 HIS B C 1
ATOM 5737 O O . HIS B 1 326 ? -1.604 -41.062 -11.469 1 94.06 326 HIS B O 1
ATOM 5743 N N . SER B 1 327 ? -0.308 -40.062 -13.047 1 91.88 327 SER B N 1
ATOM 5744 C CA . SER B 1 327 ? -0.617 -41.094 -14.055 1 91.88 327 SER B CA 1
ATOM 5745 C C . SER B 1 327 ? -0.137 -42.469 -13.617 1 91.88 327 SER B C 1
ATOM 5747 O O . SER B 1 327 ? -0.824 -43.469 -13.836 1 91.88 327 SER B O 1
ATOM 5749 N N . GLN B 1 328 ? 1.008 -42.531 -13.023 1 92.5 328 GLN B N 1
ATOM 5750 C CA . GLN B 1 328 ? 1.562 -43.812 -12.547 1 92.5 328 GLN B CA 1
ATOM 5751 C C . GLN B 1 328 ? 0.724 -44.375 -11.406 1 92.5 328 GLN B C 1
ATOM 5753 O O . GLN B 1 328 ? 0.453 -45.562 -11.375 1 92.5 328 GLN B O 1
ATOM 5758 N N . LEU B 1 329 ? 0.324 -43.5 -10.492 1 93.81 329 LEU B N 1
ATOM 5759 C CA . LEU B 1 329 ? -0.472 -43.938 -9.359 1 93.81 329 LEU B CA 1
ATOM 5760 C C . LEU B 1 329 ? -1.84 -44.438 -9.812 1 93.81 329 LEU B C 1
ATOM 5762 O O . LEU B 1 329 ? -2.367 -45.406 -9.266 1 93.81 329 LEU B O 1
ATOM 5766 N N . GLN B 1 330 ? -2.389 -43.812 -10.828 1 92.31 330 GLN B N 1
ATOM 5767 C CA . GLN B 1 330 ? -3.67 -44.25 -11.375 1 92.31 330 GLN B CA 1
ATOM 5768 C C . GLN B 1 330 ? -3.545 -45.625 -12.039 1 92.31 330 GLN B C 1
ATOM 5770 O O . GLN B 1 330 ? -4.438 -46.469 -11.914 1 92.31 330 GLN B O 1
ATOM 5775 N N . GLY B 1 331 ? -2.473 -45.812 -12.75 1 91.69 331 GLY B N 1
ATOM 5776 C CA . GLY B 1 331 ? -2.213 -47.094 -13.344 1 91.69 331 GLY B CA 1
ATOM 5777 C C . GLY B 1 331 ? -2.033 -48.219 -12.32 1 91.69 331 GLY B C 1
ATOM 5778 O O . GLY B 1 331 ? -2.545 -49.312 -12.492 1 91.69 331 GLY B O 1
ATOM 5779 N N . LEU B 1 332 ? -1.352 -47.875 -11.242 1 93.38 332 LEU B N 1
ATOM 5780 C CA . LEU B 1 332 ? -1.124 -48.844 -10.172 1 93.38 332 LEU B CA 1
ATOM 5781 C C . LEU B 1 332 ? -2.43 -49.188 -9.461 1 93.38 332 LEU B C 1
ATOM 5783 O O . LEU B 1 332 ? -2.652 -50.344 -9.086 1 93.38 332 LEU B O 1
ATOM 5787 N N . GLU B 1 333 ? -3.24 -48.219 -9.219 1 93.31 333 GLU B N 1
ATOM 5788 C CA . GLU B 1 333 ? -4.527 -48.438 -8.562 1 93.31 333 GLU B CA 1
ATOM 5789 C C . GLU B 1 333 ? -5.414 -49.344 -9.391 1 93.31 333 GLU B C 1
ATOM 5791 O O . GLU B 1 333 ? -6.074 -50.25 -8.844 1 93.31 333 GLU B O 1
ATOM 5796 N N . ARG B 1 334 ? -5.406 -49.25 -10.703 1 92.5 334 ARG B N 1
A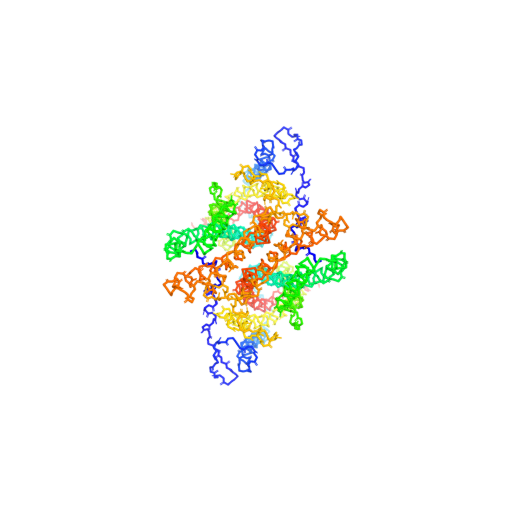TOM 5797 C CA . ARG B 1 334 ? -6.25 -50.031 -11.594 1 92.5 334 ARG B CA 1
ATOM 5798 C C . ARG B 1 334 ? -5.727 -51.469 -11.719 1 92.5 334 ARG B C 1
ATOM 5800 O O . ARG B 1 334 ? -6.508 -52.406 -11.742 1 92.5 334 ARG B O 1
ATOM 5807 N N . GLU B 1 335 ? -4.426 -51.656 -11.672 1 92.94 335 GLU B N 1
ATOM 5808 C CA . GLU B 1 335 ? -3.834 -52.969 -11.969 1 92.94 335 GLU B CA 1
ATOM 5809 C C . GLU B 1 335 ? -3.475 -53.719 -10.695 1 92.94 335 GLU B C 1
ATOM 5811 O O . GLU B 1 335 ? -3.496 -54.938 -10.664 1 92.94 335 GLU B O 1
ATOM 5816 N N . ALA B 1 336 ? -3.16 -52.969 -9.664 1 91.94 336 ALA B N 1
ATOM 5817 C CA . ALA B 1 336 ? -2.617 -53.625 -8.477 1 91.94 336 ALA B CA 1
ATOM 5818 C C . ALA B 1 336 ? -3.715 -53.906 -7.453 1 91.94 336 ALA B C 1
ATOM 5820 O O . ALA B 1 336 ? -3.699 -54.938 -6.781 1 91.94 336 ALA B O 1
ATOM 5821 N N . VAL B 1 337 ? -4.684 -53.094 -7.273 1 90.5 337 VAL B N 1
ATOM 5822 C CA . VAL B 1 337 ? -5.641 -53.156 -6.172 1 90.5 337 VAL B CA 1
ATOM 5823 C C . VAL B 1 337 ? -6.473 -54.438 -6.273 1 90.5 337 VAL B C 1
ATOM 5825 O O . VAL B 1 337 ? -6.73 -55.094 -5.266 1 90.5 337 VAL B O 1
ATOM 5828 N N . PRO B 1 338 ? -6.906 -54.875 -7.512 1 92 338 PRO B N 1
ATOM 5829 C CA . PRO B 1 338 ? -7.688 -56.094 -7.598 1 92 338 PRO B CA 1
ATOM 5830 C C . PRO B 1 338 ? -6.879 -57.344 -7.219 1 92 338 PRO B C 1
ATOM 5832 O O . PRO B 1 338 ? -7.434 -58.312 -6.672 1 92 338 PRO B O 1
ATOM 5835 N N . HIS B 1 339 ? -5.586 -57.344 -7.324 1 92.31 339 HIS B N 1
ATOM 5836 C CA . HIS B 1 339 ? -4.75 -58.531 -7.094 1 92.31 339 HIS B CA 1
ATOM 5837 C C . HIS B 1 339 ? -4.031 -58.438 -5.754 1 92.31 339 HIS B C 1
ATOM 5839 O O . HIS B 1 339 ? -3.633 -59.469 -5.184 1 92.31 339 HIS B O 1
ATOM 5845 N N . PHE B 1 340 ? -3.801 -57.188 -5.293 1 93.75 340 PHE B N 1
ATOM 5846 C CA . PHE B 1 340 ? -3.09 -57 -4.035 1 93.75 340 PHE B CA 1
ATOM 5847 C C . PHE B 1 340 ? -3.857 -56.031 -3.139 1 93.75 340 PHE B C 1
ATOM 5849 O O . PHE B 1 340 ? -3.531 -54.844 -3.066 1 93.75 340 PHE B O 1
ATOM 5856 N N . PRO B 1 341 ? -4.73 -56.469 -2.389 1 92.44 341 PRO B N 1
ATOM 5857 C CA . PRO B 1 341 ? -5.555 -55.594 -1.547 1 92.44 341 PRO B CA 1
ATOM 5858 C C . PRO B 1 341 ? -4.73 -54.812 -0.53 1 92.44 341 PRO B C 1
ATOM 5860 O O . PRO B 1 341 ? -5.129 -53.719 -0.123 1 92.44 341 PRO B O 1
ATOM 5863 N N . SER B 1 342 ? -3.594 -55.25 -0.1 1 92.06 342 SER B N 1
ATOM 5864 C CA . SER B 1 342 ? -2.744 -54.594 0.879 1 92.06 342 SER B CA 1
ATOM 5865 C C . SER B 1 342 ? -2.115 -53.344 0.295 1 92.06 342 SER B C 1
ATOM 5867 O O . SER B 1 342 ? -1.622 -52.469 1.035 1 92.06 342 SER B O 1
ATOM 5869 N N . ALA B 1 343 ? -2.219 -53.188 -1.003 1 93.62 343 ALA B N 1
ATOM 5870 C CA . ALA B 1 343 ? -1.631 -52.031 -1.685 1 93.62 343 ALA B CA 1
ATOM 5871 C C . ALA B 1 343 ? -2.578 -50.844 -1.66 1 93.62 343 ALA B C 1
ATOM 5873 O O . ALA B 1 343 ? -2.164 -49.688 -1.911 1 93.62 343 ALA B O 1
ATOM 5874 N N . GLN B 1 344 ? -3.76 -51.031 -1.267 1 93.94 344 GLN B N 1
ATOM 5875 C CA . GLN B 1 344 ? -4.777 -50 -1.336 1 93.94 344 GLN B CA 1
ATOM 5876 C C . GLN B 1 344 ? -4.477 -48.875 -0.357 1 93.94 344 GLN B C 1
ATOM 5878 O O . GLN B 1 344 ? -4.578 -47.688 -0.709 1 93.94 344 GLN B O 1
ATOM 5883 N N . LYS B 1 345 ? -4.145 -49.156 0.814 1 93.88 345 LYS B N 1
ATOM 5884 C CA . LYS B 1 345 ? -3.906 -48.156 1.842 1 93.88 345 LYS B CA 1
ATOM 5885 C C . LYS B 1 345 ? -2.725 -47.25 1.472 1 93.88 345 LYS B C 1
ATOM 5887 O O . LYS B 1 345 ? -2.844 -46.031 1.468 1 93.88 345 LYS B O 1
ATOM 5892 N N . PRO B 1 346 ? -1.592 -47.812 1.15 1 94.75 346 PRO B N 1
ATOM 5893 C CA . PRO B 1 346 ? -0.48 -46.969 0.735 1 94.75 346 PRO B CA 1
ATOM 5894 C C . PRO B 1 346 ? -0.801 -46.156 -0.515 1 94.75 346 PRO B C 1
ATOM 5896 O O . PRO B 1 346 ? -0.35 -45 -0.643 1 94.75 346 PRO B O 1
ATOM 5899 N N . LEU B 1 347 ? -1.557 -46.656 -1.412 1 95.69 347 LEU B N 1
ATOM 5900 C CA . LEU B 1 347 ? -1.909 -45.938 -2.635 1 95.69 347 LEU B CA 1
ATOM 5901 C C . LEU B 1 347 ? -2.809 -44.75 -2.328 1 95.69 347 LEU B C 1
ATOM 5903 O O . LEU B 1 347 ? -2.648 -43.688 -2.918 1 95.69 347 LEU B O 1
ATOM 5907 N N . LEU B 1 348 ? -3.729 -44.938 -1.438 1 95.5 348 LEU B N 1
ATOM 5908 C CA . LEU B 1 348 ? -4.602 -43.844 -1.029 1 95.5 348 LEU B CA 1
ATOM 5909 C C . LEU B 1 348 ? -3.805 -42.75 -0.324 1 95.5 348 LEU B C 1
ATOM 5911 O O . LEU B 1 348 ? -4.055 -41.562 -0.535 1 95.5 348 LEU B O 1
ATOM 5915 N N . SER B 1 349 ? -2.922 -43.156 0.489 1 95.81 349 SER B N 1
ATOM 5916 C CA . SER B 1 349 ? -2.064 -42.188 1.186 1 95.81 349 SER B CA 1
ATOM 5917 C C . SER B 1 349 ? -1.195 -41.406 0.205 1 95.81 349 SER B C 1
ATOM 5919 O O . SER B 1 349 ? -0.982 -40.219 0.377 1 95.81 349 SER B O 1
ATOM 5921 N N . LEU B 1 350 ? -0.686 -42.094 -0.768 1 96.12 350 LEU B N 1
ATOM 5922 C CA . LEU B 1 350 ? 0.139 -41.438 -1.781 1 96.12 350 LEU B CA 1
ATOM 5923 C C . LEU B 1 350 ? -0.684 -40.469 -2.604 1 96.12 350 LEU B C 1
ATOM 5925 O O . LEU B 1 350 ? -0.192 -39.375 -2.973 1 96.12 350 LEU B O 1
ATOM 5929 N N . GLU B 1 351 ? -1.881 -40.844 -2.871 1 95.25 351 GLU B N 1
ATOM 5930 C CA . GLU B 1 351 ? -2.762 -39.938 -3.607 1 95.25 351 GLU B CA 1
ATOM 5931 C C . GLU B 1 351 ? -3.049 -38.656 -2.809 1 95.25 351 GLU B C 1
ATOM 5933 O O . GLU B 1 351 ? -3.115 -37.562 -3.373 1 95.25 351 GLU B O 1
ATOM 5938 N N . GLU B 1 352 ? -3.246 -38.812 -1.566 1 94.94 352 GLU B N 1
ATOM 5939 C CA . GLU B 1 352 ? -3.457 -37.656 -0.698 1 94.94 352 GLU B CA 1
ATOM 5940 C C . GLU B 1 352 ? -2.219 -36.781 -0.652 1 94.94 352 GLU B C 1
ATOM 5942 O O . GLU B 1 352 ? -2.326 -35.562 -0.711 1 94.94 352 GLU B O 1
ATOM 5947 N N . THR B 1 353 ? -1.09 -37.344 -0.499 1 96 353 THR B N 1
ATOM 5948 C CA . THR B 1 353 ? 0.164 -36.594 -0.495 1 96 353 THR B CA 1
ATOM 5949 C C . THR B 1 353 ? 0.355 -35.844 -1.815 1 96 353 THR B C 1
ATOM 5951 O O . THR B 1 353 ? 0.828 -34.719 -1.83 1 96 353 THR B O 1
ATOM 5954 N N . LEU B 1 354 ? 0.012 -36.531 -2.895 1 95.94 354 LEU B N 1
ATOM 5955 C CA . LEU B 1 354 ? 0.13 -35.906 -4.207 1 95.94 354 LEU B CA 1
ATOM 5956 C C . LEU B 1 354 ? -0.793 -34.688 -4.32 1 95.94 354 LEU B C 1
ATOM 5958 O O . LEU B 1 354 ? -0.403 -33.656 -4.859 1 95.94 354 LEU B O 1
ATOM 5962 N N . ASN B 1 355 ? -1.974 -34.844 -3.793 1 93.5 355 ASN B N 1
ATOM 5963 C CA . ASN B 1 355 ? -2.926 -33.75 -3.811 1 93.5 355 ASN B CA 1
ATOM 5964 C C . ASN B 1 355 ? -2.406 -32.531 -3.023 1 93.5 355 ASN B C 1
ATOM 5966 O O . ASN B 1 355 ? -2.502 -31.406 -3.484 1 93.5 355 ASN B O 1
ATOM 5970 N N . VAL B 1 356 ? -1.874 -32.781 -1.879 1 94 356 VAL B N 1
ATOM 5971 C CA . VAL B 1 356 ? -1.322 -31.703 -1.05 1 94 356 VAL B CA 1
ATOM 5972 C C . VAL B 1 356 ? -0.107 -31.078 -1.74 1 94 356 VAL B C 1
ATOM 5974 O O . VAL B 1 356 ? 0.071 -29.859 -1.728 1 94 356 VAL B O 1
ATOM 5977 N N . THR B 1 357 ? 0.7 -31.906 -2.303 1 96.06 357 THR B N 1
ATOM 5978 C CA . THR B 1 357 ? 1.895 -31.422 -2.992 1 96.06 357 THR B CA 1
ATOM 5979 C C . THR B 1 357 ? 1.519 -30.562 -4.191 1 96.06 357 THR B C 1
ATOM 5981 O O . THR B 1 357 ? 2.17 -29.547 -4.465 1 96.06 357 THR B O 1
ATOM 5984 N N . GLU B 1 358 ? 0.521 -30.984 -4.926 1 95.12 358 GLU B N 1
ATOM 5985 C CA . GLU B 1 358 ? 0.051 -30.188 -6.051 1 95.12 358 GLU B CA 1
ATOM 5986 C C . GLU B 1 358 ? -0.497 -28.844 -5.578 1 95.12 358 GLU B C 1
ATOM 5988 O O . GLU B 1 358 ? -0.272 -27.812 -6.219 1 95.12 358 GLU B O 1
ATOM 5993 N N . GLY B 1 359 ? -1.178 -28.875 -4.492 1 93.19 359 GLY B N 1
ATOM 5994 C CA . GLY B 1 359 ? -1.635 -27.641 -3.893 1 93.19 359 GLY B CA 1
ATOM 5995 C C . GLY B 1 359 ? -0.499 -26.719 -3.475 1 93.19 359 GLY B C 1
ATOM 5996 O O . GLY B 1 359 ? -0.532 -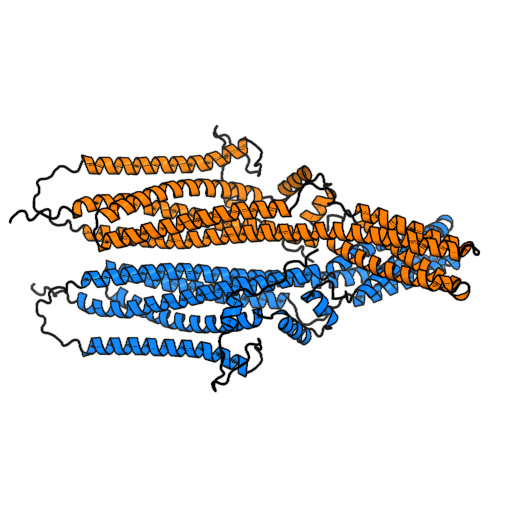25.516 -3.74 1 93.19 359 GLY B O 1
ATOM 5997 N N . ASN B 1 360 ? 0.452 -27.328 -2.812 1 95.06 360 ASN B N 1
ATOM 5998 C CA . ASN B 1 360 ? 1.634 -26.562 -2.42 1 95.06 360 ASN B CA 1
ATOM 5999 C C . ASN B 1 360 ? 2.367 -26 -3.635 1 95.06 360 ASN B C 1
ATOM 6001 O O . ASN B 1 360 ? 2.916 -24.906 -3.578 1 95.06 360 ASN B O 1
ATOM 6005 N N . PHE B 1 361 ? 2.393 -26.781 -4.668 1 96.44 361 PHE B N 1
ATOM 6006 C CA . PHE B 1 361 ? 3.047 -26.344 -5.898 1 96.44 361 PHE B CA 1
ATOM 6007 C C . PHE B 1 361 ? 2.369 -25.109 -6.461 1 96.44 361 PHE B C 1
ATOM 6009 O O . PHE B 1 361 ? 3.043 -24.156 -6.855 1 96.44 361 PHE B O 1
ATOM 6016 N N . HIS B 1 362 ? 1.074 -25.109 -6.492 1 95.62 362 HIS B N 1
ATOM 6017 C CA . HIS B 1 362 ? 0.351 -23.938 -6.973 1 95.62 362 HIS B CA 1
ATOM 6018 C C . HIS B 1 362 ? 0.632 -22.719 -6.102 1 95.62 362 HIS B C 1
ATOM 6020 O O . HIS B 1 362 ? 0.764 -21.594 -6.609 1 95.62 362 HIS B O 1
ATOM 6026 N N . GLN B 1 363 ? 0.683 -22.953 -4.809 1 94.25 363 GLN B N 1
ATOM 6027 C CA . GLN B 1 363 ? 1.017 -21.859 -3.902 1 94.25 363 GLN B CA 1
ATOM 6028 C C . GLN B 1 363 ? 2.426 -21.344 -4.168 1 94.25 363 GLN B C 1
ATOM 6030 O O . GLN B 1 363 ? 2.666 -20.125 -4.121 1 94.25 363 GLN B O 1
ATOM 6035 N N . LEU B 1 364 ? 3.312 -22.234 -4.41 1 96.44 364 LEU B N 1
ATOM 6036 C CA . LEU B 1 364 ? 4.691 -21.844 -4.695 1 96.44 364 LEU B CA 1
ATOM 6037 C C . LEU B 1 364 ? 4.781 -21.047 -5.984 1 96.44 364 LEU B C 1
ATOM 6039 O O . LEU B 1 364 ? 5.52 -20.062 -6.059 1 96.44 364 LEU B O 1
ATOM 6043 N N . VAL B 1 365 ? 4.055 -21.469 -7.004 1 96.88 365 VAL B N 1
ATOM 6044 C CA . VAL B 1 365 ? 4.02 -20.75 -8.273 1 96.88 365 VAL B CA 1
ATOM 6045 C C . VAL B 1 365 ? 3.529 -19.328 -8.047 1 96.88 365 VAL B C 1
ATOM 6047 O O . VAL B 1 365 ? 4.07 -18.375 -8.617 1 96.88 365 VAL B O 1
ATOM 6050 N N . ALA B 1 366 ? 2.568 -19.172 -7.211 1 95.12 366 ALA B N 1
ATOM 6051 C CA . ALA B 1 366 ? 2.008 -17.859 -6.914 1 95.12 366 ALA B CA 1
ATOM 6052 C C . ALA B 1 366 ? 3.021 -16.984 -6.184 1 95.12 366 ALA B C 1
ATOM 6054 O O . ALA B 1 366 ? 3.154 -15.789 -6.48 1 95.12 366 ALA B O 1
ATOM 6055 N N . LEU B 1 367 ? 3.705 -17.562 -5.227 1 95.31 367 LEU B N 1
ATOM 6056 C CA . LEU B 1 367 ? 4.656 -16.797 -4.418 1 95.31 367 LEU B CA 1
ATOM 6057 C C . LEU B 1 367 ? 5.875 -16.406 -5.246 1 95.31 367 LEU B C 1
ATOM 6059 O O . LEU B 1 367 ? 6.465 -15.344 -5.016 1 95.31 367 LEU B O 1
ATOM 6063 N N . LEU B 1 368 ? 6.207 -17.172 -6.234 1 96.44 368 LEU B N 1
ATOM 6064 C CA . LEU B 1 368 ? 7.41 -16.938 -7.031 1 96.44 368 LEU B CA 1
ATOM 6065 C C . LEU B 1 368 ? 7.141 -15.93 -8.141 1 96.44 368 LEU B C 1
ATOM 6067 O O . LEU B 1 368 ? 8.078 -15.406 -8.742 1 96.44 368 LEU B O 1
ATOM 6071 N N . HIS B 1 369 ? 5.895 -15.727 -8.375 1 94.5 369 HIS B N 1
ATOM 6072 C CA . HIS B 1 369 ? 5.574 -14.742 -9.398 1 94.5 369 HIS B CA 1
ATOM 6073 C C . HIS B 1 369 ? 6.062 -13.352 -9 1 94.5 369 HIS B C 1
ATOM 6075 O O . HIS B 1 369 ? 5.992 -12.977 -7.832 1 94.5 369 HIS B O 1
ATOM 6081 N N . CYS B 1 370 ? 6.484 -12.539 -9.961 1 93.5 370 CYS B N 1
ATOM 6082 C CA . CYS B 1 370 ? 7.191 -11.289 -9.68 1 93.5 370 CYS B CA 1
ATOM 6083 C C . CYS B 1 370 ? 6.23 -10.227 -9.172 1 93.5 370 CYS B C 1
ATOM 6085 O O . CYS B 1 370 ? 6.652 -9.266 -8.516 1 93.5 370 CYS B O 1
ATOM 6087 N N . ARG B 1 371 ? 4.961 -10.281 -9.391 1 88.94 371 ARG B N 1
ATOM 6088 C CA . ARG B 1 371 ? 3.977 -9.242 -9.109 1 88.94 371 ARG B CA 1
ATOM 6089 C C . ARG B 1 371 ? 3.934 -8.914 -7.625 1 88.94 371 ARG B C 1
ATOM 6091 O O . ARG B 1 371 ? 3.869 -7.742 -7.246 1 88.94 371 ARG B O 1
ATOM 6098 N N . GLY B 1 372 ? 3.967 -9.953 -6.75 1 90.06 372 GLY B N 1
ATOM 6099 C CA . GLY B 1 372 ? 3.896 -9.734 -5.316 1 90.06 372 GLY B CA 1
ATOM 6100 C C . GLY B 1 372 ? 5.035 -8.891 -4.781 1 90.06 372 GLY B C 1
ATOM 6101 O O . GLY B 1 372 ? 4.805 -7.816 -4.215 1 90.06 372 GLY B O 1
ATOM 6102 N N . LEU B 1 373 ? 6.219 -9.312 -5.062 1 93.38 373 LEU B N 1
ATOM 6103 C CA . LEU B 1 373 ? 7.402 -8.609 -4.574 1 93.38 373 LEU B CA 1
ATOM 6104 C C . LEU B 1 373 ? 7.57 -7.266 -5.273 1 93.38 373 LEU B C 1
ATOM 6106 O O . LEU B 1 373 ? 8.047 -6.305 -4.668 1 93.38 373 LEU B O 1
ATOM 6110 N N . HIS B 1 374 ? 7.172 -7.23 -6.531 1 92.5 374 HIS B N 1
ATOM 6111 C CA . HIS B 1 374 ? 7.254 -5.969 -7.266 1 92.5 374 HIS B CA 1
ATOM 6112 C C . HIS B 1 374 ? 6.297 -4.934 -6.688 1 92.5 374 HIS B C 1
ATOM 6114 O O . HIS B 1 374 ? 6.605 -3.74 -6.668 1 92.5 374 HIS B O 1
ATOM 6120 N N . LYS B 1 375 ? 5.133 -5.359 -6.336 1 89.88 375 LYS B N 1
ATOM 6121 C CA . LYS B 1 375 ? 4.172 -4.469 -5.691 1 89.88 375 LYS B CA 1
ATOM 6122 C C . LYS B 1 375 ? 4.734 -3.902 -4.391 1 89.88 375 LYS B C 1
ATOM 6124 O O . LYS B 1 375 ? 4.559 -2.719 -4.094 1 89.88 375 LYS B O 1
ATOM 6129 N N . ASP B 1 376 ? 5.352 -4.727 -3.561 1 93.06 376 ASP B N 1
ATOM 6130 C CA . ASP B 1 376 ? 5.977 -4.27 -2.324 1 93.06 376 ASP B CA 1
ATOM 6131 C C . ASP B 1 376 ? 7.109 -3.289 -2.611 1 93.06 376 ASP B C 1
ATOM 6133 O O . ASP B 1 376 ? 7.289 -2.309 -1.885 1 93.06 376 ASP B O 1
ATOM 6137 N N . TYR B 1 377 ? 7.883 -3.562 -3.635 1 95 377 TYR B N 1
ATOM 6138 C CA . TYR B 1 377 ? 8.945 -2.652 -4.051 1 95 377 TYR B CA 1
ATOM 6139 C C . TYR B 1 377 ? 8.375 -1.286 -4.418 1 95 377 TYR B C 1
ATOM 6141 O O . TYR B 1 377 ? 8.898 -0.254 -3.992 1 95 377 TYR B O 1
ATOM 6149 N N . GLY B 1 378 ? 7.371 -1.303 -5.203 1 92.38 378 GLY B N 1
ATOM 6150 C CA . GLY B 1 378 ? 6.711 -0.057 -5.562 1 92.38 378 GLY B CA 1
ATOM 6151 C C . GLY B 1 378 ? 6.195 0.713 -4.363 1 92.38 378 GLY B C 1
ATOM 6152 O O . GLY B 1 378 ? 6.316 1.938 -4.309 1 92.38 378 GLY B O 1
ATOM 6153 N N . ALA B 1 379 ? 5.57 0.002 -3.451 1 90.62 379 ALA B N 1
ATOM 6154 C CA . ALA B 1 379 ? 5.062 0.628 -2.232 1 90.62 379 ALA B CA 1
ATOM 6155 C C . ALA B 1 379 ? 6.195 1.252 -1.422 1 90.62 379 ALA B C 1
ATOM 6157 O O . ALA B 1 379 ? 6.035 2.334 -0.852 1 90.62 379 ALA B O 1
ATOM 6158 N N . ALA B 1 380 ? 7.328 0.545 -1.317 1 95.31 380 ALA B N 1
ATOM 6159 C CA . ALA B 1 380 ? 8.492 1.064 -0.609 1 95.31 380 ALA B CA 1
ATOM 6160 C C . ALA B 1 380 ? 8.992 2.359 -1.246 1 95.31 380 ALA B C 1
ATOM 6162 O O . ALA B 1 380 ? 9.312 3.32 -0.543 1 95.31 380 ALA B O 1
ATOM 6163 N N . LEU B 1 381 ? 9.016 2.387 -2.566 1 95.38 381 LEU B N 1
ATOM 6164 C CA . LEU B 1 381 ? 9.484 3.57 -3.283 1 95.38 381 LEU B CA 1
ATOM 6165 C C . LEU B 1 381 ? 8.523 4.734 -3.096 1 95.38 381 LEU B C 1
ATOM 6167 O O . LEU B 1 381 ? 8.945 5.883 -2.938 1 95.38 381 LEU B O 1
ATOM 6171 N N . ARG B 1 382 ? 7.246 4.48 -3.133 1 92.06 382 ARG B N 1
ATOM 6172 C CA . ARG B 1 382 ? 6.27 5.539 -2.906 1 92.06 382 ARG B CA 1
ATOM 6173 C C . ARG B 1 382 ? 6.402 6.117 -1.499 1 92.06 382 ARG B C 1
ATOM 6175 O O . ARG B 1 382 ? 6.281 7.328 -1.305 1 92.06 382 ARG B O 1
ATOM 6182 N N . GLY B 1 383 ? 6.605 5.219 -0.576 1 94 383 GLY B N 1
ATOM 6183 C CA . GLY B 1 383 ? 6.824 5.684 0.784 1 94 383 GLY B CA 1
ATOM 6184 C C . GLY B 1 383 ? 8.039 6.59 0.916 1 94 383 GLY B C 1
ATOM 6185 O O . GLY B 1 383 ? 7.965 7.645 1.549 1 94 383 GLY B O 1
ATOM 6186 N N . LEU B 1 384 ? 9.117 6.254 0.273 1 96 384 LEU B N 1
ATOM 6187 C CA . LEU B 1 384 ? 10.367 6.992 0.39 1 96 384 LEU B CA 1
ATOM 6188 C C . LEU B 1 384 ? 10.367 8.219 -0.52 1 96 384 LEU B C 1
ATOM 6190 O O . LEU B 1 384 ? 10.633 9.328 -0.068 1 96 384 LEU B O 1
ATOM 6194 N N . CYS B 1 385 ? 10.008 8.039 -1.752 1 96.19 385 CYS B N 1
ATOM 6195 C CA . CYS B 1 385 ? 10.234 9.055 -2.775 1 96.19 385 CYS B CA 1
ATOM 6196 C C . CYS B 1 385 ? 9.055 10.016 -2.854 1 96.19 385 CYS B C 1
ATOM 6198 O O . CYS B 1 385 ? 9.164 11.094 -3.438 1 96.19 385 CYS B O 1
ATOM 6200 N N . GLU B 1 386 ? 7.961 9.656 -2.279 1 92.81 386 GLU B N 1
ATOM 6201 C CA . GLU B 1 386 ? 6.812 10.555 -2.287 1 92.81 386 GLU B CA 1
ATOM 6202 C C . GLU B 1 386 ? 6.52 11.094 -0.887 1 92.81 386 GLU B C 1
ATOM 6204 O O . GLU B 1 386 ? 6.77 12.266 -0.6 1 92.81 386 GLU B O 1
ATOM 6209 N N . ASP B 1 387 ? 6.27 10.242 0.039 1 93.19 387 ASP B N 1
ATOM 6210 C CA . ASP B 1 387 ? 5.832 10.672 1.363 1 93.19 387 ASP B CA 1
ATOM 6211 C C . ASP B 1 387 ? 6.996 11.219 2.18 1 93.19 387 ASP B C 1
ATOM 6213 O O . ASP B 1 387 ? 6.906 12.312 2.746 1 93.19 387 ASP B O 1
ATOM 6217 N N . VAL B 1 388 ? 8.031 10.492 2.229 1 97.5 388 VAL B N 1
ATOM 6218 C CA . VAL B 1 388 ? 9.172 10.945 3.016 1 97.5 388 VAL B CA 1
ATOM 6219 C C . VAL B 1 388 ? 9.727 12.242 2.42 1 97.5 388 VAL B C 1
ATOM 6221 O O . VAL B 1 388 ? 10.008 13.195 3.146 1 97.5 388 VAL B O 1
ATOM 6224 N N . LEU B 1 389 ? 9.891 12.281 1.107 1 97.31 389 LEU B N 1
ATOM 6225 C CA . LEU B 1 389 ? 10.414 13.477 0.461 1 97.31 389 LEU B CA 1
ATOM 6226 C C . LEU B 1 389 ? 9.508 14.672 0.708 1 97.31 389 LEU B C 1
ATOM 6228 O O . LEU B 1 389 ? 9.984 15.766 1.034 1 97.31 389 LEU B O 1
ATOM 6232 N N . GLU B 1 390 ? 8.258 14.492 0.579 1 94.5 390 GLU B N 1
ATOM 6233 C CA . GLU B 1 390 ? 7.312 15.562 0.864 1 94.5 390 GLU B CA 1
ATOM 6234 C C . GLU B 1 390 ? 7.41 16.016 2.316 1 94.5 390 GLU B C 1
ATOM 6236 O O . GLU B 1 390 ? 7.395 17.219 2.602 1 94.5 390 GLU B O 1
ATOM 6241 N N . GLY B 1 391 ? 7.469 15.047 3.188 1 96.56 391 GLY B N 1
ATOM 6242 C CA . GLY B 1 391 ? 7.637 15.383 4.594 1 96.56 391 GLY B CA 1
ATOM 6243 C C . GLY B 1 391 ? 8.891 16.188 4.863 1 96.56 391 GLY B C 1
ATOM 6244 O O . GLY B 1 391 ? 8.852 17.172 5.617 1 96.56 391 GLY B O 1
ATOM 6245 N N . LEU B 1 392 ? 9.938 15.828 4.23 1 97.5 392 LEU B N 1
ATOM 6246 C CA . LEU B 1 392 ? 11.203 16.531 4.406 1 97.5 392 LEU B CA 1
ATOM 6247 C C . LEU B 1 392 ? 11.102 17.969 3.895 1 97.5 392 LEU B C 1
ATOM 6249 O O . LEU B 1 392 ? 11.664 18.875 4.492 1 97.5 392 LEU B O 1
ATOM 6253 N N . LEU B 1 393 ? 10.406 18.141 2.834 1 96.69 393 LEU B N 1
ATOM 6254 C CA . LEU B 1 393 ? 10.234 19.484 2.289 1 96.69 393 LEU B CA 1
ATOM 6255 C C . LEU B 1 393 ? 9.438 20.359 3.248 1 96.69 393 LEU B C 1
ATOM 6257 O O . LEU B 1 393 ? 9.758 21.547 3.438 1 96.69 393 LEU B O 1
ATOM 6261 N N . PHE B 1 394 ? 8.453 19.797 3.869 1 95.94 394 PHE B N 1
ATOM 6262 C CA . PHE B 1 394 ? 7.676 20.547 4.852 1 95.94 394 PHE B CA 1
ATOM 6263 C C . PHE B 1 394 ? 8.508 20.812 6.102 1 95.94 394 PHE B C 1
ATOM 6265 O O . PHE B 1 394 ? 8.367 21.875 6.73 1 95.94 394 PHE B O 1
ATOM 6272 N N . LEU B 1 395 ? 9.352 19.891 6.449 1 96.94 395 LEU B N 1
ATOM 6273 C CA . LEU B 1 395 ? 10.219 20.094 7.602 1 96.94 395 LEU B CA 1
ATOM 6274 C C . LEU B 1 395 ? 11.258 21.172 7.309 1 96.94 395 LEU B C 1
ATOM 6276 O O . LEU B 1 395 ? 11.648 21.938 8.203 1 96.94 395 LEU B O 1
ATOM 6280 N N . LEU B 1 396 ? 11.68 21.234 6.051 1 96.31 396 LEU B N 1
ATOM 6281 C CA . LEU B 1 396 ? 12.562 22.312 5.637 1 96.31 396 LEU B CA 1
ATOM 6282 C C . LEU B 1 396 ? 11.867 23.656 5.785 1 96.31 396 LEU B C 1
ATOM 6284 O O . LEU B 1 396 ? 12.461 24.609 6.301 1 96.31 396 LEU B O 1
ATOM 6288 N N . LEU B 1 397 ? 10.664 23.703 5.398 1 94.19 397 LEU B N 1
ATOM 6289 C CA . LEU B 1 397 ? 9.883 24.938 5.527 1 94.19 397 LEU B CA 1
ATOM 6290 C C . LEU B 1 397 ? 9.68 25.297 6.996 1 94.19 397 LEU B C 1
ATOM 6292 O O . LEU B 1 397 ? 9.766 26.469 7.367 1 94.19 397 LEU B O 1
ATOM 6296 N N . PHE B 1 398 ? 9.477 24.312 7.805 1 94.62 398 PHE B N 1
ATOM 6297 C CA . PHE B 1 398 ? 9.336 24.484 9.242 1 94.62 398 PHE B CA 1
ATOM 6298 C C . PHE B 1 398 ? 10.602 25.094 9.836 1 94.62 398 PHE B C 1
ATOM 6300 O O . PHE B 1 398 ? 10.531 26.078 10.57 1 94.62 398 PHE B O 1
ATOM 6307 N N . SER B 1 399 ? 11.688 24.547 9.453 1 92.88 399 SER B N 1
ATOM 6308 C CA . SER B 1 399 ? 12.961 25.047 9.984 1 92.88 399 SER B CA 1
ATOM 6309 C C . SER B 1 399 ? 13.234 26.469 9.531 1 92.88 399 SER B C 1
ATOM 6311 O O . SER B 1 399 ? 13.766 27.281 10.289 1 92.88 399 SER B O 1
ATOM 6313 N N . LEU B 1 400 ? 12.812 26.844 8.375 1 89.88 400 LEU B N 1
ATOM 6314 C CA . LEU B 1 400 ? 13 28.203 7.855 1 89.88 400 LEU B CA 1
ATOM 6315 C C . LEU B 1 400 ? 12.117 29.188 8.602 1 89.88 400 LEU B C 1
ATOM 6317 O O . LEU B 1 400 ? 12.555 30.297 8.93 1 89.88 400 LEU B O 1
ATOM 6321 N N . LEU B 1 401 ? 10.953 28.766 8.898 1 88.06 401 LEU B N 1
ATOM 6322 C CA . LEU B 1 401 ? 10.023 29.641 9.594 1 88.06 401 LEU B CA 1
ATOM 6323 C C . LEU B 1 401 ? 10.453 29.844 11.047 1 88.06 401 LEU B C 1
ATOM 6325 O O . LEU B 1 401 ? 10.336 30.953 11.578 1 88.06 401 LEU B O 1
ATOM 6329 N N . LEU B 1 402 ? 10.953 28.859 11.664 1 84.5 402 LEU B N 1
ATOM 6330 C CA . LEU B 1 402 ? 11.43 28.938 13.039 1 84.5 402 LEU B CA 1
ATOM 6331 C C . LEU B 1 402 ? 12.57 29.953 13.156 1 84.5 402 LEU B C 1
ATOM 6333 O O . LEU B 1 402 ? 12.641 30.703 14.133 1 84.5 402 LEU B O 1
ATOM 6337 N N . ARG B 1 403 ? 13.305 29.969 12.195 1 81 403 ARG B N 1
ATOM 6338 C CA . ARG B 1 403 ? 14.445 30.875 12.195 1 81 403 ARG B CA 1
ATOM 6339 C C . ARG B 1 403 ? 13.992 32.344 12.133 1 81 403 ARG B C 1
ATOM 6341 O O . ARG B 1 403 ? 14.523 33.188 12.836 1 81 403 ARG B O 1
ATOM 6348 N N . GLY B 1 404 ? 13.062 32.562 11.328 1 73.81 404 GLY B N 1
ATOM 6349 C CA . GLY B 1 404 ? 12.523 33.906 11.25 1 73.81 404 GLY B CA 1
ATOM 6350 C C . GLY B 1 404 ? 11.938 34.406 12.562 1 73.81 404 GLY B C 1
ATOM 6351 O O . GLY B 1 404 ? 12.148 35.531 12.961 1 73.81 404 GLY B O 1
ATOM 6352 N N . GLN B 1 405 ? 11.375 33.531 13.242 1 74.5 405 GLN B N 1
ATOM 6353 C CA . GLN B 1 405 ? 10.734 33.875 14.508 1 74.5 405 GLN B CA 1
ATOM 6354 C C . GLN B 1 405 ? 11.773 34.094 15.602 1 74.5 405 GLN B C 1
ATOM 6356 O O . GLN B 1 405 ? 11.672 35.062 16.375 1 74.5 405 GLN B O 1
ATOM 6361 N N . ALA B 1 406 ? 12.672 33.188 15.648 1 69.31 406 ALA B N 1
ATOM 6362 C CA . ALA B 1 406 ? 13.688 33.281 16.688 1 69.31 406 ALA B CA 1
ATOM 6363 C C . ALA B 1 406 ? 14.508 34.562 16.562 1 69.31 406 ALA B C 1
ATOM 6365 O O . ALA B 1 406 ? 14.844 35.188 17.562 1 69.31 406 ALA B O 1
ATOM 6366 N N . ARG B 1 407 ? 14.688 35 15.422 1 66.56 407 ARG B N 1
ATOM 6367 C CA . ARG B 1 407 ? 15.406 36.25 15.18 1 66.56 407 ARG B CA 1
ATOM 6368 C C . ARG B 1 407 ? 14.586 37.438 15.625 1 66.56 407 ARG B C 1
ATOM 6370 O O . ARG B 1 407 ? 15.125 38.406 16.203 1 66.56 407 ARG B O 1
ATOM 6377 N N . ALA B 1 408 ? 13.328 37.312 15.406 1 66.81 408 ALA B N 1
ATOM 6378 C CA . ALA B 1 408 ? 12.438 38.406 15.789 1 66.81 408 ALA B CA 1
ATOM 6379 C C . ALA B 1 408 ? 12.383 38.562 17.312 1 66.81 408 ALA B C 1
ATOM 6381 O O . ALA B 1 408 ? 12.406 39.688 17.828 1 66.81 408 ALA B O 1
ATOM 6382 N N . TRP B 1 409 ? 12.477 37.469 18.016 1 64.88 409 TRP B N 1
ATOM 6383 C CA . TRP B 1 409 ? 12.391 37.5 19.469 1 64.88 409 TRP B CA 1
ATOM 6384 C C . TRP B 1 409 ? 13.703 38 20.078 1 64.88 409 TRP B C 1
ATOM 6386 O O . TRP B 1 409 ? 13.695 38.656 21.125 1 64.88 409 TRP B O 1
ATOM 6396 N N . GLY B 1 410 ? 14.688 37.688 19.406 1 61.06 410 GLY B N 1
ATOM 6397 C CA . GLY B 1 410 ? 15.953 38.25 19.844 1 61.06 410 GLY B CA 1
ATOM 6398 C C . GLY B 1 410 ? 15.992 39.781 19.797 1 61.06 410 GLY B C 1
ATOM 6399 O O . GLY B 1 410 ? 16.516 40.406 20.703 1 61.06 410 GLY B O 1
ATOM 6400 N N . TRP B 1 411 ? 15.227 40.25 18.891 1 59.41 411 TRP B N 1
ATOM 6401 C CA . TRP B 1 411 ? 15.188 41.719 18.719 1 59.41 411 TRP B CA 1
ATOM 6402 C C . TRP B 1 411 ? 14.219 42.344 19.719 1 59.41 411 TRP B C 1
ATOM 6404 O O . TRP B 1 411 ? 14.516 43.406 20.297 1 59.41 411 TRP B O 1
ATOM 6414 N N . LEU B 1 412 ? 13.109 41.688 20.031 1 58.34 412 LEU B N 1
ATOM 6415 C CA . LEU B 1 412 ? 12.062 42.25 20.875 1 58.34 412 LEU B CA 1
ATOM 6416 C C . LEU B 1 412 ? 12.453 42.188 22.344 1 58.34 412 LEU B C 1
ATOM 6418 O O . LEU B 1 412 ? 12.102 43.094 23.125 1 58.34 412 LEU B O 1
ATOM 6422 N N . GLY B 1 413 ? 12.945 41.094 22.844 1 55.28 413 GLY B N 1
ATOM 6423 C CA . GLY B 1 413 ? 13.375 40.969 24.219 1 55.28 413 GLY B CA 1
ATOM 6424 C C . GLY B 1 413 ? 14.297 42.094 24.672 1 55.28 413 GLY B C 1
ATOM 6425 O O . GLY B 1 413 ? 14.258 42.5 25.828 1 55.28 413 GLY B O 1
ATOM 6426 N N . ARG B 1 414 ? 14.969 42.719 23.906 1 51.22 414 ARG B N 1
ATOM 6427 C CA . ARG B 1 414 ? 15.969 43.75 24.219 1 51.22 414 ARG B CA 1
ATOM 6428 C C . ARG B 1 414 ? 15.344 45.125 24.266 1 51.22 414 ARG B C 1
ATOM 6430 O O . ARG B 1 414 ? 15.742 45.969 25.062 1 51.22 414 ARG B O 1
ATOM 6437 N N . GLY B 1 415 ? 14.352 45.281 23.422 1 47.22 415 GLY B N 1
ATOM 6438 C CA . GLY B 1 415 ? 13.68 46.562 23.484 1 47.22 415 GLY B CA 1
ATOM 6439 C C . GLY B 1 415 ? 12.852 46.719 24.75 1 47.22 415 GLY B C 1
ATOM 6440 O O . GLY B 1 415 ? 12.703 47.844 25.25 1 47.22 415 GLY B O 1
ATOM 6441 N N . SER B 1 416 ? 12.383 45.75 25.312 1 46.88 416 SER B N 1
ATOM 6442 C CA . SER B 1 416 ? 11.562 45.844 26.516 1 46.88 416 SER B CA 1
ATOM 6443 C C . SER B 1 416 ? 12.422 46.031 27.75 1 46.88 416 SER B C 1
ATOM 6445 O O . SER B 1 416 ? 11.906 46.219 28.859 1 46.88 416 SER B O 1
ATOM 6447 N N . SER B 1 417 ? 13.602 45.781 27.844 1 43.16 417 SER B N 1
ATOM 6448 C CA . SER B 1 417 ? 14.375 46.25 28.984 1 43.16 417 SER B CA 1
ATOM 6449 C C . SER B 1 417 ? 14.297 47.781 29.109 1 43.16 417 SER B C 1
ATOM 6451 O O . SER B 1 417 ? 14.422 48.312 30.203 1 43.16 417 SER B O 1
ATOM 6453 N N . SER B 1 418 ? 14.016 48.469 28.047 1 38.91 418 SER B N 1
ATOM 6454 C CA . SER B 1 418 ? 13.789 49.875 28.188 1 38.91 418 SER B CA 1
ATOM 6455 C C . SER B 1 418 ? 12.375 50.188 28.688 1 38.91 418 SER B C 1
ATOM 6457 O O . SER B 1 418 ? 12.086 51.281 29.125 1 38.91 418 SER B O 1
ATOM 6459 N N . LEU B 1 419 ? 11.406 49.281 28.578 1 37.53 419 LEU B N 1
ATOM 6460 C CA . LEU B 1 419 ? 10.055 49.469 29.094 1 37.53 419 LEU B CA 1
ATOM 6461 C C . LEU B 1 419 ? 10.023 49.344 30.609 1 37.53 419 LEU B C 1
ATOM 6463 O O . LEU B 1 419 ? 9.094 49.844 31.266 1 37.53 419 LEU B O 1
ATOM 6467 N N . THR B 1 420 ? 10.789 48.531 31.203 1 37.09 420 THR B N 1
ATOM 6468 C CA . THR B 1 420 ? 10.742 48.406 32.656 1 37.09 420 THR B CA 1
ATOM 6469 C C . THR B 1 420 ? 11.477 49.562 33.312 1 37.09 420 THR B C 1
ATOM 6471 O O . THR B 1 420 ? 11.719 49.531 34.531 1 37.09 420 THR B O 1
ATOM 6474 N N . ALA B 1 421 ? 11.992 50.594 32.656 1 34.97 421 ALA B N 1
ATOM 6475 C CA . ALA B 1 421 ? 12.438 51.75 33.438 1 34.97 421 ALA B CA 1
ATOM 6476 C C . ALA B 1 421 ? 11.258 52.469 34.094 1 34.97 421 ALA B C 1
ATOM 6478 O O . ALA B 1 421 ? 10.742 53.438 33.531 1 34.97 421 ALA B O 1
ATOM 6479 N N . TRP B 1 422 ? 10.305 51.75 34.719 1 30.41 422 TRP B N 1
ATOM 6480 C CA . TRP B 1 422 ? 9.359 52.469 35.562 1 30.41 422 TRP B CA 1
ATOM 6481 C C . TRP B 1 422 ? 10.094 53.281 36.625 1 30.41 422 TRP B C 1
ATOM 6483 O O . TRP B 1 422 ? 11.172 52.906 37.062 1 30.41 422 TRP B O 1
ATOM 6493 N N . PRO B 1 423 ? 9.773 54.594 36.781 1 31.14 423 PRO B N 1
ATOM 6494 C CA . PRO B 1 423 ? 10.281 55.469 37.844 1 31.14 423 PRO B CA 1
ATOM 6495 C C . PRO B 1 423 ? 10.188 54.812 39.219 1 31.14 423 PRO B C 1
ATOM 6497 O O . PRO B 1 423 ? 9.211 54.125 39.531 1 31.14 423 PRO B O 1
ATOM 6500 N N . THR B 1 424 ? 11.203 54.219 39.781 1 29.41 424 THR B N 1
ATOM 6501 C CA . THR B 1 424 ? 11.258 54.031 41.25 1 29.41 424 THR B CA 1
ATOM 6502 C C . THR B 1 424 ? 10.719 55.25 41.969 1 29.41 424 THR B C 1
ATOM 6504 O O . THR B 1 424 ? 11.195 56.375 41.75 1 29.41 424 THR B O 1
ATOM 6507 N N . LEU B 1 425 ? 9.359 55.344 42.219 1 27.59 425 LEU B N 1
ATOM 6508 C CA . LEU B 1 425 ? 8.836 56.25 43.25 1 27.59 425 LEU B CA 1
ATOM 6509 C C . LEU B 1 425 ? 9.633 56.125 44.531 1 27.59 425 LEU B C 1
ATOM 6511 O O . LEU B 1 425 ? 9.523 55.125 45.25 1 27.59 425 LEU B O 1
ATOM 6515 N N . GLU B 1 426 ? 10.953 56.281 44.562 1 27.39 426 GLU B N 1
ATOM 6516 C CA . GLU B 1 426 ? 11.578 56.531 45.875 1 27.39 426 GLU B CA 1
ATOM 6517 C C . GLU B 1 426 ? 10.969 57.781 46.531 1 27.39 426 GLU B C 1
ATOM 6519 O O . GLU B 1 426 ? 11.469 58.219 47.562 1 27.39 426 GLU B O 1
ATOM 6524 N N . GLY B 1 427 ? 9.906 58.531 46.062 1 25.64 427 GLY B N 1
ATOM 6525 C CA . GLY B 1 427 ? 9.633 59.594 47 1 25.64 427 GLY B CA 1
ATOM 6526 C C . GLY B 1 427 ? 9.203 59.125 48.375 1 25.64 427 GLY B C 1
ATOM 6527 O O . GLY B 1 427 ? 9.141 59.906 49.312 1 25.64 427 GLY B O 1
ATOM 6528 N N . THR B 1 428 ? 8.625 57.938 48.75 1 22.86 428 THR B N 1
ATOM 6529 C CA . THR B 1 428 ? 8.539 58 50.219 1 22.86 428 THR B CA 1
ATOM 6530 C C . THR B 1 428 ? 9.859 57.562 50.844 1 22.86 428 THR B C 1
ATOM 6532 O O . THR B 1 428 ? 10.578 56.719 50.312 1 22.86 428 THR B O 1
#

Radius of gyration: 37.41 Å; Cα contacts (8 Å, |Δi|>4): 946; chains: 2; bounding box: 76×135×93 Å

Foldseek 3Di:
DDDDDFDDFDPLLVVLLPDWFAAPVGHTDHSAQDCPDPRLVRRLVVLLVVLVVVLVVLVVVLVVVVCCLVPPPPPPPPPPPDPPPCPVVLVVLLVVLLVLLVVLLVLLVQLLVLQLQLLVLLLVLLVLLLVLLVLLVVLLVVLLVLLVVLLVPLLVVLLVLCVVPVVLNVLSVLLSVLSVLLNVLSVVLSQQPPFPDRSNVVSVVSNVVSVVVSVVSVVLSVLSVLLSVLSVVCVVVVDLVSLVVSLVSLSVSLVVLSSLLSVLSSVLSSLSSCLNPVLVVVLVVCCVRGVGDSLLSCCQQVVDPVRDQPSVVSLVSSVVSLVSSVVSLVVCCVPPCVPRVVSVVSSVVVVVSSVVSVVSSVVSVVSSHNVSSNVSVSSSSCSRSPRSSVSSVSSSVSSVSSNVSSSSSSVSSSVCVVVPVPPPPVPD/DDDDDFDDFDPLLVVLLPDWFAAPVGHTDHSAQDCPDPRLVRRLVVLLVVLVVVLVVLVVVLVVVVCCLVPPPPPPPPPPPDPPPCPVVLVVLLVVLLVLLVVLLVLLVQLLVLQLQLLVLLLVLLVLLLVLLVLLVVLLVVLLVLLVVLLVPLLVVLLVLCVVPPVLNVLSVLLSVLSVLLNVLSVVLSQQPPFPDRSNVVSVVSNVVSVVVSVVSVVLSVLSVLLSVLSVVCVVPVDLVSLVVSLVSLSVSQVVLSSLLSVLSSVLSSLSSCLNPVLVVVLVVCCVRGVGDSLLSCCQQVVDPVRDQPSVVSLVSSVVSLVSSVVSLVVCCVPPCVPRVVSVVSSVVVVVSSVVSVVSSVVSVVSSRNVSSNVSVSSSSCSRSPRSSVSSVSSSVSSVSSNVSSSSSSVSSSVCVVVPPDPPPVPD

Sequence (856 aa):
MGTPPGYRPSAWVHLLHQLPRADFQLRPVPSGFAPQEREYQQALLLVVALAGLGLGLSLILIAAYLIRVCCCQPPGPPGTKSPPPGGGCVTWSCIAALLIGCAGIGIGFYGNSETSDGVSQLSSALLHANHTLSAIDHLVLETVERLGEAVRTELTTLEEVLTQRTELVAATRGARRQAEAVTQQLQGLAFWQGVPLSPLQVAEDVSFVEEYRWLAYVLLLLLQLLVCLFTLLGLAKQSKWLVIMMTVMSLVVLVLSWGSLGLEAATAVGLSDFCSSPDTYVLNLTQEETGLGSDILNYYFLCNQAVSNPFQQRLTLSQRALANIHSQLQGLEREAVPHFPSAQKPLLSLEETLNVTEGNFHQLVALLHCRGLHKDYGAALRGLCEDVLEGLLFLLLFSLLLRGQARAWGWLGRGSSSLTAWPTLEGTMGTPPGYRPSAWVHLLHQLPRADFQLRPVPSGFAPQEREYQQALLLVVALAGLGLGLSLILIAAYLIRVCCCQPPGPPGTKSPPPGGGCVTWSCIAALLIGCAGIGIGFYGNSETSDGVSQLSSALLHANHTLSAIDHLVLETVERLGEAVRTELTTLEEVLTQRTELVAATRGARRQAEAVTQQLQGLAFWQGVPLSPLQVAEDVSFVEEYRWLAYVLLLLLQLLVCLFTLLGLAKQSKWLVIMMTVMSLVVLVLSWGSLGLEAATAVGLSDFCSSPDTYVLNLTQEETGLGSDILNYYFLCNQAVSNPFQQRLTLSQRALANIHSQLQGLEREAVPHFPSAQKPLLSLEETLNVTEGNFHQLVALLHCRGLHKDYGAALRGLCEDVLEGLLFLLLFSLLLRGQARAWGWLGRGSSSLTAWPTLEGT

Solvent-accessible surface area (backbone atoms only — not comparable to full-atom values): 44070 Å² total; per-residue (Å²): 133,80,71,73,87,68,89,72,70,50,72,64,34,56,56,46,39,65,52,87,42,32,29,91,84,63,45,80,46,78,63,67,66,42,85,83,40,65,60,52,44,34,25,38,49,45,46,31,46,52,27,48,50,50,45,52,50,51,51,48,53,51,49,51,52,51,49,49,57,64,64,64,54,64,85,61,77,86,61,86,68,66,76,64,86,56,62,63,58,54,52,50,51,48,50,51,37,45,52,49,49,54,52,22,45,38,39,30,52,49,10,52,49,34,26,49,50,8,51,48,38,27,30,50,22,28,43,51,42,37,48,50,55,51,47,45,42,50,51,40,53,51,46,41,51,53,53,49,48,42,49,67,46,40,49,45,51,44,39,65,74,32,62,88,40,64,70,58,32,51,45,50,52,48,36,48,52,30,52,51,49,32,40,56,37,43,60,66,65,38,76,65,65,87,43,77,66,48,45,52,57,52,26,51,52,51,51,54,54,45,54,52,51,53,49,50,52,52,52,50,47,49,50,50,51,48,37,50,51,30,51,54,46,27,73,70,64,66,42,70,68,41,42,53,52,31,47,53,50,30,51,51,50,38,53,50,28,31,52,49,34,11,52,37,50,27,48,46,40,52,48,16,20,36,44,70,54,45,64,65,53,51,51,52,51,47,33,70,63,49,66,56,56,66,58,57,50,47,28,31,74,64,55,46,92,84,48,64,66,81,56,51,66,47,50,51,53,32,47,35,29,52,31,49,36,50,54,43,52,51,52,44,53,70,65,38,34,85,79,37,66,80,46,44,63,43,50,52,53,48,51,51,52,50,53,52,44,53,51,49,48,47,51,45,46,28,64,66,35,32,66,65,54,28,50,28,49,48,44,25,47,45,13,47,59,45,31,24,43,52,8,37,54,31,37,40,52,19,26,54,41,48,42,57,36,31,54,51,46,61,56,49,58,60,57,47,64,66,63,67,68,60,80,76,77,63,82,117,131,78,71,74,86,69,90,73,70,50,72,67,33,54,58,47,40,65,52,86,43,32,29,91,84,64,45,79,46,79,62,68,64,42,84,85,41,65,60,52,44,35,25,39,49,45,46,30,45,53,27,48,51,50,45,51,50,50,53,49,53,52,50,52,50,52,48,50,57,65,64,64,53,65,86,60,76,87,63,85,68,66,77,63,87,56,61,62,58,54,52,51,52,49,50,51,38,46,52,47,48,52,52,24,45,38,39,30,52,50,11,50,50,35,27,48,50,7,51,48,38,27,29,50,22,27,44,51,42,36,49,50,54,50,48,45,43,49,50,40,52,52,47,40,50,53,52,48,49,42,49,67,45,40,50,46,50,45,41,64,73,32,61,88,40,64,71,58,33,50,46,50,51,49,36,48,53,30,53,51,49,31,39,56,38,43,62,65,65,39,73,65,66,87,42,77,67,49,44,52,58,53,24,50,51,52,52,54,55,44,52,53,52,53,47,52,50,51,52,50,47,49,50,50,51,49,38,52,51,32,52,55,45,26,72,72,65,66,42,68,69,40,41,52,53,30,46,52,50,30,53,51,48,37,56,51,27,33,52,50,35,11,53,37,50,28,49,47,41,52,48,16,22,34,43,70,54,45,64,64,55,53,51,52,52,47,34,70,62,50,64,54,56,68,57,57,50,47,26,31,72,63,54,46,92,87,50,65,66,80,56,50,65,47,49,52,53,31,46,36,27,54,32,49,34,51,53,42,50,53,51,43,54,70,64,39,35,85,79,35,65,82,46,44,62,44,51,52,53,49,50,50,51,48,51,52,44,52,51,50,46,48,52,45,45,29,63,68,35,33,63,65,53,28,50,29,50,48,45,25,46,46,12,47,58,44,31,24,44,52,9,39,52,31,38,40,52,19,26,54,43,48,41,57,36,32,55,50,45,61,55,49,57,59,57,48,62,66,66,65,67,59,80,76,78,63,79,119

Organism: Rousettus aegyptiacus (NCBI:txid9407)

Nearest PDB structures (foldseek):
  7p5j-assembly1_B  TM=9.651E-01  e=1.188E-41  Homo sapiens
  7p54-assembly1_B  TM=9.603E-01  e=1.351E-26  Homo sapiens
  7p5c-assembly1_B  TM=9.637E-01  e=1.176E-25  Homo sapiens
  7rtw-assembly1_A  TM=9.479E-01  e=2.572E-23  Mus musculus
  7rtw-assembly1_B  TM=9.507E-01  e=1.450E-16  Mus musculus

InterPro domains:
  IPR006990 Tweety [PF04906] (9-401)
  IPR006990 Tweety [PTHR12424] (3-401)
  IPR006990 Tweety [cd07912] (6-391)

Secondary structure (DSSP, 8-state):
----------HHHHHHHTS--B-TT--B---S--TTSHHHHHHHHHHHHHHHHHHHHHHHHHHHHHHHHHHSS-----------TTHHHHHHHHHHHHHHHHHHHHHHHHHHHHHHHHHHHHHHHHHHHHHHHHHHHHHHHHHHHHHHHHIIIIIHHHHHHTTT-HHHHHHHHHHHHHHHHHHHHHHTT-TTTT-S--HHHHHHHHHHHHHHHHHHHHHHHHHHHHHHHHHHHHHHH--HHHHHHHHHHHHHHHHHHHHHHHHHHHHHHHHHHHHHSHHHHHHHHHHHHH---HHHHHHHHH--TTS--TTHHHHHHHHHHHHHHHHHHHHHHHHHTTT-GGGHHHHHHHHHHHHHHHHHHHHHHHHHSHHHHHHHHHHHHHIIIIIIHHHHHHHHHHHHHHHHHHHHHHHHHHHTTTTT--------/----------HHHHHHHTS--B-TT--B---S--TTSHHHHHHHHHHHHHHHHHHHHHHHHHHHHHHHHHHSS-----------TTHHHHHHHHHHHHHHHHHHHHHHHHHHHHHHHHHHHHHHHHHHHHHHHHHHHHHHHHHHHHHHHHIIIIIHHHHHHTTT-HHHHHHHHHHHHHHHHHHHHHHTT-TTTT-S--HHHHHHHHHHHHHHHHHHHHHHHHHHHHHHHHHHHHHHH--HHHHHHHHHHHHHHHHHHHHHHHHHHHHHHHHHHHHHSHHHHHHHHHHHHH---HHHHHHHHH--TTS--TTHHHHHHHHHHHHHHHHHHHHHHHHHTTT-GGGHHHHHHHHHHHHHHHHHHHHHHHHHSHHHHHHHHHHHHHIIIIIIHHHHHHHHHHHHHHHHHHHHHHHHHHHTTTTT--------

pLDDT: mean 86.82, std 15.55, range [22.86, 97.5]